Protein AF-0000000084492598 (afdb_homodimer)

Sequence (846 aa):
MSGFNAVLARNTENAPNGNGLYSQTVAFSHYNNLSAQLPIEPKTGKLVAGGIKEQAEQCFKNIKAIVESIDHVMSDIVRITVFVKNIKDIDAVDEVYKTYFPTYVPSRTTVAVAALPMDALVQIEALVSHGEGTIPNAPQAGDLIKLTNNTENAPTSSLSTQTVSFSHYNNLSAQLPIDPKTGRLVAGGVKEQAGQCLKNIKAILESIDVPFDDIVKINIFLKDLSDIDAVNEVYTTFFPDSAIARAVAYVPARTTVAASALPMDALVQIEAVVSHGDGTPPQAVEDRHGIVIWANNTEDAPKSSLSTQTVAFSHYNHLSAQLPLDPKIGEIVAGGIKEQAEQCLKNIKAIIESINHDMDDVVKVNIFLKDIADVDAVDEVYTTFFPSGIPARRTVGVSALPQDALIQIDAVVANAEGTPPKAMSGFNAVLARNTENAPNGNGLYSQTVAFSHYNNLSAQLPIEPKTGKLVAGGIKEQAEQCFKNIKAIVESIDHVMSDIVRITVFVKNIKDIDAVDEVYKTYFPTYVPSRTTVAVAALPMDALVQIEALVSHGEGTIPNAPQAGDLIKLTNNTENAPTSSLSTQTVSFSHYNNLSAQLPIDPKTGRLVAGGVKEQAGQCLKNIKAILESIDVPFDDIVKINIFLKDLSDIDAVNEVYTTFFPDSAIARAVAYVPARTTVAASALPMDALVQIEAVVSHGDGTPPQAVEDRHGIVIWANNTEDAPKSSLSTQTVAFSHYNHLSAQLPLDPKIGEIVAGGIKEQAEQCLKNIKAIIESINHDMDDVVKVNIFLKDIADVDAVDEVYTTFFPSGIPARRTVGVSALPQDALIQIDAVVANAEGTPPKA

Secondary structure (DSSP, 8-state):
--SS---EEE--TTS---TTS--SEEEETTEEEEPPB-SB-TTT-SBPSSSHHHHHHHHHHHHHHHHHHTT--GGGEEEEEEEESSGGGHHHHHHHHHHH-SS---EEEEEE-SB-GGG-SEEEEEEEE-TT---TT---------EEE--TTS--BTTB-SEEEETTEEEEPPBPSEETTTTEEPSSSHHHHHHHHHHHHHHHHHHTT--GGGEEEEEEEES-GGGHHHHHHHHTTTSS-SHHHHHTT---EEEEEE-SB-GGG-SEEEEEEEE-TT-STTS-GGGGGG--EEEE--TTS--BTTB-SEEEETTEEEEPPBPSB-TTT-SBPSSSHHHHHHHHHHHHHHHHHHTT--GGGEEEEEEEESSGGGHHHHHHHHHHH-TT--SEEEEEE-S--GGG-SEEEEEEEE-TT--PPP-/--SS---EEE--TTS---TTS--SEEEETTEEEEPPB-SB-TTT-SBPSSSHHHHHHHHHHHHHHHHHHTT--GGGEEEEEEEESSGGGHHHHHHHHHHH-SS---EEEEEE-SB-GGG-SEEEEEEEE-TT---TT---------EEE--TTS--BTTB-SEEEETTEEEEPPBPSEETTTTEEPSSSHHHHHHHHHHHHHHHHHHTT--GGGEEEEEEEES-GGGHHHHHHHHTTTSS-SHHHHHTT---EEEEEE-SB-GGG-SEEEEEEEE-TT-STTS-GGGGGG--EEEE--TTS--BTTB-SEEEETTEEEEPPB-SB-TTT-SBPSSSHHHHHHHHHHHHHHHHHHTT--GGGEEEEEEEESSGGGHHHHHHHHHHH-TT--SEEEEEE-S--GGG-SEEEEEEEE-TT--PPP-

Nearest PDB structures (foldseek):
  8q3h-assembly2_B  TM=9.278E-01  e=4.840E-14  Capra hircus
  8qop-assembly1_A  TM=9.270E-01  e=5.134E-14  Capra hircus
  6tcc-assembly1_A  TM=9.279E-01  e=9.267E-14  Salmo salar
  8qoq-assembly1_A  TM=9.334E-01  e=1.174E-13  Capra hircus
  8qom-assembly1_A  TM=9.283E-01  e=1.106E-13  Capra hircus

Organism: NCBI:txid1637975

Structure (mmCIF, N/CA/C/O backbone):
data_AF-0000000084492598-model_v1
#
loop_
_entity.id
_entity.type
_entity.pdbx_description
1 polymer 'Reactive intermediate/imine deaminase'
#
loop_
_atom_site.group_PDB
_atom_site.id
_atom_site.type_symbol
_atom_site.label_atom_id
_atom_site.label_alt_id
_atom_site.label_comp_id
_atom_site.label_asym_id
_atom_site.label_entity_id
_atom_site.label_seq_id
_atom_site.pdbx_PDB_ins_code
_atom_site.Cartn_x
_atom_site.Cartn_y
_atom_site.Cartn_z
_atom_site.occupancy
_atom_site.B_iso_or_equiv
_atom_site.auth_seq_id
_atom_site.auth_comp_id
_atom_site.auth_asym_id
_atom_site.auth_atom_id
_atom_site.pdbx_PDB_model_num
ATOM 1 N N . MET A 1 1 ? 27.984 -10.812 -26.453 1 37.97 1 MET A N 1
ATOM 2 C CA . MET A 1 1 ? 27.297 -11.625 -25.453 1 37.97 1 MET A CA 1
ATOM 3 C C . MET A 1 1 ? 26.203 -10.836 -24.75 1 37.97 1 MET A C 1
ATOM 5 O O . MET A 1 1 ? 26.422 -9.695 -24.328 1 37.97 1 MET A O 1
ATOM 9 N N . SER A 1 2 ? 25 -11.109 -24.969 1 54.94 2 SER A N 1
ATOM 10 C CA . SER A 1 2 ? 23.953 -10.188 -24.547 1 54.94 2 SER A CA 1
ATOM 11 C C . SER A 1 2 ? 23.969 -9.969 -23.047 1 54.94 2 SER A C 1
ATOM 13 O O . SER A 1 2 ? 24.359 -10.867 -22.281 1 54.94 2 SER A O 1
ATOM 15 N N . GLY A 1 3 ? 24.281 -8.953 -22.406 1 70.94 3 GLY A N 1
ATOM 16 C CA . GLY A 1 3 ? 24.297 -8.539 -21.016 1 70.94 3 GLY A CA 1
ATOM 17 C C . GLY A 1 3 ? 22.984 -8.789 -20.297 1 70.94 3 GLY A C 1
ATOM 18 O O . GLY A 1 3 ? 22.844 -8.453 -19.125 1 70.94 3 GLY A O 1
ATOM 19 N N . PHE A 1 4 ? 22.031 -9.703 -21 1 82.56 4 PHE A N 1
ATOM 20 C CA . PHE A 1 4 ? 20.719 -9.922 -20.422 1 82.56 4 PHE A CA 1
ATOM 21 C C . PHE A 1 4 ? 20.5 -11.398 -20.109 1 82.56 4 PHE A C 1
ATOM 23 O O . PHE A 1 4 ? 21.094 -12.266 -20.75 1 82.56 4 PHE A O 1
ATOM 30 N N . ASN A 1 5 ? 19.766 -11.68 -19.141 1 89.44 5 ASN A N 1
ATOM 31 C CA . ASN A 1 5 ? 19.328 -13.047 -18.859 1 89.44 5 ASN A CA 1
ATOM 32 C C . ASN A 1 5 ? 18.672 -13.688 -20.078 1 89.44 5 ASN A C 1
ATOM 34 O O . ASN A 1 5 ? 18.047 -12.992 -20.891 1 89.44 5 ASN A O 1
ATOM 38 N N . ALA A 1 6 ? 18.828 -14.984 -20.219 1 92.06 6 ALA A N 1
ATOM 39 C CA . ALA A 1 6 ? 18.188 -15.75 -21.281 1 92.06 6 ALA A CA 1
ATOM 40 C C . ALA A 1 6 ? 17.406 -16.938 -20.719 1 92.06 6 ALA A C 1
ATOM 42 O O . ALA A 1 6 ? 17.797 -17.5 -19.703 1 92.06 6 ALA A O 1
ATOM 43 N N . VAL A 1 7 ? 16.344 -17.281 -21.422 1 95.25 7 VAL A N 1
ATOM 44 C CA . VAL A 1 7 ? 15.594 -18.469 -21.047 1 95.25 7 VAL A CA 1
ATOM 45 C C . VAL A 1 7 ? 16.453 -19.719 -21.25 1 95.25 7 VAL A C 1
ATOM 47 O O . VAL A 1 7 ? 17.016 -19.906 -22.328 1 95.25 7 VAL A O 1
ATOM 50 N N . LEU A 1 8 ? 16.516 -20.531 -20.203 1 94.56 8 LEU A N 1
ATOM 51 C CA . LEU A 1 8 ? 17.375 -21.719 -20.234 1 94.56 8 LEU A CA 1
ATOM 52 C C . LEU A 1 8 ? 16.594 -22.969 -19.844 1 94.56 8 LEU A C 1
ATOM 54 O O . LEU A 1 8 ? 16.344 -23.203 -18.656 1 94.56 8 LEU A O 1
ATOM 58 N N . ALA A 1 9 ? 16.281 -23.781 -20.859 1 96.19 9 ALA A N 1
ATOM 59 C CA . ALA A 1 9 ? 15.578 -25.047 -20.656 1 96.19 9 ALA A CA 1
ATOM 60 C C . ALA A 1 9 ? 16.562 -26.219 -20.531 1 96.19 9 ALA A C 1
ATOM 62 O O . ALA A 1 9 ? 17.562 -26.266 -21.25 1 96.19 9 ALA A O 1
ATOM 63 N N . ARG A 1 10 ? 16.281 -27.125 -19.594 1 96.38 10 ARG A N 1
ATOM 64 C CA . ARG A 1 10 ? 17.125 -28.297 -19.422 1 96.38 10 ARG A CA 1
ATOM 65 C C . ARG A 1 10 ? 16.281 -29.547 -19.172 1 96.38 10 ARG A C 1
ATOM 67 O O . ARG A 1 10 ? 15.195 -29.469 -18.609 1 96.38 10 ARG A O 1
ATOM 74 N N . ASN A 1 11 ? 16.828 -30.625 -19.594 1 96.75 11 ASN A N 1
ATOM 75 C CA . ASN A 1 11 ? 16.25 -31.953 -19.406 1 96.75 11 ASN A CA 1
ATOM 76 C C . ASN A 1 11 ? 17.312 -32.969 -19.016 1 96.75 11 ASN A C 1
ATOM 78 O O . ASN A 1 11 ? 18.375 -33.062 -19.641 1 96.75 11 ASN A O 1
ATOM 82 N N . THR A 1 12 ? 17.047 -33.688 -17.984 1 97.56 12 THR A N 1
ATOM 83 C CA . THR A 1 12 ? 17.906 -34.812 -17.594 1 97.56 12 THR A CA 1
ATOM 84 C C . THR A 1 12 ? 17.281 -36.125 -18.031 1 97.56 12 THR A C 1
ATOM 86 O O . THR A 1 12 ? 16.078 -36.219 -18.234 1 97.56 12 THR A O 1
ATOM 89 N N . GLU A 1 13 ? 18.094 -37.156 -18.141 1 95.88 13 GLU A N 1
ATOM 90 C CA . GLU A 1 13 ? 17.594 -38.469 -18.469 1 95.88 13 GLU A CA 1
ATOM 91 C C . GLU A 1 13 ? 17.109 -39.219 -17.234 1 95.88 13 GLU A C 1
ATOM 93 O O . GLU A 1 13 ? 16.469 -40.281 -17.344 1 95.88 13 GLU A O 1
ATOM 98 N N . ASN A 1 14 ? 17.297 -38.594 -16.109 1 96.94 14 ASN A N 1
ATOM 99 C CA . ASN A 1 14 ? 16.984 -39.281 -14.844 1 96.94 14 ASN A CA 1
ATOM 100 C C . ASN A 1 14 ? 15.57 -38.938 -14.359 1 96.94 14 ASN A C 1
ATOM 102 O O . ASN A 1 14 ? 15.188 -39.312 -13.25 1 96.94 14 ASN A O 1
ATOM 106 N N . ALA A 1 15 ? 14.852 -38.25 -15.125 1 97.62 15 ALA A N 1
ATOM 107 C CA . ALA A 1 15 ? 13.453 -37.906 -14.867 1 97.62 15 ALA A CA 1
ATOM 108 C C . ALA A 1 15 ? 12.633 -37.969 -16.156 1 97.62 15 ALA A C 1
ATOM 110 O O . ALA A 1 15 ? 13.188 -37.906 -17.25 1 97.62 15 ALA A O 1
ATOM 111 N N . PRO A 1 16 ? 11.312 -38.125 -15.977 1 95.75 16 PRO A N 1
ATOM 112 C CA . PRO A 1 16 ? 10.5 -38.156 -17.188 1 95.75 16 PRO A CA 1
ATOM 113 C C . PRO A 1 16 ? 10.586 -36.844 -17.984 1 95.75 16 PRO A C 1
ATOM 115 O O . PRO A 1 16 ? 10.602 -35.75 -17.406 1 95.75 16 PRO A O 1
ATOM 118 N N . ASN A 1 17 ? 10.695 -37 -19.25 1 88.5 17 ASN A N 1
ATOM 119 C CA . ASN A 1 17 ? 10.766 -35.781 -20.078 1 88.5 17 ASN A CA 1
ATOM 120 C C . ASN A 1 17 ? 9.461 -35.562 -20.844 1 88.5 17 ASN A C 1
ATOM 122 O O . ASN A 1 17 ? 8.617 -36.469 -20.922 1 88.5 17 ASN A O 1
ATOM 126 N N . GLY A 1 18 ? 9.25 -34.406 -21.438 1 87.38 18 GLY A N 1
ATOM 127 C CA . GLY A 1 18 ? 8.008 -33.969 -22.062 1 87.38 18 GLY A CA 1
ATOM 128 C C . GLY A 1 18 ? 7.922 -34.375 -23.531 1 87.38 18 GLY A C 1
ATOM 129 O O . GLY A 1 18 ? 7 -33.969 -24.234 1 87.38 18 GLY A O 1
ATOM 130 N N . ASN A 1 19 ? 8.852 -35.125 -23.984 1 88.25 19 ASN A N 1
ATOM 131 C CA . ASN A 1 19 ? 8.867 -35.594 -25.359 1 88.25 19 ASN A CA 1
ATOM 132 C C . ASN A 1 19 ? 8.711 -34.438 -26.359 1 88.25 19 ASN A C 1
ATOM 134 O O . ASN A 1 19 ? 7.902 -34.5 -27.281 1 88.25 19 ASN A O 1
ATOM 138 N N . GLY A 1 20 ? 9.352 -33.406 -26.062 1 91.5 20 GLY A N 1
ATOM 139 C CA . GLY A 1 20 ? 9.375 -32.25 -26.969 1 91.5 20 GLY A CA 1
ATOM 140 C C . GLY A 1 20 ? 8.242 -31.281 -26.734 1 91.5 20 GLY A C 1
ATOM 141 O O . GLY A 1 20 ? 8.195 -30.219 -27.359 1 91.5 20 GLY A O 1
ATOM 142 N N . LEU A 1 21 ? 7.352 -31.547 -25.859 1 94.44 21 LEU A N 1
ATOM 143 C CA . LEU A 1 21 ? 6.203 -30.688 -25.594 1 94.44 21 LEU A CA 1
ATOM 144 C C . LEU A 1 21 ? 6.543 -29.625 -24.547 1 94.44 21 LEU A C 1
ATOM 146 O O . LEU A 1 21 ? 6.004 -28.516 -24.578 1 94.44 21 LEU A O 1
ATOM 150 N N . TYR A 1 22 ? 7.367 -30.016 -23.625 1 97.31 22 TYR A N 1
ATOM 151 C CA . TYR A 1 22 ? 7.793 -29.125 -22.562 1 97.31 22 TYR A CA 1
ATOM 152 C C . TYR A 1 22 ? 9.133 -29.562 -21.984 1 97.31 22 TYR A C 1
ATOM 154 O O . TYR A 1 22 ? 9.594 -30.688 -22.25 1 97.31 22 TYR A O 1
ATOM 162 N N . SER A 1 23 ? 9.82 -28.719 -21.344 1 97.94 23 SER A N 1
ATOM 163 C CA . SER A 1 23 ? 11.078 -29.016 -20.656 1 97.94 23 SER A CA 1
ATOM 164 C C . SER A 1 23 ? 10.852 -29.312 -19.188 1 97.94 23 SER A C 1
ATOM 166 O O . SER A 1 23 ? 9.867 -28.875 -18.594 1 97.94 23 SER A O 1
ATOM 168 N N . GLN A 1 24 ? 11.734 -30.109 -18.609 1 98.19 24 GLN A N 1
ATOM 169 C CA . GLN A 1 24 ? 11.641 -30.469 -17.203 1 98.19 24 GLN A CA 1
ATOM 170 C C . GLN A 1 24 ? 11.812 -29.25 -16.312 1 98.19 24 GLN A C 1
ATOM 172 O O . GLN A 1 24 ? 11.102 -29.094 -15.312 1 98.19 24 GLN A O 1
ATOM 177 N N . THR A 1 25 ? 12.703 -28.422 -16.656 1 97.88 25 THR A N 1
ATOM 178 C CA . THR A 1 25 ? 12.961 -27.188 -15.922 1 97.88 25 THR A CA 1
ATOM 179 C C . THR A 1 25 ? 13.352 -26.062 -16.875 1 97.88 25 THR A C 1
ATOM 181 O O . THR A 1 25 ? 14.023 -26.297 -17.875 1 97.88 25 THR A O 1
ATOM 184 N N . VAL A 1 26 ? 12.867 -24.938 -16.609 1 97.75 26 VAL A N 1
ATOM 185 C CA . VAL A 1 26 ? 13.195 -23.734 -17.375 1 97.75 26 VAL A CA 1
ATOM 186 C C . VAL A 1 26 ? 13.648 -22.625 -16.422 1 97.75 26 VAL A C 1
ATOM 188 O O . VAL A 1 26 ? 12.883 -22.172 -15.578 1 97.75 26 VAL A O 1
ATOM 191 N N . ALA A 1 27 ? 14.875 -22.188 -16.562 1 95.69 27 ALA A N 1
ATOM 192 C CA . ALA A 1 27 ? 15.453 -21.141 -15.734 1 95.69 27 ALA A CA 1
ATOM 193 C C . ALA A 1 27 ? 15.414 -19.797 -16.453 1 95.69 27 ALA A C 1
ATOM 195 O O . ALA A 1 27 ? 15.555 -19.734 -17.672 1 95.69 27 ALA A O 1
ATOM 196 N N . PHE A 1 28 ? 15.188 -18.828 -15.711 1 95.62 28 PHE A N 1
ATOM 197 C CA . PHE A 1 28 ? 15.391 -17.453 -16.125 1 95.62 28 PHE A CA 1
ATOM 198 C C . PHE A 1 28 ? 15.695 -16.562 -14.914 1 95.62 28 PHE A C 1
ATOM 200 O O . PHE A 1 28 ? 14.945 -16.547 -13.945 1 95.62 28 PHE A O 1
ATOM 207 N N . SER A 1 29 ? 16.781 -15.836 -15.008 1 93.31 29 SER A N 1
ATOM 208 C CA . SER A 1 29 ? 17.25 -15.039 -13.875 1 93.31 29 SER A CA 1
ATOM 209 C C . SER A 1 29 ? 17.312 -15.867 -12.602 1 93.31 29 SER A C 1
ATOM 211 O O . SER A 1 29 ? 17.969 -16.922 -12.57 1 93.31 29 SER A O 1
ATOM 213 N N . HIS A 1 30 ? 16.5 -15.602 -11.602 1 93.44 30 HIS A N 1
ATOM 214 C CA . HIS A 1 30 ? 16.781 -16.125 -10.273 1 93.44 30 HIS A CA 1
ATOM 215 C C . HIS A 1 30 ? 15.805 -17.234 -9.898 1 93.44 30 HIS A C 1
ATOM 217 O O . HIS A 1 30 ? 15.688 -17.594 -8.727 1 93.44 30 HIS A O 1
ATOM 223 N N . TYR A 1 31 ? 15.125 -17.891 -10.938 1 96.25 31 TYR A N 1
ATOM 224 C CA . TYR A 1 31 ? 14.227 -19 -10.617 1 96.25 31 TYR A CA 1
ATOM 225 C C . TYR A 1 31 ? 14.281 -20.062 -11.703 1 96.25 31 TYR A C 1
ATOM 227 O O . TYR A 1 31 ? 14.539 -19.766 -12.875 1 96.25 31 TYR A O 1
ATOM 235 N N . ASN A 1 32 ? 14.07 -21.297 -11.32 1 96.56 32 ASN A N 1
ATOM 236 C CA . ASN A 1 32 ? 13.758 -22.453 -12.172 1 96.56 32 ASN A CA 1
ATOM 237 C C . ASN A 1 32 ? 12.305 -22.891 -12 1 96.56 32 ASN A C 1
ATOM 239 O O . ASN A 1 32 ? 11.906 -23.328 -10.914 1 96.56 32 ASN A O 1
ATOM 243 N N . ASN A 1 33 ? 11.578 -22.766 -13.078 1 98.25 33 ASN A N 1
ATOM 244 C CA . ASN A 1 33 ? 10.242 -23.344 -13.086 1 98.25 33 ASN A CA 1
ATOM 245 C C . ASN A 1 33 ? 10.273 -24.812 -13.516 1 98.25 33 ASN A C 1
ATOM 247 O O . ASN A 1 33 ? 10.734 -25.125 -14.617 1 98.25 33 ASN A O 1
ATOM 251 N N . LEU A 1 34 ? 9.75 -25.688 -12.688 1 98.56 34 LEU A N 1
ATOM 252 C CA . LEU A 1 34 ? 9.703 -27.094 -13.062 1 98.56 34 LEU A CA 1
ATOM 253 C C . LEU A 1 34 ? 8.344 -27.469 -13.641 1 98.56 34 LEU A C 1
ATOM 255 O O . LEU A 1 34 ? 7.312 -26.953 -13.188 1 98.56 34 LEU A O 1
ATOM 259 N N . SER A 1 35 ? 8.406 -28.312 -14.609 1 98.69 35 SER A N 1
ATOM 260 C CA . SER A 1 35 ? 7.156 -28.953 -14.992 1 98.69 35 SER A CA 1
ATOM 261 C C . SER A 1 35 ? 6.602 -29.812 -13.859 1 98.69 35 SER A C 1
ATOM 263 O O . SER A 1 35 ? 7.363 -30.422 -13.102 1 98.69 35 SER A O 1
ATOM 265 N N . ALA A 1 36 ? 5.312 -29.812 -13.797 1 98.62 36 ALA A N 1
ATOM 266 C CA . ALA A 1 36 ? 4.699 -30.719 -12.82 1 98.62 36 ALA A CA 1
ATOM 267 C C . ALA A 1 36 ? 5.09 -32.156 -13.102 1 98.62 36 ALA A C 1
ATOM 269 O O . ALA A 1 36 ? 5.117 -32.594 -14.258 1 98.62 36 ALA A O 1
ATOM 270 N N . GLN A 1 37 ? 5.383 -32.906 -12.055 1 98.69 37 GLN A N 1
ATOM 271 C CA . GLN A 1 37 ? 5.875 -34.281 -12.195 1 98.69 37 GLN A CA 1
ATOM 272 C C . GLN A 1 37 ? 4.781 -35.281 -11.875 1 98.69 37 GLN A C 1
ATOM 274 O O . GLN A 1 37 ? 4.23 -35.281 -10.773 1 98.69 37 GLN A O 1
ATOM 279 N N . LEU A 1 38 ? 4.516 -36.094 -12.805 1 98.31 38 LEU A N 1
ATOM 280 C CA . LEU A 1 38 ? 3.715 -37.281 -12.609 1 98.31 38 LEU A CA 1
ATOM 281 C C . LEU A 1 38 ? 4.566 -38.406 -12.047 1 98.31 38 LEU A C 1
ATOM 283 O O . LEU A 1 38 ? 5.797 -38.375 -12.109 1 98.31 38 LEU A O 1
ATOM 287 N N . PRO A 1 39 ? 3.863 -39.375 -11.406 1 98.69 39 PRO A N 1
ATOM 288 C CA . PRO A 1 39 ? 4.621 -40.5 -10.859 1 98.69 39 PRO A CA 1
ATOM 289 C C . PRO A 1 39 ? 5.047 -41.5 -11.93 1 98.69 39 PRO A C 1
ATOM 291 O O . PRO A 1 39 ? 4.781 -42.688 -11.797 1 98.69 39 PRO A O 1
ATOM 294 N N . ILE A 1 40 ? 5.793 -41 -12.828 1 98.19 40 ILE A N 1
ATOM 295 C CA . ILE A 1 40 ? 6.277 -41.812 -13.953 1 98.19 40 ILE A CA 1
ATOM 296 C C . ILE A 1 40 ? 7.699 -42.281 -13.672 1 98.19 40 ILE A C 1
ATOM 298 O O . ILE A 1 40 ? 8.547 -41.5 -13.234 1 98.19 40 ILE A O 1
ATOM 302 N N . GLU A 1 41 ? 7.918 -43.5 -13.859 1 96.69 41 GLU A N 1
ATOM 303 C CA . GLU A 1 41 ? 9.281 -44.031 -13.852 1 96.69 41 GLU A CA 1
ATOM 304 C C . GLU A 1 41 ? 10.023 -43.656 -15.133 1 96.69 41 GLU A C 1
ATOM 306 O O . GLU A 1 41 ? 9.586 -44 -16.234 1 96.69 41 GLU A O 1
ATOM 311 N N . PRO A 1 42 ? 11.156 -43 -14.977 1 95.69 42 PRO A N 1
ATOM 312 C CA . PRO A 1 42 ? 11.828 -42.438 -16.156 1 95.69 42 PRO A CA 1
ATOM 313 C C . PRO A 1 42 ? 12.258 -43.531 -17.141 1 95.69 42 PRO A C 1
ATOM 315 O O . PRO A 1 42 ? 12.227 -43.312 -18.359 1 95.69 42 PRO A O 1
ATOM 318 N N . LYS A 1 43 ? 12.641 -44.688 -16.797 1 93.25 43 LYS A N 1
ATOM 319 C CA . LYS A 1 43 ? 13.172 -45.75 -17.672 1 93.25 43 LYS A CA 1
ATOM 320 C C . LYS A 1 43 ? 12.062 -46.344 -18.516 1 93.25 43 LYS A C 1
ATOM 322 O O . LYS A 1 43 ? 12.273 -46.656 -19.703 1 93.25 43 LYS A O 1
ATOM 327 N N . THR A 1 44 ? 10.922 -46.469 -17.938 1 94 44 THR A N 1
ATOM 328 C CA . THR A 1 44 ? 9.859 -47.188 -18.641 1 94 44 THR A CA 1
ATOM 329 C C . THR A 1 44 ? 8.867 -46.219 -19.25 1 94 44 THR A C 1
ATOM 331 O O . THR A 1 44 ? 8.125 -46.562 -20.172 1 94 44 THR A O 1
ATOM 334 N N . GLY A 1 45 ? 8.758 -45.062 -18.641 1 94.5 45 GLY A N 1
ATOM 335 C CA . GLY A 1 45 ? 7.785 -44.062 -19.094 1 94.5 45 GLY A CA 1
ATOM 336 C C . GLY A 1 45 ? 6.375 -44.375 -18.609 1 94.5 45 GLY A C 1
ATOM 337 O O . GLY A 1 45 ? 5.414 -43.781 -19.078 1 94.5 45 GLY A O 1
ATOM 338 N N . LYS A 1 46 ? 6.27 -45.25 -17.688 1 96.31 46 LYS A N 1
ATOM 339 C CA . LYS A 1 46 ? 4.969 -45.656 -17.172 1 96.31 46 LYS A CA 1
ATOM 340 C C . LYS A 1 46 ? 4.773 -45.188 -15.727 1 96.31 46 LYS A C 1
ATOM 342 O O . LYS A 1 46 ? 5.742 -44.906 -15.031 1 96.31 46 LYS A O 1
ATOM 347 N N . LEU A 1 47 ? 3.553 -45.125 -15.367 1 97.38 47 LEU A N 1
ATOM 348 C CA . LEU A 1 47 ? 3.256 -44.844 -13.961 1 97.38 47 LEU A CA 1
ATOM 349 C C . LEU A 1 47 ? 3.799 -45.969 -13.07 1 97.38 47 LEU A C 1
ATOM 351 O O . LEU A 1 47 ? 3.705 -47.156 -13.414 1 97.38 47 LEU A O 1
ATOM 355 N N . VAL A 1 48 ? 4.285 -45.594 -12.031 1 97.69 48 VAL A 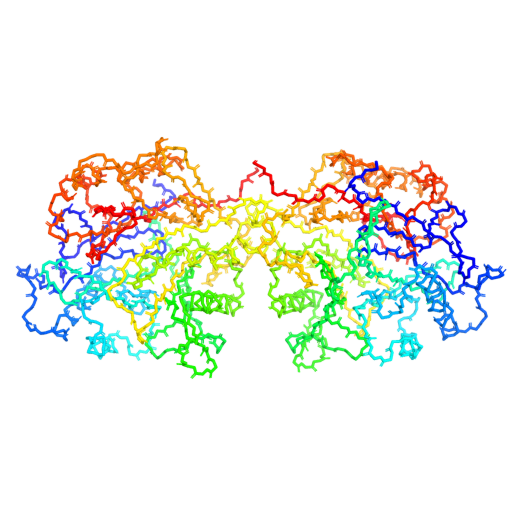N 1
ATOM 356 C CA . VAL A 1 48 ? 4.789 -46.625 -11.109 1 97.69 48 VAL A CA 1
ATOM 357 C C . VAL A 1 48 ? 3.623 -47.438 -10.547 1 97.69 48 VAL A C 1
ATOM 359 O O . VAL A 1 48 ? 2.512 -46.906 -10.406 1 97.69 48 VAL A O 1
ATOM 362 N N . ALA A 1 49 ? 3.928 -48.719 -10.227 1 94.81 49 ALA A N 1
ATOM 363 C CA . ALA A 1 49 ? 2.928 -49.562 -9.602 1 94.81 49 ALA A CA 1
ATOM 364 C C . ALA A 1 49 ? 2.736 -49.219 -8.133 1 94.81 49 ALA A C 1
ATOM 366 O O . ALA A 1 49 ? 3.643 -48.688 -7.496 1 94.81 49 ALA A O 1
ATOM 367 N N . GLY A 1 50 ? 1.503 -49.469 -7.652 1 94.56 50 GLY A N 1
ATOM 368 C CA . GLY A 1 50 ? 1.217 -49.219 -6.25 1 94.56 50 GLY A CA 1
ATOM 369 C C . GLY A 1 50 ? 0.165 -48.156 -6.047 1 94.56 50 GLY A C 1
ATOM 370 O O . GLY A 1 50 ? -0.666 -47.906 -6.926 1 94.56 50 GLY A O 1
ATOM 371 N N . GLY A 1 51 ? 0.16 -47.594 -4.805 1 97.19 51 GLY A N 1
ATOM 372 C CA . GLY A 1 51 ? -0.85 -46.594 -4.434 1 97.19 51 GLY A CA 1
ATOM 373 C C . GLY A 1 51 ? -0.292 -45.188 -4.27 1 97.19 51 GLY A C 1
ATOM 374 O O . GLY A 1 51 ? 0.689 -44.844 -4.922 1 97.19 51 GLY A O 1
ATOM 375 N N . ILE A 1 52 ? -0.937 -44.5 -3.518 1 98.5 52 ILE A N 1
ATOM 376 C CA . ILE A 1 52 ? -0.678 -43.062 -3.352 1 98.5 52 ILE A CA 1
ATOM 377 C C . ILE A 1 52 ? 0.736 -42.875 -2.814 1 98.5 52 ILE A C 1
ATOM 379 O O . ILE A 1 52 ? 1.437 -41.938 -3.234 1 98.5 52 ILE A O 1
ATOM 383 N N . LYS A 1 53 ? 1.246 -43.656 -1.915 1 98.5 53 LYS A N 1
ATOM 384 C CA . LYS A 1 53 ? 2.57 -43.469 -1.322 1 98.5 53 LYS A CA 1
ATOM 385 C C . LYS A 1 53 ? 3.668 -43.719 -2.357 1 98.5 53 LYS A C 1
ATOM 387 O O . LYS A 1 53 ? 4.609 -42.906 -2.453 1 98.5 53 LYS A O 1
ATOM 392 N N . GLU A 1 54 ? 3.574 -44.812 -3.084 1 98.56 54 GLU A N 1
ATOM 393 C CA . GLU A 1 54 ? 4.555 -45.125 -4.121 1 98.56 54 GLU A CA 1
ATOM 394 C C . GLU A 1 54 ? 4.578 -44.031 -5.195 1 98.56 54 GLU A C 1
ATOM 396 O O . GLU A 1 54 ? 5.648 -43.656 -5.664 1 98.56 54 GLU A O 1
ATOM 401 N N . GLN A 1 55 ? 3.402 -43.594 -5.562 1 98.75 55 GLN A N 1
ATOM 402 C CA . GLN A 1 55 ? 3.311 -42.562 -6.586 1 98.75 55 GLN A CA 1
ATOM 403 C C . GLN A 1 55 ? 3.877 -41.25 -6.086 1 98.75 55 GLN A C 1
ATOM 405 O O . GLN A 1 55 ? 4.605 -40.562 -6.809 1 98.75 55 GLN A O 1
ATOM 410 N N . ALA A 1 56 ? 3.58 -40.875 -4.82 1 98.81 56 ALA A N 1
ATOM 411 C CA . ALA A 1 56 ? 4.16 -39.656 -4.242 1 98.81 56 ALA A CA 1
ATOM 412 C C . ALA A 1 56 ? 5.684 -39.75 -4.211 1 98.81 56 ALA A C 1
ATOM 414 O O . ALA A 1 56 ? 6.371 -38.781 -4.594 1 98.81 56 ALA A O 1
ATOM 415 N N . GLU A 1 57 ? 6.164 -40.844 -3.801 1 98.69 57 GLU A N 1
ATOM 416 C CA . GLU A 1 57 ? 7.609 -41.062 -3.738 1 98.69 57 GLU A CA 1
ATOM 417 C C . GLU A 1 57 ? 8.258 -40.875 -5.109 1 98.69 57 GLU A C 1
ATOM 419 O O . GLU A 1 57 ? 9.32 -40.25 -5.219 1 98.69 57 GLU A O 1
ATOM 424 N N . GLN A 1 58 ? 7.645 -41.406 -6.113 1 98.69 58 GLN A N 1
ATOM 425 C CA . GLN A 1 58 ? 8.195 -41.281 -7.457 1 98.69 58 GLN A CA 1
ATOM 426 C C . GLN A 1 58 ? 8.203 -39.844 -7.922 1 98.69 58 GLN A C 1
ATOM 428 O O . GLN A 1 58 ? 9.148 -39.406 -8.578 1 98.69 58 GLN A O 1
ATOM 433 N N . CYS A 1 59 ? 7.098 -39.094 -7.695 1 98.81 59 CYS A N 1
ATOM 434 C CA . CYS A 1 59 ? 7.078 -37.688 -8.047 1 98.81 59 CYS A CA 1
ATOM 435 C C . CYS A 1 59 ? 8.258 -36.938 -7.418 1 98.81 59 CYS A C 1
ATOM 437 O O . CYS A 1 59 ? 8.953 -36.188 -8.094 1 98.81 59 CYS A O 1
ATOM 439 N N . PHE A 1 60 ? 8.5 -37.156 -6.105 1 98.81 60 PHE A N 1
ATOM 440 C CA . PHE A 1 60 ? 9.578 -36.469 -5.406 1 98.81 60 PHE A CA 1
ATOM 441 C C . PHE A 1 60 ? 10.938 -36.938 -5.902 1 98.81 60 PHE A C 1
ATOM 443 O O . PHE A 1 60 ? 11.883 -36.156 -5.988 1 98.81 60 PHE A O 1
ATOM 450 N N . LYS A 1 61 ? 11.062 -38.25 -6.215 1 98.69 61 LYS A N 1
ATOM 451 C CA . LYS A 1 61 ? 12.297 -38.719 -6.82 1 98.69 61 LYS A CA 1
ATOM 452 C C . LYS A 1 61 ? 12.594 -38.031 -8.133 1 98.69 61 LYS A C 1
ATOM 454 O O . LYS A 1 61 ? 13.734 -37.656 -8.406 1 98.69 61 LYS A O 1
ATOM 459 N N . ASN A 1 62 ? 11.57 -37.906 -8.938 1 98.81 62 ASN A N 1
ATOM 460 C CA . ASN A 1 62 ? 11.719 -37.188 -10.203 1 98.81 62 ASN A CA 1
ATOM 461 C C . ASN A 1 62 ? 12.148 -35.75 -9.992 1 98.81 62 ASN A C 1
ATOM 463 O O . ASN A 1 62 ? 13.055 -35.25 -10.664 1 98.81 62 ASN A O 1
ATOM 467 N N . ILE A 1 63 ? 11.484 -35.062 -9.039 1 98.81 63 ILE A N 1
ATOM 468 C CA . ILE A 1 63 ? 11.812 -33.656 -8.734 1 98.81 63 ILE A CA 1
ATOM 469 C C . ILE A 1 63 ? 13.258 -33.562 -8.258 1 98.81 63 ILE A C 1
ATOM 471 O O . ILE A 1 63 ? 14.016 -32.719 -8.711 1 98.81 63 ILE A O 1
ATOM 475 N N . LYS A 1 64 ? 13.617 -34.438 -7.352 1 98.75 64 LYS A N 1
ATOM 476 C CA . LYS A 1 64 ? 14.984 -34.438 -6.832 1 98.75 64 LYS A CA 1
ATOM 477 C C . LYS A 1 64 ? 16 -34.625 -7.957 1 98.75 64 LYS A C 1
ATOM 479 O O . LYS A 1 64 ? 17.047 -33.969 -7.988 1 98.75 64 LYS A O 1
ATOM 484 N N . ALA A 1 65 ? 15.727 -35.562 -8.875 1 98.69 65 ALA A N 1
ATOM 485 C CA . ALA A 1 65 ? 16.609 -35.844 -10.008 1 98.69 65 ALA A CA 1
ATOM 486 C C . ALA A 1 65 ? 16.797 -34.594 -10.859 1 98.69 65 ALA A C 1
ATOM 488 O O . ALA A 1 65 ? 17.906 -34.281 -11.297 1 98.69 65 ALA A O 1
ATOM 489 N N . ILE A 1 66 ? 15.719 -33.875 -11.117 1 98.44 66 ILE A N 1
ATOM 490 C CA . ILE A 1 66 ? 15.773 -32.656 -11.914 1 98.44 66 ILE A CA 1
ATOM 491 C C . ILE A 1 66 ? 16.578 -31.594 -11.18 1 98.44 66 ILE A C 1
ATOM 493 O O . ILE A 1 66 ? 17.484 -30.969 -11.75 1 98.44 66 ILE A O 1
ATOM 497 N N . VAL A 1 67 ? 16.266 -31.375 -9.883 1 98.38 67 VAL A N 1
ATOM 498 C CA . VAL A 1 67 ? 16.922 -30.359 -9.07 1 98.38 67 VAL A CA 1
ATOM 499 C C . VAL A 1 67 ? 18.422 -30.641 -9.016 1 98.38 67 VAL A C 1
ATOM 501 O O . VAL A 1 67 ? 19.234 -29.734 -9.211 1 98.38 67 VAL A O 1
ATOM 504 N N . GLU A 1 68 ? 18.812 -31.875 -8.859 1 97.94 68 GLU A N 1
ATOM 505 C CA . GLU A 1 68 ? 20.219 -32.25 -8.789 1 97.94 68 GLU A CA 1
ATOM 506 C C . GLU A 1 68 ? 20.891 -32.094 -10.148 1 97.94 68 GLU A C 1
ATOM 508 O O . GLU A 1 68 ? 22.078 -31.766 -10.219 1 97.94 68 GLU A O 1
ATOM 513 N N . SER A 1 69 ? 20.188 -32.281 -11.219 1 97.38 69 SER A N 1
ATOM 514 C CA . SER A 1 69 ? 20.75 -32.188 -12.562 1 97.38 69 SER A CA 1
ATOM 515 C C . SER A 1 69 ? 21.156 -30.766 -12.891 1 97.38 69 SER A C 1
ATOM 517 O O . SER A 1 69 ? 21.953 -30.547 -13.812 1 97.38 69 SER A O 1
ATOM 519 N N . ILE A 1 70 ? 20.672 -29.812 -12.211 1 95.44 70 ILE A N 1
ATOM 520 C CA . ILE A 1 70 ? 21.016 -28.422 -12.445 1 95.44 70 ILE A CA 1
ATOM 521 C C . ILE A 1 70 ? 21.859 -27.891 -11.281 1 95.44 70 ILE A C 1
ATOM 523 O O . ILE A 1 70 ? 21.844 -26.688 -10.992 1 95.44 70 ILE A O 1
ATOM 527 N N . ASP A 1 71 ? 22.391 -28.766 -10.484 1 94.19 71 ASP A N 1
ATOM 528 C CA . ASP A 1 71 ? 23.359 -28.5 -9.414 1 94.19 71 ASP A CA 1
ATOM 529 C C . ASP A 1 71 ? 22.703 -27.734 -8.266 1 94.19 71 ASP A C 1
ATOM 531 O O . ASP A 1 71 ? 23.281 -26.797 -7.723 1 94.19 71 ASP A O 1
ATOM 535 N N . HIS A 1 72 ? 21.469 -28.078 -8 1 96.12 72 HIS A N 1
ATOM 536 C CA . HIS A 1 72 ? 20.75 -27.562 -6.832 1 96.12 72 HIS A CA 1
ATOM 537 C C . HIS A 1 72 ? 20.391 -28.688 -5.871 1 96.12 72 HIS A C 1
ATOM 539 O O . HIS A 1 72 ? 20.625 -29.875 -6.168 1 96.12 72 HIS A O 1
ATOM 545 N N . VAL A 1 73 ? 19.938 -28.266 -4.723 1 96.5 73 VAL A N 1
ATOM 546 C CA . VAL A 1 73 ? 19.5 -29.219 -3.709 1 96.5 73 VAL A CA 1
ATOM 547 C C . VAL A 1 73 ? 18.031 -28.984 -3.369 1 96.5 73 VAL A C 1
ATOM 549 O O . VAL A 1 73 ? 17.469 -27.938 -3.721 1 96.5 73 VAL A O 1
ATOM 552 N N . MET A 1 74 ? 17.406 -29.938 -2.721 1 97.75 74 MET A N 1
ATOM 553 C CA . MET A 1 74 ? 15.977 -29.859 -2.426 1 97.75 74 MET A CA 1
ATOM 554 C C . MET A 1 74 ? 15.648 -28.641 -1.582 1 97.75 74 MET A C 1
ATOM 556 O O . MET A 1 74 ? 14.57 -28.047 -1.716 1 97.75 74 MET A O 1
ATOM 560 N N . SER A 1 75 ? 16.578 -28.188 -0.746 1 97.06 75 SER A N 1
ATOM 561 C CA . SER A 1 75 ? 16.344 -27.031 0.127 1 97.06 75 SER A CA 1
ATOM 562 C C . SER A 1 75 ? 16.312 -25.734 -0.664 1 97.06 75 SER A C 1
ATOM 564 O O . SER A 1 75 ? 15.984 -24.672 -0.122 1 97.06 75 SER A O 1
ATOM 566 N N . ASP A 1 76 ? 16.641 -25.797 -1.918 1 96.88 76 ASP A N 1
ATOM 567 C CA . ASP A 1 76 ? 16.547 -24.609 -2.771 1 96.88 76 ASP A CA 1
ATOM 568 C C . ASP A 1 76 ? 15.133 -24.406 -3.291 1 96.88 76 ASP A C 1
ATOM 570 O O . ASP A 1 76 ? 14.82 -23.359 -3.867 1 96.88 76 ASP A O 1
ATOM 574 N N . ILE A 1 77 ? 14.289 -25.375 -3.1 1 98.44 77 ILE A N 1
ATOM 575 C CA . ILE A 1 77 ? 12.898 -25.25 -3.531 1 98.44 77 ILE A CA 1
ATOM 576 C C . ILE A 1 77 ? 12.18 -24.219 -2.68 1 98.44 77 ILE A C 1
ATOM 578 O O . ILE A 1 77 ? 12.219 -24.281 -1.448 1 98.44 77 ILE A O 1
ATOM 582 N N . VAL A 1 78 ? 11.477 -23.281 -3.357 1 98.31 78 VAL A N 1
ATOM 583 C CA . VAL A 1 78 ? 10.82 -22.203 -2.625 1 98.31 78 VAL A CA 1
ATOM 584 C C . VAL A 1 78 ? 9.32 -22.484 -2.521 1 98.31 78 VAL A C 1
ATOM 586 O O . VAL A 1 78 ? 8.648 -21.969 -1.624 1 98.31 78 VAL A O 1
ATOM 589 N N . ARG A 1 79 ? 8.781 -23.25 -3.418 1 98.69 79 ARG A N 1
ATOM 590 C CA . ARG A 1 79 ? 7.348 -23.547 -3.42 1 98.69 79 ARG A CA 1
ATOM 591 C C . ARG A 1 79 ? 7.082 -24.953 -3.953 1 98.69 79 ARG A C 1
ATOM 593 O O . ARG A 1 79 ? 7.707 -25.375 -4.926 1 98.69 79 ARG A O 1
ATOM 600 N N . ILE A 1 80 ? 6.168 -25.609 -3.326 1 98.75 80 ILE A N 1
ATOM 601 C CA . ILE A 1 80 ? 5.68 -26.906 -3.775 1 98.75 80 ILE A CA 1
ATOM 602 C C . ILE A 1 80 ? 4.164 -26.859 -3.943 1 98.75 80 ILE A C 1
ATOM 604 O O . ILE A 1 80 ? 3.457 -26.297 -3.1 1 98.75 80 ILE A O 1
ATOM 608 N N . THR A 1 81 ? 3.68 -27.359 -5.008 1 98.88 81 THR A N 1
ATOM 609 C CA . THR A 1 81 ? 2.25 -27.547 -5.223 1 98.88 81 THR A CA 1
ATOM 610 C C . THR A 1 81 ? 1.917 -29.031 -5.387 1 98.88 81 THR A C 1
ATOM 612 O O . THR A 1 81 ? 2.506 -29.703 -6.227 1 98.88 81 THR A O 1
ATOM 615 N N . VAL A 1 82 ? 0.957 -29.469 -4.609 1 98.88 82 VAL A N 1
ATOM 616 C CA . VAL A 1 82 ? 0.546 -30.859 -4.629 1 98.88 82 VAL A CA 1
ATOM 617 C C . VAL A 1 82 ? -0.89 -30.969 -5.137 1 98.88 82 VAL A C 1
ATOM 619 O O . VAL A 1 82 ? -1.813 -30.422 -4.531 1 98.88 82 VAL A O 1
ATOM 622 N N . PHE A 1 83 ? -1.059 -31.703 -6.207 1 98.88 83 PHE A N 1
ATOM 623 C CA . PHE A 1 83 ? -2.379 -32.062 -6.707 1 98.88 83 PHE A CA 1
ATOM 624 C C . PHE A 1 83 ? -2.689 -33.531 -6.418 1 98.88 83 PHE A C 1
ATOM 626 O O . PHE A 1 83 ? -1.882 -34.406 -6.715 1 98.88 83 PHE A O 1
ATOM 633 N N . VAL A 1 84 ? -3.859 -33.781 -5.898 1 98.88 84 VAL A N 1
ATOM 634 C CA . VAL A 1 84 ? -4.301 -35.156 -5.676 1 98.88 84 VAL A CA 1
ATOM 635 C C . VAL A 1 84 ? -5.676 -35.375 -6.312 1 98.88 84 VAL A C 1
ATOM 637 O O . VAL A 1 84 ? -6.449 -34.438 -6.457 1 98.88 84 VAL A O 1
ATOM 640 N N . LYS A 1 85 ? -5.957 -36.562 -6.637 1 98.25 85 LYS A N 1
ATOM 641 C CA . LYS A 1 85 ? -7.281 -36.906 -7.145 1 98.25 85 LYS A CA 1
ATOM 642 C C . LYS A 1 85 ? -8.289 -37.031 -6.008 1 98.25 85 LYS A C 1
ATOM 644 O O . LYS A 1 85 ? -9.477 -36.75 -6.184 1 98.25 85 LYS A O 1
ATOM 649 N N . ASN A 1 86 ? -7.812 -37.562 -4.871 1 98.25 86 ASN A N 1
ATOM 650 C CA . ASN A 1 86 ? -8.617 -37.719 -3.668 1 98.25 86 ASN A CA 1
ATOM 651 C C . ASN A 1 86 ? -8 -37 -2.473 1 98.25 86 ASN A C 1
ATOM 653 O O . ASN A 1 86 ? -6.906 -37.344 -2.031 1 98.25 86 ASN A O 1
ATOM 657 N N . ILE A 1 87 ? -8.75 -36.094 -1.842 1 98.31 87 ILE A N 1
ATOM 658 C CA . ILE A 1 87 ? -8.242 -35.25 -0.777 1 98.31 87 ILE A CA 1
ATOM 659 C C . ILE A 1 87 ? -7.871 -36.094 0.437 1 98.31 87 ILE A C 1
ATOM 661 O O . ILE A 1 87 ? -7.016 -35.719 1.237 1 98.31 87 ILE A O 1
ATOM 665 N N . LYS A 1 88 ? -8.406 -37.25 0.575 1 97.81 88 LYS A N 1
ATOM 666 C CA . LYS A 1 88 ? -8.148 -38.125 1.715 1 97.81 88 LYS A CA 1
ATOM 667 C C . LYS A 1 88 ? -6.738 -38.688 1.65 1 97.81 88 LYS A C 1
ATOM 669 O O . LYS A 1 88 ? -6.234 -39.219 2.641 1 97.81 88 LYS A O 1
ATOM 674 N N . ASP A 1 89 ? -6.129 -38.594 0.507 1 98.44 89 ASP A N 1
ATOM 675 C CA . ASP A 1 89 ? -4.812 -39.188 0.305 1 98.44 89 ASP A CA 1
ATOM 676 C C . ASP A 1 89 ? -3.707 -38.281 0.799 1 98.44 89 ASP A C 1
ATOM 678 O O . ASP A 1 89 ? -2.533 -38.625 0.812 1 98.44 89 ASP A O 1
ATOM 682 N N . ILE A 1 90 ? -3.992 -37.094 1.245 1 97.81 90 ILE A N 1
ATOM 683 C CA . ILE A 1 90 ? -3 -36.062 1.527 1 97.81 90 ILE A CA 1
ATOM 684 C C . ILE A 1 90 ? -2.119 -36.5 2.695 1 97.81 90 ILE A C 1
ATOM 686 O O . ILE A 1 90 ? -0.925 -36.188 2.73 1 97.81 90 ILE A O 1
ATOM 690 N N . ASP A 1 91 ? -2.664 -37.219 3.648 1 97.56 91 ASP A N 1
ATOM 691 C CA . 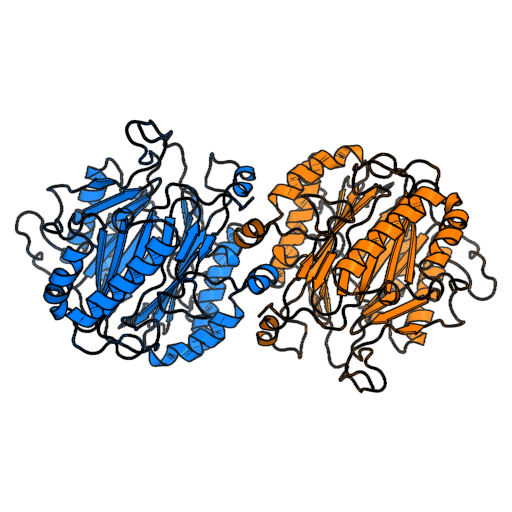ASP A 1 91 ? -1.876 -37.656 4.793 1 97.56 91 ASP A CA 1
ATOM 692 C C . ASP A 1 91 ? -0.741 -38.562 4.352 1 97.56 91 ASP A C 1
ATOM 694 O O . ASP A 1 91 ? 0.38 -38.469 4.855 1 97.56 91 ASP A O 1
ATOM 698 N N . ALA A 1 92 ? -1.1 -39.438 3.465 1 98.44 92 ALA A N 1
ATOM 699 C CA . ALA A 1 92 ? -0.088 -40.344 2.939 1 98.44 92 ALA A CA 1
ATOM 700 C C . ALA A 1 92 ? 0.984 -39.594 2.16 1 98.44 92 ALA A C 1
ATOM 702 O O . ALA A 1 92 ? 2.17 -39.906 2.252 1 98.44 92 ALA A O 1
ATOM 703 N N . VAL A 1 93 ? 0.584 -38.656 1.384 1 98.69 93 VAL A N 1
ATOM 704 C CA . VAL A 1 93 ? 1.53 -37.844 0.641 1 98.69 93 VAL A CA 1
ATOM 705 C C . VAL A 1 93 ? 2.434 -37.094 1.614 1 98.69 93 VAL A C 1
ATOM 707 O O . VAL A 1 93 ? 3.639 -36.969 1.387 1 98.69 93 VAL A O 1
ATOM 710 N N . ASP A 1 94 ? 1.844 -36.594 2.729 1 98.31 94 ASP A N 1
ATOM 711 C CA . ASP A 1 94 ? 2.58 -35.844 3.73 1 98.31 94 ASP A CA 1
ATOM 712 C C . ASP A 1 94 ? 3.682 -36.688 4.367 1 98.31 94 ASP A C 1
ATOM 714 O O . ASP A 1 94 ? 4.758 -36.188 4.684 1 98.31 94 ASP A O 1
ATOM 718 N N . GLU A 1 95 ? 3.414 -37.875 4.578 1 98.19 95 GLU A N 1
ATOM 719 C CA . GLU A 1 95 ? 4.414 -38.781 5.141 1 98.19 95 GLU A CA 1
ATOM 720 C C . GLU A 1 95 ? 5.645 -38.875 4.246 1 98.19 95 GLU A C 1
ATOM 722 O O . GLU A 1 95 ? 6.777 -38.844 4.734 1 98.19 95 GLU A O 1
ATOM 727 N N . VAL A 1 96 ? 5.402 -39 2.973 1 98.69 96 VAL A N 1
ATOM 728 C CA . VAL A 1 96 ? 6.504 -39.031 2.02 1 98.69 96 VAL A CA 1
ATOM 729 C C . VAL A 1 96 ? 7.199 -37.656 1.976 1 98.69 96 VAL A C 1
ATOM 731 O O . VAL A 1 96 ? 8.43 -37.594 2.014 1 98.69 96 VAL A O 1
ATOM 734 N N . TYR A 1 97 ? 6.395 -36.656 1.938 1 98.56 97 TYR A N 1
ATOM 735 C CA . TYR A 1 97 ? 6.852 -35.281 1.855 1 98.56 97 TYR A CA 1
ATOM 736 C C . TYR A 1 97 ? 7.863 -34.969 2.955 1 98.56 97 TYR A C 1
ATOM 738 O O . TYR A 1 97 ? 8.914 -34.375 2.695 1 98.56 97 TYR A O 1
ATOM 746 N N . LYS A 1 98 ? 7.66 -35.406 4.129 1 98.06 98 LYS A N 1
ATOM 747 C CA . LYS A 1 98 ? 8.484 -35.125 5.301 1 98.06 98 LYS A CA 1
ATOM 748 C C . LYS A 1 98 ? 9.891 -35.719 5.133 1 98.06 98 LYS A C 1
ATOM 750 O O . LYS A 1 98 ? 10.859 -35.156 5.656 1 98.06 98 LYS A O 1
ATOM 755 N N . THR A 1 99 ? 10 -36.719 4.406 1 98.19 99 THR A N 1
ATOM 756 C CA . THR A 1 99 ? 11.297 -37.375 4.219 1 98.19 99 THR A CA 1
ATOM 757 C C . THR A 1 99 ? 12.172 -36.562 3.26 1 98.19 99 THR A C 1
ATOM 759 O O . THR A 1 99 ? 13.398 -36.625 3.328 1 98.19 99 THR A O 1
ATOM 762 N N . TYR A 1 100 ? 11.586 -35.812 2.424 1 98.38 100 TYR A N 1
ATOM 763 C CA . TYR A 1 100 ? 12.336 -35.031 1.443 1 98.38 100 TYR A CA 1
ATOM 764 C C . TYR A 1 100 ? 12.602 -33.625 1.954 1 98.38 100 TYR A C 1
ATOM 766 O O . TYR A 1 100 ? 13.453 -32.906 1.421 1 98.38 100 TYR A O 1
ATOM 774 N N . PHE A 1 101 ? 11.836 -33.25 2.943 1 98.12 101 PHE A N 1
ATOM 775 C CA . PHE A 1 101 ? 12 -31.938 3.582 1 98.12 101 PHE A CA 1
ATOM 776 C C . PHE A 1 101 ? 12.086 -32.094 5.098 1 98.12 101 PHE A C 1
ATOM 778 O O . PHE A 1 101 ? 11.219 -31.594 5.82 1 98.12 101 PHE A O 1
ATOM 785 N N . PRO A 1 102 ? 13.164 -32.562 5.621 1 95.19 102 PRO A N 1
ATOM 786 C CA . PRO A 1 102 ? 13.266 -32.906 7.043 1 95.19 102 PRO A CA 1
ATOM 787 C C . PRO A 1 102 ? 13.562 -31.672 7.91 1 95.19 102 PRO A C 1
ATOM 789 O O . PRO A 1 102 ? 13.18 -31.641 9.086 1 95.19 102 PRO A O 1
ATOM 792 N N . THR A 1 103 ? 14.273 -30.641 7.434 1 94.38 103 THR A N 1
ATOM 793 C CA . THR A 1 103 ? 14.711 -29.516 8.242 1 94.38 103 THR A CA 1
ATOM 794 C C . THR A 1 103 ? 14.117 -28.219 7.715 1 94.38 103 THR A C 1
ATOM 796 O O . THR A 1 103 ? 13.859 -27.281 8.484 1 94.38 103 THR A O 1
ATOM 799 N N . TYR A 1 104 ? 13.969 -28.156 6.402 1 96 104 TYR A N 1
ATOM 800 C CA . TYR A 1 104 ? 13.398 -27.016 5.695 1 96 104 TYR A CA 1
ATOM 801 C C . TYR A 1 104 ? 12.109 -27.406 4.973 1 96 104 TYR A C 1
ATOM 803 O O . TYR A 1 104 ? 12.031 -28.484 4.383 1 96 104 TYR A O 1
ATOM 811 N N . VAL A 1 105 ? 11.133 -26.547 5.129 1 98.12 105 VAL A N 1
ATOM 812 C CA . VAL A 1 105 ? 9.922 -26.75 4.352 1 98.12 105 VAL A CA 1
ATOM 813 C C . VAL A 1 105 ? 9.609 -25.516 3.52 1 98.12 105 VAL A C 1
ATOM 815 O O . VAL A 1 105 ? 9.609 -24.391 4.039 1 98.12 105 VAL A O 1
ATOM 818 N N . PRO A 1 106 ? 9.367 -25.625 2.246 1 98.5 106 PRO A N 1
ATOM 819 C CA . PRO A 1 106 ? 8.969 -24.516 1.369 1 98.5 106 PRO A CA 1
ATOM 820 C C . PRO A 1 106 ? 7.523 -24.078 1.593 1 98.5 106 PRO A C 1
ATOM 822 O O . PRO A 1 106 ? 6.832 -24.641 2.449 1 98.5 106 PRO A O 1
ATOM 825 N N . SER A 1 107 ? 7.113 -23 0.909 1 98.69 107 SER A N 1
ATOM 826 C CA . SER A 1 107 ? 5.68 -22.734 0.825 1 98.69 107 SER A CA 1
ATOM 827 C C . SER A 1 107 ? 4.957 -23.859 0.083 1 98.69 107 SER A C 1
ATOM 829 O O . SER A 1 107 ? 5.57 -24.594 -0.695 1 98.69 107 SER A O 1
ATOM 831 N N . ARG A 1 108 ? 3.664 -23.984 0.37 1 98.75 108 ARG A N 1
ATOM 832 C CA . ARG A 1 108 ? 3 -25.172 -0.154 1 98.75 108 ARG A CA 1
ATOM 833 C C . ARG A 1 108 ? 1.54 -24.875 -0.487 1 98.75 108 ARG A C 1
ATOM 835 O O . ARG A 1 108 ? 0.871 -24.141 0.229 1 98.75 108 ARG A O 1
ATOM 842 N N . THR A 1 109 ? 1.088 -25.422 -1.547 1 98.69 109 THR A N 1
ATOM 843 C CA . THR A 1 109 ? -0.318 -25.484 -1.933 1 98.69 109 THR A CA 1
ATOM 844 C C . THR A 1 109 ? -0.755 -26.922 -2.164 1 98.69 109 THR A C 1
ATOM 846 O O . THR A 1 109 ? -0.062 -27.688 -2.842 1 98.69 109 THR A O 1
ATOM 849 N N . THR A 1 110 ? -1.872 -27.297 -1.549 1 98.62 110 THR A N 1
ATOM 850 C CA . THR A 1 110 ? -2.469 -28.625 -1.751 1 98.62 110 THR A CA 1
ATOM 851 C C . THR A 1 110 ? -3.908 -28.484 -2.238 1 98.62 110 THR A C 1
ATOM 853 O O . THR A 1 110 ? -4.715 -27.781 -1.632 1 98.62 110 THR A O 1
ATOM 856 N N . VAL A 1 111 ? -4.199 -29.234 -3.279 1 98.56 111 VAL A N 1
ATOM 857 C CA . VAL A 1 111 ? -5.535 -29.125 -3.852 1 98.56 111 VAL A CA 1
ATOM 858 C C . VAL A 1 111 ? -5.945 -30.453 -4.469 1 98.56 111 VAL A C 1
ATOM 860 O O . VAL A 1 111 ? -5.113 -31.156 -5.051 1 98.56 111 VAL A O 1
ATOM 863 N N . ALA A 1 112 ? -7.191 -30.844 -4.332 1 98.81 112 ALA A N 1
ATOM 864 C CA . ALA A 1 112 ? -7.742 -31.969 -5.074 1 98.81 112 ALA A CA 1
ATOM 865 C C . ALA A 1 112 ? -8.375 -31.516 -6.387 1 98.81 112 ALA A C 1
ATOM 867 O O . ALA A 1 112 ? -9.086 -30.516 -6.422 1 98.81 112 ALA A O 1
ATOM 868 N N . VAL A 1 113 ? -8.078 -32.25 -7.434 1 98.69 113 VAL A N 1
ATOM 869 C CA . VAL A 1 113 ? -8.617 -31.922 -8.75 1 98.69 113 VAL A CA 1
ATOM 870 C C . VAL A 1 113 ? -9.375 -33.125 -9.305 1 98.69 113 VAL A C 1
ATOM 872 O O . VAL A 1 113 ? -9.281 -34.25 -8.758 1 98.69 113 VAL A O 1
ATOM 875 N N . ALA A 1 114 ? -10.117 -32.906 -10.367 1 98.62 114 ALA A N 1
ATOM 876 C CA . ALA A 1 114 ? -11.016 -33.938 -10.891 1 98.62 114 ALA A CA 1
ATOM 877 C C . ALA A 1 114 ? -10.234 -35.062 -11.547 1 98.62 114 ALA A C 1
ATOM 879 O O . ALA A 1 114 ? -10.664 -36.219 -11.516 1 98.62 114 ALA A O 1
ATOM 880 N N . ALA A 1 115 ? -9.156 -34.688 -12.203 1 98.62 115 ALA A N 1
ATOM 881 C CA . ALA A 1 115 ? -8.375 -35.719 -12.898 1 98.62 115 ALA A CA 1
ATOM 882 C C . ALA A 1 115 ? -6.93 -35.25 -13.086 1 98.62 115 ALA A C 1
ATOM 884 O O . ALA A 1 115 ? -6.645 -34.062 -13.055 1 98.62 115 ALA A O 1
ATOM 885 N N . LEU A 1 116 ? -6.043 -36.219 -13.211 1 98.44 116 LEU A N 1
ATOM 886 C CA . LEU A 1 116 ? -4.645 -36.031 -13.57 1 98.44 116 LEU A CA 1
ATOM 887 C C . LEU A 1 116 ? -4.266 -36.844 -14.797 1 98.44 116 LEU A C 1
ATOM 889 O O . LEU A 1 116 ? -4.875 -37.875 -15.062 1 98.44 116 LEU A O 1
ATOM 893 N N . PRO A 1 117 ? -3.336 -36.344 -15.57 1 97.38 117 PRO A N 1
ATOM 894 C CA . PRO A 1 117 ? -2.912 -37.125 -16.734 1 97.38 117 PRO A CA 1
ATOM 895 C C . PRO A 1 117 ? -2.537 -38.562 -16.359 1 97.38 117 PRO A C 1
ATOM 897 O O . PRO A 1 117 ? -2.018 -38.812 -15.273 1 97.38 117 PRO A O 1
ATOM 900 N N . MET A 1 118 ? -2.85 -39.531 -17.312 1 96.44 118 MET A N 1
ATOM 901 C CA . MET A 1 118 ? -2.525 -40.969 -17.172 1 96.44 118 MET A CA 1
ATOM 902 C C . MET A 1 118 ? -3.256 -41.562 -15.977 1 96.44 118 MET A C 1
ATOM 904 O O . MET A 1 118 ? -2.846 -42.625 -15.469 1 96.44 118 MET A O 1
ATOM 908 N N . ASP A 1 119 ? -4.234 -40.781 -15.484 1 97.12 119 ASP A N 1
ATOM 909 C CA . ASP A 1 119 ? -5.047 -41.219 -14.352 1 97.12 119 ASP A CA 1
ATOM 910 C C . ASP A 1 119 ? -4.195 -41.375 -13.094 1 97.12 119 ASP A C 1
ATOM 912 O O . ASP A 1 119 ? -4.406 -42.281 -12.305 1 97.12 119 ASP A O 1
ATOM 916 N N . ALA A 1 120 ? -3.172 -40.594 -12.984 1 98.56 120 ALA A N 1
ATOM 917 C CA . ALA A 1 120 ? -2.328 -40.594 -11.797 1 98.56 120 ALA A CA 1
ATOM 918 C C . ALA A 1 120 ? -3.131 -40.188 -10.555 1 98.56 120 ALA A C 1
ATOM 920 O O . ALA A 1 120 ? -4.176 -39.562 -10.672 1 98.56 120 ALA A O 1
ATOM 921 N N . LEU A 1 121 ? -2.65 -40.562 -9.375 1 98.75 121 LEU A N 1
ATOM 922 C CA . LEU A 1 121 ? -3.303 -40.219 -8.117 1 98.75 121 LEU A CA 1
ATOM 923 C C . LEU A 1 121 ? -2.762 -38.906 -7.562 1 98.75 121 LEU A C 1
ATOM 925 O O . LEU A 1 121 ? -3.418 -38.25 -6.75 1 98.75 121 LEU A O 1
ATOM 929 N N . VAL A 1 122 ? -1.54 -38.562 -7.973 1 98.81 122 VAL A N 1
ATOM 930 C CA . VAL A 1 122 ? -0.866 -37.375 -7.449 1 98.81 122 VAL A CA 1
ATOM 931 C C . VAL A 1 122 ? 0.037 -36.781 -8.523 1 98.81 122 VAL A C 1
ATOM 933 O O . VAL A 1 122 ? 0.548 -37.5 -9.383 1 98.81 122 VAL A O 1
ATOM 936 N N . GLN A 1 123 ? 0.137 -35.531 -8.625 1 98.88 123 GLN A N 1
ATOM 937 C CA . GLN A 1 123 ? 1.069 -34.719 -9.406 1 98.88 123 GLN A CA 1
ATOM 938 C C . GLN A 1 123 ? 1.688 -33.625 -8.555 1 98.88 123 GLN A C 1
ATOM 940 O O . GLN A 1 123 ? 0.995 -32.969 -7.77 1 98.88 123 GLN A O 1
ATOM 945 N N . ILE A 1 124 ? 3.029 -33.438 -8.625 1 98.88 124 ILE A N 1
ATOM 946 C CA . ILE A 1 124 ? 3.707 -32.469 -7.762 1 98.88 124 ILE A CA 1
ATOM 947 C C . ILE A 1 124 ? 4.57 -31.531 -8.602 1 98.88 124 ILE A C 1
ATOM 949 O O . ILE A 1 124 ? 5.25 -31.969 -9.531 1 98.88 124 ILE A O 1
ATOM 953 N N . GLU A 1 125 ? 4.5 -30.281 -8.266 1 98.62 125 GLU A N 1
ATOM 954 C CA . GLU A 1 125 ? 5.234 -29.234 -8.961 1 98.62 125 GLU A CA 1
ATOM 955 C C . GLU A 1 125 ? 6.137 -28.453 -8 1 98.62 125 GLU A C 1
ATOM 957 O O . GLU A 1 125 ? 5.801 -28.281 -6.828 1 98.62 125 GLU A O 1
ATOM 962 N N . ALA A 1 126 ? 7.281 -27.938 -8.508 1 98.75 126 ALA A N 1
ATOM 963 C CA . ALA A 1 126 ? 8.211 -27.203 -7.664 1 98.75 126 ALA A CA 1
ATOM 964 C C . ALA A 1 126 ? 8.711 -25.938 -8.367 1 98.75 126 ALA A C 1
ATOM 966 O O . ALA A 1 126 ? 8.797 -25.906 -9.594 1 98.75 126 ALA A O 1
ATOM 967 N N . LEU A 1 127 ? 8.961 -24.938 -7.617 1 98.69 127 LEU A N 1
ATOM 968 C CA . LEU A 1 127 ? 9.695 -23.734 -7.992 1 98.69 127 LEU A CA 1
ATOM 969 C C . LEU A 1 127 ? 11.008 -23.641 -7.223 1 98.69 127 LEU A C 1
ATOM 971 O O . LEU A 1 127 ? 11.023 -23.734 -5.996 1 98.69 127 LEU A O 1
ATOM 975 N N . VAL A 1 128 ? 12.148 -23.438 -7.961 1 97.88 128 VAL A N 1
ATOM 976 C CA . VAL A 1 128 ? 13.469 -23.531 -7.359 1 97.88 128 VAL A CA 1
ATOM 977 C C . VAL A 1 128 ? 14.18 -22.188 -7.465 1 97.88 128 VAL A C 1
ATOM 979 O O . VAL A 1 128 ? 14.148 -21.547 -8.516 1 97.88 128 VAL A O 1
ATOM 982 N N . SER A 1 129 ? 14.828 -21.75 -6.34 1 95.31 129 SER A N 1
ATOM 983 C CA . SER A 1 129 ? 15.656 -20.562 -6.387 1 95.31 129 SER A CA 1
ATOM 984 C C . SER A 1 129 ? 16.906 -20.781 -7.242 1 95.31 129 SER A C 1
ATOM 986 O O . SER A 1 129 ? 17.453 -21.891 -7.262 1 95.31 129 SER A O 1
ATOM 988 N N . HIS A 1 130 ? 17.344 -19.75 -7.902 1 88.69 130 HIS A N 1
ATOM 989 C CA . HIS A 1 130 ? 18.484 -19.797 -8.82 1 88.69 130 HIS A CA 1
ATOM 990 C C . HIS A 1 130 ? 19.391 -18.594 -8.617 1 88.69 130 HIS A C 1
ATOM 992 O O . HIS A 1 130 ? 19.359 -17.641 -9.406 1 88.69 130 HIS A O 1
ATOM 998 N N . GLY A 1 131 ? 20.359 -18.594 -7.785 1 82.5 131 GLY A N 1
ATOM 999 C CA . GLY A 1 131 ? 21.203 -17.484 -7.406 1 82.5 131 GLY A CA 1
ATOM 1000 C C . GLY A 1 131 ? 22.219 -17.109 -8.461 1 82.5 131 GLY A C 1
ATOM 1001 O O . GLY A 1 131 ? 22.656 -15.961 -8.539 1 82.5 131 GLY A O 1
ATOM 1002 N N . GLU A 1 132 ? 22.594 -18.109 -9.336 1 80.69 132 GLU A N 1
ATOM 1003 C CA . GLU A 1 132 ? 23.641 -17.906 -10.336 1 80.69 132 GLU A CA 1
ATOM 1004 C C . GLU A 1 132 ? 23.109 -17.109 -11.523 1 80.69 132 GLU A C 1
ATOM 1006 O O . GLU A 1 132 ? 23.891 -16.531 -12.281 1 80.69 132 GLU A O 1
ATOM 1011 N N . GLY A 1 133 ? 21.812 -17.047 -11.672 1 83.38 133 GLY A N 1
ATOM 1012 C CA . GLY A 1 133 ? 21.219 -16.344 -12.789 1 83.38 133 GLY A CA 1
ATOM 1013 C C . GLY A 1 133 ? 21.391 -17.062 -14.109 1 83.38 133 GLY A C 1
ATOM 1014 O O . GLY A 1 133 ? 21.672 -18.266 -14.141 1 83.38 133 GLY A O 1
ATOM 1015 N N . THR A 1 134 ? 21.062 -16.375 -15.266 1 87.25 134 THR A N 1
ATOM 1016 C CA . THR A 1 134 ? 21.078 -17.062 -16.547 1 87.25 134 THR A CA 1
ATOM 1017 C C . THR A 1 134 ? 21.688 -16.156 -17.625 1 87.25 134 THR A C 1
ATOM 1019 O O . THR A 1 134 ? 21.312 -16.234 -18.797 1 87.25 134 THR A O 1
ATOM 1022 N N . ILE A 1 135 ? 22.469 -15.219 -17.156 1 82.44 135 ILE A N 1
ATOM 1023 C CA . ILE A 1 135 ? 23.203 -14.461 -18.156 1 82.44 135 ILE A CA 1
ATOM 1024 C C . ILE A 1 135 ? 24.25 -15.359 -18.812 1 82.44 135 ILE A C 1
ATOM 1026 O O . ILE A 1 135 ? 25.156 -15.859 -18.141 1 82.44 135 ILE A O 1
ATOM 1030 N N . PRO A 1 136 ? 24.109 -15.508 -20.016 1 76.12 136 PRO A N 1
ATOM 1031 C CA . PRO A 1 136 ? 25.047 -16.438 -20.672 1 76.12 136 PRO A CA 1
ATOM 1032 C C . PRO A 1 136 ? 26.5 -16.031 -20.5 1 76.12 136 PRO A C 1
ATOM 1034 O O . PRO A 1 136 ? 26.859 -14.859 -20.703 1 76.12 136 PRO A O 1
ATOM 1037 N N . ASN A 1 137 ? 27.281 -16.844 -20.062 1 72.81 137 ASN A N 1
ATOM 1038 C CA . ASN A 1 137 ? 28.734 -16.703 -19.969 1 72.81 137 ASN A CA 1
ATOM 1039 C C . ASN A 1 137 ? 29.125 -15.617 -18.969 1 72.81 137 ASN A C 1
ATOM 1041 O O . ASN A 1 137 ? 30.156 -14.961 -19.125 1 72.81 137 ASN A O 1
ATOM 1045 N N . ALA A 1 138 ? 28.203 -15.188 -18.047 1 71.31 138 ALA A N 1
ATOM 1046 C CA . ALA A 1 138 ? 28.516 -14.195 -17.031 1 71.31 138 ALA A CA 1
ATOM 1047 C C . ALA A 1 138 ? 28.359 -14.789 -15.625 1 71.31 138 ALA A C 1
ATOM 1049 O O . ALA A 1 138 ? 27.359 -15.445 -15.336 1 71.31 138 ALA A O 1
ATOM 1050 N N . PRO A 1 139 ? 29.438 -14.758 -14.969 1 63.38 139 PRO A N 1
ATOM 1051 C CA . PRO A 1 139 ? 29.266 -15.227 -13.594 1 63.38 139 PRO A CA 1
ATOM 1052 C C . PRO A 1 139 ? 28.328 -14.352 -12.773 1 63.38 139 PRO A C 1
ATOM 1054 O O . PRO A 1 139 ? 28.297 -13.133 -12.961 1 63.38 139 PRO A O 1
ATOM 1057 N N . GLN A 1 140 ? 27.312 -14.922 -12.219 1 71.12 140 GLN A N 1
ATOM 1058 C CA . GLN A 1 140 ? 26.5 -14.203 -11.242 1 71.12 140 GLN A CA 1
ATOM 1059 C C . GLN A 1 140 ? 26.828 -14.656 -9.82 1 71.12 140 GLN A C 1
ATOM 1061 O O . GLN A 1 140 ? 27.188 -15.812 -9.602 1 71.12 140 GLN A O 1
ATOM 1066 N N . ALA A 1 141 ? 26.938 -13.781 -8.914 1 63.53 141 ALA A N 1
ATOM 1067 C CA . ALA A 1 141 ? 27.484 -13.992 -7.578 1 63.53 141 ALA A CA 1
ATOM 1068 C C . ALA A 1 141 ? 26.781 -15.148 -6.871 1 63.53 141 ALA A C 1
ATOM 1070 O O . ALA A 1 141 ? 27.406 -15.938 -6.168 1 63.53 141 ALA A O 1
ATOM 1071 N N . GLY A 1 142 ? 25.672 -15.359 -7.211 1 75.75 142 GLY A N 1
ATOM 1072 C CA . GLY A 1 142 ? 24.938 -16.438 -6.59 1 75.75 142 GLY A CA 1
ATOM 1073 C C . GLY A 1 142 ? 24.859 -16.328 -5.078 1 75.75 142 GLY A C 1
ATOM 1074 O O . GLY A 1 142 ? 24.797 -17.344 -4.379 1 75.75 142 GLY A O 1
ATOM 1075 N N . ASP A 1 143 ? 25.047 -15.109 -4.48 1 85.75 143 ASP A N 1
ATOM 1076 C CA . ASP A 1 143 ? 25.172 -14.945 -3.035 1 85.75 143 ASP A CA 1
ATOM 1077 C C . ASP A 1 143 ? 23.828 -14.578 -2.406 1 85.75 143 ASP A C 1
ATOM 1079 O O . ASP A 1 143 ? 23.734 -14.344 -1.198 1 85.75 143 ASP A O 1
ATOM 1083 N N . LEU A 1 144 ? 22.812 -14.562 -3.18 1 91.12 144 LEU A N 1
ATOM 1084 C CA . LEU A 1 144 ? 21.5 -14.219 -2.633 1 91.12 144 LEU A CA 1
ATOM 1085 C C . LEU A 1 144 ? 21.062 -15.258 -1.603 1 91.12 144 LEU A C 1
ATOM 1087 O O . LEU A 1 144 ? 21.281 -16.453 -1.789 1 91.12 144 LEU A O 1
ATOM 1091 N N . ILE A 1 145 ? 20.484 -14.742 -0.617 1 92.56 145 ILE A N 1
ATOM 1092 C CA . ILE A 1 145 ? 20.062 -15.617 0.469 1 92.56 145 ILE A CA 1
ATOM 1093 C C . ILE A 1 145 ? 18.531 -15.758 0.443 1 92.56 145 ILE A C 1
ATOM 1095 O O . ILE A 1 145 ? 17.812 -14.781 0.226 1 92.56 145 ILE A O 1
ATOM 1099 N N . LYS A 1 146 ? 18.062 -16.984 0.568 1 95.12 146 LYS A N 1
ATOM 1100 C CA . LYS A 1 146 ? 16.641 -17.281 0.733 1 95.12 146 LYS A CA 1
ATOM 1101 C C . LYS A 1 146 ? 16.188 -16.969 2.156 1 95.12 146 LYS A C 1
ATOM 1103 O O . LYS A 1 146 ? 16.875 -17.297 3.121 1 95.12 146 LYS A O 1
ATOM 1108 N N . LEU A 1 147 ? 15.047 -16.312 2.316 1 96.19 147 LEU A N 1
ATOM 1109 C CA . LEU A 1 147 ? 14.484 -16 3.625 1 96.19 147 LEU A CA 1
ATOM 1110 C C . LEU A 1 147 ? 13.125 -16.688 3.809 1 96.19 147 LEU A C 1
ATOM 1112 O O . LEU A 1 147 ? 12.328 -16.75 2.869 1 96.19 147 LEU A O 1
ATOM 1116 N N . THR A 1 148 ? 12.875 -17.234 4.965 1 97.56 148 THR A N 1
ATOM 1117 C CA . THR A 1 148 ? 11.586 -17.797 5.355 1 97.56 148 THR A CA 1
ATOM 1118 C C . THR A 1 148 ? 10.977 -17.016 6.516 1 97.56 148 THR A C 1
ATOM 1120 O O . THR A 1 148 ? 11.703 -16.469 7.352 1 97.56 148 THR A O 1
ATOM 1123 N N . ASN A 1 149 ? 9.656 -16.859 6.508 1 97.81 149 ASN A N 1
ATOM 1124 C CA . ASN A 1 149 ? 8.992 -16.188 7.609 1 97.81 149 ASN A CA 1
ATOM 1125 C C . ASN A 1 149 ? 7.656 -16.828 7.949 1 97.81 149 ASN A C 1
ATOM 1127 O O . ASN A 1 149 ? 6.926 -17.266 7.055 1 97.81 149 ASN A O 1
ATOM 1131 N N . ASN A 1 150 ? 7.371 -16.938 9.234 1 98.19 150 ASN A N 1
ATOM 1132 C CA . ASN A 1 150 ? 6.086 -17.328 9.812 1 98.19 150 ASN A CA 1
ATOM 1133 C C . ASN A 1 150 ? 5.637 -16.344 10.883 1 98.19 150 ASN A C 1
ATOM 1135 O O . ASN A 1 150 ? 6.441 -15.898 11.703 1 98.19 150 ASN A O 1
ATOM 1139 N N . THR A 1 151 ? 4.387 -15.938 10.812 1 98.31 151 THR A N 1
ATOM 1140 C CA . THR A 1 151 ? 3.805 -15.086 11.836 1 98.31 151 THR A CA 1
ATOM 1141 C C . THR A 1 151 ? 2.699 -15.82 12.594 1 98.31 151 THR A C 1
ATOM 1143 O O . THR A 1 151 ? 1.996 -16.656 12.016 1 98.31 151 THR A O 1
ATOM 1146 N N . GLU A 1 152 ? 2.521 -15.484 13.867 1 97.25 152 GLU A N 1
ATOM 1147 C CA . GLU A 1 152 ? 1.451 -16.078 14.664 1 97.25 152 GLU A CA 1
ATOM 1148 C C . GLU A 1 152 ? 0.092 -15.508 14.281 1 97.25 152 GLU A C 1
ATOM 1150 O O . GLU A 1 152 ? -0.948 -16.047 14.664 1 97.25 152 GLU A O 1
ATOM 1155 N N . ASN A 1 153 ? 0.07 -14.414 13.484 1 97.44 153 ASN A N 1
ATOM 1156 C CA . ASN A 1 153 ? -1.16 -13.727 13.109 1 97.44 153 ASN A CA 1
ATOM 1157 C C . ASN A 1 153 ? -1.822 -14.391 11.898 1 97.44 153 ASN A C 1
ATOM 1159 O O . ASN A 1 153 ? -2.869 -13.93 11.438 1 97.44 153 ASN A O 1
ATOM 1163 N N . ALA A 1 154 ? -1.204 -15.453 11.383 1 98.44 154 ALA A N 1
ATOM 1164 C CA . ALA A 1 154 ? -1.749 -16.297 10.32 1 98.44 154 ALA A CA 1
ATOM 1165 C C . ALA A 1 154 ? -1.565 -17.781 10.633 1 98.44 154 ALA A C 1
ATOM 1167 O O . ALA A 1 154 ? -0.766 -18.141 11.5 1 98.44 154 ALA A O 1
ATOM 1168 N N . PRO A 1 155 ? -2.32 -18.609 9.977 1 98.12 155 PRO A N 1
ATOM 1169 C CA . PRO A 1 155 ? -2.221 -20.031 10.305 1 98.12 155 PRO A CA 1
ATOM 1170 C C . PRO A 1 155 ? -0.82 -20.609 10.078 1 98.12 155 PRO A C 1
ATOM 1172 O O . PRO A 1 155 ? -0.196 -20.312 9.055 1 98.12 155 PRO A O 1
ATOM 1175 N N . THR A 1 156 ? -0.37 -21.406 11 1 97.06 156 THR A N 1
ATOM 1176 C CA . THR A 1 156 ? 0.947 -22.016 10.883 1 97.06 156 THR A CA 1
ATOM 1177 C C . THR A 1 156 ? 0.821 -23.516 10.617 1 97.06 156 THR A C 1
ATOM 1179 O O . THR A 1 156 ? -0.216 -24.109 10.906 1 97.06 156 THR A O 1
ATOM 1182 N N . SER A 1 157 ? 1.824 -24.078 10 1 96.19 157 SER A N 1
ATOM 1183 C CA . SER A 1 157 ? 1.898 -25.5 9.672 1 96.19 157 SER A CA 1
ATOM 1184 C C . SER A 1 157 ? 3.322 -26.031 9.812 1 96.19 157 SER A C 1
ATOM 1186 O O . SER A 1 157 ? 4.285 -25.328 9.508 1 96.19 157 SER A O 1
ATOM 1188 N N . SER A 1 158 ? 3.479 -27.266 10.258 1 95.31 158 SER A N 1
ATOM 1189 C CA . SER A 1 158 ? 4.789 -27.906 10.32 1 95.31 158 SER A CA 1
ATOM 1190 C C . SER A 1 158 ? 5.25 -28.359 8.945 1 95.31 158 SER A C 1
ATOM 1192 O O . SER A 1 158 ? 6.422 -28.703 8.758 1 95.31 158 SER A O 1
ATOM 1194 N N . LEU A 1 159 ? 4.398 -28.312 7.945 1 97.44 159 LEU A N 1
ATOM 1195 C CA . LEU A 1 159 ? 4.703 -28.875 6.629 1 97.44 159 LEU A CA 1
ATOM 1196 C C . LEU A 1 159 ? 4.961 -27.75 5.617 1 97.44 159 LEU A C 1
ATOM 1198 O O . LEU A 1 159 ? 5.242 -28.031 4.449 1 97.44 159 LEU A O 1
ATOM 1202 N N . SER A 1 160 ? 4.812 -26.547 6.062 1 98.31 160 SER A N 1
ATOM 1203 C CA . SER A 1 160 ? 5.016 -25.453 5.117 1 98.31 160 SER A CA 1
ATOM 1204 C C . SER A 1 160 ? 5.426 -24.172 5.836 1 98.31 160 SER A C 1
ATOM 1206 O O . SER A 1 160 ? 5.148 -24 7.027 1 98.31 160 SER A O 1
ATOM 1208 N N . THR A 1 161 ? 6.168 -23.359 5.141 1 98.44 161 THR A N 1
ATOM 1209 C CA . THR A 1 161 ? 6.457 -22 5.543 1 98.44 161 THR A CA 1
ATOM 1210 C C . THR A 1 161 ? 5.438 -21.031 4.945 1 98.44 161 THR A C 1
ATOM 1212 O O . THR A 1 161 ? 5.035 -21.188 3.793 1 98.44 161 THR A O 1
ATOM 1215 N N . GLN A 1 162 ? 4.992 -20.094 5.727 1 98.69 162 GLN A N 1
ATOM 1216 C CA . GLN A 1 162 ? 3.971 -19.156 5.25 1 98.69 162 GLN A CA 1
ATOM 1217 C C . GLN A 1 162 ? 4.457 -18.391 4.027 1 98.69 162 GLN A C 1
ATOM 1219 O O . GLN A 1 162 ? 3.719 -18.234 3.053 1 98.69 162 GLN A O 1
ATOM 1224 N N . THR A 1 163 ? 5.688 -17.938 4.109 1 98.62 163 THR A N 1
ATOM 1225 C CA . THR A 1 163 ? 6.242 -17.203 2.973 1 98.62 163 THR A CA 1
ATOM 1226 C C . THR A 1 163 ? 7.738 -17.484 2.836 1 98.62 163 THR A C 1
ATOM 1228 O O . THR A 1 163 ? 8.461 -17.531 3.836 1 98.62 163 THR A O 1
ATOM 1231 N N . VAL A 1 164 ? 8.188 -17.75 1.646 1 98.44 164 VAL A N 1
ATOM 1232 C CA . VAL A 1 164 ? 9.594 -17.891 1.28 1 98.44 164 VAL A CA 1
ATOM 1233 C C . VAL A 1 164 ? 9.984 -16.797 0.291 1 98.44 164 VAL A C 1
ATOM 1235 O O . VAL A 1 164 ? 9.352 -16.641 -0.753 1 98.44 164 VAL A O 1
ATOM 1238 N N . SER A 1 165 ? 10.984 -16.016 0.629 1 96.62 165 SER A N 1
ATOM 1239 C CA . SER A 1 165 ? 11.469 -14.93 -0.23 1 96.62 165 SER A CA 1
ATOM 1240 C C . SER A 1 165 ? 12.828 -15.273 -0.83 1 96.62 165 SER A C 1
ATOM 1242 O O . SER A 1 165 ? 13.68 -15.852 -0.157 1 96.62 165 SER A O 1
ATOM 1244 N N . PHE A 1 166 ? 12.977 -14.992 -2.053 1 96.38 166 PHE A N 1
ATOM 1245 C CA . PHE A 1 166 ? 14.258 -15.078 -2.756 1 96.38 166 PHE A CA 1
ATOM 1246 C C . PHE A 1 166 ? 14.336 -14.023 -3.857 1 96.38 166 PHE A C 1
ATOM 1248 O O . PHE A 1 166 ? 13.438 -13.922 -4.691 1 96.38 166 PHE A O 1
ATOM 1255 N N . SER A 1 167 ? 15.445 -13.25 -3.838 1 94 167 SER A N 1
ATOM 1256 C CA . SER A 1 167 ? 15.594 -12.109 -4.734 1 94 167 SER A CA 1
ATOM 1257 C C . SER A 1 167 ? 14.406 -11.156 -4.613 1 94 167 SER A C 1
ATOM 1259 O O . SER A 1 167 ? 14.078 -10.695 -3.516 1 94 167 SER A O 1
ATOM 1261 N N . HIS A 1 168 ? 13.609 -10.992 -5.691 1 95.06 168 HIS A N 1
ATOM 1262 C CA . HIS A 1 168 ? 12.617 -9.922 -5.699 1 95.06 168 HIS A CA 1
ATOM 1263 C C . HIS A 1 168 ? 11.195 -10.492 -5.668 1 95.06 168 HIS A C 1
ATOM 1265 O O . HIS A 1 168 ? 10.25 -9.82 -6.066 1 95.06 168 HIS A O 1
ATOM 1271 N N . TYR A 1 169 ? 11.039 -11.789 -5.145 1 97.12 169 TYR A N 1
ATOM 1272 C CA . TYR A 1 169 ? 9.695 -12.352 -5.031 1 97.12 169 TYR A CA 1
ATOM 1273 C C . TYR A 1 169 ? 9.508 -13.047 -3.689 1 97.12 169 TYR A C 1
ATOM 1275 O O . TYR A 1 169 ? 10.461 -13.586 -3.121 1 97.12 169 TYR A O 1
ATOM 1283 N N . ASN A 1 170 ? 8.289 -12.961 -3.197 1 97.44 170 ASN A N 1
ATOM 1284 C CA . ASN A 1 170 ? 7.762 -13.812 -2.133 1 97.44 170 ASN A CA 1
ATOM 1285 C C . ASN A 1 170 ? 6.723 -14.797 -2.666 1 97.44 170 ASN A C 1
ATOM 1287 O O . ASN A 1 170 ? 5.832 -14.414 -3.426 1 97.44 170 ASN A O 1
ATOM 1291 N N . ASN A 1 171 ? 6.906 -15.984 -2.326 1 98.44 171 ASN A N 1
ATOM 1292 C CA . ASN A 1 171 ? 5.898 -17 -2.59 1 98.44 171 ASN A CA 1
ATOM 1293 C C . ASN A 1 171 ? 5.195 -17.438 -1.308 1 98.44 171 ASN A C 1
ATOM 1295 O O . ASN A 1 171 ? 5.844 -17.906 -0.364 1 98.44 171 ASN A O 1
ATOM 1299 N N . LEU A 1 172 ? 3.865 -17.344 -1.297 1 98.75 172 LEU A N 1
ATOM 1300 C CA . LEU A 1 172 ? 3.102 -17.672 -0.097 1 98.75 172 LEU A CA 1
ATOM 1301 C C . LEU A 1 172 ? 2.461 -19.047 -0.216 1 98.75 172 LEU A C 1
ATOM 1303 O O . LEU A 1 172 ? 1.999 -19.438 -1.293 1 98.75 172 LEU A O 1
ATOM 1307 N N . SER A 1 173 ? 2.467 -19.719 0.906 1 98.81 173 SER A N 1
ATOM 1308 C CA . SER A 1 173 ? 1.592 -20.891 0.965 1 98.81 173 SER A CA 1
ATOM 1309 C C . SER A 1 173 ? 0.138 -20.5 0.711 1 98.81 173 SER A C 1
ATOM 1311 O O . SER A 1 173 ? -0.322 -19.453 1.172 1 98.81 173 SER A O 1
ATOM 1313 N N . ALA A 1 174 ? -0.543 -21.344 -0.027 1 98.81 174 ALA A N 1
ATOM 1314 C CA . ALA A 1 174 ? -1.979 -21.094 -0.157 1 98.81 174 ALA A CA 1
ATOM 1315 C C . ALA A 1 174 ? -2.645 -21.016 1.212 1 98.81 174 ALA A C 1
ATOM 1317 O O . ALA A 1 174 ? -2.398 -21.844 2.088 1 98.81 174 ALA A O 1
ATOM 1318 N N . GLN A 1 175 ? -3.473 -20 1.404 1 98.88 175 GLN A N 1
ATOM 1319 C CA . GLN A 1 175 ? -4.121 -19.781 2.693 1 98.88 175 GLN A CA 1
ATOM 1320 C C . GLN A 1 175 ? -5.52 -20.391 2.717 1 98.88 175 GLN A C 1
ATOM 1322 O O . GLN A 1 175 ? -6.363 -20.062 1.882 1 98.88 175 GLN A O 1
ATOM 1327 N N . LEU A 1 176 ? -5.703 -21.281 3.627 1 98.69 176 LEU A N 1
ATOM 1328 C CA . LEU A 1 176 ? -7.035 -21.734 4.004 1 98.69 176 LEU A CA 1
ATOM 1329 C C . LEU A 1 176 ? -7.73 -20.719 4.902 1 98.69 176 LEU A C 1
ATOM 1331 O O . LEU A 1 176 ? -7.074 -19.859 5.492 1 98.69 176 LEU A O 1
ATOM 1335 N N . PRO A 1 177 ? -9.047 -20.812 4.914 1 98.88 177 PRO A N 1
ATOM 1336 C CA . PRO A 1 177 ? -9.781 -19.859 5.75 1 98.88 177 PRO A CA 1
ATOM 1337 C C . PRO A 1 177 ? -9.75 -20.234 7.23 1 98.88 177 PRO A C 1
ATOM 1339 O O . PRO A 1 177 ? -10.789 -20.281 7.883 1 98.88 177 PRO A O 1
ATOM 1342 N N . ILE A 1 178 ? -8.586 -20.406 7.758 1 98.81 178 ILE A N 1
ATOM 1343 C CA . ILE A 1 178 ? -8.359 -20.781 9.148 1 98.81 178 ILE A CA 1
ATOM 1344 C C . ILE A 1 178 ? -8.203 -19.531 10 1 98.81 178 ILE A C 1
ATOM 1346 O O . ILE A 1 178 ? -7.488 -18.609 9.625 1 98.81 178 ILE A O 1
ATOM 1350 N N . ASP A 1 179 ? -8.93 -19.438 11.016 1 98.44 179 ASP A N 1
ATOM 1351 C CA . ASP A 1 179 ? -8.672 -18.453 12.055 1 98.44 179 ASP A CA 1
ATOM 1352 C C . ASP A 1 179 ? -7.402 -18.797 12.836 1 98.44 179 ASP A C 1
ATOM 1354 O O . ASP A 1 179 ? -7.352 -19.812 13.531 1 98.44 179 ASP A O 1
ATOM 1358 N N . PRO A 1 180 ? -6.395 -17.922 12.75 1 97.94 180 PRO A N 1
ATOM 1359 C CA . PRO A 1 180 ? -5.117 -18.297 13.367 1 97.94 180 PRO A CA 1
ATOM 1360 C C . PRO A 1 180 ? -5.219 -18.438 14.891 1 97.94 180 PRO A C 1
ATOM 1362 O O . PRO A 1 180 ? -4.391 -19.125 15.5 1 97.94 180 PRO A O 1
ATOM 1365 N N . LYS A 1 181 ? -6.152 -17.859 15.586 1 96.75 181 LYS A N 1
ATOM 1366 C CA . LYS A 1 181 ? -6.312 -17.953 17.031 1 96.75 181 LYS A CA 1
ATOM 1367 C C . LYS A 1 181 ? -6.875 -19.312 17.438 1 96.75 181 LYS A C 1
ATOM 1369 O O . LYS A 1 181 ? -6.445 -19.891 18.438 1 96.75 181 LYS A O 1
ATOM 1374 N N . THR A 1 182 ? -7.781 -19.844 16.672 1 96.94 182 THR A N 1
ATOM 1375 C CA . THR A 1 182 ? -8.461 -21.078 17.062 1 96.94 182 THR A CA 1
ATOM 1376 C C . THR A 1 182 ? -7.871 -22.281 16.328 1 96.94 182 THR A C 1
ATOM 1378 O O . THR A 1 182 ? -8.031 -23.422 16.766 1 96.94 182 THR A O 1
ATOM 1381 N N . GLY A 1 183 ? -7.293 -22.016 15.141 1 96.62 183 GLY A N 1
ATOM 1382 C CA . GLY A 1 183 ? -6.777 -23.094 14.32 1 96.62 183 GLY A CA 1
ATOM 1383 C C . GLY A 1 183 ? -7.859 -23.828 13.547 1 96.62 183 GLY A C 1
ATOM 1384 O O . GLY A 1 183 ? -7.609 -24.891 12.977 1 96.62 183 GLY A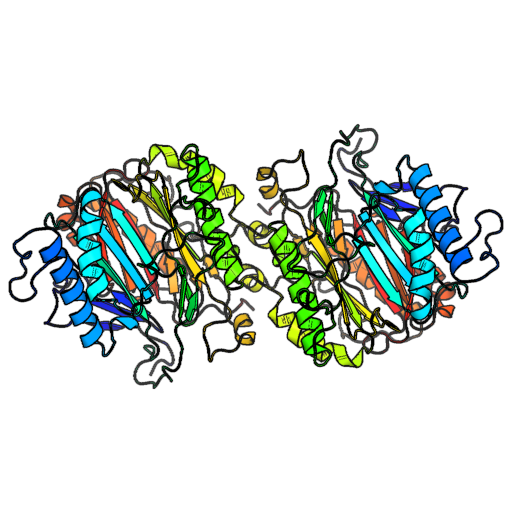 O 1
ATOM 1385 N N . ARG A 1 184 ? -9.047 -23.234 13.578 1 98.06 184 ARG A N 1
ATOM 1386 C CA . ARG A 1 184 ? -10.188 -23.844 12.898 1 98.06 184 ARG A CA 1
ATOM 1387 C C . ARG A 1 184 ? -10.648 -22.969 11.727 1 98.06 184 ARG A C 1
ATOM 1389 O O . ARG A 1 184 ? -10.312 -21.797 11.656 1 98.06 184 ARG A O 1
ATOM 1396 N N . LEU A 1 185 ? -11.359 -23.594 10.812 1 98.38 185 LEU A N 1
ATOM 1397 C CA . LEU A 1 185 ? -11.992 -22.812 9.758 1 98.38 185 LEU A CA 1
ATOM 1398 C C . LEU A 1 185 ? -12.953 -21.781 10.344 1 98.38 185 LEU A C 1
ATOM 1400 O O . LEU A 1 185 ? -13.672 -22.078 11.305 1 98.38 185 LEU A O 1
ATOM 1404 N N . VAL A 1 186 ? -12.984 -20.656 9.789 1 98.56 186 VAL A N 1
ATOM 1405 C CA . VAL A 1 186 ? -13.922 -19.641 10.258 1 98.56 186 VAL A CA 1
ATOM 1406 C C . VAL A 1 186 ? -15.352 -20.109 9.992 1 98.56 186 VAL A C 1
ATOM 1408 O O . VAL A 1 186 ? -15.617 -20.828 9.023 1 98.56 186 VAL A O 1
ATOM 1411 N N . ALA A 1 187 ? -16.281 -19.641 10.875 1 97.38 187 ALA A N 1
ATOM 1412 C CA . ALA A 1 187 ? -17.703 -19.938 10.68 1 97.38 187 ALA A CA 1
ATOM 1413 C C . ALA A 1 187 ? -18.281 -19.125 9.531 1 97.38 187 ALA A C 1
ATOM 1415 O O . ALA A 1 187 ? -17.781 -18.047 9.227 1 97.38 187 ALA A O 1
ATOM 1416 N N . GLY A 1 188 ? -19.312 -19.734 8.859 1 97.19 188 GLY A N 1
ATOM 1417 C CA . GLY A 1 188 ? -19.969 -19.016 7.77 1 97.19 188 GLY A CA 1
ATOM 1418 C C . GLY A 1 188 ? -19.781 -19.688 6.422 1 97.19 188 GLY A C 1
ATOM 1419 O O . GLY A 1 188 ? -19.375 -20.844 6.348 1 97.19 188 GLY A O 1
ATOM 1420 N N . GLY A 1 189 ? -20.156 -18.969 5.355 1 98.06 189 GLY A N 1
ATOM 1421 C CA . GLY A 1 189 ? -20.062 -19.469 3.994 1 98.06 189 GLY A CA 1
ATOM 1422 C C . GLY A 1 189 ? -18.812 -19.031 3.273 1 98.06 189 GLY A C 1
ATOM 1423 O O . GLY A 1 189 ? -17.781 -18.766 3.906 1 98.06 189 GLY A O 1
ATOM 1424 N N . VAL A 1 190 ? -18.906 -19.047 1.966 1 98.69 190 VAL A N 1
ATOM 1425 C CA . VAL A 1 190 ? -17.734 -18.828 1.121 1 98.69 190 VAL A CA 1
ATOM 1426 C C . VAL A 1 190 ? -17.25 -17.391 1.264 1 98.69 190 VAL A C 1
ATOM 1428 O O . VAL A 1 190 ? -16.062 -17.109 1.174 1 98.69 190 VAL A O 1
ATOM 1431 N N . LYS A 1 191 ? -18.156 -16.422 1.59 1 98.5 191 LYS A N 1
ATOM 1432 C CA . LYS A 1 191 ? -17.766 -15.031 1.757 1 98.5 191 LYS A CA 1
ATOM 1433 C C . LYS A 1 191 ? -16.859 -14.859 2.969 1 98.5 191 LYS A C 1
ATOM 1435 O O . LYS A 1 191 ? -15.781 -14.258 2.863 1 98.5 191 LYS A O 1
ATOM 1440 N N . GLU A 1 192 ? -17.297 -15.406 4.117 1 98.69 192 GLU A N 1
ATOM 1441 C CA . GLU A 1 192 ? -16.5 -15.328 5.34 1 98.69 192 GLU A CA 1
ATOM 1442 C C . GLU A 1 192 ? -15.156 -16.031 5.164 1 98.69 192 GLU A C 1
ATOM 1444 O O . GLU A 1 192 ? -14.125 -15.523 5.617 1 98.69 192 GLU A O 1
ATOM 1449 N N . GLN A 1 193 ? -15.211 -17.141 4.48 1 98.88 193 GLN A N 1
ATOM 1450 C CA . GLN A 1 193 ? -13.992 -17.922 4.285 1 98.88 193 GLN A CA 1
ATOM 1451 C C . GLN A 1 193 ? -13.031 -17.203 3.342 1 98.88 193 GLN A C 1
ATOM 1453 O O . GLN A 1 193 ? -11.828 -17.156 3.598 1 98.88 193 GLN A O 1
ATOM 1458 N N . ALA A 1 194 ? -13.562 -16.594 2.262 1 98.88 194 ALA A N 1
ATOM 1459 C CA . ALA A 1 194 ? -12.711 -15.82 1.363 1 98.88 194 ALA A CA 1
ATOM 1460 C C . ALA A 1 194 ? -12.062 -14.648 2.098 1 98.88 194 ALA A C 1
ATOM 1462 O O . ALA A 1 194 ? -10.859 -14.398 1.943 1 98.88 194 ALA A O 1
ATOM 1463 N N . GLY A 1 195 ? -12.898 -14.016 2.885 1 98.75 195 GLY A N 1
ATOM 1464 C CA . GLY A 1 195 ? -12.367 -12.922 3.686 1 98.75 195 GLY A CA 1
ATOM 1465 C C . GLY A 1 195 ? -11.234 -13.352 4.598 1 98.75 195 GLY A C 1
ATOM 1466 O O . GLY A 1 195 ? -10.227 -12.656 4.707 1 98.75 195 GLY A O 1
ATOM 1467 N N . GLN A 1 196 ? -11.367 -14.484 5.238 1 98.81 196 GLN A N 1
ATOM 1468 C CA . GLN A 1 196 ? -10.344 -14.977 6.156 1 98.81 196 GLN A CA 1
ATOM 1469 C C . GLN A 1 196 ? -9.055 -15.328 5.414 1 98.81 196 GLN A C 1
ATOM 1471 O O . GLN A 1 196 ? -7.957 -15.07 5.902 1 98.81 196 GLN A O 1
ATOM 1476 N N . CYS A 1 197 ? -9.164 -15.969 4.227 1 98.94 197 CYS A N 1
ATOM 1477 C CA . CYS A 1 197 ? -7.977 -16.266 3.428 1 98.94 197 CYS A CA 1
ATOM 1478 C C . CYS A 1 197 ? -7.188 -15 3.135 1 98.94 197 CYS A C 1
ATOM 1480 O O . CYS A 1 197 ? -5.969 -14.961 3.314 1 98.94 197 CYS A O 1
ATOM 1482 N N . LEU A 1 198 ? -7.926 -13.992 2.684 1 98.81 198 LEU A N 1
ATOM 1483 C CA . LEU A 1 198 ? -7.281 -12.742 2.289 1 98.81 198 LEU A CA 1
ATOM 1484 C C . LEU A 1 198 ? -6.715 -12.023 3.506 1 98.81 198 LEU A C 1
ATOM 1486 O O . LEU A 1 198 ? -5.645 -11.414 3.426 1 98.81 198 LEU A O 1
ATOM 1490 N N . LYS A 1 199 ? -7.391 -12.039 4.629 1 98.69 199 LYS A N 1
ATOM 1491 C CA . LYS A 1 199 ? -6.867 -11.477 5.875 1 98.69 199 LYS A CA 1
ATOM 1492 C C . LYS A 1 199 ? -5.578 -12.18 6.293 1 98.69 199 LYS A C 1
ATOM 1494 O O . LYS A 1 199 ? -4.645 -11.539 6.781 1 98.69 199 LYS A O 1
ATOM 1499 N N . ASN A 1 200 ? -5.559 -13.516 6.156 1 98.88 200 ASN A N 1
ATOM 1500 C CA . ASN A 1 200 ? -4.352 -14.266 6.469 1 98.88 200 ASN A CA 1
ATOM 1501 C C . ASN A 1 200 ? -3.182 -13.844 5.586 1 98.88 200 ASN A C 1
ATOM 1503 O O . ASN A 1 200 ? -2.061 -13.672 6.066 1 98.88 200 ASN A O 1
ATOM 1507 N N . ILE A 1 201 ? -3.473 -13.703 4.301 1 98.88 201 ILE A N 1
ATOM 1508 C CA . ILE A 1 201 ? -2.441 -13.25 3.377 1 98.88 201 ILE A CA 1
ATOM 1509 C C . ILE A 1 201 ? -1.935 -11.875 3.811 1 98.88 201 ILE A C 1
ATOM 1511 O O . ILE A 1 201 ? -0.725 -11.641 3.861 1 98.88 201 ILE A O 1
ATOM 1515 N N . LYS A 1 202 ? -2.836 -11 4.062 1 98.44 202 LYS A N 1
ATOM 1516 C CA . LYS A 1 202 ? -2.469 -9.656 4.496 1 98.44 202 LYS A CA 1
ATOM 1517 C C . LYS A 1 202 ? -1.597 -9.695 5.746 1 98.44 202 LYS A C 1
ATOM 1519 O O . LYS A 1 202 ? -0.595 -8.984 5.84 1 98.44 202 LYS A O 1
ATOM 1524 N N . ALA A 1 203 ? -1.958 -10.516 6.77 1 98.56 203 ALA A N 1
ATOM 1525 C CA . ALA A 1 203 ? -1.189 -10.656 8.008 1 98.56 203 ALA A CA 1
ATOM 1526 C C . ALA A 1 203 ? 0.229 -11.133 7.715 1 98.56 203 ALA A C 1
ATOM 1528 O O . ALA A 1 203 ? 1.189 -10.664 8.328 1 98.56 203 ALA A O 1
ATOM 1529 N N . ILE A 1 204 ? 0.368 -12.062 6.797 1 98.69 204 ILE A N 1
ATOM 1530 C CA . ILE A 1 204 ? 1.682 -12.57 6.418 1 98.69 204 ILE A CA 1
ATOM 1531 C C . ILE A 1 204 ? 2.51 -11.445 5.797 1 98.69 204 ILE A C 1
ATOM 1533 O O . ILE A 1 204 ? 3.668 -11.242 6.168 1 98.69 204 ILE A O 1
ATOM 1537 N N . LEU A 1 205 ? 1.93 -10.711 4.898 1 98.38 205 LEU A N 1
ATOM 1538 C CA . LEU A 1 205 ? 2.641 -9.633 4.219 1 98.38 205 LEU A CA 1
ATOM 1539 C C . LEU A 1 205 ? 3.055 -8.547 5.207 1 98.38 205 LEU A C 1
ATOM 1541 O O . LEU A 1 205 ? 4.18 -8.047 5.148 1 98.38 205 LEU A O 1
ATOM 1545 N N . GLU A 1 206 ? 2.15 -8.172 6.121 1 96.5 206 GLU A N 1
ATOM 1546 C CA . GLU A 1 206 ? 2.473 -7.195 7.156 1 96.5 206 GLU A CA 1
ATOM 1547 C C . GLU A 1 206 ? 3.662 -7.652 7.996 1 96.5 206 GLU A C 1
ATOM 1549 O O . GLU A 1 206 ? 4.512 -6.84 8.367 1 96.5 206 GLU A O 1
ATOM 1554 N N . SER A 1 207 ? 3.791 -8.969 8.234 1 97 207 SER A N 1
ATOM 1555 C CA . SER A 1 207 ? 4.84 -9.516 9.086 1 97 207 SER A CA 1
ATOM 1556 C C . SER A 1 207 ? 6.211 -9.375 8.438 1 97 207 SER A C 1
ATOM 1558 O O . SER A 1 207 ? 7.238 -9.438 9.117 1 97 207 SER A O 1
ATOM 1560 N N . ILE A 1 208 ? 6.258 -9.18 7.164 1 96.12 208 ILE A N 1
ATOM 1561 C CA . ILE A 1 208 ? 7.539 -9.031 6.48 1 96.12 208 ILE A CA 1
ATOM 1562 C C . ILE A 1 208 ? 7.633 -7.645 5.848 1 96.12 208 ILE A C 1
ATOM 1564 O O . ILE A 1 208 ? 8.453 -7.418 4.957 1 96.12 208 ILE A O 1
ATOM 1568 N N . ASP A 1 209 ? 6.742 -6.77 6.184 1 94.25 209 ASP A N 1
ATOM 1569 C CA . ASP A 1 209 ? 6.734 -5.371 5.777 1 94.25 209 ASP A CA 1
ATOM 1570 C C . ASP A 1 209 ? 6.59 -5.238 4.262 1 94.25 209 ASP A C 1
ATOM 1572 O O . ASP A 1 209 ? 7.359 -4.523 3.619 1 94.25 209 ASP A O 1
ATOM 1576 N N . VAL A 1 210 ? 5.727 -5.984 3.686 1 96.5 210 VAL A N 1
ATOM 1577 C CA . VAL A 1 210 ? 5.406 -5.914 2.264 1 96.5 210 VAL A CA 1
ATOM 1578 C C . VAL A 1 210 ? 3.955 -5.469 2.084 1 96.5 210 VAL A C 1
ATOM 1580 O O . VAL A 1 210 ? 3.043 -6.047 2.678 1 96.5 210 VAL A O 1
ATOM 1583 N N . PRO A 1 211 ? 3.723 -4.414 1.274 1 96.94 211 PRO A N 1
ATOM 1584 C CA . PRO A 1 211 ? 2.355 -3.934 1.062 1 96.94 211 PRO A CA 1
ATOM 1585 C C . PRO A 1 211 ? 1.476 -4.953 0.345 1 96.94 211 PRO A C 1
ATOM 1587 O O . PRO A 1 211 ? 1.959 -5.699 -0.511 1 96.94 211 PRO A O 1
ATOM 1590 N N . PHE A 1 212 ? 0.166 -4.891 0.705 1 98.38 212 PHE A N 1
ATOM 1591 C CA . PHE A 1 212 ? -0.807 -5.781 0.087 1 98.38 212 PHE A CA 1
ATOM 1592 C C . PHE A 1 212 ? -0.863 -5.562 -1.42 1 98.38 212 PHE A C 1
ATOM 1594 O O . PHE A 1 212 ? -1.041 -6.512 -2.186 1 98.38 212 PHE A O 1
ATOM 1601 N N . ASP A 1 213 ? -0.629 -4.344 -1.881 1 98.06 213 ASP A N 1
ATOM 1602 C CA . ASP A 1 213 ? -0.687 -3.979 -3.293 1 98.06 213 ASP A CA 1
ATOM 1603 C C . ASP A 1 213 ? 0.528 -4.512 -4.047 1 98.06 213 ASP A C 1
ATOM 1605 O O . ASP A 1 213 ? 0.623 -4.363 -5.27 1 98.06 213 ASP A O 1
ATOM 1609 N N . ASP A 1 214 ? 1.469 -5.168 -3.383 1 98.56 214 ASP A N 1
ATOM 1610 C CA . ASP A 1 214 ? 2.641 -5.727 -4.051 1 98.56 214 ASP A CA 1
ATOM 1611 C C . ASP A 1 214 ? 2.359 -7.133 -4.57 1 98.56 214 ASP A C 1
ATOM 1613 O O . ASP A 1 214 ? 3.219 -7.75 -5.199 1 98.56 214 ASP A O 1
ATOM 1617 N N . ILE A 1 215 ? 1.166 -7.66 -4.316 1 98.81 215 ILE A N 1
ATOM 1618 C CA . ILE A 1 215 ? 0.764 -8.945 -4.879 1 98.81 215 ILE A CA 1
ATOM 1619 C C . ILE A 1 215 ? 0.676 -8.836 -6.402 1 98.81 215 ILE A C 1
ATOM 1621 O O . ILE A 1 215 ? 0.012 -7.938 -6.926 1 98.81 215 ILE A O 1
ATOM 1625 N N . VAL A 1 216 ? 1.351 -9.773 -7.133 1 98.81 216 VAL A N 1
ATOM 1626 C CA . VAL A 1 216 ? 1.385 -9.703 -8.594 1 98.81 216 VAL A CA 1
ATOM 1627 C C . VAL A 1 216 ? 0.482 -10.781 -9.188 1 98.81 216 VAL A C 1
ATOM 1629 O O . VAL A 1 216 ? 0.08 -10.688 -10.352 1 98.81 216 VAL A O 1
ATOM 1632 N N . LYS A 1 217 ? 0.164 -11.812 -8.398 1 98.88 217 LYS A N 1
ATOM 1633 C CA . LYS A 1 217 ? -0.652 -12.922 -8.875 1 98.88 217 LYS A CA 1
ATOM 1634 C C . LYS A 1 217 ? -1.473 -13.531 -7.742 1 98.88 217 LYS A C 1
ATOM 1636 O O . LYS A 1 217 ? -0.959 -13.742 -6.641 1 98.88 217 LYS A O 1
ATOM 1641 N N . ILE A 1 218 ? -2.711 -13.781 -8.023 1 98.88 218 ILE A N 1
ATOM 1642 C CA . ILE A 1 218 ? -3.617 -14.469 -7.105 1 98.88 218 ILE A CA 1
ATOM 1643 C C . ILE A 1 218 ? -4.176 -15.719 -7.773 1 98.88 218 ILE A C 1
ATOM 1645 O O . ILE A 1 218 ? -4.621 -15.672 -8.922 1 98.88 218 ILE A O 1
ATOM 1649 N N . ASN A 1 219 ? -4.098 -16.812 -7.117 1 98.81 219 ASN A N 1
ATOM 1650 C CA . ASN A 1 219 ? -4.793 -18.031 -7.508 1 98.81 219 ASN A CA 1
ATOM 1651 C C . ASN A 1 219 ? -5.902 -18.391 -6.516 1 98.81 219 ASN A C 1
ATOM 1653 O O . ASN A 1 219 ? -5.637 -18.594 -5.332 1 98.81 219 ASN A O 1
ATOM 1657 N N . ILE A 1 220 ? -7.078 -18.484 -7.004 1 98.88 220 ILE A N 1
ATOM 1658 C CA . ILE A 1 220 ? -8.234 -18.812 -6.176 1 98.88 220 ILE A CA 1
ATOM 1659 C C . ILE A 1 220 ? -8.703 -20.234 -6.492 1 98.88 220 ILE A C 1
ATOM 1661 O O . ILE A 1 220 ? -9.078 -20.531 -7.629 1 98.88 220 ILE A O 1
ATOM 1665 N N . PHE A 1 221 ? -8.711 -21.109 -5.523 1 98.81 221 PHE A N 1
ATOM 1666 C CA . PHE A 1 221 ? -9.258 -22.453 -5.637 1 98.81 221 PHE A CA 1
ATOM 1667 C C . PHE A 1 221 ? -10.625 -22.547 -4.973 1 98.81 221 PHE A C 1
ATOM 1669 O O . PHE A 1 221 ? -10.758 -22.281 -3.777 1 98.81 221 PHE A O 1
ATOM 1676 N N . LEU A 1 222 ? -11.578 -22.938 -5.723 1 98.56 222 LEU A N 1
ATOM 1677 C CA . LEU A 1 222 ? -12.961 -22.984 -5.254 1 98.56 222 LEU A CA 1
ATOM 1678 C C . LEU A 1 222 ? -13.516 -24.391 -5.344 1 98.56 222 LEU A C 1
ATOM 1680 O O . LEU A 1 222 ? -13.359 -25.062 -6.371 1 98.56 222 LEU A O 1
ATOM 1684 N N . LYS A 1 223 ? -14.195 -24.797 -4.332 1 98 223 LYS A N 1
ATOM 1685 C CA . LYS A 1 223 ? -14.867 -26.094 -4.359 1 98 223 LYS A CA 1
ATOM 1686 C C . LYS A 1 223 ? -16.062 -26.062 -5.301 1 98 223 LYS A C 1
ATOM 1688 O O . LYS A 1 223 ? -16.406 -27.078 -5.918 1 98 223 LYS A O 1
ATOM 1693 N N . ASP A 1 224 ? -16.781 -24.922 -5.32 1 97.75 224 ASP A N 1
ATOM 1694 C CA . ASP A 1 224 ? -17.922 -24.703 -6.195 1 97.75 224 ASP A CA 1
ATOM 1695 C C . ASP A 1 224 ? -17.781 -23.406 -6.973 1 97.75 224 ASP A C 1
ATOM 1697 O O . ASP A 1 224 ? -17.844 -22.312 -6.395 1 97.75 224 ASP A O 1
ATOM 1701 N N . LEU A 1 225 ? -17.703 -23.453 -8.258 1 96.94 225 LEU A N 1
ATOM 1702 C CA . LEU A 1 225 ? -17.469 -22.266 -9.094 1 96.94 225 LEU A CA 1
ATOM 1703 C C . LEU A 1 225 ? -18.672 -21.328 -9.039 1 96.94 225 LEU A C 1
ATOM 1705 O O . LEU A 1 225 ? -18.547 -20.141 -9.367 1 96.94 225 LEU A O 1
ATOM 1709 N N . SER A 1 226 ? -19.828 -21.828 -8.688 1 96.88 226 SER A N 1
ATOM 1710 C CA . SER A 1 226 ? -21 -20.984 -8.586 1 96.88 226 SER A CA 1
ATOM 1711 C C . SER A 1 226 ? -20.844 -19.938 -7.484 1 96.88 226 SER A C 1
ATOM 1713 O O . SER A 1 226 ? -21.594 -18.969 -7.422 1 96.88 226 SER A O 1
ATOM 1715 N N . ASP A 1 227 ? -19.859 -20.125 -6.625 1 98 227 ASP A N 1
ATOM 1716 C CA . ASP A 1 227 ? -19.594 -19.219 -5.512 1 98 227 ASP A CA 1
ATOM 1717 C C . ASP A 1 227 ? -18.719 -18.047 -5.949 1 98 227 ASP A C 1
ATOM 1719 O O . ASP A 1 227 ? -18.391 -17.172 -5.141 1 98 227 ASP A O 1
ATOM 1723 N N . ILE A 1 228 ? -18.344 -17.922 -7.168 1 97.5 228 ILE A N 1
ATOM 1724 C CA . ILE A 1 228 ? -17.312 -17 -7.609 1 97.5 228 ILE A CA 1
ATOM 1725 C C . ILE A 1 228 ? -17.797 -15.562 -7.41 1 97.5 228 ILE A C 1
ATOM 1727 O O . ILE A 1 228 ? -17 -14.68 -7.086 1 97.5 228 ILE A O 1
ATOM 1731 N N . ASP A 1 229 ? -19.062 -15.297 -7.625 1 97.56 229 ASP A N 1
ATOM 1732 C CA . ASP A 1 229 ? -19.562 -13.945 -7.457 1 97.56 229 ASP A CA 1
ATOM 1733 C C . ASP A 1 229 ? -19.438 -13.484 -6.008 1 97.56 229 ASP A C 1
ATOM 1735 O O . ASP A 1 229 ? -19.094 -12.328 -5.746 1 97.56 229 ASP A O 1
ATOM 1739 N N . ALA A 1 230 ? -19.781 -14.383 -5.102 1 98.25 230 ALA A N 1
ATOM 1740 C CA . ALA A 1 230 ? -19.625 -14.078 -3.68 1 98.25 230 ALA A CA 1
ATOM 1741 C C . ALA A 1 230 ? -18.172 -13.797 -3.324 1 98.25 230 ALA A C 1
ATOM 1743 O O . ALA A 1 230 ? -17.875 -12.875 -2.562 1 98.25 230 ALA A O 1
ATOM 1744 N N . VAL A 1 231 ? -17.266 -14.57 -3.857 1 98.44 231 VAL A N 1
ATOM 1745 C CA . VAL A 1 231 ? -15.844 -14.383 -3.617 1 98.44 231 VAL A CA 1
ATOM 1746 C C . VAL A 1 231 ? -15.383 -13.055 -4.211 1 98.44 231 VAL A C 1
ATOM 1748 O O . VAL A 1 231 ? -14.594 -12.336 -3.602 1 98.44 231 VAL A O 1
ATOM 1751 N N . ASN A 1 232 ? -15.906 -12.734 -5.406 1 98.06 232 ASN A N 1
ATOM 1752 C CA . ASN A 1 232 ? -15.562 -11.477 -6.062 1 98.06 232 ASN A CA 1
ATOM 1753 C C . ASN A 1 232 ? -15.977 -10.273 -5.223 1 98.06 232 ASN A C 1
ATOM 1755 O O . ASN A 1 232 ? -15.266 -9.266 -5.18 1 98.06 232 ASN A O 1
ATOM 1759 N N . GLU A 1 233 ? -17.078 -10.344 -4.633 1 96.88 233 GLU A N 1
ATOM 1760 C CA . GLU A 1 233 ? -17.547 -9.266 -3.766 1 96.88 233 GLU A CA 1
ATOM 1761 C C . GLU A 1 233 ? -16.547 -8.992 -2.645 1 96.88 233 GLU A C 1
ATOM 1763 O O . GLU A 1 233 ? -16.203 -7.836 -2.385 1 96.88 233 GLU A O 1
ATOM 1768 N N . VAL A 1 234 ? -16.078 -10.008 -2.002 1 97.69 234 VAL A N 1
ATOM 1769 C CA . VAL A 1 234 ? -15.102 -9.867 -0.925 1 97.69 234 VAL A CA 1
ATOM 1770 C C . VAL A 1 234 ? -13.766 -9.391 -1.493 1 97.69 234 VAL A C 1
ATOM 1772 O O . VAL A 1 234 ? -13.125 -8.508 -0.92 1 97.69 234 VAL A O 1
ATOM 1775 N N . TYR A 1 235 ? -13.461 -9.977 -2.65 1 97.81 235 TYR A N 1
ATOM 1776 C CA . TYR A 1 235 ? -12.211 -9.672 -3.334 1 97.81 235 TYR A CA 1
ATOM 1777 C C . TYR A 1 235 ? -12.078 -8.172 -3.576 1 97.81 235 TYR A C 1
ATOM 1779 O O . TYR A 1 235 ? -11.008 -7.594 -3.346 1 97.81 235 TYR A O 1
ATOM 1787 N N . THR A 1 236 ? -13.133 -7.484 -3.904 1 95.56 236 THR A N 1
ATOM 1788 C CA . THR A 1 236 ? -13.109 -6.074 -4.277 1 95.56 236 THR A CA 1
ATOM 1789 C C . THR A 1 236 ? -12.977 -5.191 -3.039 1 95.56 236 THR A C 1
ATOM 1791 O O . THR A 1 236 ? -12.695 -3.998 -3.15 1 95.56 236 THR A O 1
ATOM 1794 N N . THR A 1 237 ? -13.164 -5.707 -1.874 1 94.94 237 THR A N 1
ATOM 1795 C CA . THR A 1 237 ? -12.953 -4.941 -0.651 1 94.94 237 THR A CA 1
ATOM 1796 C C . THR A 1 237 ? -11.484 -4.941 -0.253 1 94.94 237 THR A C 1
ATOM 1798 O O . THR A 1 237 ? -11.062 -4.168 0.611 1 94.94 237 THR A O 1
ATOM 1801 N N . PHE A 1 238 ? -10.68 -5.812 -0.888 1 96.69 238 PHE A N 1
ATOM 1802 C CA . PHE A 1 238 ? -9.258 -5.902 -0.569 1 96.69 238 PHE A CA 1
ATOM 1803 C C . PHE A 1 238 ? -8.414 -5.266 -1.668 1 96.69 238 PHE A C 1
ATOM 1805 O O . PHE A 1 238 ? -7.371 -4.672 -1.391 1 96.69 238 PHE A O 1
ATOM 1812 N N . PHE A 1 239 ? -8.867 -5.438 -2.949 1 95.81 239 PHE A N 1
ATOM 1813 C CA . PHE A 1 239 ? -8.094 -4.941 -4.086 1 95.81 239 PHE A CA 1
ATOM 1814 C C . PHE A 1 239 ? -8.852 -3.836 -4.812 1 95.81 239 PHE A C 1
ATOM 1816 O O . PHE A 1 239 ? -10.039 -3.984 -5.109 1 95.81 239 PHE A O 1
ATOM 1823 N N . PRO A 1 240 ? -8.289 -2.775 -5.305 1 95.62 240 PRO A N 1
ATOM 1824 C CA . PRO A 1 240 ? -6.98 -2.322 -4.82 1 95.62 240 PRO A CA 1
ATOM 1825 C C . PRO A 1 240 ? -7.016 -1.87 -3.363 1 95.62 240 PRO A C 1
ATOM 1827 O O . PRO A 1 240 ? -8.062 -1.438 -2.873 1 95.62 240 PRO A O 1
ATOM 1830 N N . ASP A 1 241 ? -5.879 -2.012 -2.73 1 96.06 241 ASP A N 1
ATOM 1831 C CA . ASP A 1 241 ? -5.859 -1.755 -1.293 1 96.06 241 ASP A CA 1
ATOM 1832 C C . ASP A 1 241 ? -5.68 -0.266 -1.005 1 96.06 241 ASP A C 1
ATOM 1834 O O . ASP A 1 241 ? -6.523 0.351 -0.35 1 96.06 241 ASP A O 1
ATOM 1838 N N . SER A 1 242 ? -4.672 0.398 -1.491 1 96.38 242 SER A N 1
ATOM 1839 C CA . SER A 1 242 ? -4.398 1.807 -1.223 1 96.38 242 SER A CA 1
ATOM 1840 C C . SER A 1 242 ? -5.152 2.711 -2.189 1 96.38 242 SER A C 1
ATOM 1842 O O . SER A 1 242 ? -5.559 2.273 -3.268 1 96.38 242 SER A O 1
ATOM 1844 N N . ALA A 1 243 ? -5.336 3.918 -1.798 1 96.12 243 ALA A N 1
ATOM 1845 C CA . ALA A 1 243 ? -6.047 4.887 -2.629 1 96.12 243 ALA A CA 1
ATOM 1846 C C . ALA A 1 243 ? -5.27 5.191 -3.904 1 96.12 243 ALA A C 1
ATOM 1848 O O . ALA A 1 243 ? -5.863 5.438 -4.957 1 96.12 243 ALA A O 1
ATOM 1849 N N . ILE A 1 244 ? -3.949 5.188 -3.82 1 96.12 244 ILE A N 1
ATOM 1850 C CA . ILE A 1 244 ? -3.145 5.449 -5.008 1 96.12 244 ILE A CA 1
ATOM 1851 C C . ILE A 1 244 ? -3.227 4.262 -5.961 1 96.12 244 ILE A C 1
ATOM 1853 O O . ILE A 1 244 ? -3.219 4.434 -7.184 1 96.12 244 ILE A O 1
ATOM 1857 N N . ALA A 1 245 ? -3.26 3.02 -5.445 1 96.75 245 ALA A N 1
ATOM 1858 C CA . ALA A 1 245 ? -3.482 1.847 -6.285 1 96.75 245 ALA A CA 1
ATOM 1859 C C . ALA A 1 245 ? -4.848 1.913 -6.969 1 96.75 245 ALA A C 1
ATOM 1861 O O . ALA A 1 245 ? -4.98 1.555 -8.141 1 96.75 245 ALA A O 1
ATOM 1862 N N . ARG A 1 246 ? -5.859 2.363 -6.23 1 96.06 246 ARG A N 1
ATOM 1863 C CA . ARG A 1 246 ? -7.188 2.535 -6.805 1 96.06 246 ARG A CA 1
ATOM 1864 C C . ARG A 1 246 ? -7.176 3.582 -7.914 1 96.06 246 ARG A C 1
ATOM 1866 O O . ARG A 1 246 ? -7.879 3.439 -8.914 1 96.06 246 ARG A O 1
ATOM 1873 N N . ALA A 1 247 ? -6.367 4.664 -7.707 1 95.62 247 ALA A N 1
ATOM 1874 C CA . ALA A 1 247 ? -6.297 5.746 -8.688 1 95.62 247 ALA A CA 1
ATOM 1875 C C . ALA A 1 247 ? -5.848 5.223 -10.047 1 95.62 247 ALA A C 1
ATOM 1877 O O . ALA A 1 247 ? -6.254 5.75 -11.086 1 95.62 247 ALA A O 1
ATOM 1878 N N . VAL A 1 248 ? -5.066 4.141 -10.062 1 95.62 248 VAL A N 1
ATOM 1879 C CA . VAL A 1 248 ? -4.582 3.59 -11.328 1 95.62 248 VAL A CA 1
ATOM 1880 C C . VAL A 1 248 ? -5.242 2.238 -11.586 1 95.62 248 VAL A C 1
ATOM 1882 O O . VAL A 1 248 ? -4.812 1.493 -12.469 1 95.62 248 VAL A O 1
ATOM 1885 N N . ALA A 1 249 ? -6.242 1.839 -10.758 1 95.31 249 ALA A N 1
ATOM 1886 C CA . ALA A 1 249 ? -7.051 0.629 -10.898 1 95.31 249 ALA A CA 1
ATOM 1887 C C . ALA A 1 249 ? -6.168 -0.617 -10.914 1 95.31 249 ALA A C 1
ATOM 1889 O O . ALA A 1 249 ? -6.383 -1.522 -11.727 1 95.31 249 ALA A O 1
ATOM 1890 N N . TYR A 1 250 ? -5.195 -0.632 -10.062 1 97.38 250 TYR A N 1
ATOM 1891 C CA . TYR A 1 250 ? -4.297 -1.781 -10.07 1 97.38 250 TYR A CA 1
ATOM 1892 C C . TYR A 1 250 ? -4.938 -2.984 -9.391 1 97.38 250 TYR A C 1
ATOM 1894 O O . TYR A 1 250 ? -5.402 -2.887 -8.258 1 97.38 250 TYR A O 1
ATOM 1902 N N . VAL A 1 251 ? -4.93 -4.074 -10.039 1 98.25 251 VAL A N 1
ATOM 1903 C CA . VAL A 1 251 ? -5.262 -5.387 -9.5 1 98.25 251 VAL A CA 1
ATOM 1904 C C . VAL A 1 251 ? -4.273 -6.426 -10.031 1 98.25 251 VAL A C 1
ATOM 1906 O O . VAL A 1 251 ? -3.738 -6.281 -11.133 1 98.25 251 VAL A O 1
ATOM 1909 N N . PRO A 1 252 ? -3.941 -7.465 -9.234 1 98.75 252 PRO A N 1
ATOM 1910 C CA . PRO A 1 252 ? -3.002 -8.492 -9.688 1 98.75 252 PRO A CA 1
ATOM 1911 C C . PRO A 1 252 ? -3.57 -9.359 -10.805 1 98.75 252 PRO A C 1
ATOM 1913 O O . PRO A 1 252 ? -4.766 -9.281 -11.102 1 98.75 252 PRO A O 1
ATOM 1916 N N . ALA A 1 253 ? -2.631 -10.102 -11.461 1 98.88 253 ALA A N 1
ATOM 1917 C CA . ALA A 1 253 ? -3.1 -11.195 -12.305 1 98.88 253 ALA A CA 1
ATOM 1918 C C . ALA A 1 253 ? -3.838 -12.25 -11.477 1 98.88 253 ALA A C 1
ATOM 1920 O O . ALA A 1 253 ? -3.613 -12.367 -10.266 1 98.88 253 ALA A O 1
ATOM 1921 N N . ARG A 1 254 ? -4.734 -13 -12.148 1 98.81 254 ARG A N 1
ATOM 1922 C CA . ARG A 1 254 ? -5.598 -13.867 -11.359 1 98.81 254 ARG A CA 1
ATOM 1923 C C . ARG A 1 254 ? -5.938 -15.148 -12.117 1 98.81 254 ARG A C 1
ATOM 1925 O O . ARG A 1 254 ? -6.109 -15.125 -13.336 1 98.81 254 ARG A O 1
ATOM 1932 N N . THR A 1 255 ? -5.953 -16.25 -11.453 1 98.69 255 THR A N 1
ATOM 1933 C CA . THR A 1 255 ? -6.465 -17.531 -11.938 1 98.69 255 THR A CA 1
ATOM 1934 C C . THR A 1 255 ? -7.473 -18.109 -10.953 1 98.69 255 THR A C 1
ATOM 1936 O O . THR A 1 255 ? -7.23 -18.125 -9.742 1 98.69 255 THR A O 1
ATOM 1939 N N . THR A 1 256 ? -8.602 -18.562 -11.438 1 98.44 256 THR A N 1
ATOM 1940 C CA . THR A 1 256 ? -9.594 -19.266 -10.641 1 98.44 256 THR A CA 1
ATOM 1941 C C . THR A 1 256 ? -9.664 -20.734 -11.047 1 98.44 256 THR A C 1
ATOM 1943 O O . THR A 1 256 ? -9.805 -21.047 -12.234 1 98.44 256 THR A O 1
ATOM 1946 N N . VAL A 1 257 ? -9.594 -21.609 -10.102 1 98.06 257 VAL A N 1
ATOM 1947 C CA . VAL A 1 257 ? -9.539 -23.047 -10.359 1 98.06 257 VAL A CA 1
ATOM 1948 C C . VAL A 1 257 ? -10.656 -23.75 -9.594 1 98.06 257 VAL A C 1
ATOM 1950 O O . VAL A 1 257 ? -10.836 -23.531 -8.398 1 98.06 257 VAL A O 1
ATOM 1953 N N . ALA A 1 258 ? -11.398 -24.609 -10.258 1 98.38 258 ALA A N 1
ATOM 1954 C CA . ALA A 1 258 ? -12.367 -25.484 -9.602 1 98.38 258 ALA A CA 1
ATOM 1955 C C . ALA A 1 258 ? -11.688 -26.688 -8.961 1 98.38 258 ALA A C 1
ATOM 1957 O O . ALA A 1 258 ? -11.258 -27.609 -9.648 1 98.38 258 ALA A O 1
ATOM 1958 N N . ALA A 1 259 ? -11.609 -26.688 -7.68 1 98.38 259 ALA A N 1
ATOM 1959 C CA . ALA A 1 259 ? -11.086 -27.812 -6.926 1 98.38 259 ALA A CA 1
ATOM 1960 C C . ALA A 1 259 ? -12.18 -28.844 -6.625 1 98.38 259 ALA A C 1
ATOM 1962 O O . ALA A 1 259 ? -13.312 -28.469 -6.328 1 98.38 259 ALA A O 1
ATOM 1963 N N . SER A 1 260 ? -11.844 -30.094 -6.695 1 98.5 260 SER A N 1
ATOM 1964 C CA . SER A 1 260 ? -12.805 -31.109 -6.277 1 98.5 260 SER A CA 1
ATOM 1965 C C . SER A 1 260 ? -12.953 -31.141 -4.762 1 98.5 260 SER A C 1
ATOM 1967 O O . SER A 1 260 ? -14.016 -31.5 -4.242 1 98.5 260 SER A O 1
ATOM 1969 N N . ALA A 1 261 ? -11.922 -30.859 -4.113 1 98.5 261 ALA A N 1
ATOM 1970 C CA . ALA A 1 261 ? -11.906 -30.734 -2.658 1 98.5 261 ALA A CA 1
ATOM 1971 C C . ALA A 1 261 ? -10.688 -29.938 -2.189 1 98.5 261 ALA A C 1
ATOM 1973 O O . ALA A 1 261 ? -9.703 -29.812 -2.918 1 98.5 261 ALA A O 1
ATOM 1974 N N . LEU A 1 262 ? -10.82 -29.391 -0.999 1 98.44 262 LEU A N 1
ATOM 1975 C CA . LEU A 1 262 ? -9.734 -28.656 -0.35 1 98.44 262 LEU A CA 1
ATOM 1976 C C . LEU A 1 262 ? -9.477 -29.203 1.049 1 98.44 262 LEU A C 1
ATOM 1978 O O . LEU A 1 262 ? -10.344 -29.844 1.645 1 98.44 262 LEU A O 1
ATOM 1982 N N . PRO A 1 263 ? -8.258 -29.016 1.538 1 97.69 263 PRO A N 1
ATOM 1983 C CA . PRO A 1 263 ? -7.984 -29.453 2.906 1 97.69 263 PRO A CA 1
ATOM 1984 C C . PRO A 1 263 ? -8.984 -28.906 3.918 1 97.69 263 PRO A C 1
ATOM 1986 O O . PRO A 1 263 ? -9.461 -27.766 3.764 1 97.69 263 PRO A O 1
ATOM 1989 N N . MET A 1 264 ? -9.359 -29.75 4.992 1 97.62 264 MET A N 1
ATOM 1990 C CA . MET A 1 264 ? -10.258 -29.391 6.082 1 97.62 264 MET A CA 1
ATOM 1991 C C . MET A 1 264 ? -11.664 -29.125 5.562 1 97.62 264 MET A C 1
ATOM 1993 O O . MET A 1 264 ? -12.469 -28.484 6.234 1 97.62 264 MET A O 1
ATOM 1997 N N . ASP A 1 265 ? -11.891 -29.516 4.312 1 97.94 265 ASP A N 1
ATOM 1998 C CA . ASP A 1 265 ? -13.172 -29.344 3.646 1 97.94 265 ASP A CA 1
ATOM 1999 C C . ASP A 1 265 ? -13.508 -27.859 3.479 1 97.94 265 ASP A C 1
ATOM 2001 O O . ASP A 1 265 ? -14.672 -27.469 3.609 1 97.94 265 ASP A O 1
ATOM 2005 N N . ALA A 1 266 ? -12.516 -27.031 3.324 1 98.75 266 ALA A N 1
ATOM 2006 C CA . ALA A 1 266 ? -12.703 -25.594 3.066 1 98.75 266 ALA A CA 1
ATOM 2007 C C . ALA A 1 266 ? -13.461 -25.375 1.764 1 98.75 266 ALA A C 1
ATOM 2009 O O . ALA A 1 266 ? -13.438 -26.219 0.867 1 98.75 266 ALA A O 1
ATOM 2010 N N . LEU A 1 267 ? -14.109 -24.234 1.638 1 98.81 267 LEU A N 1
ATOM 2011 C CA . LEU A 1 267 ? -14.844 -23.875 0.432 1 98.81 267 LEU A CA 1
ATOM 2012 C C . LEU A 1 267 ? -13.953 -23.109 -0.544 1 98.81 267 LEU A C 1
ATOM 2014 O O . LEU A 1 267 ? -14.227 -23.078 -1.745 1 98.81 267 LEU A O 1
ATOM 2018 N N . VAL A 1 268 ? -12.961 -22.484 -0.034 1 98.81 268 VAL A N 1
ATOM 2019 C CA . VAL A 1 268 ? -12.062 -21.641 -0.833 1 98.81 268 VAL A CA 1
ATOM 2020 C C . VAL A 1 268 ? -10.664 -21.672 -0.229 1 98.81 268 VAL A C 1
ATOM 2022 O O . VAL A 1 268 ? -10.5 -21.828 0.983 1 98.81 268 VAL A O 1
ATOM 2025 N N . GLN A 1 269 ? -9.695 -21.672 -1.038 1 98.75 269 GLN A N 1
ATOM 2026 C CA . GLN A 1 269 ? -8.281 -21.484 -0.726 1 98.75 269 GLN A CA 1
ATOM 2027 C C . GLN A 1 269 ? -7.633 -20.484 -1.677 1 98.75 269 GLN A C 1
ATOM 2029 O O . GLN A 1 269 ? -7.914 -20.484 -2.877 1 98.75 269 GLN A O 1
ATOM 2034 N N . ILE A 1 270 ? -6.734 -19.562 -1.147 1 98.94 270 ILE A N 1
ATOM 2035 C CA . ILE A 1 270 ? -6.176 -18.516 -1.993 1 98.94 270 ILE A CA 1
ATOM 2036 C C . ILE A 1 270 ? -4.652 -18.5 -1.87 1 98.94 270 ILE A C 1
ATOM 2038 O O . ILE A 1 270 ? -4.113 -18.531 -0.761 1 98.94 270 ILE A O 1
ATOM 2042 N N . GLU A 1 271 ? -3.963 -18.516 -2.982 1 98.81 271 GLU A N 1
ATOM 2043 C CA . GLU A 1 271 ? -2.508 -18.438 -3.09 1 98.81 271 GLU A CA 1
ATOM 2044 C C . GLU A 1 271 ? -2.072 -17.109 -3.691 1 98.81 271 GLU A C 1
ATOM 2046 O O . GLU A 1 271 ? -2.727 -16.578 -4.598 1 98.81 271 GLU A O 1
ATOM 2051 N N . ALA A 1 272 ? -0.948 -16.562 -3.195 1 98.81 272 ALA A N 1
ATOM 2052 C CA . ALA A 1 272 ? -0.457 -15.289 -3.711 1 98.81 272 ALA A CA 1
ATOM 2053 C C . ALA A 1 272 ? 1.032 -15.367 -4.035 1 98.81 272 ALA A C 1
ATOM 2055 O O . ALA A 1 272 ? 1.799 -16.016 -3.314 1 98.81 272 ALA A O 1
ATOM 2056 N N . VAL A 1 273 ? 1.43 -14.758 -5.133 1 98.81 273 VAL A N 1
ATOM 2057 C CA . VAL A 1 273 ? 2.809 -14.422 -5.465 1 98.81 273 VAL A CA 1
ATOM 2058 C C . VAL A 1 273 ? 3.016 -12.914 -5.332 1 98.81 273 VAL A C 1
ATOM 2060 O O . VAL A 1 273 ? 2.195 -12.125 -5.809 1 98.81 273 VAL A O 1
ATOM 2063 N N . VAL A 1 274 ? 4.098 -12.539 -4.68 1 98.56 274 VAL A N 1
ATOM 2064 C CA . VAL A 1 274 ? 4.215 -11.148 -4.258 1 98.56 274 VAL A CA 1
ATOM 2065 C C . VAL A 1 274 ? 5.559 -10.586 -4.707 1 98.56 274 VAL A C 1
ATOM 2067 O O . VAL A 1 274 ? 6.59 -11.258 -4.598 1 98.56 274 VAL A O 1
ATOM 2070 N N . SER A 1 275 ? 5.52 -9.328 -5.23 1 96.62 275 SER A N 1
ATOM 2071 C CA . SER A 1 275 ? 6.754 -8.602 -5.488 1 96.62 275 SER A CA 1
ATOM 2072 C C . SER A 1 275 ? 7.461 -8.227 -4.191 1 96.62 275 SER A C 1
ATOM 2074 O O . SER A 1 275 ? 6.809 -7.891 -3.199 1 96.62 275 SER A O 1
ATOM 2076 N N . HIS A 1 276 ? 8.688 -8.352 -4.211 1 92.88 276 HIS A N 1
ATOM 2077 C CA . HIS A 1 276 ? 9.539 -8 -3.082 1 92.88 276 HIS A CA 1
ATOM 2078 C C . HIS A 1 276 ? 10.516 -6.891 -3.453 1 92.88 276 HIS A C 1
ATOM 2080 O O . HIS A 1 276 ? 11.664 -7.16 -3.814 1 92.88 276 HIS A O 1
ATOM 2086 N N . GLY A 1 277 ? 10.172 -5.723 -3.229 1 87.69 277 GLY A N 1
ATOM 2087 C CA . GLY A 1 277 ? 10.93 -4.566 -3.682 1 87.69 277 GLY A CA 1
ATOM 2088 C C . GLY A 1 277 ? 12.289 -4.453 -3.025 1 87.69 277 GLY A C 1
ATOM 2089 O O . GLY A 1 277 ? 13.258 -4.027 -3.66 1 87.69 277 GLY A O 1
ATOM 2090 N N . ASP A 1 278 ? 12.383 -4.828 -1.772 1 88.25 278 ASP A N 1
ATOM 2091 C CA . ASP A 1 278 ? 13.633 -4.699 -1.027 1 88.25 278 ASP A CA 1
ATOM 2092 C C . ASP A 1 278 ? 14.641 -5.762 -1.461 1 88.25 278 ASP A C 1
ATOM 2094 O O . ASP A 1 278 ? 15.844 -5.613 -1.225 1 88.25 278 ASP A O 1
ATOM 2098 N N . GLY A 1 279 ? 14.133 -6.832 -2.123 1 89.94 279 GLY A N 1
ATOM 2099 C CA . GLY A 1 279 ? 14.984 -7.973 -2.422 1 89.94 279 GLY A CA 1
ATOM 2100 C C . GLY A 1 279 ? 15.5 -8.68 -1.18 1 89.94 279 GLY A C 1
ATOM 2101 O O . GLY A 1 279 ? 15.203 -8.258 -0.057 1 89.94 279 GLY A O 1
ATOM 2102 N N . THR A 1 280 ? 16.141 -9.82 -1.355 1 92.19 280 THR A N 1
ATOM 2103 C CA . THR A 1 280 ? 16.797 -10.516 -0.255 1 92.19 280 THR A CA 1
ATOM 2104 C C . THR A 1 280 ? 18.281 -10.141 -0.183 1 92.19 280 THR A C 1
ATOM 2106 O O . THR A 1 280 ? 18.859 -9.727 -1.183 1 92.19 280 THR A O 1
ATOM 2109 N N . PRO A 1 281 ? 18.844 -10.188 0.98 1 90.69 281 PRO A N 1
ATOM 2110 C CA . PRO A 1 281 ? 20.266 -9.852 1.104 1 90.69 281 PRO A CA 1
ATOM 2111 C C . PRO A 1 281 ? 21.141 -10.602 0.101 1 90.69 281 PRO A C 1
ATOM 2113 O O . PRO A 1 281 ? 20.828 -11.742 -0.256 1 90.69 281 PRO A O 1
ATOM 2116 N N . PRO A 1 282 ? 22.172 -10.047 -0.423 1 91.69 282 PRO A N 1
ATOM 2117 C CA . PRO A 1 282 ? 22.734 -8.797 0.086 1 91.69 282 PRO A CA 1
ATOM 2118 C C . PRO A 1 282 ? 22.203 -7.566 -0.646 1 91.69 282 PRO A C 1
ATOM 2120 O O . PRO A 1 282 ? 22.828 -6.5 -0.598 1 91.69 282 PRO A O 1
ATOM 2123 N N . GLN A 1 283 ? 21.156 -7.66 -1.396 1 86.88 283 GLN A N 1
ATOM 2124 C CA . GLN A 1 283 ? 20.578 -6.516 -2.09 1 86.88 283 GLN A CA 1
ATOM 2125 C C . GLN A 1 283 ? 20.172 -5.418 -1.104 1 86.88 283 GLN A C 1
ATOM 2127 O O . GLN A 1 283 ? 19.672 -5.707 -0.015 1 86.88 283 GLN A O 1
ATOM 2132 N N . ALA A 1 284 ? 20.391 -4.137 -1.577 1 85.19 284 ALA A N 1
ATOM 2133 C CA . ALA A 1 284 ? 20.094 -2.992 -0.719 1 85.19 284 ALA A CA 1
ATOM 2134 C C . ALA A 1 284 ? 18.656 -2.531 -0.888 1 85.19 284 ALA A C 1
ATOM 2136 O O . ALA A 1 284 ? 18.125 -2.529 -2 1 85.19 284 ALA A O 1
ATOM 2137 N N . VAL A 1 285 ? 18.078 -2.09 0.215 1 82.31 285 VAL A N 1
ATOM 2138 C CA . VAL A 1 285 ? 16.688 -1.646 0.23 1 82.31 285 VAL A CA 1
ATOM 2139 C C . VAL A 1 285 ? 16.516 -0.457 -0.712 1 82.31 285 VAL A C 1
ATOM 2141 O O . VAL A 1 285 ? 15.484 -0.323 -1.37 1 82.31 285 VAL A O 1
ATOM 2144 N N . GLU A 1 286 ? 17.516 0.344 -0.912 1 80.94 286 GLU A N 1
ATOM 2145 C CA . GLU A 1 286 ? 17.469 1.543 -1.745 1 80.94 286 GLU A CA 1
ATOM 2146 C C . GLU A 1 286 ? 17.312 1.186 -3.219 1 80.94 286 GLU A C 1
ATOM 2148 O O . GLU A 1 286 ? 16.844 2.002 -4.012 1 80.94 286 GLU A O 1
ATOM 2153 N N . ASP A 1 287 ? 17.625 -0.058 -3.574 1 83.69 287 ASP A N 1
ATOM 2154 C CA . ASP A 1 287 ? 17.578 -0.495 -4.965 1 83.69 287 ASP A CA 1
ATOM 2155 C C . ASP A 1 287 ? 16.125 -0.677 -5.422 1 83.69 287 ASP A C 1
ATOM 2157 O O . ASP A 1 287 ? 15.852 -0.754 -6.621 1 83.69 287 ASP A O 1
ATOM 2161 N N . ARG A 1 288 ? 15.273 -0.614 -4.445 1 86.38 288 ARG A N 1
ATOM 2162 C CA . ARG A 1 288 ? 13.859 -0.817 -4.746 1 86.38 288 ARG A CA 1
ATOM 2163 C C . ARG A 1 288 ? 13.344 0.252 -5.703 1 86.38 288 ARG A C 1
ATOM 2165 O O . ARG A 1 288 ? 12.359 0.035 -6.414 1 86.38 288 ARG A O 1
ATOM 2172 N N . HIS A 1 289 ? 13.914 1.407 -5.734 1 86.31 289 HIS A N 1
ATOM 2173 C CA . HIS A 1 289 ? 13.453 2.527 -6.543 1 86.31 289 HIS A CA 1
ATOM 2174 C C . HIS A 1 289 ? 13.711 2.279 -8.023 1 86.31 289 HIS A C 1
ATOM 2176 O O . HIS A 1 289 ? 13.148 2.967 -8.883 1 86.31 289 HIS A O 1
ATOM 2182 N N . GLY A 1 290 ? 14.477 1.276 -8.32 1 89.56 290 GLY A N 1
ATOM 2183 C CA . GLY A 1 290 ? 14.773 0.935 -9.703 1 89.56 290 GLY A CA 1
ATOM 2184 C C . GLY A 1 290 ? 13.883 -0.165 -10.25 1 89.56 290 GLY A C 1
ATOM 2185 O O . GLY A 1 290 ? 14.016 -0.562 -11.406 1 89.56 290 GLY A O 1
ATOM 2186 N N . ILE A 1 291 ? 12.953 -0.664 -9.398 1 94.31 291 ILE A N 1
ATOM 2187 C CA . ILE A 1 291 ? 12.094 -1.77 -9.812 1 94.31 291 ILE A CA 1
ATOM 2188 C C . ILE A 1 291 ? 10.648 -1.479 -9.414 1 94.31 291 ILE A C 1
ATOM 2190 O O . ILE A 1 291 ? 10.359 -1.271 -8.234 1 94.31 291 ILE A O 1
ATOM 2194 N N . VAL A 1 292 ? 9.75 -1.4 -10.328 1 96.69 292 VAL A N 1
ATOM 2195 C CA . VAL A 1 292 ? 8.359 -1.073 -10.055 1 96.69 292 VAL A CA 1
ATOM 2196 C C . VAL A 1 292 ? 7.445 -2.104 -10.719 1 96.69 292 VAL A C 1
ATOM 2198 O O . VAL A 1 292 ? 7.922 -3.023 -11.391 1 96.69 292 VAL A O 1
ATOM 2201 N N . ILE A 1 293 ? 6.164 -2.096 -10.453 1 97.44 293 ILE A N 1
ATOM 2202 C CA . ILE A 1 293 ? 5.18 -2.953 -11.102 1 97.44 293 ILE A CA 1
ATOM 2203 C C . ILE A 1 293 ? 4.762 -2.336 -12.438 1 97.44 293 ILE A C 1
ATOM 2205 O O . ILE A 1 293 ? 4.418 -1.153 -12.5 1 97.44 293 ILE A O 1
ATOM 2209 N N . TRP A 1 294 ? 4.898 -3.061 -13.508 1 97.75 294 TRP A N 1
ATOM 2210 C CA . TRP A 1 294 ? 4.281 -2.744 -14.789 1 97.75 294 TRP A CA 1
ATOM 2211 C C . TRP A 1 294 ? 3.039 -3.594 -15.023 1 97.75 294 TRP A C 1
ATOM 2213 O O . TRP A 1 294 ? 3.137 -4.809 -15.227 1 97.75 294 TRP A O 1
ATOM 2223 N N . ALA A 1 295 ? 1.876 -3.004 -14.914 1 97.88 295 ALA A N 1
ATOM 2224 C CA . ALA A 1 295 ? 0.614 -3.672 -15.227 1 97.88 295 ALA A CA 1
ATOM 2225 C C . ALA A 1 295 ? 0.114 -3.279 -16.609 1 97.88 295 ALA A C 1
ATOM 2227 O O . ALA A 1 295 ? 0.121 -2.1 -16.969 1 97.88 295 ALA A O 1
ATOM 2228 N N . ASN A 1 296 ? -0.281 -4.254 -17.406 1 98.19 296 ASN A N 1
ATOM 2229 C CA . ASN A 1 296 ? -0.703 -3.941 -18.766 1 98.19 296 ASN A CA 1
ATOM 2230 C C . ASN A 1 296 ? -1.929 -4.754 -19.172 1 98.19 296 ASN A C 1
ATOM 2232 O O . ASN A 1 296 ? -2.021 -5.941 -18.859 1 98.19 296 ASN A O 1
ATOM 2236 N N . ASN A 1 297 ? -2.871 -4.113 -19.812 1 98.38 297 ASN A N 1
ATOM 2237 C CA . ASN A 1 297 ? -4.035 -4.695 -20.469 1 98.38 297 ASN A CA 1
ATOM 2238 C C . ASN A 1 297 ? -4.113 -4.273 -21.938 1 98.38 297 ASN A C 1
ATOM 2240 O O . ASN A 1 297 ? -4.184 -3.082 -22.25 1 98.38 297 ASN A O 1
ATOM 2244 N N . THR A 1 298 ? -4.07 -5.23 -22.844 1 98.56 298 THR A N 1
ATOM 2245 C CA . THR A 1 298 ? -4.25 -4.945 -24.266 1 98.56 298 THR A CA 1
ATOM 2246 C C . THR A 1 298 ? -5.707 -5.137 -24.672 1 98.56 298 THR A C 1
ATOM 2248 O O . THR A 1 298 ? -6.422 -5.941 -24.078 1 98.56 298 THR A O 1
ATOM 2251 N N . GLU A 1 299 ? -6.152 -4.465 -25.703 1 97.62 299 GLU A N 1
ATOM 2252 C CA . GLU A 1 299 ? -7.496 -4.625 -26.234 1 97.62 299 GLU A CA 1
ATOM 2253 C C . GLU A 1 299 ? -7.625 -5.922 -27.031 1 97.62 299 GLU A C 1
ATOM 2255 O O . GLU A 1 299 ? -8.734 -6.359 -27.344 1 97.62 299 GLU A O 1
ATOM 2260 N N . ASP A 1 300 ? -6.527 -6.57 -27.312 1 98.31 300 ASP A N 1
ATOM 2261 C CA . ASP A 1 300 ? -6.504 -7.73 -28.203 1 98.31 300 ASP A CA 1
ATOM 2262 C C . ASP A 1 300 ? -6.688 -9.023 -27.422 1 98.31 300 ASP A C 1
ATOM 2264 O O . ASP A 1 300 ? -6.527 -10.117 -27.969 1 98.31 300 ASP A O 1
ATOM 2268 N N . ALA A 1 301 ? -6.969 -8.93 -26.156 1 98.5 301 ALA A N 1
ATOM 2269 C CA . ALA A 1 301 ? -7.309 -10.047 -25.281 1 98.5 301 ALA A CA 1
ATOM 2270 C C . ALA A 1 301 ? -8.414 -9.664 -24.297 1 98.5 301 ALA A C 1
ATOM 2272 O O . ALA A 1 301 ? -8.672 -8.477 -24.078 1 98.5 301 ALA A O 1
ATOM 2273 N N . PRO A 1 302 ? -9.086 -10.633 -23.75 1 98.06 302 PRO A N 1
ATOM 2274 C CA . PRO A 1 302 ? -10.195 -10.312 -22.844 1 98.06 302 PRO A CA 1
ATOM 2275 C C . PRO A 1 302 ? -9.75 -9.516 -21.625 1 98.06 302 PRO A C 1
ATOM 2277 O O . PRO A 1 302 ? -8.727 -9.836 -21.016 1 98.06 302 PRO A O 1
ATOM 2280 N N . LYS A 1 303 ? -10.539 -8.555 -21.281 1 96.81 303 LYS A N 1
ATOM 2281 C CA . LYS A 1 303 ? -10.234 -7.711 -20.125 1 96.81 303 LYS A CA 1
ATOM 2282 C C . LYS A 1 303 ? -11.195 -7.996 -18.969 1 96.81 303 LYS A C 1
ATOM 2284 O O . LYS A 1 303 ? -12.297 -8.5 -19.188 1 96.81 303 LYS A O 1
ATOM 2289 N N . SER A 1 304 ? -10.75 -7.711 -17.797 1 96.44 304 SER A N 1
ATOM 2290 C CA . SER A 1 304 ? -11.516 -7.852 -16.562 1 96.44 304 SER A CA 1
ATOM 2291 C C . SER A 1 304 ? -11.195 -6.734 -15.57 1 96.44 304 SER A C 1
ATOM 2293 O O . SER A 1 304 ? -10.047 -6.285 -15.492 1 96.44 304 SER A O 1
ATOM 2295 N N . SER A 1 305 ? -12.227 -6.266 -14.805 1 95.19 305 SER A N 1
ATOM 2296 C CA . SER A 1 305 ? -12 -5.266 -13.773 1 95.19 305 SER A CA 1
ATOM 2297 C C . SER A 1 305 ? -11.383 -5.895 -12.523 1 95.19 305 SER A C 1
ATOM 2299 O O . SER A 1 305 ? -10.914 -5.184 -11.633 1 95.19 305 SER A O 1
ATOM 2301 N N . LEU A 1 306 ? -11.281 -7.238 -12.461 1 97.62 306 LEU A N 1
ATOM 2302 C CA . LEU A 1 306 ? -10.859 -7.938 -11.25 1 97.62 306 LEU A CA 1
ATOM 2303 C C . LEU A 1 306 ? -9.43 -8.453 -11.391 1 97.62 306 LEU A C 1
ATOM 2305 O O . LEU A 1 306 ? -8.875 -9.023 -10.445 1 97.62 306 LEU A O 1
ATOM 2309 N N . SER A 1 307 ? -8.867 -8.297 -12.602 1 98.44 307 SER A N 1
ATOM 2310 C CA . SER A 1 307 ? -7.512 -8.789 -12.828 1 98.44 307 SER A CA 1
ATOM 2311 C C . SER A 1 307 ? -6.828 -8.023 -13.953 1 98.44 307 SER A C 1
ATOM 2313 O O . SER A 1 307 ? -7.496 -7.469 -14.836 1 98.44 307 SER A O 1
ATOM 2315 N N . THR A 1 308 ? -5.516 -7.934 -13.852 1 98.75 308 THR A N 1
ATOM 2316 C CA . THR A 1 308 ? -4.668 -7.41 -14.914 1 98.75 308 THR A CA 1
ATOM 2317 C C . THR A 1 308 ? -4.16 -8.539 -15.812 1 98.75 308 THR A C 1
ATOM 2319 O O . THR A 1 308 ? -3.787 -9.602 -15.32 1 98.75 308 THR A O 1
ATOM 2322 N N . GLN A 1 309 ? -4.195 -8.32 -17.125 1 98.81 309 GLN A N 1
ATOM 2323 C CA . GLN A 1 309 ? -3.789 -9.367 -18.062 1 98.81 309 GLN A CA 1
ATOM 2324 C C . GLN A 1 309 ? -2.363 -9.836 -17.781 1 98.81 309 GLN A C 1
ATOM 2326 O O . GLN A 1 309 ? -2.098 -11.039 -17.719 1 98.81 309 GLN A O 1
ATOM 2331 N N . THR A 1 310 ? -1.483 -8.891 -17.594 1 98.81 310 THR A N 1
ATOM 2332 C CA . THR A 1 310 ? -0.099 -9.219 -17.266 1 98.81 310 THR A CA 1
ATOM 2333 C C . THR A 1 310 ? 0.48 -8.211 -16.281 1 98.81 310 THR A C 1
ATOM 2335 O O . THR A 1 310 ? 0.268 -7.004 -16.422 1 98.81 310 THR A O 1
ATOM 2338 N N . VAL A 1 311 ? 1.062 -8.703 -15.242 1 98.75 311 VAL A N 1
ATOM 2339 C CA . VAL A 1 311 ? 1.749 -7.895 -14.242 1 98.75 311 VAL A CA 1
ATOM 2340 C C . VAL A 1 311 ? 3.236 -8.234 -14.227 1 98.75 311 VAL A C 1
ATOM 2342 O O . VAL A 1 311 ? 3.617 -9.367 -13.93 1 98.75 311 VAL A O 1
ATOM 2345 N N . ALA A 1 312 ? 4.098 -7.293 -14.562 1 98 312 ALA A N 1
ATOM 2346 C CA . ALA A 1 312 ? 5.547 -7.473 -14.578 1 98 312 ALA A CA 1
ATOM 2347 C C . ALA A 1 312 ? 6.188 -6.871 -13.328 1 98 312 ALA A C 1
ATOM 2349 O O . ALA A 1 312 ? 5.773 -5.805 -12.867 1 98 312 ALA A O 1
ATOM 2350 N N . PHE A 1 313 ? 7.086 -7.508 -12.773 1 97.94 313 PHE A N 1
ATOM 2351 C CA . PHE A 1 313 ? 7.977 -7.02 -11.727 1 97.94 313 PHE A CA 1
ATOM 2352 C C . PHE A 1 313 ? 9.344 -7.684 -11.836 1 97.94 313 PHE A C 1
ATOM 2354 O O . PHE A 1 313 ? 9.445 -8.906 -11.883 1 97.94 313 PHE A O 1
ATOM 2361 N N . SER A 1 314 ? 10.398 -6.828 -11.844 1 95.06 314 SER A N 1
ATOM 2362 C CA . SER A 1 314 ? 11.758 -7.32 -12.055 1 95.06 314 SER A CA 1
ATOM 2363 C C . SER A 1 314 ? 11.836 -8.211 -13.289 1 95.06 314 SER A C 1
ATOM 2365 O O . SER A 1 314 ? 11.492 -7.789 -14.391 1 95.06 314 SER A O 1
ATOM 2367 N N . HIS A 1 315 ? 12.008 -9.523 -13.156 1 95.19 315 HIS A N 1
ATOM 2368 C CA . HIS A 1 315 ? 12.406 -10.32 -14.312 1 95.19 315 HIS A CA 1
ATOM 2369 C C . HIS A 1 315 ? 11.297 -11.289 -14.711 1 95.19 315 HIS A C 1
ATOM 2371 O O . HIS A 1 315 ? 11.539 -12.234 -15.477 1 95.19 315 HIS A O 1
ATOM 2377 N N . TYR A 1 316 ? 10.039 -11.031 -14.266 1 97.5 316 TYR A N 1
ATOM 2378 C CA . TYR A 1 316 ? 8.969 -11.93 -14.664 1 97.5 316 TYR A CA 1
ATOM 2379 C C . TYR A 1 316 ? 7.676 -11.164 -14.922 1 97.5 316 TYR A C 1
ATOM 2381 O O . TYR A 1 316 ? 7.445 -10.109 -14.328 1 97.5 316 TYR A O 1
ATOM 2389 N N . ASN A 1 317 ? 6.871 -11.695 -15.797 1 97.81 317 ASN A N 1
ATOM 2390 C CA . ASN A 1 317 ? 5.461 -11.383 -16 1 97.81 317 ASN A CA 1
ATOM 2391 C C . ASN A 1 317 ? 4.562 -12.547 -15.586 1 97.81 317 ASN A C 1
ATOM 2393 O O . ASN A 1 317 ? 4.754 -13.672 -16.031 1 97.81 317 ASN A O 1
ATOM 2397 N N . HIS A 1 318 ? 3.639 -12.234 -14.766 1 98.81 318 HIS A N 1
ATOM 2398 C CA . HIS A 1 318 ? 2.588 -13.195 -14.469 1 98.81 318 HIS A CA 1
ATOM 2399 C C . HIS A 1 318 ? 1.303 -12.867 -15.219 1 98.81 318 HIS A C 1
ATOM 2401 O O . HIS A 1 318 ? 0.81 -11.734 -15.141 1 98.81 318 HIS A O 1
ATOM 2407 N N . LEU A 1 319 ? 0.778 -13.812 -15.914 1 98.88 319 LEU A N 1
ATOM 2408 C CA . LEU A 1 319 ? -0.418 -13.578 -16.719 1 98.88 319 LEU A CA 1
ATOM 2409 C C . LEU A 1 319 ? -1.656 -14.133 -16.016 1 98.88 319 LEU A C 1
ATOM 2411 O O . LEU A 1 319 ? -1.604 -15.211 -15.422 1 98.88 319 LEU A O 1
ATOM 2415 N N . SER A 1 320 ? -2.725 -13.422 -16.125 1 98.88 320 SER A N 1
ATOM 2416 C CA . SER A 1 320 ? -4.02 -13.977 -15.75 1 98.88 320 SER A CA 1
ATOM 2417 C C . SER A 1 320 ? -4.391 -15.172 -16.609 1 98.88 320 SER A C 1
ATOM 2419 O O . SER A 1 320 ? -4.047 -15.219 -17.797 1 98.88 320 SER A O 1
ATOM 2421 N N . ALA A 1 321 ? -5.098 -16.047 -16.016 1 98.81 321 ALA A N 1
ATOM 2422 C CA . ALA A 1 321 ? -5.609 -17.156 -16.797 1 98.81 321 ALA A CA 1
ATOM 2423 C C . ALA A 1 321 ? -6.504 -16.672 -17.938 1 98.81 321 ALA A C 1
ATOM 2425 O O . ALA A 1 321 ? -7.316 -15.766 -17.75 1 98.81 321 ALA A O 1
ATOM 2426 N N . GLN A 1 322 ? -6.301 -17.234 -19.094 1 98.81 322 GLN A N 1
ATOM 2427 C CA . GLN A 1 322 ? -7.09 -16.906 -20.281 1 98.81 322 GLN A CA 1
ATOM 2428 C C . GLN A 1 322 ? -8.117 -18 -20.578 1 98.81 322 GLN A C 1
ATOM 2430 O O . GLN A 1 322 ? -7.762 -19.172 -20.734 1 98.81 322 GLN A O 1
ATOM 2435 N N . LEU A 1 323 ? -9.344 -17.594 -20.609 1 98.5 323 LEU A N 1
ATOM 2436 C CA . LEU A 1 323 ? -10.414 -18.406 -21.188 1 98.5 323 LEU A CA 1
ATOM 2437 C C . LEU A 1 323 ? -10.453 -18.25 -22.703 1 98.5 323 LEU A C 1
ATOM 2439 O O . LEU A 1 323 ? -9.852 -17.328 -23.25 1 98.5 323 LEU A O 1
ATOM 2443 N N . PRO A 1 324 ? -11.133 -19.219 -23.344 1 98.75 324 PRO A N 1
ATOM 2444 C CA . PRO A 1 324 ? -11.195 -19.125 -24.797 1 98.75 324 PRO A CA 1
ATOM 2445 C C . PRO A 1 324 ? -12.234 -18.109 -25.281 1 98.75 324 PRO A C 1
ATOM 2447 O O . PRO A 1 324 ? -13.094 -18.438 -26.094 1 98.75 324 PRO A O 1
ATOM 2450 N N . LEU A 1 325 ? -12.031 -16.906 -24.828 1 98.62 325 LEU A N 1
ATOM 2451 C CA . LEU A 1 325 ? -12.945 -15.828 -25.188 1 98.62 325 LEU A CA 1
ATOM 2452 C C . LEU A 1 325 ? -12.43 -15.055 -26.391 1 98.62 325 LEU A C 1
ATOM 2454 O O . LEU A 1 325 ? -11.227 -14.812 -26.516 1 98.62 325 LEU A O 1
ATOM 2458 N N . ASP A 1 326 ? -13.305 -14.797 -27.234 1 97.75 326 ASP A N 1
ATOM 2459 C CA . ASP A 1 326 ? -13.031 -13.797 -28.25 1 97.75 326 ASP A CA 1
ATOM 2460 C C . ASP A 1 326 ? -12.969 -12.391 -27.641 1 97.75 326 ASP A C 1
ATOM 2462 O O . ASP A 1 326 ? -13.953 -11.922 -27.062 1 97.75 326 ASP A O 1
ATOM 2466 N N . PRO A 1 327 ? -11.859 -11.727 -27.812 1 97 327 PRO A N 1
ATOM 2467 C CA . PRO A 1 327 ? -11.719 -10.453 -27.109 1 97 327 PRO A CA 1
ATOM 2468 C C . PRO A 1 327 ? -12.688 -9.383 -27.609 1 97 327 PRO A C 1
ATOM 2470 O O . PRO A 1 327 ? -12.977 -8.422 -26.891 1 97 327 PRO A O 1
ATOM 2473 N N . LYS A 1 328 ? -13.234 -9.406 -28.75 1 95.25 328 LYS A N 1
ATOM 2474 C CA . LYS A 1 328 ? -14.133 -8.406 -29.328 1 95.25 328 LYS A CA 1
ATOM 2475 C C . LYS A 1 328 ? -15.555 -8.578 -28.812 1 95.25 328 LYS A C 1
ATOM 2477 O O . LYS A 1 328 ? -16.219 -7.605 -28.453 1 95.25 328 LYS A O 1
ATOM 2482 N N . ILE A 1 329 ? -15.984 -9.852 -28.719 1 94.5 329 ILE A N 1
ATOM 2483 C CA . ILE A 1 329 ? -17.391 -10.062 -28.375 1 94.5 329 ILE A CA 1
ATOM 2484 C C . ILE A 1 329 ? -17.516 -10.547 -26.938 1 94.5 329 ILE A C 1
ATOM 2486 O O . ILE A 1 329 ? -18.609 -10.539 -26.359 1 94.5 329 ILE A O 1
ATOM 2490 N N . GLY A 1 330 ? -16.438 -11.102 -26.391 1 95 330 GLY A N 1
ATOM 2491 C CA . GLY A 1 330 ? -16.438 -11.5 -25 1 95 330 GLY A CA 1
ATOM 2492 C C . GLY A 1 330 ? -17.109 -12.836 -24.75 1 95 330 GLY A C 1
ATOM 2493 O O . GLY A 1 330 ? -17.594 -13.102 -23.641 1 95 330 GLY A O 1
ATOM 2494 N N . GLU A 1 331 ? -17.234 -13.594 -25.766 1 96.88 331 GLU A N 1
ATOM 2495 C CA . GLU A 1 331 ? -17.859 -14.906 -25.672 1 96.88 331 GLU A CA 1
ATOM 2496 C C . GLU A 1 331 ? -16.891 -16.016 -26.031 1 96.88 331 GLU A C 1
ATOM 2498 O O . GLU A 1 331 ? -15.906 -15.789 -26.734 1 96.88 331 GLU A O 1
ATOM 2503 N N . ILE A 1 332 ? -17.156 -17.172 -25.547 1 98.19 332 ILE A N 1
ATOM 2504 C CA . ILE A 1 332 ? -16.344 -18.328 -25.875 1 98.19 332 ILE A CA 1
ATOM 2505 C C . ILE A 1 332 ? -16.422 -18.609 -27.375 1 98.19 332 ILE A C 1
ATOM 2507 O O . ILE A 1 332 ? -17.5 -18.562 -27.969 1 98.19 332 ILE A O 1
ATOM 2511 N N . VAL A 1 333 ? -15.336 -18.906 -27.938 1 98.19 333 VAL A N 1
ATOM 2512 C CA . VAL A 1 333 ? -15.297 -19.156 -29.375 1 98.19 333 VAL A CA 1
ATOM 2513 C C . VAL A 1 333 ? -16.062 -20.438 -29.703 1 98.19 333 VAL A C 1
ATOM 2515 O O . VAL A 1 333 ? -16.141 -21.344 -28.875 1 98.19 333 VAL A O 1
ATOM 2518 N N . ALA A 1 334 ? -16.609 -20.469 -30.938 1 96.19 334 ALA A N 1
ATOM 2519 C CA . ALA A 1 334 ? -17.297 -21.672 -31.406 1 96.19 334 ALA A CA 1
ATOM 2520 C C . ALA A 1 334 ? -16.312 -22.797 -31.688 1 96.19 334 ALA A C 1
ATOM 2522 O O . ALA A 1 334 ? -15.141 -22.562 -31.984 1 96.19 334 ALA A O 1
ATOM 2523 N N . GLY A 1 335 ? -16.844 -24.062 -31.516 1 96.25 335 GLY A N 1
ATOM 2524 C CA . GLY A 1 335 ? -16.016 -25.219 -31.781 1 96.25 335 GLY A CA 1
ATOM 2525 C C . GLY A 1 335 ? -15.695 -26.031 -30.531 1 96.25 335 GLY A C 1
ATOM 2526 O O . GLY A 1 335 ? -16.328 -25.828 -29.484 1 96.25 335 GLY A O 1
ATOM 2527 N N . GLY A 1 336 ? -14.742 -27 -30.734 1 97.81 336 GLY A N 1
ATOM 2528 C CA . GLY A 1 336 ? -14.391 -27.906 -29.641 1 97.81 336 GLY A CA 1
ATOM 2529 C C . GLY A 1 336 ? -13.102 -27.531 -28.953 1 97.81 336 GLY A C 1
ATOM 2530 O O . GLY A 1 336 ? -12.766 -26.344 -28.844 1 97.81 336 GLY A O 1
ATOM 2531 N N . ILE A 1 337 ? -12.453 -28.453 -28.438 1 98.62 337 ILE A N 1
ATOM 2532 C CA . ILE A 1 337 ? -11.289 -28.281 -27.578 1 98.62 337 ILE A CA 1
ATOM 2533 C C . ILE A 1 337 ? -10.141 -27.656 -28.359 1 98.62 337 ILE A C 1
ATOM 2535 O O . ILE A 1 337 ? -9.406 -26.828 -27.828 1 98.62 337 ILE A O 1
ATOM 2539 N N . LYS A 1 338 ? -9.961 -28 -29.609 1 98.62 338 LYS A N 1
ATOM 2540 C CA . LYS A 1 338 ? -8.852 -27.469 -30.391 1 98.62 338 LYS A CA 1
ATOM 2541 C C . LYS A 1 338 ? -9.023 -25.969 -30.656 1 98.62 338 LYS A C 1
ATOM 2543 O O . LYS A 1 338 ? -8.086 -25.188 -30.484 1 98.62 338 LYS A O 1
ATOM 2548 N N . GLU A 1 339 ? -10.242 -25.562 -31.047 1 98.69 339 GLU A N 1
ATOM 2549 C CA . GLU A 1 339 ? -10.531 -24.156 -31.281 1 98.69 339 GLU A CA 1
ATOM 2550 C C . GLU A 1 339 ? -10.383 -23.328 -30 1 98.69 339 GLU A C 1
ATOM 2552 O O . GLU A 1 339 ? -9.836 -22.219 -30.031 1 98.69 339 GLU A O 1
ATOM 2557 N N . GLN A 1 340 ? -10.836 -23.906 -28.938 1 98.81 340 GLN A N 1
ATOM 2558 C CA . GLN A 1 340 ? -10.758 -23.203 -27.656 1 98.81 340 GLN A CA 1
ATOM 2559 C C . GLN A 1 340 ? -9.312 -23.109 -27.172 1 98.81 340 GLN A C 1
ATOM 2561 O O . GLN A 1 340 ? -8.891 -22.062 -26.672 1 98.81 340 GLN A O 1
ATOM 2566 N N . ALA A 1 341 ? -8.555 -24.156 -27.359 1 98.88 341 ALA A N 1
ATOM 2567 C CA . ALA A 1 341 ? -7.141 -24.109 -27 1 98.88 341 ALA A CA 1
ATOM 2568 C C . ALA A 1 341 ? -6.406 -23.062 -27.828 1 98.88 341 ALA A C 1
ATOM 2570 O O . ALA A 1 341 ? -5.613 -22.281 -27.281 1 98.88 341 ALA A O 1
ATOM 2571 N N . GLU A 1 342 ? -6.707 -23.062 -29.047 1 98.75 342 GLU A N 1
ATOM 2572 C CA . GLU A 1 342 ? -6.078 -22.078 -29.922 1 98.75 342 GLU A CA 1
ATOM 2573 C C . GLU A 1 342 ? -6.402 -20.656 -29.5 1 98.75 342 GLU A C 1
ATOM 2575 O O . GLU A 1 342 ? -5.523 -19.797 -29.484 1 98.75 342 GLU A O 1
ATOM 2580 N N . GLN A 1 343 ? -7.605 -20.406 -29.094 1 98.81 343 GLN A N 1
ATOM 2581 C CA . GLN A 1 343 ? -8.008 -19.062 -28.672 1 98.81 343 GLN A CA 1
ATOM 2582 C C . GLN A 1 343 ? -7.297 -18.641 -27.391 1 98.81 343 GLN A C 1
ATOM 2584 O O . GLN A 1 343 ? -6.863 -17.5 -27.25 1 98.81 343 GLN A O 1
ATOM 2589 N N . CYS A 1 344 ? -7.27 -19.547 -26.406 1 98.88 344 CYS A N 1
ATOM 2590 C CA . CYS A 1 344 ? -6.531 -19.234 -25.188 1 98.88 344 CYS A CA 1
ATOM 2591 C C . CYS A 1 344 ? -5.102 -18.812 -25.5 1 98.88 344 CYS A C 1
ATOM 2593 O O . CYS A 1 344 ? -4.609 -17.812 -24.969 1 98.88 344 CYS A O 1
ATOM 2595 N N . LEU A 1 345 ? -4.457 -19.594 -26.375 1 98.88 345 LEU A N 1
ATOM 2596 C CA . LEU A 1 345 ? -3.053 -19.359 -26.688 1 98.88 345 LEU A CA 1
ATOM 2597 C C . LEU A 1 345 ? -2.9 -18.094 -27.531 1 98.88 345 LEU A C 1
ATOM 2599 O O . LEU A 1 345 ? -1.912 -17.359 -27.391 1 98.88 345 LEU A O 1
ATOM 2603 N N . LYS A 1 346 ? -3.836 -17.797 -28.375 1 98.81 346 LYS A N 1
ATOM 2604 C CA . LYS A 1 346 ? -3.84 -16.531 -29.109 1 98.81 346 LYS A CA 1
ATOM 2605 C C . LYS A 1 346 ? -3.963 -15.344 -28.172 1 98.81 346 LYS A C 1
ATOM 2607 O O . LYS A 1 346 ? -3.309 -14.312 -28.359 1 98.81 346 LYS A O 1
ATOM 2612 N N . ASN A 1 347 ? -4.859 -15.469 -27.203 1 98.88 347 ASN A N 1
ATOM 2613 C CA . ASN A 1 347 ? -4.988 -14.414 -26.203 1 98.88 347 ASN A CA 1
ATOM 2614 C C . ASN A 1 347 ? -3.68 -14.188 -25.453 1 98.88 347 ASN A C 1
ATOM 2616 O O . ASN A 1 347 ? -3.264 -13.039 -25.25 1 98.88 347 ASN A O 1
ATOM 2620 N N . ILE A 1 348 ? -3.059 -15.266 -25.062 1 98.88 348 ILE A N 1
ATOM 2621 C CA . ILE A 1 348 ? -1.784 -15.188 -24.359 1 98.88 348 ILE A CA 1
ATOM 2622 C C . ILE A 1 348 ? -0.74 -14.523 -25.25 1 98.88 348 ILE A C 1
ATOM 2624 O O . ILE A 1 348 ? -0.01 -13.633 -24.812 1 98.88 348 ILE A O 1
ATOM 2628 N N . LYS A 1 349 ? -0.661 -14.977 -26.469 1 98.81 349 LYS A N 1
ATOM 2629 C CA . LYS A 1 349 ? 0.279 -14.398 -27.438 1 98.81 349 LYS A CA 1
ATOM 2630 C C . LYS A 1 349 ? 0.045 -12.906 -27.594 1 98.81 349 LYS A C 1
ATOM 2632 O O . LYS A 1 349 ? 0.997 -12.125 -27.641 1 98.81 349 LYS A O 1
ATOM 2637 N N . ALA A 1 350 ? -1.205 -12.469 -27.672 1 98.81 350 ALA A N 1
ATOM 2638 C CA . ALA A 1 350 ? -1.54 -11.055 -27.812 1 98.81 350 ALA A CA 1
ATOM 2639 C C . ALA A 1 350 ? -1.068 -10.258 -26.609 1 98.81 350 ALA A C 1
ATOM 2641 O O . ALA A 1 350 ? -0.543 -9.148 -26.75 1 98.81 350 ALA A O 1
ATOM 2642 N N . ILE A 1 351 ? -1.268 -10.797 -25.422 1 98.81 351 ILE A N 1
ATOM 2643 C CA . ILE A 1 351 ? -0.839 -10.141 -24.188 1 98.81 351 ILE A CA 1
ATOM 2644 C C . ILE A 1 351 ? 0.68 -9.984 -24.188 1 98.81 351 ILE A C 1
ATOM 2646 O O . ILE A 1 351 ? 1.198 -8.891 -23.953 1 98.81 351 ILE A O 1
ATOM 2650 N N . ILE A 1 352 ? 1.404 -11.047 -24.562 1 98.69 352 ILE A N 1
ATOM 2651 C CA . ILE A 1 352 ? 2.863 -11.07 -24.547 1 98.69 352 ILE A CA 1
ATOM 2652 C C . ILE A 1 352 ? 3.41 -10.078 -25.562 1 98.69 352 ILE A C 1
ATOM 2654 O O . ILE A 1 352 ? 4.312 -9.297 -25.25 1 98.69 352 ILE A O 1
ATOM 2658 N N . GLU A 1 353 ? 2.844 -10.039 -26.703 1 98.44 353 GLU A N 1
ATOM 2659 C CA . GLU A 1 353 ? 3.305 -9.156 -27.766 1 98.44 353 GLU A CA 1
ATOM 2660 C C . GLU A 1 353 ? 2.986 -7.695 -27.438 1 98.44 353 GLU A C 1
ATOM 2662 O O . GLU A 1 353 ? 3.719 -6.793 -27.844 1 98.44 353 GLU A O 1
ATOM 2667 N N . SER A 1 354 ? 1.953 -7.48 -26.656 1 98.31 354 SER A N 1
ATOM 2668 C CA . SER A 1 354 ? 1.561 -6.121 -26.297 1 98.31 354 SER A CA 1
ATOM 2669 C C . SER A 1 354 ? 2.6 -5.465 -25.406 1 98.31 354 SER A C 1
ATOM 2671 O O . SER A 1 354 ? 2.615 -4.238 -25.25 1 98.31 354 SER A O 1
ATOM 2673 N N . ILE A 1 355 ? 3.451 -6.199 -24.797 1 97.25 355 ILE A N 1
ATOM 2674 C CA . ILE A 1 355 ? 4.496 -5.66 -23.938 1 97.25 355 ILE A CA 1
ATOM 2675 C C . ILE A 1 355 ? 5.863 -5.895 -24.578 1 97.25 355 ILE A C 1
ATOM 2677 O O . ILE A 1 355 ? 6.875 -5.988 -23.875 1 97.25 355 ILE A O 1
ATOM 2681 N N . ASN A 1 356 ? 5.93 -6.176 -25.859 1 96.62 356 ASN A N 1
ATOM 2682 C CA . ASN A 1 356 ? 7.121 -6.273 -26.703 1 96.62 356 ASN A CA 1
ATOM 2683 C C . ASN A 1 356 ? 7.949 -7.508 -26.359 1 96.62 356 ASN A C 1
ATOM 2685 O O . ASN A 1 356 ? 9.18 -7.441 -26.328 1 96.62 356 ASN A O 1
ATOM 2689 N N . HIS A 1 357 ? 7.238 -8.57 -26 1 96.94 357 HIS A N 1
ATOM 2690 C CA . HIS A 1 357 ? 7.859 -9.883 -25.828 1 96.94 357 HIS A CA 1
ATOM 2691 C C . HIS A 1 357 ? 7.348 -10.875 -26.859 1 96.94 357 HIS A C 1
ATOM 2693 O O . HIS A 1 357 ? 6.488 -10.539 -27.672 1 96.94 357 HIS A O 1
ATOM 2699 N N . ASP A 1 358 ? 7.965 -11.992 -26.875 1 96.38 358 ASP A N 1
ATOM 2700 C CA . ASP A 1 358 ? 7.512 -13.039 -27.781 1 96.38 358 ASP A CA 1
ATOM 2701 C C . ASP A 1 358 ? 7.305 -14.359 -27.031 1 96.38 358 ASP A C 1
ATOM 2703 O O . ASP A 1 358 ? 7.648 -14.469 -25.859 1 96.38 358 ASP A O 1
ATOM 2707 N N . MET A 1 359 ? 6.75 -15.336 -27.75 1 97.56 359 MET A N 1
ATOM 2708 C CA . MET A 1 359 ? 6.344 -16.594 -27.125 1 97.56 359 MET A CA 1
ATOM 2709 C C . MET A 1 359 ? 7.559 -17.359 -26.625 1 97.56 359 MET A C 1
ATOM 2711 O O . MET A 1 359 ? 7.441 -18.188 -25.719 1 97.56 359 MET A O 1
ATOM 2715 N N . ASP A 1 360 ? 8.734 -17.094 -27.156 1 96.5 360 ASP A N 1
ATOM 2716 C CA . ASP A 1 360 ? 9.953 -17.766 -26.719 1 96.5 360 ASP A CA 1
ATOM 2717 C C . ASP A 1 360 ? 10.336 -17.344 -25.312 1 96.5 360 ASP A C 1
ATOM 2719 O O . ASP A 1 360 ? 11.164 -18 -24.656 1 96.5 360 ASP A O 1
ATOM 2723 N N . ASP A 1 361 ? 9.734 -16.281 -24.844 1 97.44 361 ASP A N 1
ATOM 2724 C CA . ASP A 1 361 ? 10.031 -15.758 -23.5 1 97.44 361 ASP A CA 1
ATOM 2725 C C . ASP A 1 361 ? 9.195 -16.469 -22.438 1 97.44 361 ASP A C 1
ATOM 2727 O O . ASP A 1 361 ? 9.406 -16.266 -21.234 1 97.44 361 ASP A O 1
ATOM 2731 N N . VAL A 1 362 ? 8.273 -17.328 -22.828 1 98.56 362 VAL A N 1
ATOM 2732 C CA . VAL A 1 362 ? 7.422 -18.016 -21.875 1 98.56 362 VAL A CA 1
ATOM 2733 C C . VAL A 1 362 ? 8.227 -19.094 -21.156 1 98.56 362 VAL A C 1
ATOM 2735 O O . VAL A 1 362 ? 8.867 -19.938 -21.797 1 98.56 362 VAL A O 1
ATOM 2738 N N . VAL A 1 363 ? 8.117 -19.078 -19.797 1 98.38 363 VAL A N 1
ATOM 2739 C CA . VAL A 1 363 ? 8.93 -20.031 -19.031 1 98.38 363 VAL A CA 1
ATOM 2740 C C . VAL A 1 363 ? 8.023 -21.094 -18.422 1 98.38 363 VAL A C 1
ATOM 2742 O O . VAL A 1 363 ? 8.5 -22.188 -18.062 1 98.38 363 VAL A O 1
ATOM 2745 N N . LYS A 1 364 ? 6.793 -20.812 -18.281 1 98.75 364 LYS A N 1
ATOM 2746 C CA . LYS A 1 364 ? 5.855 -21.734 -17.641 1 98.75 364 LYS A CA 1
ATOM 2747 C C . LYS A 1 364 ? 4.457 -21.594 -18.25 1 98.75 364 LYS A C 1
ATOM 2749 O O . LYS A 1 364 ? 3.994 -20.484 -18.5 1 98.75 364 LYS A O 1
ATOM 2754 N N . VAL A 1 365 ? 3.814 -22.688 -18.469 1 98.81 365 VAL A N 1
ATOM 2755 C CA . VAL A 1 365 ? 2.426 -22.734 -18.906 1 98.81 365 VAL A CA 1
ATOM 2756 C C . VAL A 1 365 ? 1.617 -23.656 -18.016 1 98.81 365 VAL A C 1
ATOM 2758 O O . VAL A 1 365 ? 2.049 -24.781 -17.703 1 98.81 365 VAL A O 1
ATOM 2761 N N . ASN A 1 366 ? 0.487 -23.234 -17.531 1 98.88 366 ASN A N 1
ATOM 2762 C CA . ASN A 1 366 ? -0.444 -24.031 -16.75 1 98.88 366 ASN A CA 1
ATOM 2763 C C . ASN A 1 366 ? -1.754 -24.266 -17.5 1 98.88 366 ASN A C 1
ATOM 2765 O O . ASN A 1 366 ? -2.445 -23.312 -17.859 1 98.88 366 ASN A O 1
ATOM 2769 N N . ILE A 1 367 ? -2.086 -25.5 -17.672 1 98.88 367 ILE A N 1
ATOM 2770 C CA . ILE A 1 367 ? -3.256 -25.875 -18.453 1 98.88 367 ILE A CA 1
ATOM 2771 C C . ILE A 1 367 ? -4.297 -26.531 -17.547 1 98.88 367 ILE A C 1
ATOM 2773 O O . ILE A 1 367 ? -3.982 -27.453 -16.797 1 98.88 367 ILE A O 1
ATOM 2777 N N . PHE A 1 368 ? -5.531 -26.078 -17.656 1 98.88 368 PHE A N 1
ATOM 2778 C CA . PHE A 1 368 ? -6.688 -26.641 -16.953 1 98.88 368 PHE A CA 1
ATOM 2779 C C . PHE A 1 368 ? -7.715 -27.172 -17.953 1 98.88 368 PHE A C 1
ATOM 2781 O O . PHE A 1 368 ? -8.219 -26.406 -18.797 1 98.88 368 PHE A O 1
ATOM 2788 N N . LEU A 1 369 ? -8.062 -28.406 -17.828 1 98.81 369 LEU A N 1
ATOM 2789 C CA . LEU A 1 369 ? -8.961 -29.047 -18.781 1 98.81 369 LEU A CA 1
ATOM 2790 C C . LEU A 1 369 ? -10.234 -29.531 -18.078 1 98.81 369 LEU A C 1
ATOM 2792 O O . LEU A 1 369 ? -10.164 -30.125 -17 1 98.81 369 LEU A O 1
ATOM 2796 N N . LYS A 1 370 ? -11.32 -29.328 -18.703 1 98.31 370 LYS A N 1
ATOM 2797 C CA . LYS A 1 370 ? -12.57 -29.891 -18.203 1 98.31 370 LYS A CA 1
ATOM 2798 C C . LYS A 1 370 ? -12.594 -31.406 -18.375 1 98.31 370 LYS A C 1
ATOM 2800 O O . LYS A 1 370 ? -13.195 -32.125 -17.562 1 98.31 370 LYS A O 1
ATOM 2805 N N . ASP A 1 371 ? -12.008 -31.891 -19.453 1 98.19 371 ASP A N 1
ATOM 2806 C CA . ASP A 1 371 ? -11.805 -33.312 -19.703 1 98.19 371 ASP A CA 1
ATOM 2807 C C . ASP A 1 371 ? -10.328 -33.594 -19.969 1 98.19 371 ASP A C 1
ATOM 2809 O O . ASP A 1 371 ? -9.789 -33.25 -21.016 1 98.19 371 ASP A O 1
ATOM 2813 N N . ILE A 1 372 ? -9.703 -34.375 -19.094 1 97.94 372 ILE A N 1
ATOM 2814 C CA . ILE A 1 372 ? -8.273 -34.625 -19.141 1 97.94 372 ILE A CA 1
ATOM 2815 C C . ILE A 1 372 ? -7.934 -35.406 -20.406 1 97.94 372 ILE A C 1
ATOM 2817 O O . ILE A 1 372 ? -6.805 -35.344 -20.906 1 97.94 372 ILE A O 1
ATOM 2821 N N . ALA A 1 373 ? -8.867 -36.062 -20.953 1 97.44 373 ALA A N 1
ATOM 2822 C CA . ALA A 1 373 ? -8.656 -36.875 -22.156 1 97.44 373 ALA A CA 1
ATOM 2823 C C . ALA A 1 373 ? -8.414 -36 -23.375 1 97.44 373 ALA A C 1
ATOM 2825 O O . ALA A 1 373 ? -7.953 -36.5 -24.422 1 97.44 373 ALA A O 1
ATOM 2826 N N . ASP A 1 374 ? -8.695 -34.75 -23.266 1 98.19 374 ASP A N 1
ATOM 2827 C CA . ASP A 1 374 ? -8.531 -33.844 -24.391 1 98.19 374 ASP A CA 1
ATOM 2828 C C . ASP A 1 374 ? -7.074 -33.438 -24.562 1 98.19 374 ASP A C 1
ATOM 2830 O O . ASP A 1 374 ? -6.738 -32.656 -25.469 1 98.19 374 ASP A O 1
ATOM 2834 N N . VAL A 1 375 ? -6.184 -33.875 -23.75 1 97.38 375 VAL A N 1
ATOM 2835 C CA . VAL A 1 375 ? -4.812 -33.375 -23.672 1 97.38 375 VAL A CA 1
ATOM 2836 C C . VAL A 1 375 ? -4.102 -33.594 -25 1 97.38 375 VAL A C 1
ATOM 2838 O O . VAL A 1 375 ? -3.314 -32.75 -25.438 1 97.38 375 VAL A O 1
ATOM 2841 N N . ASP A 1 376 ? -4.379 -34.656 -25.688 1 96.69 376 ASP A N 1
ATOM 2842 C CA . ASP A 1 376 ? -3.711 -34.938 -26.969 1 96.69 376 ASP A CA 1
ATOM 2843 C C . ASP A 1 376 ? -4.102 -33.906 -28.031 1 96.69 376 ASP A C 1
ATOM 2845 O O . ASP A 1 376 ? -3.248 -33.438 -28.781 1 96.69 376 ASP A O 1
ATOM 2849 N N . ALA A 1 377 ? -5.363 -33.625 -28.062 1 98.25 377 ALA A N 1
ATOM 2850 C CA . ALA A 1 377 ? -5.84 -32.625 -29 1 98.25 377 ALA A CA 1
ATOM 2851 C C . ALA A 1 377 ? -5.238 -31.25 -28.688 1 98.25 377 ALA A C 1
ATOM 2853 O O . ALA A 1 377 ? -4.891 -30.5 -29.594 1 98.25 377 ALA A O 1
ATOM 2854 N N . VAL A 1 378 ? -5.148 -30.953 -27.438 1 98.44 378 VAL A N 1
ATOM 2855 C CA . VAL A 1 378 ? -4.562 -29.688 -27.016 1 98.44 378 VAL A CA 1
ATOM 2856 C C . VAL A 1 378 ? -3.088 -29.625 -27.406 1 98.44 378 VAL A C 1
ATOM 2858 O O . VAL A 1 378 ? -2.592 -28.594 -27.844 1 98.44 378 VAL A O 1
ATOM 2861 N N . ASP A 1 379 ? -2.404 -30.734 -27.297 1 97.94 379 ASP A N 1
ATOM 2862 C CA . ASP A 1 379 ? -0.982 -30.812 -27.609 1 97.94 379 ASP A CA 1
ATOM 2863 C C . ASP A 1 379 ? -0.733 -30.5 -29.094 1 97.94 379 ASP A C 1
ATOM 2865 O O . ASP A 1 379 ? 0.286 -29.906 -29.438 1 97.94 379 ASP A O 1
ATOM 2869 N N . GLU A 1 380 ? -1.619 -30.922 -29.891 1 97.81 380 GLU A N 1
ATOM 2870 C CA . GLU A 1 380 ? -1.5 -30.625 -31.328 1 97.81 380 GLU A CA 1
ATOM 2871 C C . GLU A 1 380 ? -1.485 -29.125 -31.578 1 97.81 380 GLU A C 1
ATOM 2873 O O . GLU A 1 380 ? -0.698 -28.641 -32.406 1 97.81 380 GLU A O 1
ATOM 2878 N N . VAL A 1 381 ? -2.309 -28.438 -30.875 1 98.5 381 VAL A N 1
ATOM 2879 C CA . VAL A 1 381 ? -2.383 -27 -31.016 1 98.5 381 VAL A CA 1
ATOM 2880 C C . VAL A 1 381 ? -1.194 -26.344 -30.312 1 98.5 381 VAL A C 1
ATOM 2882 O O . VAL A 1 381 ? -0.551 -25.453 -30.859 1 98.5 381 VAL A O 1
ATOM 2885 N N . TYR A 1 382 ? -0.92 -26.812 -29.125 1 98.5 382 TYR A N 1
ATOM 2886 C CA . TYR A 1 382 ? 0.111 -26.266 -28.25 1 98.5 382 TYR A CA 1
ATOM 2887 C C . TYR A 1 382 ? 1.46 -26.234 -28.953 1 98.5 382 TYR A C 1
ATOM 2889 O O . TYR A 1 382 ? 2.18 -25.234 -28.875 1 98.5 382 TYR A O 1
ATOM 2897 N N . THR A 1 383 ? 1.794 -27.219 -29.75 1 97.25 383 THR A N 1
ATOM 2898 C CA . THR A 1 383 ? 3.1 -27.344 -30.391 1 97.25 383 THR A CA 1
ATOM 2899 C C . THR A 1 383 ? 3.273 -26.297 -31.484 1 97.25 383 THR A C 1
ATOM 2901 O O . THR A 1 383 ? 4.398 -25.938 -31.828 1 97.25 383 THR A O 1
ATOM 2904 N N . THR A 1 384 ? 2.215 -25.797 -31.984 1 98 384 THR A N 1
ATOM 2905 C CA . THR A 1 384 ? 2.305 -24.75 -33 1 98 384 THR A CA 1
ATOM 2906 C C . THR A 1 384 ? 2.697 -23.422 -32.375 1 98 384 THR A C 1
ATOM 2908 O O . THR A 1 384 ? 3.305 -22.578 -33.031 1 98 384 THR A O 1
ATOM 2911 N N . PHE A 1 385 ? 2.391 -23.266 -31.125 1 98.44 385 PHE A N 1
ATOM 2912 C CA . PHE A 1 385 ? 2.709 -22.031 -30.422 1 98.44 385 PHE A CA 1
ATOM 2913 C C . PHE A 1 385 ? 4.047 -22.141 -29.703 1 98.44 385 PHE A C 1
ATOM 2915 O O . PHE A 1 385 ? 4.711 -21.125 -29.469 1 98.44 385 PHE A O 1
ATOM 2922 N N . PHE A 1 386 ? 4.375 -23.344 -29.375 1 98 386 PHE A N 1
ATOM 2923 C CA . PHE A 1 386 ? 5.645 -23.625 -28.719 1 98 386 PHE A CA 1
ATOM 2924 C C . PHE A 1 386 ? 6.375 -24.766 -29.438 1 98 386 PHE A C 1
ATOM 2926 O O . PHE A 1 386 ? 6.602 -25.828 -28.859 1 98 386 PHE A O 1
ATOM 2933 N N . PRO A 1 387 ? 6.891 -24.5 -30.547 1 96.06 387 PRO A N 1
ATOM 2934 C CA . PRO A 1 387 ? 7.5 -25.562 -31.359 1 96.06 387 PRO A CA 1
ATOM 2935 C C . PRO A 1 387 ? 8.789 -26.109 -30.734 1 96.06 387 PRO A C 1
ATOM 2937 O O . PRO A 1 387 ? 9.18 -27.25 -31 1 96.06 387 PRO A O 1
ATOM 2940 N N . SER A 1 388 ? 9.461 -25.375 -29.859 1 93.81 388 SER A N 1
ATOM 2941 C CA . SER A 1 388 ? 10.734 -25.797 -29.281 1 93.81 388 SER A CA 1
ATOM 2942 C C . SER A 1 388 ? 10.516 -26.594 -28 1 93.81 388 SER A C 1
ATOM 2944 O O . SER A 1 388 ? 11.453 -27.203 -27.469 1 93.81 388 SER A O 1
ATOM 2946 N N . GLY A 1 389 ? 9.297 -26.578 -27.516 1 95.31 389 GLY A N 1
ATOM 2947 C CA . GLY A 1 389 ? 8.984 -27.312 -26.297 1 95.31 389 GLY A CA 1
ATOM 2948 C C . GLY A 1 389 ? 9.719 -26.766 -25.078 1 95.31 389 GLY A C 1
ATOM 2949 O O . GLY A 1 389 ? 10.141 -27.531 -24.219 1 95.31 389 GLY A O 1
ATOM 2950 N N . ILE A 1 390 ? 9.828 -25.516 -24.969 1 93.06 390 ILE A N 1
ATOM 2951 C CA . ILE A 1 390 ? 10.734 -24.906 -24 1 93.06 390 ILE A CA 1
ATOM 2952 C C . ILE A 1 390 ? 10 -24.703 -22.672 1 93.06 390 ILE A C 1
ATOM 2954 O O . ILE A 1 390 ? 10.492 -25.109 -21.625 1 93.06 390 ILE A O 1
ATOM 2958 N N . PRO A 1 391 ? 8.781 -24.141 -22.609 1 98.06 391 PRO A N 1
ATOM 2959 C CA . PRO A 1 391 ? 8.195 -23.812 -21.312 1 98.06 391 PRO A CA 1
ATOM 2960 C C . PRO A 1 391 ? 7.922 -25.047 -20.453 1 98.06 391 PRO A C 1
ATOM 2962 O O . PRO A 1 391 ? 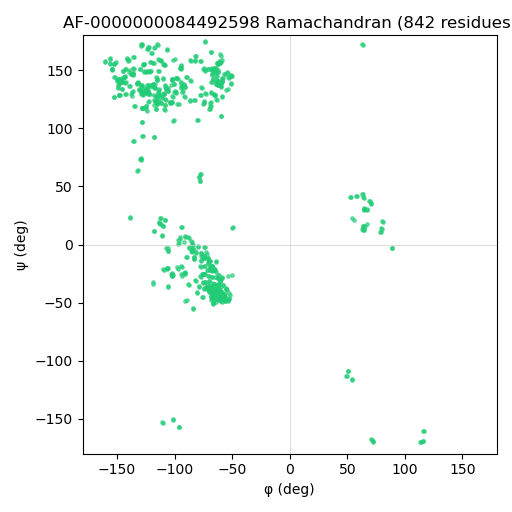7.539 -26.094 -20.969 1 98.06 391 PRO A O 1
ATOM 2965 N N . ALA A 1 392 ? 8.227 -24.906 -19.188 1 98.5 392 ALA A N 1
ATOM 2966 C CA . ALA A 1 392 ? 7.707 -25.906 -18.266 1 98.5 392 ALA A CA 1
ATOM 2967 C C . ALA A 1 392 ? 6.18 -25.938 -18.281 1 98.5 392 ALA A C 1
ATOM 2969 O O . ALA A 1 392 ? 5.539 -24.953 -18.641 1 98.5 392 ALA A O 1
ATOM 2970 N N . ARG A 1 393 ? 5.617 -27.094 -17.859 1 98.5 393 ARG A N 1
ATOM 2971 C CA . ARG A 1 393 ? 4.176 -27.203 -18.062 1 98.5 393 ARG A CA 1
ATOM 2972 C C . ARG A 1 393 ? 3.523 -27.984 -16.922 1 98.5 393 ARG A C 1
ATOM 2974 O O . ARG A 1 393 ? 4.125 -28.906 -16.375 1 98.5 393 ARG A O 1
ATOM 2981 N N . ARG A 1 394 ? 2.359 -27.562 -16.578 1 98.31 394 ARG A N 1
ATOM 2982 C CA . ARG A 1 394 ? 1.437 -28.297 -15.719 1 98.31 394 ARG A CA 1
ATOM 2983 C C . ARG A 1 394 ? 0.094 -28.516 -16.406 1 98.31 394 ARG A C 1
ATOM 2985 O O . ARG A 1 394 ? -0.437 -27.594 -17.047 1 98.31 394 ARG A O 1
ATOM 2992 N N . THR A 1 395 ? -0.447 -29.719 -16.344 1 98.56 395 THR A N 1
ATOM 2993 C CA . THR A 1 395 ? -1.787 -30.016 -16.828 1 98.56 395 THR A CA 1
ATOM 2994 C C . THR A 1 395 ? -2.617 -30.703 -15.758 1 98.56 395 THR A C 1
ATOM 2996 O O . THR A 1 395 ? -2.18 -31.703 -15.164 1 98.56 395 THR A O 1
ATOM 2999 N N . VAL A 1 396 ? -3.799 -30.188 -15.523 1 98.69 396 VAL A N 1
ATOM 3000 C CA . VAL A 1 396 ? -4.715 -30.812 -14.586 1 98.69 396 VAL A CA 1
ATOM 3001 C C . VAL A 1 396 ? -6.125 -30.844 -15.172 1 98.69 396 VAL A C 1
ATOM 3003 O O . VAL A 1 396 ? -6.469 -30 -16 1 98.69 396 VAL A O 1
ATOM 3006 N N . GLY A 1 397 ? -6.902 -31.844 -14.75 1 98.75 397 GLY A N 1
ATOM 3007 C CA . GLY A 1 397 ? -8.328 -31.875 -15.031 1 98.75 397 GLY A CA 1
ATOM 3008 C C . GLY A 1 397 ? -9.172 -31.281 -13.922 1 98.75 397 GLY A C 1
ATOM 3009 O O . GLY A 1 397 ? -8.961 -31.578 -12.742 1 98.75 397 GLY A O 1
ATOM 3010 N N . VAL A 1 398 ? -10.078 -30.422 -14.258 1 98.5 398 VAL A N 1
ATOM 3011 C CA . VAL A 1 398 ? -10.977 -29.781 -13.297 1 98.5 398 VAL A CA 1
ATOM 3012 C C . VAL A 1 398 ? -12.422 -30.109 -13.648 1 98.5 398 VAL A C 1
ATOM 3014 O O . VAL A 1 398 ? -12.727 -30.438 -14.797 1 98.5 398 VAL A O 1
ATOM 3017 N N . SER A 1 399 ? -13.312 -30.031 -12.703 1 96.5 399 SER A N 1
ATOM 3018 C CA . SER A 1 399 ? -14.695 -30.453 -12.906 1 96.5 399 SER A CA 1
ATOM 3019 C C . SER A 1 399 ? -15.477 -29.406 -13.68 1 96.5 399 SER A C 1
ATOM 3021 O O . SER A 1 399 ? -16.484 -29.719 -14.312 1 96.5 399 SER A O 1
ATOM 3023 N N . ALA A 1 400 ? -15.039 -28.188 -13.539 1 97.62 400 ALA A N 1
ATOM 3024 C CA . ALA A 1 400 ? -15.719 -27.094 -14.203 1 97.62 400 ALA A CA 1
ATOM 3025 C C . ALA A 1 400 ? -14.75 -25.938 -14.484 1 97.62 400 ALA A C 1
ATOM 3027 O O . ALA A 1 400 ? -13.703 -25.828 -13.836 1 97.62 400 ALA A O 1
ATOM 3028 N N . LEU A 1 401 ? -15.078 -25.156 -15.477 1 97.75 401 LEU A N 1
ATOM 3029 C CA . LEU A 1 401 ? -14.383 -23.906 -15.789 1 97.75 401 LEU A CA 1
ATOM 3030 C C . LEU A 1 401 ? -15.375 -22.766 -15.969 1 97.75 401 LEU A C 1
ATOM 3032 O O . LEU A 1 401 ? -16.547 -23 -16.281 1 97.75 401 LEU A O 1
ATOM 3036 N N . PRO A 1 402 ? -14.938 -21.531 -15.664 1 95.44 402 PRO A N 1
ATOM 3037 C CA . PRO A 1 402 ? -15.844 -20.406 -15.844 1 95.44 402 PRO A CA 1
ATOM 3038 C C . PRO A 1 402 ? -16.484 -20.375 -17.234 1 95.44 402 PRO A C 1
ATOM 3040 O O . PRO A 1 402 ? -15.812 -20.688 -18.219 1 95.44 402 PRO A O 1
ATOM 3043 N N . GLN A 1 403 ? -17.812 -20.062 -17.297 1 94.06 403 GLN A N 1
ATOM 3044 C CA . GLN A 1 403 ? -18.594 -19.922 -18.531 1 94.06 403 GLN A CA 1
ATOM 3045 C C . GLN A 1 403 ? -18.672 -21.234 -19.297 1 94.06 403 GLN A C 1
ATOM 3047 O O . GLN A 1 403 ? -18.797 -21.25 -20.516 1 94.06 403 GLN A O 1
ATOM 3052 N N . ASP A 1 404 ? -18.344 -22.312 -18.594 1 95.62 404 ASP A N 1
ATOM 3053 C CA . ASP A 1 404 ? -18.406 -23.688 -19.109 1 95.62 404 ASP A CA 1
ATOM 3054 C C . ASP A 1 404 ? -17.375 -23.906 -20.219 1 95.62 404 ASP A C 1
ATOM 3056 O O . ASP A 1 404 ? -17.656 -24.625 -21.188 1 95.62 404 ASP A O 1
ATOM 3060 N N . ALA A 1 405 ? -16.312 -23.234 -20.156 1 98.44 405 ALA A N 1
ATOM 3061 C CA . ALA A 1 405 ? -15.211 -23.438 -21.094 1 98.44 405 ALA A CA 1
ATOM 3062 C C . ALA A 1 405 ? -14.68 -24.875 -21 1 98.44 405 ALA A C 1
ATOM 3064 O O . ALA A 1 405 ? -14.93 -25.578 -20.016 1 98.44 405 ALA A O 1
ATOM 3065 N N . LEU A 1 406 ? -13.938 -25.25 -22.016 1 98.75 406 LEU A N 1
ATOM 3066 C CA . LEU A 1 406 ? -13.328 -26.578 -22.031 1 98.75 406 LEU A CA 1
ATOM 3067 C C . LEU A 1 406 ? -11.883 -26.516 -21.562 1 98.75 406 LEU A C 1
ATOM 3069 O O . LEU A 1 406 ? -11.312 -27.547 -21.172 1 98.75 406 LEU A O 1
ATOM 3073 N N . ILE A 1 407 ? -11.344 -25.328 -21.625 1 98.81 407 ILE A N 1
ATOM 3074 C CA . ILE A 1 407 ? -9.922 -25.172 -21.312 1 98.81 407 ILE A CA 1
ATOM 3075 C C . ILE A 1 407 ? -9.656 -23.766 -20.781 1 98.81 407 ILE A C 1
ATOM 3077 O O . ILE A 1 407 ? -10.359 -22.828 -21.156 1 98.81 407 ILE A O 1
ATOM 3081 N N . GLN A 1 408 ? -8.766 -23.641 -19.859 1 98.81 408 GLN A N 1
ATOM 3082 C CA . GLN A 1 408 ? -8.172 -22.422 -19.344 1 98.81 408 GLN A CA 1
ATOM 3083 C C . GLN A 1 408 ? -6.652 -22.531 -19.266 1 98.81 408 GLN A C 1
ATOM 3085 O O . GLN A 1 408 ? -6.117 -23.578 -18.891 1 98.81 408 GLN A O 1
ATOM 3090 N N . ILE A 1 409 ? -5.906 -21.438 -19.641 1 98.94 409 ILE A N 1
ATOM 3091 C CA . ILE A 1 409 ? -4.449 -21.5 -19.656 1 98.94 409 ILE A CA 1
ATOM 3092 C C . ILE A 1 409 ? -3.881 -20.219 -19.047 1 98.94 409 ILE A C 1
ATOM 3094 O O . ILE A 1 409 ? -4.348 -19.109 -19.344 1 98.94 409 ILE A O 1
ATOM 3098 N N . ASP A 1 410 ? -2.943 -20.266 -18.125 1 98.12 410 ASP A N 1
ATOM 3099 C CA . ASP A 1 410 ? -2.15 -19.094 -17.734 1 98.12 410 ASP A CA 1
ATOM 3100 C C . ASP A 1 410 ? -0.659 -19.359 -17.922 1 98.12 410 ASP A C 1
ATOM 3102 O O . ASP A 1 410 ? -0.264 -20.453 -18.328 1 98.12 410 ASP A O 1
ATOM 3106 N N . ALA A 1 411 ? 0.167 -18.328 -17.797 1 98.81 411 ALA A N 1
ATOM 3107 C CA . ALA A 1 411 ? 1.585 -18.453 -18.125 1 98.81 411 ALA A CA 1
ATOM 3108 C C . ALA A 1 411 ? 2.426 -17.484 -17.297 1 98.81 411 ALA A C 1
ATOM 3110 O O . ALA A 1 411 ? 1.898 -16.547 -16.703 1 98.81 411 ALA A O 1
ATOM 3111 N N . VAL A 1 412 ? 3.645 -17.812 -17.141 1 98.81 412 VAL A N 1
ATOM 3112 C CA . VAL A 1 412 ? 4.688 -16.938 -16.609 1 98.81 412 VAL A CA 1
ATOM 3113 C C . VAL A 1 412 ? 5.703 -16.625 -17.703 1 98.81 412 VAL A C 1
ATOM 3115 O O . VAL A 1 412 ? 6.148 -17.516 -18.422 1 98.81 412 VAL A O 1
ATOM 3118 N N . VAL A 1 413 ? 6.074 -15.375 -17.875 1 98.44 413 VAL A N 1
ATOM 3119 C CA . VAL A 1 413 ? 6.902 -14.922 -18.984 1 98.44 413 VAL A CA 1
ATOM 3120 C C . VAL A 1 413 ? 8.148 -14.227 -18.453 1 98.44 413 VAL A C 1
ATOM 3122 O O . VAL A 1 413 ? 8.078 -13.445 -17.5 1 98.44 413 VAL A O 1
ATOM 3125 N N . ALA A 1 414 ? 9.25 -14.547 -19.078 1 97.06 414 ALA A N 1
ATOM 3126 C CA . ALA A 1 414 ? 10.516 -13.891 -18.75 1 97.06 414 ALA A CA 1
ATOM 3127 C C . ALA A 1 414 ? 10.477 -12.414 -19.141 1 97.06 414 ALA A C 1
ATOM 3129 O O . ALA A 1 414 ? 9.922 -12.047 -20.172 1 97.06 414 ALA A O 1
ATOM 3130 N N . ASN A 1 415 ? 11.094 -11.648 -18.297 1 94 415 ASN A N 1
ATOM 3131 C CA . ASN A 1 415 ? 11.195 -10.211 -18.5 1 94 415 ASN A CA 1
ATOM 3132 C C . ASN A 1 415 ? 12.641 -9.727 -18.406 1 94 415 ASN A C 1
ATOM 3134 O 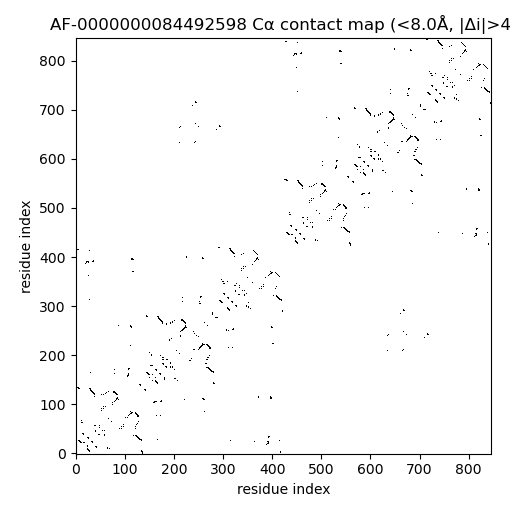O . ASN A 1 415 ? 13.062 -9.25 -17.344 1 94 415 ASN A O 1
ATOM 3138 N N . ALA A 1 416 ? 13.367 -9.617 -19.453 1 88.38 416 ALA A N 1
ATOM 3139 C CA . ALA A 1 416 ? 14.812 -9.422 -19.453 1 88.38 416 ALA A CA 1
ATOM 3140 C C . ALA A 1 416 ? 15.18 -7.988 -19.078 1 88.38 416 ALA A C 1
ATOM 3142 O O . ALA A 1 416 ? 16.188 -7.746 -18.422 1 88.38 416 ALA A O 1
ATOM 3143 N N . GLU A 1 417 ? 14.391 -7.109 -19.422 1 84.19 417 GLU A N 1
ATOM 3144 C CA . GLU A 1 417 ? 14.734 -5.699 -19.281 1 84.19 417 GLU A CA 1
ATOM 3145 C C . GLU A 1 417 ? 14.508 -5.207 -17.859 1 84.19 417 GLU A C 1
ATOM 3147 O O . GLU A 1 417 ? 14.906 -4.098 -17.5 1 84.19 417 GLU A O 1
ATOM 3152 N N . GLY A 1 418 ? 13.906 -6.094 -17.047 1 89.56 418 GLY A N 1
ATOM 3153 C CA . GLY A 1 418 ? 13.492 -5.613 -15.742 1 89.56 418 GLY A CA 1
ATOM 3154 C C . GLY A 1 418 ? 12.305 -4.668 -15.797 1 89.56 418 GLY A C 1
ATOM 3155 O O . GLY A 1 418 ? 11.539 -4.688 -16.766 1 89.56 418 GLY A O 1
ATOM 3156 N N . THR A 1 419 ? 11.992 -3.973 -14.656 1 92.25 419 THR A N 1
ATOM 3157 C CA . THR A 1 419 ? 10.859 -3.059 -14.609 1 92.25 419 THR A CA 1
ATOM 3158 C C . THR A 1 419 ? 11.266 -1.72 -14 1 92.25 419 THR A C 1
ATOM 3160 O O . THR A 1 419 ? 10.758 -1.335 -12.945 1 92.25 419 THR A O 1
ATOM 3163 N N . PRO A 1 420 ? 12.141 -1.04 -14.672 1 91.75 420 PRO A N 1
ATOM 3164 C CA . PRO A 1 420 ? 12.484 0.294 -14.172 1 91.75 420 PRO A CA 1
ATOM 3165 C C . PRO A 1 420 ? 11.305 1.261 -14.195 1 91.75 420 PRO A C 1
ATOM 3167 O O . PRO A 1 420 ? 10.375 1.081 -14.984 1 91.75 420 PRO A O 1
ATOM 3170 N N . PRO A 1 421 ? 11.344 2.264 -13.25 1 87.44 421 PRO A N 1
ATOM 3171 C CA . PRO A 1 421 ? 10.297 3.279 -13.328 1 87.44 421 PRO A CA 1
ATOM 3172 C C . PRO A 1 421 ? 10.258 3.982 -14.688 1 87.44 421 PRO A C 1
ATOM 3174 O O . PRO A 1 421 ? 11.305 4.145 -15.328 1 87.44 421 PRO A O 1
ATOM 3177 N N . LYS A 1 422 ? 9.102 4.344 -15.086 1 80.94 422 LYS A N 1
ATOM 3178 C CA . LYS A 1 422 ? 8.969 5.066 -16.344 1 80.94 422 LYS A CA 1
ATOM 3179 C C . LYS A 1 422 ? 9.422 6.52 -16.203 1 80.94 422 LYS A C 1
ATOM 3181 O O . LYS A 1 422 ? 9.133 7.16 -15.188 1 80.94 422 LYS A O 1
ATOM 3186 N N . ALA A 1 423 ? 10.422 6.93 -17 1 65.62 423 ALA A N 1
ATOM 3187 C CA . ALA A 1 423 ? 10.938 8.297 -16.984 1 65.62 423 ALA A CA 1
ATOM 3188 C C . ALA A 1 423 ? 9.805 9.312 -17.125 1 65.62 423 ALA A C 1
ATOM 3190 O O . ALA A 1 423 ? 8.812 9.055 -17.797 1 65.62 423 ALA A O 1
ATOM 3191 N N . MET B 1 1 ? -29.5 25.891 -5.98 1 37.66 1 MET B N 1
ATOM 3192 C CA . MET B 1 1 ? -28.703 25.656 -4.773 1 37.66 1 MET B CA 1
ATOM 3193 C C . MET B 1 1 ? -27.594 24.641 -5.023 1 37.66 1 MET B C 1
ATOM 3195 O O . MET B 1 1 ? -27.844 23.578 -5.59 1 37.66 1 MET B O 1
ATOM 3199 N N . SER B 1 2 ? -26.391 25.016 -5.086 1 54.53 2 SER B N 1
ATOM 3200 C CA . SER B 1 2 ? -25.375 24.125 -5.633 1 54.53 2 SER B CA 1
ATOM 3201 C C . SER B 1 2 ? -25.281 22.828 -4.836 1 54.53 2 SER B C 1
ATOM 3203 O O . SER B 1 2 ? -25.562 22.812 -3.633 1 54.53 2 SER B O 1
ATOM 3205 N N . GLY B 1 3 ? -25.609 21.703 -5.176 1 70.81 3 GLY B N 1
ATOM 3206 C CA . GLY B 1 3 ? -25.547 20.359 -4.617 1 70.81 3 GLY B CA 1
ATOM 3207 C C . GLY B 1 3 ? -24.156 20.016 -4.086 1 70.81 3 GLY B C 1
ATOM 3208 O O . GLY B 1 3 ? -23.938 18.891 -3.623 1 70.81 3 GLY B O 1
ATOM 3209 N N . PHE B 1 4 ? -23.234 21.156 -3.91 1 82.5 4 PHE B N 1
ATOM 3210 C CA . PHE B 1 4 ? -21.859 20.891 -3.486 1 82.5 4 PHE B CA 1
ATOM 3211 C C . PHE B 1 4 ? -21.547 21.609 -2.176 1 82.5 4 PHE B C 1
ATOM 3213 O O . PHE B 1 4 ? -22.172 22.625 -1.856 1 82.5 4 PHE B O 1
ATOM 3220 N N . ASN B 1 5 ? -20.719 21.078 -1.404 1 89.38 5 ASN B N 1
ATOM 3221 C CA . ASN B 1 5 ? -20.219 21.75 -0.214 1 89.38 5 ASN B CA 1
ATOM 3222 C C . ASN B 1 5 ? -19.641 23.109 -0.549 1 89.38 5 ASN B C 1
ATOM 3224 O O . ASN B 1 5 ? -19.109 23.328 -1.646 1 89.38 5 ASN B O 1
ATOM 3228 N N . ALA B 1 6 ? -19.75 24.047 0.369 1 92.06 6 ALA B N 1
ATOM 3229 C CA . ALA B 1 6 ? -19.188 25.375 0.226 1 92.06 6 ALA B CA 1
ATOM 3230 C C . ALA B 1 6 ? -18.312 25.734 1.426 1 92.06 6 ALA B C 1
ATOM 3232 O O . ALA B 1 6 ? -18.578 25.297 2.547 1 92.06 6 ALA B O 1
ATOM 3233 N N . VAL B 1 7 ? -17.297 26.531 1.166 1 95.25 7 VAL B N 1
ATOM 3234 C CA . VAL B 1 7 ? -16.469 27.016 2.252 1 95.25 7 VAL B CA 1
ATOM 3235 C C . VAL B 1 7 ? -17.281 27.938 3.156 1 95.25 7 VAL B C 1
ATOM 3237 O O . VAL B 1 7 ? -17.938 28.875 2.68 1 95.25 7 VAL B O 1
ATOM 3240 N N . LEU B 1 8 ? -17.219 27.656 4.457 1 94.62 8 LEU B N 1
ATOM 3241 C CA . LEU B 1 8 ? -18.031 28.391 5.426 1 94.62 8 LEU B CA 1
ATOM 3242 C C . LEU B 1 8 ? -17.156 28.922 6.562 1 94.62 8 LEU B C 1
ATOM 3244 O O . LEU B 1 8 ? -16.797 28.172 7.473 1 94.62 8 LEU B O 1
ATOM 3248 N N . ALA B 1 9 ? -16.906 30.219 6.527 1 96.19 9 ALA B N 1
ATOM 3249 C CA . ALA B 1 9 ? -16.141 30.891 7.566 1 96.19 9 ALA B CA 1
ATOM 3250 C C . ALA B 1 9 ? -17.047 31.5 8.633 1 96.19 9 ALA B C 1
ATOM 3252 O O . ALA B 1 9 ? -18.125 32.031 8.312 1 96.19 9 ALA B O 1
ATOM 3253 N N . ARG B 1 10 ? -16.656 31.391 9.891 1 96.5 10 ARG B N 1
ATOM 3254 C CA . ARG B 1 10 ? -17.422 31.953 10.992 1 96.5 10 ARG B CA 1
ATOM 3255 C C . ARG B 1 10 ? -16.516 32.594 12.031 1 96.5 10 ARG B C 1
ATOM 3257 O O . ARG B 1 10 ? -15.383 32.156 12.227 1 96.5 10 ARG B O 1
ATOM 3264 N N . ASN B 1 11 ? -17.031 33.594 12.648 1 96.81 11 ASN B N 1
ATOM 3265 C CA . ASN B 1 11 ? -16.391 34.312 13.727 1 96.81 11 ASN B CA 1
ATOM 3266 C C . ASN B 1 11 ? -17.359 34.625 14.867 1 96.81 11 ASN B C 1
ATOM 3268 O O . ASN B 1 11 ? -18.469 35.094 14.633 1 96.81 11 ASN B O 1
ATOM 3272 N N . THR B 1 12 ? -16.984 34.281 16.031 1 97.5 12 THR B N 1
ATOM 3273 C CA . THR B 1 12 ? -17.75 34.656 17.219 1 97.5 12 THR B CA 1
ATOM 3274 C C . THR B 1 12 ? -17.109 35.875 17.906 1 97.5 12 THR B C 1
ATOM 3276 O O . THR B 1 12 ? -15.93 36.125 17.734 1 97.5 12 THR B O 1
ATOM 3279 N N . GLU B 1 13 ? -17.875 36.562 18.703 1 95.81 13 GLU B N 1
ATOM 3280 C CA . GLU B 1 13 ? -17.359 37.688 19.469 1 95.81 13 GLU B CA 1
ATOM 3281 C C . GLU B 1 13 ? -16.719 37.219 20.766 1 95.81 13 GLU B C 1
ATOM 3283 O O . GLU B 1 13 ? -16.047 38 21.453 1 95.81 13 GLU B O 1
ATOM 3288 N N . ASN B 1 14 ? -16.844 35.969 21.031 1 96.88 14 ASN B N 1
ATOM 3289 C CA . ASN B 1 14 ? -16.391 35.406 22.312 1 96.88 14 ASN B CA 1
ATOM 3290 C C . ASN B 1 14 ? -14.961 34.906 22.234 1 96.88 14 ASN B C 1
ATOM 3292 O O . ASN B 1 14 ? -14.461 34.312 23.188 1 96.88 14 ASN B O 1
ATOM 3296 N N . ALA B 1 15 ? -14.336 35.062 21.156 1 97.56 15 ALA B N 1
ATOM 3297 C CA . ALA B 1 15 ? -12.938 34.719 20.922 1 97.56 15 ALA B CA 1
ATOM 3298 C C . ALA B 1 15 ? -12.234 35.781 20.078 1 97.56 15 ALA B C 1
ATOM 3300 O O . ALA B 1 15 ? -12.883 36.562 19.406 1 97.56 15 ALA B O 1
ATOM 3301 N N . PRO B 1 16 ? -10.906 35.781 20.203 1 95.69 16 PRO B N 1
ATOM 3302 C CA . PRO B 1 16 ? -10.203 36.781 19.391 1 95.69 16 PRO B CA 1
ATOM 3303 C C . PRO B 1 16 ? -10.414 36.562 17.891 1 95.69 16 PRO B C 1
ATOM 3305 O O . PRO B 1 16 ? -10.422 35.438 17.422 1 95.69 16 PRO B O 1
ATOM 3308 N N . ASN B 1 17 ? -10.633 37.656 17.219 1 88.44 17 ASN B N 1
ATOM 3309 C CA . ASN B 1 17 ? -10.828 37.5 15.781 1 88.44 17 ASN B CA 1
ATOM 3310 C C . ASN B 1 17 ? -9.609 38 15.008 1 88.44 17 ASN B C 1
ATOM 3312 O O . ASN B 1 17 ? -8.734 38.656 15.57 1 88.44 17 ASN B O 1
ATOM 3316 N N . GLY B 1 18 ? -9.5 37.719 13.711 1 87.38 18 GLY B N 1
ATOM 3317 C CA . GLY B 1 18 ? -8.344 38 12.875 1 87.38 18 GLY B CA 1
ATOM 3318 C C . GLY B 1 18 ? -8.367 39.375 12.258 1 87.38 18 GLY B C 1
ATOM 3319 O O . GLY B 1 18 ? -7.531 39.719 11.414 1 87.38 18 GLY B O 1
ATOM 3320 N N . ASN B 1 19 ? -9.297 40.156 12.617 1 88.12 19 ASN B N 1
ATOM 3321 C CA . ASN B 1 19 ? -9.414 41.531 12.117 1 88.12 19 ASN B CA 1
ATOM 3322 C C . ASN B 1 19 ? -9.406 41.562 10.586 1 88.12 19 ASN B C 1
ATOM 3324 O O . ASN B 1 19 ? -8.68 42.375 9.992 1 88.12 19 ASN B O 1
ATOM 3328 N N . GLY B 1 20 ? -10.062 40.656 10.031 1 91.44 20 GLY B N 1
ATOM 3329 C CA . GLY B 1 20 ? -10.219 40.625 8.586 1 91.44 20 GLY B CA 1
ATOM 3330 C C . GLY B 1 20 ? -9.109 39.875 7.871 1 91.44 20 GLY B C 1
ATOM 3331 O O . GLY B 1 20 ? -9.164 39.688 6.656 1 91.44 20 GLY B O 1
ATOM 3332 N N . LEU B 1 21 ? -8.133 39.406 8.539 1 94.5 21 LEU B N 1
ATOM 3333 C CA . LEU B 1 21 ? -7.004 38.719 7.941 1 94.5 21 LEU B CA 1
ATOM 3334 C C . LEU B 1 21 ? -7.297 37.219 7.816 1 94.5 21 LEU B C 1
ATOM 3336 O O . LEU B 1 21 ? -6.812 36.562 6.891 1 94.5 21 LEU B O 1
ATOM 3340 N N . TYR B 1 22 ? -8.016 36.719 8.766 1 97.31 22 TYR B N 1
ATOM 3341 C CA . TYR B 1 22 ? -8.383 35.312 8.797 1 97.31 22 TYR B CA 1
ATOM 3342 C C . TYR B 1 22 ? -9.648 35.094 9.617 1 97.31 22 TYR B C 1
ATOM 3344 O O . TYR B 1 22 ? -10.078 35.969 10.352 1 97.31 22 TYR B O 1
ATOM 3352 N N . SER B 1 23 ? -10.305 34.031 9.438 1 97.94 23 SER B N 1
ATOM 3353 C CA . SER B 1 23 ? -11.484 33.625 10.203 1 97.94 23 SER B CA 1
ATOM 3354 C C . SER B 1 23 ? -11.117 32.688 11.352 1 97.94 23 SER B C 1
ATOM 3356 O O . SER B 1 23 ? -10.102 32 11.281 1 97.94 23 SER B O 1
ATOM 3358 N N . GLN B 1 24 ? -11.906 32.719 12.398 1 98.19 24 GLN B N 1
ATOM 3359 C CA . GLN B 1 24 ? -11.672 31.859 13.555 1 98.19 24 GLN B CA 1
ATOM 3360 C C . GLN B 1 24 ? -11.812 30.391 13.188 1 98.19 24 GLN B C 1
ATOM 3362 O O . GLN B 1 24 ? -11.031 29.547 13.633 1 98.19 24 GLN B O 1
ATOM 3367 N N . THR B 1 25 ? -12.758 30.094 12.422 1 97.94 25 THR B N 1
ATOM 3368 C CA . THR B 1 25 ? -13.008 28.734 11.953 1 97.94 25 THR B CA 1
ATOM 3369 C C . THR B 1 25 ? -13.531 28.734 10.523 1 97.94 25 THR B C 1
ATOM 3371 O O . THR B 1 25 ? -14.281 29.641 10.133 1 97.94 25 THR B O 1
ATOM 3374 N N . VAL B 1 26 ? -13.07 27.828 9.789 1 97.81 26 VAL B N 1
ATOM 3375 C CA . VAL B 1 26 ? -13.523 27.656 8.406 1 97.81 26 VAL B CA 1
ATOM 3376 C C . VAL B 1 26 ? -13.945 26.203 8.195 1 97.81 26 VAL B C 1
ATOM 3378 O O . VAL B 1 26 ? -13.117 25.281 8.289 1 97.81 26 VAL B O 1
ATOM 3381 N N . ALA B 1 27 ? -15.188 25.969 7.883 1 95.69 27 ALA B N 1
ATOM 3382 C CA . ALA B 1 27 ? -15.742 24.641 7.645 1 95.69 27 ALA B CA 1
ATOM 3383 C C . ALA B 1 27 ? -15.82 24.328 6.152 1 95.69 27 ALA B C 1
ATOM 3385 O O . ALA B 1 27 ? -16.078 25.234 5.34 1 95.69 27 ALA B O 1
ATOM 3386 N N . PHE B 1 28 ? -15.578 23.172 5.859 1 95.62 28 PHE B N 1
ATOM 3387 C CA . PHE B 1 28 ? -15.867 22.594 4.551 1 95.62 28 PHE B CA 1
ATOM 3388 C C . PHE B 1 28 ? -16.109 21.094 4.656 1 95.62 28 PHE B C 1
ATOM 3390 O O . PHE B 1 28 ? -15.266 20.359 5.184 1 95.62 28 PHE B O 1
ATOM 3397 N N . SER B 1 29 ? -17.219 20.656 4.125 1 93.38 29 SER B N 1
ATOM 3398 C CA . SER B 1 29 ? -17.625 19.25 4.266 1 93.38 29 SER B CA 1
ATOM 3399 C C . SER B 1 29 ? -17.531 18.797 5.715 1 93.38 29 SER B C 1
ATOM 3401 O O . SER B 1 29 ? -18.125 19.406 6.602 1 93.38 29 SER B O 1
ATOM 3403 N N . HIS B 1 30 ? -16.641 17.891 6.062 1 93.5 30 HIS B N 1
ATOM 3404 C CA . HIS B 1 30 ? -16.781 17.188 7.328 1 93.5 30 HIS B CA 1
ATOM 3405 C C . HIS B 1 30 ? -15.727 17.641 8.328 1 93.5 30 HIS B C 1
ATOM 3407 O O . HIS B 1 30 ? -15.492 16.969 9.336 1 93.5 30 HIS B O 1
ATOM 3413 N N . TYR B 1 31 ? -15.125 18.891 8.125 1 96.25 31 TYR B N 1
ATOM 3414 C CA . TYR B 1 31 ? -14.156 19.391 9.094 1 96.25 31 TYR B CA 1
ATOM 3415 C C . TYR B 1 31 ? -14.258 20.891 9.242 1 96.25 31 TYR B C 1
ATOM 3417 O O . TYR B 1 31 ? -14.641 21.594 8.297 1 96.25 31 TYR B O 1
ATOM 3425 N N . ASN B 1 32 ? -13.953 21.391 10.414 1 96.69 32 ASN B N 1
ATOM 3426 C CA . ASN B 1 32 ? -13.664 22.797 10.727 1 96.69 32 ASN B CA 1
ATOM 3427 C C . ASN B 1 32 ? -12.188 23 11.055 1 96.69 32 ASN B C 1
ATOM 3429 O O . ASN B 1 32 ? -11.68 22.469 12.031 1 96.69 32 ASN B O 1
ATOM 3433 N N . ASN B 1 33 ? -11.562 23.781 10.211 1 98.25 33 ASN B N 1
ATOM 3434 C CA . ASN B 1 33 ? -10.211 24.219 10.539 1 98.25 33 ASN B CA 1
ATOM 3435 C C . ASN B 1 33 ? -10.227 25.484 11.398 1 98.25 33 ASN B C 1
ATOM 3437 O O . ASN B 1 33 ? -10.766 26.516 10.984 1 98.25 33 ASN B O 1
ATOM 3441 N N . LEU B 1 34 ? -9.586 25.438 12.555 1 98.56 34 LEU B N 1
ATOM 3442 C CA . LEU B 1 34 ? -9.516 26.625 13.398 1 98.56 34 LEU B CA 1
ATOM 3443 C C . LEU B 1 34 ? -8.195 27.359 13.195 1 98.56 34 LEU B C 1
ATOM 3445 O O . LEU B 1 34 ? -7.152 26.734 13 1 98.56 34 LEU B O 1
ATOM 3449 N N . SER B 1 35 ? -8.305 28.625 13.242 1 98.69 35 SER B N 1
ATOM 3450 C CA . SER B 1 35 ? -7.07 29.391 13.383 1 98.69 35 SER B CA 1
ATOM 3451 C C . SER B 1 35 ? -6.379 29.078 14.703 1 98.69 35 SER B C 1
ATOM 3453 O O . SER B 1 35 ? -7.043 28.844 15.719 1 98.69 35 SER B O 1
ATOM 3455 N N . ALA B 1 36 ? -5.09 29.094 14.633 1 98.62 36 ALA B N 1
ATOM 3456 C CA . ALA B 1 36 ? -4.359 28.938 15.891 1 98.62 36 ALA B CA 1
ATOM 3457 C C . ALA B 1 36 ? -4.707 30.047 16.875 1 98.62 36 ALA B C 1
ATOM 3459 O O . ALA B 1 36 ? -4.816 31.219 16.484 1 98.62 36 ALA B O 1
ATOM 3460 N N . GLN B 1 37 ? -4.871 29.719 18.125 1 98.69 37 GLN B N 1
ATOM 3461 C CA . GLN B 1 37 ? -5.316 30.672 19.141 1 98.69 37 GLN B CA 1
ATOM 3462 C C . GLN B 1 37 ? -4.156 31.109 20.016 1 98.69 37 GLN B C 1
ATOM 3464 O O . GLN B 1 37 ? -3.512 30.281 20.672 1 98.69 37 GLN B O 1
ATOM 3469 N N . LEU B 1 38 ? -3.943 32.344 20.016 1 98.31 38 LEU B N 1
ATOM 3470 C CA . LEU B 1 38 ? -3.076 32.969 20.984 1 98.31 38 LEU B CA 1
ATOM 3471 C C . LEU B 1 38 ? -3.824 33.219 22.297 1 98.31 38 LEU B C 1
ATOM 3473 O O . LEU B 1 38 ? -5.059 33.219 22.328 1 98.31 38 LEU B O 1
ATOM 3477 N N . PRO B 1 39 ? -3.025 33.375 23.359 1 98.69 39 PRO B N 1
ATOM 3478 C CA . PRO B 1 39 ? -3.682 33.625 24.656 1 98.69 39 PRO B CA 1
ATOM 3479 C C . PRO B 1 39 ? -4.16 35.094 24.781 1 98.69 39 PRO B C 1
ATOM 3481 O O . PRO B 1 39 ? -3.826 35.75 25.766 1 98.69 39 PRO B O 1
ATOM 3484 N N . ILE B 1 40 ? -5 35.438 23.922 1 98.19 40 ILE B N 1
ATOM 3485 C CA . ILE B 1 40 ? -5.551 36.781 23.859 1 98.19 40 ILE B CA 1
ATOM 3486 C C . ILE B 1 40 ? -6.918 36.812 24.531 1 98.19 40 ILE B C 1
ATOM 3488 O O . ILE B 1 40 ? -7.758 35.938 24.281 1 98.19 40 ILE B O 1
ATOM 3492 N N . GLU B 1 41 ? -7.094 37.719 25.375 1 96.62 41 GLU B N 1
ATOM 3493 C CA . GLU B 1 41 ? -8.422 38 25.922 1 96.62 41 GLU B CA 1
ATOM 3494 C C . GLU B 1 41 ? -9.297 38.719 24.891 1 96.62 41 GLU B C 1
ATOM 3496 O O . GLU B 1 41 ? -8.953 39.812 24.422 1 96.62 41 GLU B O 1
ATOM 3501 N N . PRO B 1 42 ? -10.445 38.125 24.562 1 95.56 42 PRO B N 1
ATOM 3502 C CA . PRO B 1 42 ? -11.242 38.656 23.453 1 95.56 42 PRO B CA 1
ATOM 3503 C C . PRO B 1 42 ? -11.719 40.094 23.719 1 95.56 42 PRO B C 1
ATOM 3505 O O . PRO B 1 42 ? -11.805 40.875 22.781 1 95.56 42 PRO B O 1
ATOM 3508 N N . LYS B 1 43 ? -12.016 40.531 24.859 1 93.06 43 LYS B N 1
ATOM 3509 C CA . LYS B 1 43 ? -12.57 41.844 25.172 1 93.06 43 LYS B CA 1
ATOM 3510 C C . LYS B 1 43 ? -11.523 42.969 25.016 1 93.06 43 LYS B C 1
ATOM 3512 O O . LYS B 1 43 ? -11.828 44.031 24.516 1 93.06 43 LYS B O 1
ATOM 3517 N N . THR B 1 44 ? -10.328 42.625 25.375 1 94 44 THR B N 1
ATOM 3518 C CA . THR B 1 44 ? -9.305 43.688 25.391 1 94 44 THR B CA 1
ATOM 3519 C C . THR B 1 44 ? -8.414 43.562 24.141 1 94 44 THR B C 1
ATOM 3521 O O . THR B 1 44 ? -7.75 44.531 23.766 1 94 44 THR B O 1
ATOM 3524 N N . GLY B 1 45 ? -8.312 42.344 23.641 1 94.44 45 GLY B N 1
ATOM 3525 C CA . GLY B 1 45 ? -7.43 42.125 22.516 1 94.44 45 GLY B CA 1
ATOM 3526 C C . GLY B 1 45 ? -5.969 42 22.922 1 94.44 45 GLY B C 1
ATOM 3527 O O . GLY B 1 45 ? -5.082 42.031 22.062 1 94.44 45 GLY B O 1
ATOM 3528 N N . LYS B 1 46 ? -5.738 41.844 24.156 1 96.25 46 LYS B N 1
ATOM 3529 C CA . LYS B 1 46 ? -4.379 41.781 24.688 1 96.25 46 LYS B CA 1
ATOM 3530 C C . LYS B 1 46 ? -4.078 40.375 25.203 1 96.25 46 LYS B C 1
ATOM 3532 O O . LYS B 1 46 ? -4.992 39.594 25.516 1 96.25 46 LYS B O 1
ATOM 3537 N N . LEU B 1 47 ? -2.838 40.094 25.266 1 97.31 47 LEU B N 1
ATOM 3538 C CA . LEU B 1 47 ? -2.426 38.844 25.922 1 97.31 47 LEU B CA 1
ATOM 3539 C C . LEU B 1 47 ? -2.836 38.844 27.391 1 97.31 47 LEU B C 1
ATOM 3541 O O . LEU B 1 47 ? -2.721 39.875 28.078 1 97.31 47 LEU B O 1
ATOM 3545 N N . VAL B 1 48 ? -3.24 37.812 27.812 1 97.62 48 VAL B N 1
ATOM 3546 C CA . VAL B 1 48 ? -3.617 37.719 29.219 1 97.62 48 VAL B CA 1
ATOM 3547 C C . VAL B 1 48 ? -2.373 37.844 30.109 1 97.62 48 VAL B C 1
ATOM 3549 O O . VAL B 1 48 ? -1.275 37.469 29.688 1 97.62 48 VAL B O 1
ATOM 3552 N N . ALA B 1 49 ? -2.596 38.406 31.312 1 94.62 49 ALA B N 1
ATOM 3553 C CA . ALA B 1 49 ? -1.507 38.5 32.281 1 94.62 49 ALA B CA 1
ATOM 3554 C C . ALA B 1 49 ? -1.196 37.156 32.906 1 94.62 49 ALA B C 1
ATOM 3556 O O . ALA B 1 49 ? -2.062 36.281 32.969 1 94.62 49 ALA B O 1
ATOM 3557 N N . GLY B 1 50 ? 0.085 37 33.312 1 94.44 50 GLY B N 1
ATOM 3558 C CA . GLY B 1 50 ? 0.486 35.781 33.969 1 94.44 50 GLY B CA 1
ATOM 3559 C C . GLY B 1 50 ? 1.508 34.969 33.188 1 94.44 50 GLY B C 1
ATOM 3560 O O . GLY B 1 50 ? 2.242 35.531 32.344 1 94.44 50 GLY B O 1
ATOM 3561 N N . GLY B 1 51 ? 1.603 33.656 33.531 1 97.12 51 GLY B N 1
ATOM 3562 C CA . GLY B 1 51 ? 2.598 32.812 32.906 1 97.12 51 GLY B CA 1
ATOM 3563 C C . GLY B 1 51 ? 1.996 31.766 31.984 1 97.12 51 GLY B C 1
ATOM 3564 O O . GLY B 1 51 ? 0.946 31.984 31.375 1 97.12 51 GLY B O 1
ATOM 3565 N N . ILE B 1 52 ? 2.668 30.75 31.859 1 98.5 52 ILE B N 1
ATOM 3566 C CA . ILE B 1 52 ? 2.363 29.703 30.891 1 98.5 52 ILE B CA 1
ATOM 3567 C C . ILE B 1 52 ? 0.995 29.094 31.188 1 98.5 52 ILE B C 1
ATOM 3569 O O . ILE B 1 52 ? 0.221 28.797 30.281 1 98.5 52 ILE B O 1
ATOM 3573 N N . LYS B 1 53 ? 0.611 28.891 32.406 1 98.5 53 LYS B N 1
ATOM 3574 C CA . LYS B 1 53 ? -0.659 28.266 32.781 1 98.5 53 LYS B CA 1
ATOM 3575 C C . LYS B 1 53 ? -1.837 29.172 32.375 1 98.5 53 LYS B C 1
ATOM 3577 O O . LYS B 1 53 ? -2.818 28.703 31.812 1 98.5 53 LYS B O 1
ATOM 3582 N N . GLU B 1 54 ? -1.762 30.438 32.781 1 98.56 54 GLU B N 1
ATOM 3583 C CA . GLU B 1 54 ? -2.818 31.391 32.469 1 98.56 54 GLU B CA 1
ATOM 3584 C C . GLU B 1 54 ? -2.986 31.531 30.953 1 98.56 54 GLU B C 1
ATOM 3586 O O . GLU B 1 54 ? -4.109 31.594 30.453 1 98.56 54 GLU B O 1
ATOM 3591 N N . GLN B 1 55 ? -1.868 31.578 30.266 1 98.75 55 GLN B N 1
ATOM 3592 C CA . GLN B 1 55 ? -1.912 31.719 28.812 1 98.75 55 GLN B CA 1
ATOM 3593 C C . GLN B 1 55 ? -2.486 30.453 28.156 1 98.75 55 GLN B C 1
ATOM 3595 O O . GLN B 1 55 ? -3.303 30.547 27.25 1 98.75 55 GLN B O 1
ATOM 3600 N N . ALA B 1 56 ? -2.092 29.266 28.641 1 98.81 56 ALA B N 1
ATOM 3601 C CA . ALA B 1 56 ? -2.668 28.016 28.125 1 98.81 56 ALA B CA 1
ATOM 3602 C C . ALA B 1 56 ? -4.18 27.984 28.344 1 98.81 56 ALA B C 1
ATOM 3604 O O . ALA B 1 56 ? -4.938 27.641 27.438 1 98.81 56 ALA B O 1
ATOM 3605 N N . GLU B 1 57 ? -4.566 28.359 29.516 1 98.69 57 GLU B N 1
ATOM 3606 C CA . GLU B 1 57 ? -5.988 28.375 29.844 1 98.69 57 GLU B CA 1
ATOM 3607 C C . GLU B 1 57 ? -6.762 29.281 28.891 1 98.69 57 GLU B C 1
ATOM 3609 O O . GLU B 1 57 ? -7.855 28.938 28.453 1 98.69 57 GLU B O 1
ATOM 3614 N N . GLN B 1 58 ? -6.227 30.438 28.641 1 98.69 58 GLN B N 1
ATOM 3615 C CA . GLN B 1 58 ? -6.902 31.375 27.75 1 98.69 58 GLN B CA 1
ATOM 3616 C C . GLN B 1 58 ? -7.016 30.812 26.328 1 98.69 58 GLN B C 1
ATOM 3618 O O . GLN B 1 58 ? -8.031 31 25.656 1 98.69 58 GLN B O 1
ATOM 3623 N N . CYS B 1 59 ? -5.934 30.203 25.797 1 98.81 59 CYS B N 1
ATOM 3624 C CA . CYS B 1 59 ? -6.004 29.578 24.484 1 98.81 59 CYS B CA 1
ATOM 3625 C C . CYS B 1 59 ? -7.152 28.578 24.422 1 98.81 59 CYS B C 1
ATOM 3627 O O . CYS B 1 59 ? -7.934 28.578 23.469 1 98.81 59 CYS B O 1
ATOM 3629 N N . PHE B 1 60 ? -7.254 27.688 25.422 1 98.81 60 PHE B N 1
ATOM 3630 C CA . PHE B 1 60 ? -8.289 26.656 25.438 1 98.81 60 PHE B CA 1
ATOM 3631 C C . PHE B 1 60 ? -9.672 27.281 25.609 1 98.81 60 PHE B C 1
ATOM 3633 O O . PHE B 1 60 ? -10.648 26.812 25.031 1 98.81 60 PHE B O 1
ATOM 3640 N N . LYS B 1 61 ? -9.766 28.359 26.422 1 98.69 61 LYS B N 1
ATOM 3641 C CA . LYS B 1 61 ? -11.023 29.078 26.531 1 98.69 61 LYS B CA 1
ATOM 3642 C C . LYS B 1 61 ? -11.469 29.625 25.188 1 98.69 61 LYS B C 1
ATOM 3644 O O . LYS B 1 61 ? -12.648 29.562 24.828 1 98.69 61 LYS B O 1
ATOM 3649 N N . ASN B 1 62 ? -10.539 30.203 24.484 1 98.81 62 ASN B N 1
ATOM 3650 C CA . ASN B 1 62 ? -10.836 30.734 23.156 1 98.81 62 ASN B CA 1
ATOM 3651 C C . ASN B 1 62 ? -11.305 29.625 22.219 1 98.81 62 ASN B C 1
ATOM 3653 O O . ASN B 1 62 ? -12.289 29.797 21.5 1 98.81 62 ASN B O 1
ATOM 3657 N N . ILE B 1 63 ? -10.586 28.484 22.219 1 98.81 63 ILE B N 1
ATOM 3658 C CA . ILE B 1 63 ? -10.945 27.359 21.375 1 98.81 63 ILE B CA 1
ATOM 3659 C C . ILE B 1 63 ? -12.344 26.859 21.734 1 98.81 63 ILE B C 1
ATOM 3661 O O . ILE B 1 63 ? -13.172 26.641 20.844 1 98.81 63 ILE B O 1
ATOM 3665 N N . LYS B 1 64 ? -12.586 26.688 23 1 98.69 64 LYS B N 1
ATOM 3666 C CA . LYS B 1 64 ? -13.898 26.234 23.453 1 98.69 64 LYS B CA 1
ATOM 3667 C C . LYS B 1 64 ? -15 27.188 22.984 1 98.69 64 LYS B C 1
ATOM 3669 O O . LYS B 1 64 ? -16.062 26.75 22.562 1 98.69 64 LYS B O 1
ATOM 3674 N N . ALA B 1 65 ? -14.766 28.5 23.109 1 98.62 65 ALA B N 1
ATOM 3675 C CA . ALA B 1 65 ? -15.742 29.5 22.672 1 98.62 65 ALA B CA 1
ATOM 3676 C C . ALA B 1 65 ? -16.047 29.359 21.188 1 98.62 65 ALA B C 1
ATOM 3678 O O . ALA B 1 65 ? -17.203 29.453 20.766 1 98.62 65 ALA B O 1
ATOM 3679 N N . ILE B 1 66 ? -15.039 29.172 20.375 1 98.44 66 ILE B N 1
ATOM 3680 C CA . ILE B 1 66 ? -15.219 29 18.938 1 98.44 66 ILE B CA 1
ATOM 3681 C C . ILE B 1 66 ? -16 27.734 18.656 1 98.44 66 ILE B C 1
ATOM 3683 O O . ILE B 1 66 ? -16.984 27.75 17.906 1 98.44 66 ILE B O 1
ATOM 3687 N N . VAL B 1 67 ? -15.578 26.594 19.281 1 98.31 67 VAL B N 1
ATOM 3688 C CA . VAL B 1 67 ? -16.203 25.297 19.078 1 98.31 67 VAL B CA 1
ATOM 3689 C C . VAL B 1 67 ? -17.688 25.375 19.453 1 98.31 67 VAL B C 1
ATOM 3691 O O . VAL B 1 67 ? -18.547 24.906 18.703 1 98.31 67 VAL B O 1
ATOM 3694 N N . GLU B 1 68 ? -17.984 26.016 20.547 1 97.94 68 GLU B N 1
ATOM 3695 C CA . GLU B 1 68 ? -19.359 26.141 21 1 97.94 68 GLU B CA 1
ATOM 3696 C C . GLU B 1 68 ? -20.172 27.062 20.094 1 97.94 68 GLU B C 1
ATOM 3698 O O . GLU B 1 68 ? -21.359 26.859 19.891 1 97.94 68 GLU B O 1
ATOM 3703 N N . SER B 1 69 ? -19.562 28.047 19.5 1 97.31 69 SER B N 1
ATOM 3704 C CA . SER B 1 69 ? -20.234 29 18.625 1 97.31 69 SER B CA 1
ATOM 3705 C C . SER B 1 69 ? -20.75 28.328 17.359 1 97.31 69 SER B C 1
ATOM 3707 O O . SER B 1 69 ? -21.625 28.859 16.672 1 97.31 69 SER B O 1
ATOM 3709 N N . ILE B 1 70 ? -20.25 27.219 17.016 1 95.38 70 ILE B N 1
ATOM 3710 C CA . ILE B 1 70 ? -20.672 26.484 15.812 1 95.38 70 ILE B CA 1
ATOM 3711 C C . ILE B 1 70 ? -21.422 25.219 16.219 1 95.38 70 ILE B C 1
ATOM 3713 O O . ILE B 1 70 ? -21.438 24.234 15.477 1 95.38 70 ILE B O 1
ATOM 3717 N N . ASP B 1 71 ? -21.844 25.141 17.438 1 94.12 71 ASP B N 1
ATOM 3718 C CA . ASP B 1 71 ? -22.719 24.109 18 1 94.12 71 ASP B CA 1
ATOM 3719 C C . ASP B 1 71 ? -21.984 22.766 18.078 1 94.12 71 ASP B C 1
ATOM 3721 O O . ASP B 1 71 ? -22.562 21.719 17.75 1 94.12 71 ASP B O 1
ATOM 3725 N N . HIS B 1 72 ? -20.719 22.828 18.406 1 96.06 72 HIS B N 1
ATOM 3726 C CA . HIS B 1 72 ? -19.938 21.641 18.672 1 96.06 72 HIS B CA 1
ATOM 3727 C C . HIS B 1 72 ? -19.422 21.625 20.109 1 96.06 72 HIS B C 1
ATOM 3729 O O . HIS B 1 72 ? -19.641 22.594 20.859 1 96.06 72 HIS B O 1
ATOM 3735 N N . VAL B 1 73 ? -18.906 20.5 20.469 1 96.44 73 VAL B N 1
ATOM 3736 C CA . VAL B 1 73 ? -18.328 20.344 21.797 1 96.44 73 VAL B CA 1
ATOM 3737 C C . VAL B 1 73 ? -16.859 19.984 21.703 1 96.44 73 VAL B C 1
ATOM 3739 O O . VAL B 1 73 ? -16.375 19.625 20.625 1 96.44 73 VAL B O 1
ATOM 3742 N N . MET B 1 74 ? -16.109 20.109 22.781 1 97.75 74 MET B N 1
ATOM 3743 C CA . MET B 1 74 ? -14.672 19.906 22.781 1 97.75 74 MET B CA 1
ATOM 3744 C C . MET B 1 74 ? -14.328 18.484 22.344 1 97.75 74 MET B C 1
ATOM 3746 O O . MET B 1 74 ? -13.297 18.266 21.719 1 97.75 74 MET B O 1
ATOM 3750 N N . SER B 1 75 ? -15.188 17.516 22.609 1 97 75 SER B N 1
ATOM 3751 C CA . SER B 1 75 ? -14.922 16.125 22.25 1 97 75 SER B CA 1
ATOM 3752 C C . SER B 1 75 ? -15.031 15.898 20.75 1 97 75 SER B C 1
ATOM 3754 O O . SER B 1 75 ? -14.695 14.828 20.25 1 97 75 SER B O 1
ATOM 3756 N N . ASP B 1 76 ? -15.461 16.891 20.031 1 96.88 76 ASP B N 1
ATOM 3757 C CA . ASP B 1 76 ? -15.508 16.797 18.578 1 96.88 76 ASP B CA 1
ATOM 3758 C C . ASP B 1 76 ? -14.148 17.125 17.969 1 96.88 76 ASP B C 1
ATOM 3760 O O . ASP B 1 76 ? -13.938 16.906 16.766 1 96.88 76 ASP B O 1
ATOM 3764 N N . ILE B 1 77 ? -13.258 17.625 18.75 1 98.38 77 ILE B N 1
ATOM 3765 C CA . ILE B 1 77 ? -11.922 17.938 18.266 1 98.38 77 ILE B CA 1
ATOM 3766 C C . ILE B 1 77 ? -11.172 16.656 17.938 1 98.38 77 ILE B C 1
ATOM 3768 O O . ILE B 1 77 ? -11.102 15.742 18.75 1 98.38 77 ILE B O 1
ATOM 3772 N N . VAL B 1 78 ? -10.562 16.625 16.734 1 98.38 78 VAL B N 1
ATOM 3773 C CA . VAL B 1 78 ? -9.891 15.398 16.297 1 98.38 78 VAL B CA 1
ATOM 3774 C C . VAL B 1 78 ? -8.375 15.562 16.453 1 98.38 78 VAL B C 1
ATOM 3776 O O . VAL B 1 78 ? -7.652 14.57 16.562 1 98.38 78 VAL B O 1
ATOM 3779 N N . ARG B 1 79 ? -7.887 16.766 16.422 1 98.69 79 ARG B N 1
ATOM 3780 C CA . ARG B 1 79 ? -6.453 17.016 16.516 1 98.69 79 ARG B CA 1
ATOM 3781 C C . ARG B 1 79 ? -6.176 18.328 17.25 1 98.69 79 ARG B C 1
ATOM 3783 O O . ARG B 1 79 ? -6.867 19.312 17.016 1 98.69 79 ARG B O 1
ATOM 3790 N N . ILE B 1 80 ? -5.18 18.297 18.062 1 98.75 80 ILE B N 1
ATOM 3791 C CA . ILE B 1 80 ? -4.68 19.5 18.734 1 98.75 80 ILE B CA 1
ATOM 3792 C C . ILE B 1 80 ? -3.188 19.656 18.453 1 98.75 80 ILE B C 1
ATOM 3794 O O . ILE B 1 80 ? -2.432 18.688 18.484 1 98.75 80 ILE B O 1
ATOM 3798 N N . THR B 1 81 ? -2.775 20.812 18.125 1 98.88 81 THR B N 1
ATOM 3799 C CA . THR B 1 81 ? -1.363 21.156 18.016 1 98.88 81 THR B CA 1
ATOM 3800 C C . THR B 1 81 ? -0.985 22.25 19.016 1 98.88 81 THR B C 1
ATOM 3802 O O . THR B 1 81 ? -1.615 23.297 19.062 1 98.88 81 THR B O 1
ATOM 3805 N N . VAL B 1 82 ? 0.055 21.969 19.75 1 98.88 82 VAL B N 1
ATOM 3806 C CA . VAL B 1 82 ? 0.521 22.891 20.781 1 98.88 82 VAL B CA 1
ATOM 3807 C C . VAL B 1 82 ? 1.908 23.406 20.422 1 98.88 82 VAL B C 1
ATOM 3809 O O . VAL B 1 82 ? 2.859 22.641 20.312 1 98.88 82 VAL B O 1
ATOM 3812 N N . PHE B 1 83 ? 2.01 24.703 20.297 1 98.88 83 PHE B N 1
ATOM 3813 C CA . PHE B 1 83 ? 3.293 25.375 20.141 1 98.88 83 PHE B CA 1
ATOM 3814 C C . PHE B 1 83 ? 3.689 26.094 21.422 1 98.88 83 PHE B C 1
ATOM 3816 O O . PHE B 1 83 ? 2.895 26.844 22 1 98.88 83 PHE B O 1
ATOM 3823 N N . VAL B 1 84 ? 4.91 25.906 21.844 1 98.88 84 VAL B N 1
ATOM 3824 C CA . VAL B 1 84 ? 5.43 26.641 23 1 98.88 84 VAL B CA 1
ATOM 3825 C C . VAL B 1 84 ? 6.75 27.312 22.641 1 98.88 84 VAL B C 1
ATOM 3827 O O . VAL B 1 84 ? 7.465 26.859 21.75 1 98.88 84 VAL B O 1
ATOM 3830 N N . LYS B 1 85 ? 7.055 28.328 23.328 1 98.25 85 LYS B N 1
ATOM 3831 C CA . LYS B 1 85 ? 8.344 29 23.156 1 98.25 85 LYS B CA 1
ATOM 3832 C C . LYS B 1 85 ? 9.453 28.25 23.875 1 98.25 85 LYS B C 1
ATOM 3834 O O . LYS B 1 85 ? 10.602 28.25 23.438 1 98.25 85 LYS B O 1
ATOM 3839 N N . ASN B 1 86 ? 9.109 27.672 25.031 1 98.25 86 ASN B N 1
ATOM 3840 C CA . ASN B 1 86 ? 10.023 26.891 25.859 1 98.25 86 ASN B CA 1
ATOM 3841 C C . ASN B 1 86 ? 9.484 25.484 26.109 1 98.25 86 ASN B C 1
ATOM 3843 O O . ASN B 1 86 ? 8.445 25.328 26.75 1 98.25 86 ASN B O 1
ATOM 3847 N N . ILE B 1 87 ? 10.242 24.469 25.75 1 98.31 87 ILE B N 1
ATOM 3848 C CA . ILE B 1 87 ? 9.789 23.078 25.797 1 98.31 87 ILE B CA 1
ATOM 3849 C C . ILE B 1 87 ? 9.57 22.656 27.25 1 98.31 87 ILE B C 1
ATOM 3851 O O . ILE B 1 87 ? 8.773 21.766 27.531 1 98.31 87 ILE B O 1
ATOM 3855 N N . LYS B 1 88 ? 10.164 23.297 28.172 1 97.81 88 LYS B N 1
ATOM 3856 C CA . LYS B 1 88 ? 10.047 22.969 29.594 1 97.81 88 LYS B CA 1
ATOM 3857 C C . LYS B 1 88 ? 8.664 23.328 30.125 1 97.81 88 LYS B C 1
ATOM 3859 O O . LYS B 1 88 ? 8.273 22.875 31.203 1 97.81 88 LYS B O 1
ATOM 3864 N N . ASP B 1 89 ? 7.953 24.125 29.391 1 98.44 89 ASP B N 1
ATOM 3865 C CA . ASP B 1 89 ? 6.648 24.609 29.844 1 98.44 89 ASP B CA 1
ATOM 3866 C C . ASP B 1 89 ? 5.555 23.578 29.531 1 98.44 89 ASP B C 1
ATOM 3868 O O . ASP B 1 89 ? 4.402 23.766 29.938 1 98.44 89 ASP B O 1
ATOM 3872 N N . ILE B 1 90 ? 5.832 22.5 28.891 1 97.81 90 ILE B N 1
ATOM 3873 C CA . ILE B 1 90 ? 4.824 21.594 28.359 1 97.81 90 ILE B CA 1
ATOM 3874 C C . ILE B 1 90 ? 4.07 20.922 29.516 1 97.81 90 ILE B C 1
ATOM 3876 O O . ILE B 1 90 ? 2.875 20.656 29.406 1 97.81 90 ILE B O 1
ATOM 3880 N N . ASP B 1 91 ? 4.734 20.672 30.609 1 97.56 91 ASP B N 1
ATOM 3881 C CA . ASP B 1 91 ? 4.074 20.047 31.734 1 97.56 91 ASP B CA 1
ATOM 3882 C C . ASP B 1 91 ? 2.945 20.922 32.281 1 97.56 91 ASP B C 1
ATOM 3884 O O . ASP B 1 91 ? 1.87 20.422 32.625 1 97.56 91 ASP B O 1
ATOM 3888 N N . ALA B 1 92 ? 3.258 22.172 32.344 1 98.44 92 ALA B N 1
ATOM 3889 C CA . ALA B 1 92 ? 2.244 23.109 32.812 1 98.44 92 ALA B CA 1
ATOM 3890 C C . ALA B 1 92 ? 1.073 23.188 31.844 1 98.44 92 ALA B C 1
ATOM 3892 O O . ALA B 1 92 ? -0.085 23.266 32.25 1 98.44 92 ALA B O 1
ATOM 3893 N N . VAL B 1 93 ? 1.357 23.203 30.594 1 98.69 93 VAL B N 1
ATOM 3894 C CA . VAL B 1 93 ? 0.312 23.203 29.578 1 98.69 93 VAL B CA 1
ATOM 3895 C C . VAL B 1 93 ? -0.531 21.938 29.688 1 98.69 93 VAL B C 1
ATOM 3897 O O . VAL B 1 93 ? -1.757 22 29.562 1 98.69 93 VAL B O 1
ATOM 3900 N N . ASP B 1 94 ? 0.133 20.797 29.969 1 98.31 94 ASP B N 1
ATOM 3901 C CA . ASP B 1 94 ? -0.544 19.516 30.078 1 98.31 94 ASP B CA 1
ATOM 3902 C C . ASP B 1 94 ? -1.543 19.516 31.234 1 98.31 94 ASP B C 1
ATOM 3904 O O . ASP B 1 94 ? -2.609 18.906 31.141 1 98.31 94 ASP B O 1
ATOM 3908 N N . GLU B 1 95 ? -1.205 20.125 32.281 1 98.19 95 GLU B N 1
ATOM 3909 C CA . GLU B 1 95 ? -2.105 20.219 33.406 1 98.19 95 GLU B CA 1
ATOM 3910 C C . GLU B 1 95 ? -3.412 20.906 33.031 1 98.19 95 GLU B C 1
ATOM 3912 O O . GLU B 1 95 ? -4.492 20.469 33.406 1 98.19 95 GLU B O 1
ATOM 3917 N N . VAL B 1 96 ? -3.281 21.984 32.281 1 98.69 96 VAL B N 1
ATOM 3918 C CA . VAL B 1 96 ? -4.465 22.688 31.812 1 98.69 96 VAL B CA 1
ATOM 3919 C C . VAL B 1 96 ? -5.219 21.828 30.797 1 98.69 96 VAL B C 1
ATOM 3921 O O . VAL B 1 96 ? -6.445 21.703 30.875 1 98.69 96 VAL B O 1
ATOM 3924 N N . TYR B 1 97 ? -4.457 21.266 29.938 1 98.5 97 TYR B N 1
ATOM 3925 C CA . TYR B 1 97 ? -4.977 20.422 28.859 1 98.5 97 TYR B CA 1
ATOM 3926 C C . TYR B 1 97 ? -5.898 19.344 29.406 1 98.5 97 TYR B C 1
ATOM 3928 O O . TYR B 1 97 ? -6.988 19.125 28.875 1 98.5 97 TYR B O 1
ATOM 3936 N N . LYS B 1 98 ? -5.582 18.703 30.453 1 98 98 LYS B N 1
ATOM 3937 C CA . LYS B 1 98 ? -6.312 17.594 31.047 1 98 98 LYS B CA 1
ATOM 3938 C C . LYS B 1 98 ? -7.695 18.031 31.516 1 98 98 LYS B C 1
ATOM 3940 O O . LYS B 1 98 ? -8.641 17.234 31.516 1 98 98 LYS B O 1
ATOM 3945 N N . THR B 1 99 ? -7.832 19.234 31.859 1 98.12 99 THR B N 1
ATOM 3946 C CA . THR B 1 99 ? -9.109 19.734 32.344 1 98.12 99 THR B CA 1
ATOM 3947 C C . THR B 1 99 ? -10.102 19.922 31.203 1 98.12 99 THR B C 1
ATOM 3949 O O . THR B 1 99 ? -11.312 19.875 31.406 1 98.12 99 THR B O 1
ATOM 3952 N N . TYR B 1 100 ? -9.625 20.125 30.047 1 98.38 100 TYR B N 1
ATOM 3953 C CA . TYR B 1 100 ? -10.492 20.359 28.891 1 98.38 100 TYR B CA 1
ATOM 3954 C C . TYR B 1 100 ? -10.773 19.047 28.156 1 98.38 100 TYR B C 1
ATOM 3956 O O . TYR B 1 100 ? -11.703 18.969 27.344 1 98.38 100 TYR B O 1
ATOM 3964 N N . PHE B 1 101 ? -9.938 18.078 28.406 1 98.06 101 PHE B N 1
ATOM 3965 C CA . PHE B 1 101 ? -10.102 16.75 27.828 1 98.06 101 PHE B CA 1
ATOM 3966 C C . PHE B 1 101 ? -10.039 15.672 28.891 1 98.06 101 PHE B C 1
ATOM 3968 O O . PHE B 1 101 ? -9.141 14.836 28.891 1 98.06 101 PHE B O 1
ATOM 3975 N N . PRO B 1 102 ? -11.039 15.531 29.688 1 95.25 102 PRO B N 1
ATOM 3976 C CA . PRO B 1 102 ? -11 14.633 30.859 1 95.25 102 PRO B CA 1
ATOM 3977 C C . PRO B 1 102 ? -11.266 13.18 30.484 1 95.25 102 PRO B C 1
ATOM 3979 O O . PRO B 1 102 ? -10.781 12.266 31.156 1 95.25 102 PRO B O 1
ATOM 3982 N N . THR B 1 103 ? -12.07 12.859 29.453 1 94.38 103 THR B N 1
ATOM 3983 C CA . THR B 1 103 ? -12.484 11.5 29.141 1 94.38 103 THR B CA 1
ATOM 3984 C C . THR B 1 103 ? -12.008 11.102 27.75 1 94.38 103 THR B C 1
ATOM 3986 O O . THR B 1 103 ? -11.758 9.922 27.484 1 94.38 103 THR B O 1
ATOM 3989 N N . TYR B 1 104 ? -11.945 12.078 26.859 1 96.06 104 TYR B N 1
ATOM 3990 C CA . TYR B 1 104 ? -11.484 11.922 25.484 1 96.06 104 TYR B CA 1
ATOM 3991 C C . TYR B 1 104 ? -10.258 12.789 25.219 1 96.06 104 TYR B C 1
ATOM 3993 O O . TYR B 1 104 ? -10.188 13.93 25.672 1 96.06 104 TYR B O 1
ATOM 4001 N N . VAL B 1 105 ? -9.32 12.164 24.562 1 98.19 105 VAL B N 1
ATOM 4002 C CA . VAL B 1 105 ? -8.172 12.961 24.125 1 98.19 105 VAL B CA 1
ATOM 4003 C C . VAL B 1 105 ? -7.992 12.82 22.609 1 98.19 105 VAL B C 1
ATOM 4005 O O . VAL B 1 105 ? -7.992 11.711 22.078 1 98.19 105 VAL B O 1
ATOM 4008 N N . PRO B 1 106 ? -7.855 13.883 21.875 1 98.56 106 PRO B N 1
ATOM 4009 C CA . PRO B 1 106 ? -7.586 13.875 20.438 1 98.56 106 PRO B CA 1
ATOM 4010 C C . PRO B 1 106 ? -6.148 13.484 20.109 1 98.56 106 PRO B C 1
ATOM 4012 O O . PRO B 1 106 ? -5.355 13.203 21.016 1 98.56 106 PRO B O 1
ATOM 4015 N N . SER B 1 107 ? -5.848 13.336 18.812 1 98.69 107 SER B N 1
ATOM 4016 C CA . SER B 1 107 ? -4.441 13.297 18.422 1 98.69 107 SER B CA 1
ATOM 4017 C C . SER B 1 107 ? -3.738 14.609 18.75 1 98.69 107 SER B C 1
ATOM 4019 O O . SER B 1 107 ? -4.387 15.648 18.875 1 98.69 107 SER B O 1
ATOM 4021 N N . ARG B 1 108 ? -2.42 14.531 18.906 1 98.75 108 ARG B N 1
ATOM 4022 C CA . ARG B 1 108 ? -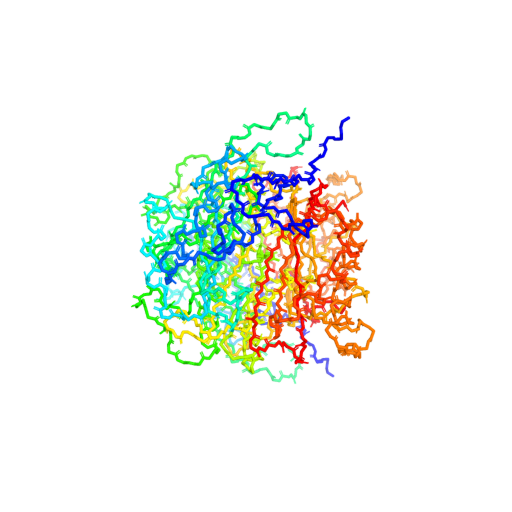1.757 15.719 19.438 1 98.75 108 ARG B CA 1
ATOM 4023 C C . ARG B 1 108 ? -0.345 15.852 18.875 1 98.75 108 ARG B C 1
ATOM 4025 O O . ARG B 1 108 ? 0.354 14.859 18.688 1 98.75 108 ARG B O 1
ATOM 4032 N N . THR B 1 109 ? 0.035 17.031 18.578 1 98.62 109 THR B N 1
ATOM 4033 C CA . THR B 1 109 ? 1.401 17.422 18.266 1 98.62 109 THR B CA 1
ATOM 4034 C C . THR B 1 109 ? 1.875 18.531 19.188 1 98.62 109 THR B C 1
ATOM 4036 O O . THR B 1 109 ? 1.157 19.516 19.406 1 98.62 109 THR B O 1
ATOM 4039 N N . THR B 1 110 ? 3.059 18.359 19.766 1 98.62 110 THR B N 1
ATOM 4040 C CA . THR B 1 110 ? 3.689 19.375 20.594 1 98.62 110 THR B CA 1
ATOM 4041 C C . THR B 1 110 ? 5.074 19.734 20.062 1 98.62 110 THR B C 1
ATOM 4043 O O . THR B 1 110 ? 5.898 18.844 19.828 1 98.62 110 THR B O 1
ATOM 4046 N N . VAL B 1 111 ? 5.293 21 19.953 1 98.56 111 VAL B N 1
ATOM 4047 C CA . VAL B 1 111 ? 6.57 21.438 19.391 1 98.56 111 VAL B CA 1
ATOM 4048 C C . VAL B 1 111 ? 6.977 22.781 19.984 1 98.56 111 VAL B C 1
ATOM 4050 O O . VAL B 1 111 ? 6.125 23.641 20.234 1 98.56 111 VAL B O 1
ATOM 4053 N N . ALA B 1 112 ? 8.242 22.969 20.266 1 98.88 112 ALA B N 1
ATOM 4054 C CA . ALA B 1 112 ? 8.773 24.297 20.609 1 98.88 112 ALA B CA 1
ATOM 4055 C C . ALA B 1 112 ? 9.258 25.031 19.375 1 98.88 112 ALA B C 1
ATOM 4057 O O . ALA B 1 112 ? 9.914 24.453 18.516 1 98.88 112 ALA B O 1
ATOM 4058 N N . VAL B 1 113 ? 8.906 26.297 19.297 1 98.69 113 VAL B N 1
ATOM 4059 C CA . VAL B 1 113 ? 9.312 27.125 18.172 1 98.69 113 VAL B CA 1
ATOM 4060 C C . VAL B 1 113 ? 10.07 28.359 18.688 1 98.69 113 VAL B C 1
ATOM 4062 O O . VAL B 1 113 ? 10.07 28.625 19.891 1 98.69 113 VAL B O 1
ATOM 4065 N N . ALA B 1 114 ? 10.695 29.047 17.781 1 98.62 114 ALA B N 1
ATOM 4066 C CA . ALA B 1 114 ? 11.586 30.156 18.156 1 98.62 114 ALA B CA 1
ATOM 4067 C C . ALA B 1 114 ? 10.805 31.344 18.688 1 98.62 114 ALA B C 1
ATOM 4069 O O . ALA B 1 114 ? 11.281 32.062 19.562 1 98.62 114 ALA B O 1
ATOM 4070 N N . ALA B 1 115 ? 9.656 31.578 18.094 1 98.62 115 ALA B N 1
ATOM 4071 C CA . ALA B 1 115 ? 8.852 32.719 18.516 1 98.62 115 ALA B CA 1
ATOM 4072 C C . ALA B 1 115 ? 7.383 32.5 18.172 1 98.62 115 ALA B C 1
ATOM 4074 O O . ALA B 1 115 ? 7.051 31.719 17.281 1 98.62 115 ALA B O 1
ATOM 4075 N N . LEU B 1 116 ? 6.531 33.188 18.906 1 98.44 116 LEU B N 1
ATOM 4076 C CA . LEU B 1 116 ? 5.098 33.281 18.656 1 98.44 116 LEU B CA 1
ATOM 4077 C C . LEU B 1 116 ? 4.645 34.719 18.547 1 98.44 116 LEU B C 1
ATOM 4079 O O . LEU B 1 116 ? 5.273 35.625 19.125 1 98.44 116 LEU B O 1
ATOM 4083 N N . PRO B 1 117 ? 3.635 34.969 17.75 1 97.31 117 PRO B N 1
ATOM 4084 C CA . PRO B 1 117 ? 3.143 36.344 17.656 1 97.31 117 PRO B CA 1
ATOM 4085 C C . PRO B 1 117 ? 2.861 36.938 19.031 1 97.31 117 PRO B C 1
ATOM 4087 O O . PRO B 1 117 ? 2.455 36.25 19.953 1 97.31 117 PRO B O 1
ATOM 4090 N N . MET B 1 118 ? 3.129 38.312 19.172 1 96.38 118 MET B N 1
ATOM 4091 C CA . MET B 1 118 ? 2.877 39.094 20.375 1 96.38 118 MET B CA 1
ATOM 4092 C C . MET B 1 118 ? 3.74 38.594 21.531 1 96.38 118 MET B C 1
ATOM 4094 O O . MET B 1 118 ? 3.432 38.875 22.703 1 96.38 118 MET B O 1
ATOM 4098 N N . ASP B 1 119 ? 4.723 37.75 21.156 1 97.06 119 ASP B N 1
ATOM 4099 C CA . ASP B 1 119 ? 5.652 37.188 22.125 1 97.06 119 ASP B CA 1
ATOM 4100 C C . ASP B 1 119 ? 4.926 36.281 23.125 1 97.06 119 ASP B C 1
ATOM 4102 O O . ASP B 1 119 ? 5.246 36.281 24.312 1 97.06 119 ASP B O 1
ATOM 4106 N N . ALA B 1 120 ? 3.879 35.688 22.688 1 98.56 120 ALA B N 1
ATOM 4107 C CA . ALA B 1 120 ? 3.146 34.719 23.5 1 98.56 120 ALA B CA 1
ATOM 4108 C C . ALA B 1 120 ? 4.039 33.562 23.906 1 98.56 120 ALA B C 1
ATOM 4110 O O . ALA B 1 120 ? 5.043 33.281 23.234 1 98.56 120 ALA B O 1
ATOM 4111 N N . LEU B 1 121 ? 3.686 32.844 24.969 1 98.75 121 LEU B N 1
ATOM 4112 C CA . LEU B 1 121 ? 4.434 31.672 25.438 1 98.75 121 LEU B CA 1
ATOM 4113 C C . LEU B 1 121 ? 3.887 30.391 24.828 1 98.75 121 LEU B C 1
ATOM 4115 O O . LEU B 1 121 ? 4.586 29.375 24.781 1 98.75 121 LEU B O 1
ATOM 4119 N N . VAL B 1 122 ? 2.623 30.453 24.438 1 98.81 122 VAL B N 1
ATOM 4120 C CA . VAL B 1 122 ? 1.949 29.266 23.906 1 98.81 122 VAL B CA 1
ATOM 4121 C C . VAL B 1 122 ? 0.927 29.672 22.859 1 98.81 122 VAL B C 1
ATOM 4123 O O . VAL B 1 122 ? 0.372 30.781 22.906 1 98.81 122 VAL B O 1
ATOM 4126 N N . GLN B 1 123 ? 0.768 28.953 21.828 1 98.88 123 GLN B N 1
ATOM 4127 C CA . GLN B 1 123 ? -0.266 29 20.797 1 98.88 123 GLN B CA 1
ATOM 4128 C C . GLN B 1 123 ? -0.854 27.609 20.547 1 98.88 123 GLN B C 1
ATOM 4130 O O . GLN B 1 123 ? -0.121 26.625 20.484 1 98.88 123 GLN B O 1
ATOM 4135 N N . ILE B 1 124 ? -2.197 27.484 20.469 1 98.88 124 ILE B N 1
ATOM 4136 C CA . ILE B 1 124 ? -2.836 26.172 20.328 1 98.88 124 ILE B CA 1
ATOM 4137 C C . ILE B 1 124 ? -3.809 26.188 19.156 1 98.88 124 ILE B C 1
ATOM 4139 O O . ILE B 1 124 ? -4.547 27.156 18.969 1 98.88 124 ILE B O 1
ATOM 4143 N N . GLU B 1 125 ? -3.764 25.156 18.391 1 98.62 125 GLU B N 1
ATOM 4144 C CA . GLU B 1 125 ? -4.598 24.984 17.203 1 98.62 125 GLU B CA 1
ATOM 4145 C C . GLU B 1 125 ? -5.441 23.719 17.297 1 98.62 125 GLU B C 1
ATOM 4147 O O . GLU B 1 125 ? -5.008 22.719 17.875 1 98.62 125 GLU B O 1
ATOM 4152 N N . ALA B 1 126 ? -6.652 23.734 16.688 1 98.75 126 ALA B N 1
ATOM 4153 C CA . ALA B 1 126 ? -7.535 22.578 16.734 1 98.75 126 ALA B CA 1
ATOM 4154 C C . ALA B 1 126 ? -8.148 22.297 15.367 1 98.75 126 ALA B C 1
ATOM 4156 O O . ALA B 1 126 ? -8.344 23.219 14.57 1 98.75 126 ALA B O 1
ATOM 4157 N N . LEU B 1 127 ? -8.367 21.062 15.086 1 98.69 127 LEU B N 1
ATOM 4158 C CA . LEU B 1 127 ? -9.18 20.562 13.984 1 98.69 127 LEU B CA 1
ATOM 4159 C C . LEU B 1 127 ? -10.43 19.844 14.516 1 98.69 127 LEU B C 1
ATOM 4161 O O . LEU B 1 127 ? -10.328 18.969 15.375 1 98.69 127 LEU B O 1
ATOM 4165 N N . VAL B 1 128 ? -11.633 20.25 14.008 1 97.94 128 VAL B N 1
ATOM 4166 C CA . VAL B 1 128 ? -12.898 19.797 14.578 1 97.94 128 VAL B CA 1
ATOM 4167 C C . VAL B 1 128 ? -13.672 18.984 13.539 1 97.94 128 VAL B C 1
ATOM 4169 O O . VAL B 1 128 ? -13.766 19.391 12.383 1 97.94 128 VAL B O 1
ATOM 4172 N N . SER B 1 129 ? -14.227 17.812 13.961 1 95.31 129 SER B N 1
ATOM 4173 C CA . SER B 1 129 ? -15.117 17.062 13.086 1 95.31 129 SER B CA 1
ATOM 4174 C C . SER B 1 129 ? -16.422 17.812 12.836 1 95.31 129 SER B C 1
ATOM 4176 O O . SER B 1 129 ? -16.922 18.5 13.719 1 95.31 129 SER B O 1
ATOM 4178 N N . HIS B 1 130 ? -16.953 17.672 11.664 1 88.62 130 HIS B N 1
ATOM 4179 C CA . HIS B 1 130 ? -18.156 18.344 11.219 1 88.62 130 HIS B CA 1
ATOM 4180 C C . HIS B 1 130 ? -19.094 17.375 10.5 1 88.62 130 HIS B C 1
ATOM 4182 O O . HIS B 1 130 ? -19.172 17.375 9.273 1 88.62 130 HIS B O 1
ATOM 4188 N N . GLY B 1 131 ? -19.984 16.688 11.125 1 82.69 131 GLY B N 1
ATOM 4189 C CA . GLY B 1 131 ? -20.828 15.648 10.586 1 82.69 131 GLY B CA 1
ATOM 4190 C C . GLY B 1 131 ? -21.953 16.188 9.734 1 82.69 131 GLY B C 1
ATOM 4191 O O . GLY B 1 131 ? -22.453 15.492 8.836 1 82.69 131 GLY B O 1
ATOM 4192 N N . GLU B 1 132 ? -22.375 17.484 9.984 1 80.62 132 GLU B N 1
ATOM 4193 C CA . GLU B 1 132 ? -23.516 18.078 9.297 1 80.62 132 GLU B CA 1
ATOM 4194 C C . GLU B 1 132 ? -23.141 18.5 7.875 1 80.62 132 GLU B C 1
ATOM 4196 O O . GLU B 1 132 ? -24.016 18.641 7.012 1 80.62 132 GLU B O 1
ATOM 4201 N N . GLY B 1 133 ? -21.875 18.641 7.613 1 83 133 GLY B N 1
ATOM 4202 C CA . GLY B 1 133 ? -21.422 19.078 6.301 1 83 133 GLY B CA 1
ATOM 4203 C C . GLY B 1 133 ? -21.688 20.547 6.039 1 83 133 GLY B C 1
ATOM 4204 O O . GLY B 1 133 ? -21.938 21.312 6.973 1 83 133 GLY B O 1
ATOM 4205 N N . THR B 1 134 ? -21.484 21.016 4.746 1 86.88 134 THR B N 1
ATOM 4206 C CA . THR B 1 134 ? -21.594 22.438 4.457 1 86.88 134 THR B CA 1
ATOM 4207 C C . THR B 1 134 ? -22.328 22.672 3.141 1 86.88 134 THR B C 1
ATOM 4209 O O . THR B 1 134 ? -22.047 23.625 2.42 1 86.88 134 THR B O 1
ATOM 4212 N N . ILE B 1 135 ? -23.109 21.688 2.797 1 81.44 135 ILE B N 1
ATOM 4213 C CA . ILE B 1 135 ? -23.969 21.953 1.649 1 81.44 135 ILE B CA 1
ATOM 4214 C C . ILE B 1 135 ? -25.031 22.984 2.023 1 81.44 135 ILE B C 1
ATOM 4216 O O . ILE B 1 135 ? -25.844 22.75 2.916 1 81.44 135 ILE B O 1
ATOM 4220 N N . PRO B 1 136 ? -24.984 24.016 1.363 1 74.94 136 PRO B N 1
ATOM 4221 C CA . PRO B 1 136 ? -25.922 25.078 1.748 1 74.94 136 PRO B CA 1
ATOM 4222 C C . PRO B 1 136 ? -27.375 24.641 1.675 1 74.94 136 PRO B C 1
ATOM 4224 O O . PRO B 1 136 ? -27.797 24.031 0.682 1 74.94 136 PRO B O 1
ATOM 4227 N N . ASN B 1 137 ? -28.078 24.812 2.646 1 71.94 137 ASN B N 1
ATOM 4228 C CA . ASN B 1 137 ? -29.516 24.594 2.729 1 71.94 137 ASN B CA 1
ATOM 4229 C C . ASN B 1 137 ? -29.875 23.125 2.559 1 71.94 137 ASN B C 1
ATOM 4231 O O . ASN B 1 137 ? -30.953 22.797 2.055 1 71.94 137 ASN B O 1
ATOM 4235 N N . ALA B 1 138 ? -28.891 22.172 2.688 1 72.25 138 ALA B N 1
ATOM 4236 C CA . ALA B 1 138 ? -29.188 20.75 2.596 1 72.25 138 ALA B CA 1
ATOM 4237 C C . ALA B 1 138 ? -28.875 20.047 3.916 1 72.25 138 ALA B C 1
ATOM 4239 O O . ALA B 1 138 ? -27.828 20.281 4.523 1 72.25 138 ALA B O 1
ATOM 4240 N N . PRO B 1 139 ? -29.922 19.391 4.422 1 64.06 139 PRO B N 1
ATOM 4241 C CA . PRO B 1 139 ? -29.609 18.625 5.629 1 64.06 139 PRO B CA 1
ATOM 4242 C C . PRO B 1 139 ? -28.625 17.5 5.375 1 64.06 139 PRO B C 1
ATOM 4244 O O . PRO B 1 139 ? -28.641 16.875 4.309 1 64.06 139 PRO B O 1
ATOM 4247 N N . GLN B 1 140 ? -27.547 17.453 6.098 1 71.62 140 GLN B N 1
ATOM 4248 C CA . GLN B 1 140 ? -26.672 16.281 6.066 1 71.62 140 GLN B CA 1
ATOM 4249 C C . GLN B 1 140 ? -26.828 15.453 7.34 1 71.62 140 GLN B C 1
ATOM 4251 O O . GLN B 1 140 ? -27.125 15.992 8.406 1 71.62 140 GLN B O 1
ATOM 4256 N N . ALA B 1 141 ? -26.938 14.18 7.223 1 62.78 141 ALA B N 1
ATOM 4257 C CA . ALA B 1 141 ? -27.328 13.25 8.281 1 62.78 141 ALA B CA 1
ATOM 4258 C C . ALA B 1 141 ? -26.5 13.484 9.547 1 62.78 141 ALA B C 1
ATOM 4260 O O . ALA B 1 141 ? -27.047 13.445 10.656 1 62.78 141 ALA B O 1
ATOM 4261 N N . GLY B 1 142 ? -25.391 13.969 9.445 1 76.31 142 GLY B N 1
ATOM 4262 C CA . GLY B 1 142 ? -24.547 14.211 10.609 1 76.31 142 GLY B CA 1
ATOM 4263 C C . GLY B 1 142 ? -24.344 12.984 11.469 1 76.31 142 GLY B C 1
ATOM 4264 O O . GLY B 1 142 ? -24.156 13.094 12.688 1 76.31 142 GLY B O 1
ATOM 4265 N N . ASP B 1 143 ? -24.5 11.75 10.938 1 85.75 143 ASP B N 1
ATOM 4266 C CA . ASP B 1 143 ? -24.5 10.523 11.734 1 85.75 143 ASP B CA 1
ATOM 4267 C C . ASP B 1 143 ? -23.125 9.859 11.727 1 85.75 143 ASP B C 1
ATOM 4269 O O . ASP B 1 143 ? -22.953 8.789 12.305 1 85.75 143 ASP B O 1
ATOM 4273 N N . LEU B 1 144 ? -22.203 10.484 11.133 1 91.12 144 LEU B N 1
ATOM 4274 C CA . LEU B 1 144 ? -20.875 9.898 11.094 1 91.12 144 LEU B CA 1
ATOM 4275 C C . LEU B 1 144 ? -20.297 9.781 12.5 1 91.12 144 LEU B C 1
ATOM 4277 O O . LEU B 1 144 ? -20.469 10.68 13.328 1 91.12 144 LEU B O 1
ATOM 4281 N N . ILE B 1 145 ? -19.641 8.727 12.688 1 92.56 145 ILE B N 1
ATOM 4282 C CA . ILE B 1 145 ? -19.078 8.461 14.008 1 92.56 145 ILE B CA 1
ATOM 4283 C C . ILE B 1 145 ? -17.562 8.641 13.969 1 92.56 145 ILE B C 1
ATOM 4285 O O . ILE B 1 145 ? -16.906 8.211 13.008 1 92.56 145 ILE B O 1
ATOM 4289 N N . LYS B 1 146 ? -17.047 9.32 14.945 1 95.19 146 LYS B N 1
ATOM 4290 C CA . LYS B 1 146 ? -15.602 9.438 15.141 1 95.19 146 LYS B CA 1
ATOM 4291 C C . LYS B 1 146 ? -15.031 8.164 15.766 1 95.19 146 LYS B C 1
ATOM 4293 O O . LYS B 1 146 ? -15.617 7.598 16.688 1 95.19 146 LYS B O 1
ATOM 4298 N N . LEU B 1 147 ? -13.906 7.68 15.266 1 96.25 147 LEU B N 1
ATOM 4299 C CA . LEU B 1 147 ? -13.242 6.496 15.797 1 96.25 147 LEU B CA 1
ATOM 4300 C C . LEU B 1 147 ? -11.844 6.844 16.312 1 96.25 147 LEU B C 1
ATOM 4302 O O . LEU B 1 147 ? -11.133 7.648 15.711 1 96.25 147 LEU B O 1
ATOM 4306 N N . THR B 1 148 ? -11.469 6.305 17.438 1 97.56 148 THR B N 1
ATOM 4307 C CA . THR B 1 148 ? -10.125 6.418 18 1 97.56 148 THR B CA 1
ATOM 4308 C C . THR B 1 148 ? -9.453 5.047 18.078 1 97.56 148 THR B C 1
ATOM 4310 O O . THR B 1 148 ? -10.125 4.031 18.266 1 97.56 148 THR B O 1
ATOM 4313 N N . ASN B 1 149 ? -8.141 5.016 17.844 1 97.88 149 ASN B N 1
ATOM 4314 C CA . ASN B 1 149 ? -7.406 3.76 17.953 1 97.88 149 ASN B CA 1
ATOM 4315 C C . ASN B 1 149 ? -6.016 3.969 18.547 1 97.88 149 ASN B C 1
ATOM 4317 O O . ASN B 1 149 ? -5.352 4.965 18.25 1 97.88 149 ASN B O 1
ATOM 4321 N N . ASN B 1 150 ? -5.609 3.059 19.422 1 98.25 150 ASN B N 1
ATOM 4322 C CA . ASN B 1 150 ? -4.262 2.914 19.953 1 98.25 150 ASN B CA 1
ATOM 4323 C C . ASN B 1 150 ? -3.76 1.478 19.844 1 98.25 150 ASN B C 1
ATOM 4325 O O . ASN B 1 150 ? -4.508 0.531 20.078 1 98.25 150 ASN B O 1
ATOM 4329 N N . THR B 1 151 ? -2.541 1.337 19.359 1 98.31 151 THR B N 1
ATOM 4330 C CA . THR B 1 151 ? -1.905 0.026 19.297 1 98.31 151 THR B CA 1
ATOM 4331 C C . THR B 1 151 ? -0.705 -0.038 20.25 1 98.31 151 THR B C 1
ATOM 4333 O O . THR B 1 151 ? -0.026 0.968 20.453 1 98.31 151 THR B O 1
ATOM 4336 N N . GLU B 1 152 ? -0.424 -1.225 20.781 1 97.31 152 GLU B N 1
ATOM 4337 C CA . GLU B 1 152 ? 0.739 -1.416 21.641 1 97.31 152 GLU B CA 1
ATOM 4338 C C . GLU B 1 152 ? 2.031 -1.425 20.828 1 97.31 152 GLU B C 1
ATOM 4340 O O . GLU B 1 152 ? 3.125 -1.324 21.391 1 97.31 152 GLU B O 1
ATOM 4345 N N . ASN B 1 153 ? 1.937 -1.512 19.484 1 97.5 153 ASN B N 1
ATOM 4346 C CA . ASN B 1 153 ? 3.096 -1.605 18.609 1 97.5 153 ASN B CA 1
ATOM 4347 C C . ASN B 1 153 ? 3.674 -0.228 18.281 1 97.5 153 ASN B C 1
ATOM 4349 O O . ASN B 1 153 ? 4.652 -0.115 17.547 1 97.5 153 ASN B O 1
ATOM 4353 N N . ALA B 1 154 ? 3.057 0.823 18.844 1 98.44 154 ALA B N 1
ATOM 4354 C CA . ALA B 1 154 ? 3.541 2.199 18.766 1 98.44 154 ALA B CA 1
ATOM 4355 C C . ALA B 1 154 ? 3.449 2.891 20.125 1 98.44 154 ALA B C 1
ATOM 4357 O O . ALA B 1 154 ? 2.746 2.42 21.031 1 98.44 154 ALA B O 1
ATOM 4358 N N . PRO B 1 155 ? 4.176 3.961 20.297 1 98.19 155 PRO B N 1
ATOM 4359 C CA . PRO B 1 155 ? 4.168 4.609 21.609 1 98.19 155 PRO B CA 1
ATOM 4360 C C . PRO B 1 155 ? 2.775 5.082 22.016 1 98.19 155 PRO B C 1
ATOM 4362 O O . PRO B 1 155 ? 2.049 5.664 21.203 1 98.19 155 PRO B O 1
ATOM 4365 N N . THR B 1 156 ? 2.438 4.859 23.266 1 97.12 156 THR B N 1
ATOM 4366 C CA . THR B 1 156 ? 1.144 5.289 23.781 1 97.12 156 THR B CA 1
ATOM 4367 C C . THR B 1 156 ? 1.311 6.449 24.766 1 97.12 156 THR B C 1
ATOM 4369 O O . THR B 1 156 ? 2.395 6.648 25.312 1 97.12 156 THR B O 1
ATOM 4372 N N . SER B 1 157 ? 0.279 7.242 24.906 1 96.25 157 SER B N 1
ATOM 4373 C CA . SER B 1 157 ? 0.239 8.398 25.797 1 96.25 157 SER B CA 1
ATOM 4374 C C . SER B 1 157 ? -1.144 8.562 26.422 1 96.25 157 SER B C 1
ATOM 4376 O O . SER B 1 157 ? -2.158 8.305 25.766 1 96.25 157 SER B O 1
ATOM 4378 N N . SER B 1 158 ? -1.206 9 27.656 1 95.38 158 SER B N 1
ATOM 4379 C CA . SER B 1 158 ? -2.477 9.297 28.312 1 95.38 158 SER B CA 1
ATOM 4380 C C . SER B 1 158 ? -3.043 10.633 27.844 1 95.38 158 SER B C 1
ATOM 4382 O O . SER B 1 158 ? -4.211 10.945 28.094 1 95.38 158 SER B O 1
ATOM 4384 N N . LEU B 1 159 ? -2.287 11.414 27.109 1 97.38 159 LEU B N 1
ATOM 4385 C CA . LEU B 1 159 ? -2.684 12.766 26.719 1 97.38 159 LEU B CA 1
ATOM 4386 C C . LEU B 1 159 ? -3.082 12.82 25.25 1 97.38 159 LEU B C 1
ATOM 4388 O O . LEU B 1 159 ? -3.467 13.883 24.75 1 97.38 159 LEU B O 1
ATOM 4392 N N . SER B 1 160 ? -2.947 11.719 24.578 1 98.31 160 SER B N 1
ATOM 4393 C CA . SER B 1 160 ? -3.283 11.742 23.156 1 98.31 160 SER B CA 1
ATOM 4394 C C . SER B 1 160 ? -3.674 10.352 22.656 1 98.31 160 SER B C 1
ATOM 4396 O O . SER B 1 160 ? -3.297 9.344 23.266 1 98.31 160 SER B O 1
ATOM 4398 N N . THR B 1 161 ? -4.508 10.352 21.672 1 98.44 161 THR B N 1
ATOM 4399 C CA . THR B 1 161 ? -4.816 9.156 20.891 1 98.44 161 THR B CA 1
ATOM 4400 C C . THR B 1 161 ? -3.896 9.047 19.688 1 98.44 161 THR B C 1
ATOM 4402 O O . THR B 1 161 ? -3.59 10.047 19.031 1 98.44 161 THR B O 1
ATOM 4405 N N . GLN B 1 162 ? -3.43 7.863 19.406 1 98.69 162 GLN B N 1
ATOM 4406 C CA . GLN B 1 162 ? -2.496 7.684 18.297 1 98.69 162 GLN B CA 1
ATOM 4407 C C . GLN B 1 162 ? -3.121 8.117 16.969 1 98.69 162 GLN B C 1
ATOM 4409 O O . GLN B 1 162 ? -2.48 8.797 16.172 1 98.69 162 GLN B O 1
ATOM 4414 N N . THR B 1 163 ? -4.359 7.715 16.781 1 98.62 163 THR B N 1
ATOM 4415 C CA . THR B 1 163 ? -5.047 8.102 15.562 1 98.62 163 THR B CA 1
ATOM 4416 C C . THR B 1 163 ? -6.535 8.32 15.82 1 98.62 163 THR B C 1
ATOM 4418 O O . THR B 1 163 ? -7.16 7.551 16.562 1 98.62 163 THR B O 1
ATOM 4421 N N . VAL B 1 164 ? -7.074 9.391 15.328 1 98.44 164 VAL B N 1
ATOM 4422 C CA . VAL B 1 164 ? -8.5 9.711 15.344 1 98.44 164 VAL B CA 1
ATOM 4423 C C . VAL B 1 164 ? -9.031 9.766 13.914 1 98.44 164 VAL B C 1
ATOM 4425 O O . VAL B 1 164 ? -8.5 10.5 13.078 1 98.44 164 VAL B O 1
ATOM 4428 N N . SER B 1 165 ? -10.031 8.953 13.602 1 96.62 165 SER B N 1
ATOM 4429 C CA . SER B 1 165 ? -10.633 8.914 12.273 1 96.62 165 SER B CA 1
ATOM 4430 C C . SER B 1 165 ? -12.023 9.531 12.273 1 96.62 165 SER B C 1
ATOM 4432 O O . SER B 1 165 ? -12.789 9.352 13.227 1 96.62 165 SER B O 1
ATOM 4434 N N . PHE B 1 166 ? -12.297 10.297 11.312 1 96.44 166 PHE B N 1
ATOM 4435 C CA . PHE B 1 166 ? -13.625 10.836 11.047 1 96.44 166 PHE B CA 1
ATOM 4436 C C . PHE B 1 166 ? -13.844 11.016 9.547 1 96.44 166 PHE B C 1
ATOM 4438 O O . PHE B 1 166 ? -13.031 11.641 8.867 1 96.44 166 PHE B O 1
ATOM 4445 N N . SER B 1 167 ? -14.977 10.461 9.062 1 94.06 167 SER B N 1
ATOM 4446 C CA . SER B 1 167 ? -15.258 10.422 7.633 1 94.06 167 SER B CA 1
ATOM 4447 C C . SER B 1 167 ? -14.102 9.773 6.867 1 94.06 167 SER B C 1
ATOM 4449 O O . SER B 1 167 ? -13.695 8.656 7.18 1 94.06 167 SER B O 1
ATOM 4451 N N . HIS B 1 168 ? -13.422 10.516 5.984 1 95.12 168 HIS B N 1
ATOM 4452 C CA . HIS B 1 168 ? -12.484 9.891 5.066 1 95.12 168 HIS B CA 1
ATOM 4453 C C . HIS B 1 168 ? -11.047 10.281 5.395 1 95.12 168 HIS B C 1
ATOM 4455 O O . HIS B 1 168 ? -10.164 10.203 4.535 1 95.12 168 HIS B O 1
ATOM 4461 N N . TYR B 1 169 ? -10.789 10.711 6.711 1 97.12 169 TYR B N 1
ATOM 4462 C CA . TYR B 1 169 ? -9.414 11.039 7.094 1 97.12 169 TYR B CA 1
ATOM 4463 C C . TYR B 1 169 ? -9.078 10.453 8.453 1 97.12 169 TYR B C 1
ATOM 4465 O O . TYR B 1 169 ? -9.945 10.312 9.312 1 97.12 169 TYR B O 1
ATOM 4473 N N . ASN B 1 170 ? -7.816 10.078 8.594 1 97.44 170 ASN B N 1
ATOM 4474 C CA . ASN B 1 170 ? -7.156 9.812 9.867 1 97.44 170 ASN B CA 1
ATOM 4475 C C . ASN B 1 170 ? -6.137 10.898 10.203 1 97.44 170 ASN B C 1
ATOM 4477 O O . ASN B 1 170 ? -5.332 11.289 9.352 1 97.44 170 ASN B O 1
ATOM 4481 N N . ASN B 1 171 ? -6.238 11.391 11.352 1 98.5 171 ASN B N 1
ATOM 4482 C CA . ASN B 1 171 ? -5.219 12.281 11.883 1 98.5 171 ASN B CA 1
ATOM 4483 C C . ASN B 1 171 ? -4.383 11.609 12.969 1 98.5 171 ASN B C 1
ATOM 4485 O O . ASN B 1 171 ? -4.922 11.148 13.977 1 98.5 171 ASN B O 1
ATOM 4489 N N . LEU B 1 172 ? -3.061 11.586 12.781 1 98.75 172 LEU B N 1
ATOM 4490 C CA . LEU B 1 172 ? -2.18 10.891 13.711 1 98.75 172 LEU B CA 1
ATOM 4491 C C . LEU B 1 172 ? -1.491 11.891 14.641 1 98.75 172 LEU B C 1
ATOM 4493 O O . LEU B 1 172 ? -1.111 12.984 14.219 1 98.75 172 LEU B O 1
ATOM 4497 N N . SER B 1 173 ? -1.363 11.453 15.867 1 98.81 173 SER B N 1
ATOM 4498 C CA . SER B 1 173 ? -0.439 12.188 16.719 1 98.81 173 SER B CA 1
ATOM 4499 C C . SER B 1 173 ? 0.968 12.203 16.141 1 98.81 173 SER B C 1
ATOM 4501 O O . SER B 1 173 ? 1.424 11.203 15.578 1 98.81 173 SER B O 1
ATOM 4503 N N . ALA B 1 174 ? 1.609 13.328 16.25 1 98.81 174 ALA B N 1
ATOM 4504 C CA . ALA B 1 174 ? 3.016 13.336 15.852 1 98.81 174 ALA B CA 1
ATOM 4505 C C . ALA B 1 174 ? 3.799 12.25 16.578 1 98.81 174 ALA B C 1
ATOM 4507 O O . ALA B 1 174 ? 3.668 12.094 17.797 1 98.81 174 ALA B O 1
ATOM 4508 N N . GLN B 1 175 ? 4.613 11.516 15.859 1 98.88 175 GLN B N 1
ATOM 4509 C CA . GLN B 1 175 ? 5.363 10.406 16.453 1 98.88 175 GLN B CA 1
ATOM 4510 C C . GLN B 1 175 ? 6.781 10.828 16.812 1 98.88 175 GLN B C 1
ATOM 4512 O O . GLN B 1 175 ? 7.535 11.297 15.945 1 98.88 175 GLN B O 1
ATOM 4517 N N . LEU B 1 176 ? 7.086 10.703 18.047 1 98.69 176 LEU B N 1
ATOM 4518 C CA . LEU B 1 176 ? 8.461 10.758 18.516 1 98.69 176 LEU B CA 1
ATOM 4519 C C . LEU B 1 176 ? 9.188 9.445 18.234 1 98.69 176 LEU B C 1
ATOM 4521 O O . LEU B 1 176 ? 8.547 8.414 18 1 98.69 176 LEU B O 1
ATOM 4525 N N . PRO B 1 177 ? 10.508 9.547 18.188 1 98.88 177 PRO B N 1
ATOM 4526 C CA . PRO B 1 177 ? 11.258 8.32 17.922 1 98.88 177 PRO B CA 1
ATOM 4527 C C . PRO B 1 177 ? 11.383 7.418 19.141 1 98.88 177 PRO B C 1
ATOM 4529 O O . PRO B 1 177 ? 12.484 6.992 19.5 1 98.88 177 PRO B O 1
ATOM 4532 N N . ILE B 1 178 ? 10.281 7.082 19.719 1 98.81 178 ILE B N 1
ATOM 4533 C CA . ILE B 1 178 ? 10.203 6.242 20.906 1 98.81 178 ILE B CA 1
ATOM 4534 C C . ILE B 1 178 ? 10.062 4.777 20.5 1 98.81 178 ILE B C 1
ATOM 4536 O O . ILE B 1 178 ? 9.273 4.445 19.609 1 98.81 178 ILE B O 1
ATOM 4540 N N . ASP B 1 179 ? 10.867 3.965 20.984 1 98.44 179 ASP B N 1
ATOM 4541 C CA . ASP B 1 179 ? 10.656 2.523 20.906 1 98.44 179 ASP B CA 1
ATOM 4542 C C . ASP B 1 179 ? 9.484 2.088 21.781 1 98.44 179 ASP B C 1
ATOM 4544 O O . ASP B 1 179 ? 9.539 2.195 23 1 98.44 179 ASP B O 1
ATOM 4548 N N . PRO B 1 180 ? 8.445 1.555 21.156 1 97.94 180 PRO B N 1
ATOM 4549 C CA . PRO B 1 180 ? 7.246 1.253 21.938 1 97.94 180 PRO B CA 1
ATOM 4550 C C . PRO B 1 180 ? 7.492 0.186 23 1 97.94 180 PRO B C 1
ATOM 4552 O O . PRO B 1 180 ? 6.758 0.114 24 1 97.94 180 PRO B O 1
ATOM 4555 N N . LYS B 1 181 ? 8.445 -0.677 22.922 1 96.75 181 LYS B N 1
ATOM 4556 C CA . LYS B 1 181 ? 8.742 -1.733 23.875 1 96.75 181 LYS B CA 1
ATOM 4557 C C . LYS B 1 181 ? 9.398 -1.164 25.141 1 96.75 181 LYS B C 1
ATOM 4559 O O . LYS B 1 181 ? 9.086 -1.586 26.25 1 96.75 181 LYS B O 1
ATOM 4564 N N . THR B 1 182 ? 10.25 -0.172 24.969 1 96.94 182 THR B N 1
ATOM 4565 C CA . THR B 1 182 ? 11.016 0.336 26.109 1 96.94 182 THR B CA 1
ATOM 4566 C C . THR B 1 182 ? 10.414 1.637 26.625 1 96.94 182 THR B C 1
ATOM 4568 O O . THR B 1 182 ? 10.656 2.025 27.781 1 96.94 182 THR B O 1
ATOM 4571 N N . GLY B 1 183 ? 9.719 2.352 25.734 1 96.62 183 GLY B N 1
ATOM 4572 C CA . GLY B 1 183 ? 9.18 3.652 26.094 1 96.62 183 GLY B CA 1
ATOM 4573 C C . GLY B 1 183 ? 10.219 4.758 26.078 1 96.62 183 GLY B C 1
ATOM 4574 O O . GLY B 1 183 ? 9.961 5.863 26.547 1 96.62 183 GLY B O 1
ATOM 4575 N N . ARG B 1 184 ? 11.383 4.418 25.531 1 98.06 184 ARG B N 1
ATOM 4576 C CA . ARG B 1 184 ? 12.484 5.375 25.453 1 98.06 184 ARG B CA 1
ATOM 4577 C C . ARG B 1 184 ? 12.797 5.746 24.016 1 98.06 184 ARG B C 1
ATOM 4579 O O . ARG B 1 184 ? 12.398 5.039 23.078 1 98.06 184 ARG B O 1
ATOM 4586 N N . LEU B 1 185 ? 13.445 6.875 23.844 1 98.38 185 LEU B N 1
ATOM 4587 C CA . LEU B 1 185 ? 13.945 7.215 22.516 1 98.38 185 LEU B CA 1
ATOM 4588 C C . LEU B 1 185 ? 14.914 6.148 22.016 1 98.38 185 LEU B C 1
ATOM 4590 O O . LEU B 1 185 ? 15.727 5.629 22.781 1 98.38 185 LEU B O 1
ATOM 4594 N N . VAL B 1 186 ? 14.844 5.863 20.797 1 98.56 186 VAL B N 1
ATOM 4595 C CA . VAL B 1 186 ? 15.781 4.898 20.219 1 98.56 186 VAL B CA 1
ATOM 4596 C C . VAL B 1 186 ? 17.203 5.453 20.281 1 98.56 186 VAL B C 1
ATOM 4598 O O . VAL B 1 186 ? 17.406 6.668 20.203 1 98.56 186 VAL B O 1
ATOM 4601 N N . ALA B 1 187 ? 18.188 4.523 20.406 1 97.38 187 ALA B N 1
ATOM 4602 C CA . ALA B 1 187 ? 19.594 4.918 20.391 1 97.38 187 ALA B CA 1
ATOM 4603 C C . ALA B 1 187 ? 20.031 5.305 18.984 1 97.38 187 ALA B C 1
ATOM 4605 O O . ALA B 1 187 ? 19.469 4.828 18 1 97.38 187 ALA B O 1
ATOM 4606 N N . GLY B 1 188 ? 21.016 6.258 18.922 1 97.12 188 GLY B N 1
ATOM 4607 C CA . GLY B 1 188 ? 21.547 6.672 17.625 1 97.12 188 GLY B CA 1
ATOM 4608 C C . GLY B 1 188 ? 21.266 8.125 17.312 1 97.12 188 GLY B C 1
ATOM 4609 O O . GLY B 1 188 ? 20.891 8.906 18.188 1 97.12 188 GLY B O 1
ATOM 4610 N N . GLY B 1 189 ? 21.516 8.508 16.047 1 98 189 GLY B N 1
ATOM 4611 C CA . GLY B 1 189 ? 21.328 9.875 15.594 1 98 189 GLY B CA 1
ATOM 4612 C C . GLY B 1 189 ? 19.984 10.094 14.914 1 98 189 GLY B C 1
ATOM 4613 O O . GLY B 1 189 ? 19.016 9.391 15.195 1 98 189 GLY B O 1
ATOM 4614 N N . VAL B 1 190 ? 19.953 11.117 14.094 1 98.69 190 VAL B N 1
ATOM 4615 C CA . VAL B 1 190 ? 18.703 11.578 13.492 1 98.69 190 VAL B CA 1
ATOM 4616 C C . VAL B 1 190 ? 18.188 10.531 12.508 1 98.69 190 VAL B C 1
ATOM 4618 O O . VAL B 1 190 ? 16.984 10.375 12.344 1 98.69 190 VAL B O 1
ATOM 4621 N N . LYS B 1 191 ? 19.078 9.711 11.898 1 98.5 191 LYS B N 1
ATOM 4622 C CA . LYS B 1 191 ? 18.641 8.68 10.961 1 98.5 191 LYS B CA 1
ATOM 4623 C C . LYS B 1 191 ? 17.844 7.598 11.672 1 98.5 191 LYS B C 1
ATOM 4625 O O . LYS B 1 191 ? 16.734 7.246 11.242 1 98.5 191 LYS B O 1
ATOM 4630 N N . GLU B 1 192 ? 18.406 7.07 12.781 1 98.69 192 GLU B N 1
ATOM 4631 C CA . GLU B 1 192 ? 17.719 6.047 13.562 1 98.69 192 GLU B CA 1
ATOM 4632 C C . GLU B 1 192 ? 16.391 6.566 14.109 1 98.69 192 GLU B C 1
ATOM 4634 O O . GLU B 1 192 ? 15.383 5.855 14.094 1 98.69 192 GLU B O 1
ATOM 4639 N N . GLN B 1 193 ? 16.438 7.809 14.547 1 98.88 193 GLN B N 1
ATOM 4640 C CA . GLN B 1 193 ? 15.242 8.398 15.125 1 98.88 193 GLN B CA 1
ATOM 4641 C C . GLN B 1 193 ? 14.164 8.633 14.062 1 98.88 193 GLN B C 1
ATOM 4643 O O . GLN B 1 193 ? 12.984 8.359 14.297 1 98.88 193 GLN B O 1
ATOM 4648 N N . ALA B 1 194 ? 14.57 9.102 12.867 1 98.88 194 ALA B N 1
ATOM 4649 C CA . ALA B 1 194 ? 13.617 9.266 11.781 1 98.88 194 ALA B CA 1
ATOM 4650 C C . ALA B 1 194 ? 12.984 7.93 11.398 1 98.88 194 ALA B C 1
ATOM 4652 O O . ALA B 1 194 ? 11.766 7.84 11.219 1 98.88 194 ALA B O 1
ATOM 4653 N N . GLY B 1 195 ? 13.867 6.961 11.32 1 98.75 195 GLY B N 1
ATOM 4654 C CA . GLY B 1 195 ? 13.359 5.629 11.031 1 98.75 195 GLY B CA 1
ATOM 4655 C C . GLY B 1 195 ? 12.328 5.145 12.039 1 98.75 195 GLY B C 1
ATOM 4656 O O . GLY B 1 195 ? 11.305 4.582 11.656 1 98.75 195 GLY B O 1
ATOM 4657 N N . GLN B 1 196 ? 12.562 5.367 13.312 1 98.81 196 GLN B N 1
ATOM 4658 C CA . GLN B 1 196 ? 11.648 4.93 14.359 1 98.81 196 GLN B CA 1
ATOM 4659 C C . GLN B 1 196 ? 10.32 5.676 14.281 1 98.81 196 GLN B C 1
ATOM 4661 O O . GLN B 1 196 ? 9.258 5.086 14.484 1 98.81 196 GLN B O 1
ATOM 4666 N N . CYS B 1 197 ? 10.352 7.004 14.016 1 98.94 197 CYS B N 1
ATOM 4667 C CA . CYS B 1 197 ? 9.109 7.754 13.852 1 98.94 197 CYS B CA 1
ATOM 4668 C C . CYS B 1 197 ? 8.242 7.141 12.758 1 98.94 197 CYS B C 1
ATOM 4670 O O . CYS B 1 197 ? 7.047 6.93 12.953 1 98.94 197 CYS B O 1
ATOM 4672 N N . LEU B 1 198 ? 8.891 6.883 11.633 1 98.81 198 LEU B N 1
ATOM 4673 C CA . LEU B 1 198 ? 8.164 6.367 10.477 1 98.81 198 LEU B CA 1
ATOM 4674 C C . LEU B 1 198 ? 7.676 4.945 10.734 1 98.81 198 LEU B C 1
ATOM 4676 O O . LEU B 1 198 ? 6.574 4.574 10.32 1 98.81 198 LEU B O 1
ATOM 4680 N N . LYS B 1 199 ? 8.453 4.113 11.398 1 98.69 199 LYS B N 1
ATOM 4681 C CA . LYS B 1 199 ? 8.023 2.777 11.797 1 98.69 199 LYS B CA 1
ATOM 4682 C C . LYS B 1 199 ? 6.809 2.846 12.711 1 98.69 199 LYS B C 1
ATOM 4684 O O . LYS B 1 199 ? 5.895 2.021 12.609 1 98.69 199 LYS B O 1
ATOM 4689 N N . ASN B 1 200 ? 6.832 3.795 13.656 1 98.88 200 ASN B N 1
ATOM 4690 C CA . ASN B 1 200 ? 5.688 3.984 14.547 1 98.88 200 ASN B CA 1
ATOM 4691 C C . ASN B 1 200 ? 4.426 4.344 13.766 1 98.88 200 ASN B C 1
ATOM 4693 O O . ASN B 1 200 ? 3.348 3.82 14.047 1 98.88 200 ASN B O 1
ATOM 4697 N N . ILE B 1 201 ? 4.594 5.27 12.828 1 98.88 201 ILE B N 1
ATOM 4698 C CA . ILE B 1 201 ? 3.463 5.645 11.984 1 98.88 201 ILE B CA 1
ATOM 4699 C C . ILE B 1 201 ? 2.939 4.414 11.242 1 98.88 201 ILE B C 1
ATOM 4701 O O . ILE B 1 201 ? 1.729 4.176 11.203 1 98.88 201 ILE B O 1
ATOM 4705 N N . LYS B 1 202 ? 3.824 3.697 10.641 1 98.44 202 LYS B N 1
ATOM 4706 C CA . LYS B 1 202 ? 3.438 2.494 9.914 1 98.44 202 LYS B CA 1
ATOM 4707 C C . LYS B 1 202 ? 2.686 1.52 10.812 1 98.44 202 LYS B C 1
ATOM 4709 O O . LYS B 1 202 ? 1.671 0.947 10.406 1 98.44 202 LYS B O 1
ATOM 4714 N N . ALA B 1 203 ? 3.172 1.271 12.062 1 98.56 203 ALA B N 1
ATOM 4715 C CA . ALA B 1 203 ? 2.523 0.378 13.016 1 98.56 203 ALA B CA 1
ATOM 4716 C C . ALA B 1 203 ? 1.107 0.848 13.336 1 98.56 203 ALA B C 1
ATOM 4718 O O . ALA B 1 203 ? 0.187 0.035 13.445 1 98.56 203 ALA B O 1
ATOM 4719 N N . ILE B 1 204 ? 0.925 2.135 13.484 1 98.69 204 ILE B N 1
ATOM 4720 C CA . ILE B 1 204 ? -0.395 2.695 13.75 1 98.69 204 ILE B CA 1
ATOM 4721 C C . ILE B 1 204 ? -1.322 2.426 12.57 1 98.69 204 ILE B C 1
ATOM 4723 O O . ILE B 1 204 ? -2.451 1.964 12.75 1 98.69 204 ILE B O 1
ATOM 4727 N N . LEU B 1 205 ? -0.86 2.676 11.383 1 98.38 205 LEU B N 1
ATOM 4728 C CA . LEU B 1 205 ? -1.675 2.484 10.188 1 98.38 205 LEU B CA 1
ATOM 4729 C C . LEU B 1 205 ? -2.043 1.015 10.016 1 98.38 205 LEU B C 1
ATOM 4731 O O . LEU B 1 205 ? -3.189 0.692 9.688 1 98.38 205 LEU B O 1
ATOM 4735 N N . GLU B 1 206 ? -1.073 0.115 10.211 1 96.5 206 GLU B N 1
ATOM 4736 C CA . GLU B 1 206 ? -1.345 -1.317 10.133 1 96.5 206 GLU B CA 1
ATOM 4737 C C . GLU B 1 206 ? -2.432 -1.727 11.125 1 96.5 206 GLU B C 1
ATOM 4739 O O . GLU B 1 206 ? -3.279 -2.564 10.812 1 96.5 206 GLU B O 1
ATOM 4744 N N . SER B 1 207 ? -2.482 -1.076 12.312 1 97 207 SER B N 1
ATOM 4745 C CA . SER B 1 207 ? -3.428 -1.438 13.359 1 97 207 SER B CA 1
ATOM 4746 C C . SER B 1 207 ? -4.859 -1.091 12.969 1 97 207 SER B C 1
ATOM 4748 O O . SER B 1 207 ? -5.812 -1.62 13.539 1 97 207 SER B O 1
ATOM 4750 N N . ILE B 1 208 ? -5.02 -0.235 12.016 1 96.12 208 ILE B N 1
ATOM 4751 C CA . ILE B 1 208 ? -6.367 0.14 11.594 1 96.12 208 ILE B CA 1
ATOM 4752 C C . ILE B 1 208 ? -6.578 -0.258 10.133 1 96.12 208 ILE B C 1
ATOM 4754 O O . ILE B 1 208 ? -7.48 0.255 9.469 1 96.12 208 ILE B O 1
ATOM 4758 N N . ASP B 1 209 ? -5.695 -1.035 9.586 1 94.25 209 ASP B N 1
ATOM 4759 C CA . ASP B 1 209 ? -5.785 -1.609 8.25 1 94.25 209 ASP B CA 1
ATOM 4760 C C . ASP B 1 209 ? -5.781 -0.518 7.18 1 94.25 209 ASP B C 1
ATOM 4762 O O . ASP B 1 209 ? -6.641 -0.501 6.297 1 94.25 209 ASP B O 1
ATOM 4766 N N . VAL B 1 210 ? -4.945 0.439 7.316 1 96.56 210 VAL B N 1
ATOM 4767 C CA . VAL B 1 210 ? -4.758 1.507 6.34 1 96.56 210 VAL B CA 1
ATOM 4768 C C . VAL B 1 210 ? -3.352 1.424 5.75 1 96.56 210 VAL B C 1
ATOM 4770 O O . VAL B 1 210 ? -2.365 1.372 6.488 1 96.56 210 VAL B O 1
ATOM 4773 N N . PRO B 1 211 ? -3.238 1.387 4.406 1 96.94 211 PRO B N 1
ATOM 4774 C CA . PRO B 1 211 ? -1.918 1.303 3.777 1 96.94 211 PRO B CA 1
ATOM 4775 C C . PRO B 1 211 ? -1.063 2.543 4.031 1 96.94 211 PRO B C 1
ATOM 4777 O O . PRO B 1 211 ? -1.592 3.656 4.105 1 96.94 211 PRO B O 1
ATOM 4780 N N . PHE B 1 212 ? 0.266 2.285 4.086 1 98.31 212 PHE B N 1
ATOM 4781 C CA . PHE B 1 212 ? 1.216 3.371 4.297 1 98.31 212 PHE B CA 1
ATOM 4782 C C . PHE B 1 212 ? 1.128 4.395 3.172 1 98.31 212 PHE B C 1
ATOM 4784 O O . PHE B 1 212 ? 1.278 5.594 3.402 1 98.31 212 PHE B O 1
ATOM 4791 N N . ASP B 1 213 ? 0.802 3.961 1.958 1 98.06 213 ASP B N 1
ATOM 4792 C CA . ASP B 1 213 ? 0.716 4.82 0.78 1 98.06 213 ASP B CA 1
ATOM 4793 C C . ASP B 1 213 ? -0.537 5.691 0.827 1 98.06 213 ASP B C 1
ATOM 4795 O O . ASP B 1 213 ? -0.746 6.531 -0.05 1 98.06 213 ASP B O 1
ATOM 4799 N N . ASP B 1 214 ? -1.381 5.562 1.841 1 98.56 214 ASP B N 1
ATOM 4800 C CA . ASP B 1 214 ? -2.584 6.379 1.956 1 98.56 214 ASP B CA 1
ATOM 4801 C C . ASP B 1 214 ? -2.289 7.691 2.684 1 98.56 214 ASP B C 1
ATOM 4803 O O . ASP B 1 214 ? -3.176 8.531 2.838 1 98.56 214 ASP B O 1
ATOM 4807 N N . ILE B 1 215 ? -1.056 7.879 3.143 1 98.81 215 ILE B N 1
ATOM 4808 C CA . ILE B 1 215 ? -0.652 9.148 3.74 1 98.81 215 ILE B CA 1
ATOM 4809 C C . ILE B 1 215 ? -0.707 10.258 2.689 1 98.81 215 ILE B C 1
ATOM 4811 O O . ILE B 1 215 ? -0.136 10.117 1.605 1 98.81 215 ILE B O 1
ATOM 4815 N N . VAL B 1 216 ? -1.401 11.391 3.021 1 98.81 216 VAL B N 1
ATOM 4816 C CA . VAL B 1 216 ? -1.57 12.469 2.049 1 98.81 216 VAL B CA 1
ATOM 4817 C C . VAL B 1 216 ? -0.679 13.648 2.426 1 98.81 216 VAL B C 1
ATOM 4819 O O . VAL B 1 216 ? -0.386 14.5 1.587 1 98.81 216 VAL B O 1
ATOM 4822 N N . LYS B 1 217 ? -0.249 13.711 3.689 1 98.88 217 LYS B N 1
ATOM 4823 C CA . LYS B 1 217 ? 0.567 14.82 4.172 1 98.88 217 LYS B CA 1
ATOM 4824 C C . LYS B 1 217 ? 1.511 14.375 5.281 1 98.88 217 LYS B C 1
ATOM 4826 O O . LYS B 1 217 ? 1.109 13.633 6.18 1 98.88 217 LYS B O 1
ATOM 4831 N N . ILE B 1 218 ? 2.73 14.789 5.191 1 98.88 218 ILE B N 1
ATOM 4832 C CA . ILE B 1 218 ? 3.742 14.555 6.219 1 98.88 218 ILE B CA 1
ATOM 4833 C C . ILE B 1 218 ? 4.293 15.891 6.711 1 98.88 218 ILE B C 1
ATOM 4835 O O . ILE B 1 218 ? 4.629 16.766 5.91 1 98.88 218 ILE B O 1
ATOM 4839 N N . ASN B 1 219 ? 4.32 16.078 7.977 1 98.81 219 ASN B N 1
ATOM 4840 C CA . ASN B 1 219 ? 5.031 17.188 8.609 1 98.81 219 ASN B CA 1
ATOM 4841 C C . ASN B 1 219 ? 6.238 16.688 9.406 1 98.81 219 ASN B C 1
ATOM 4843 O O . ASN B 1 219 ? 6.09 15.898 10.336 1 98.81 219 ASN B O 1
ATOM 4847 N N . ILE B 1 220 ? 7.371 17.172 9.062 1 98.88 220 ILE B N 1
ATOM 4848 C CA . ILE B 1 220 ? 8.609 16.797 9.734 1 98.88 220 ILE B CA 1
ATOM 4849 C C . ILE B 1 220 ? 9.109 17.953 10.586 1 98.88 220 ILE B C 1
ATOM 4851 O O . ILE B 1 220 ? 9.391 19.047 10.07 1 98.88 220 ILE B O 1
ATOM 4855 N N . PHE B 1 221 ? 9.234 17.766 11.867 1 98.81 221 PHE B N 1
ATOM 4856 C CA . PHE B 1 221 ? 9.82 18.734 12.789 1 98.81 221 PHE B CA 1
ATOM 4857 C C . PHE B 1 221 ? 11.242 18.344 13.148 1 98.81 221 PHE B C 1
ATOM 4859 O O . PHE B 1 221 ? 11.477 17.266 13.703 1 98.81 221 PHE B O 1
ATOM 4866 N N . LEU B 1 222 ? 12.148 19.203 12.898 1 98.5 222 LEU B N 1
ATOM 4867 C CA . LEU B 1 222 ? 13.562 18.922 13.102 1 98.5 222 LEU B CA 1
ATOM 4868 C C . LEU B 1 222 ? 14.172 19.922 14.086 1 98.5 222 LEU B C 1
ATOM 4870 O O . LEU B 1 222 ? 13.953 21.125 13.969 1 98.5 222 LEU B O 1
ATOM 4874 N N . LYS B 1 223 ? 14.961 19.422 14.961 1 98 223 LYS B N 1
ATOM 4875 C CA . LYS B 1 223 ? 15.688 20.297 15.883 1 98 223 LYS B CA 1
ATOM 4876 C C . LYS B 1 223 ? 16.781 21.062 15.164 1 98 223 LYS B C 1
ATOM 4878 O O . LYS B 1 223 ? 17.094 22.203 15.523 1 98 223 LYS B O 1
ATOM 4883 N N . ASP B 1 224 ? 17.438 20.375 14.211 1 97.75 224 ASP B N 1
ATOM 4884 C CA . ASP B 1 224 ? 18.484 20.969 13.383 1 97.75 224 ASP B CA 1
ATOM 4885 C C . ASP B 1 224 ? 18.219 20.734 11.898 1 97.75 224 ASP B C 1
ATOM 4887 O O . ASP B 1 224 ? 18.297 19.594 11.422 1 97.75 224 ASP B O 1
ATOM 4891 N N . LEU B 1 225 ? 18.031 21.75 11.125 1 96.88 225 LEU B N 1
ATOM 4892 C CA . LEU B 1 225 ? 17.688 21.625 9.719 1 96.88 225 LEU B CA 1
ATOM 4893 C C . LEU B 1 225 ? 18.844 21.047 8.914 1 96.88 225 LEU B C 1
ATOM 4895 O O . LEU B 1 225 ? 18.641 20.531 7.809 1 96.88 225 LEU B O 1
ATOM 4899 N N . SER B 1 226 ? 20.031 21.156 9.422 1 96.81 226 SER B N 1
ATOM 4900 C CA . SER B 1 226 ? 21.188 20.578 8.727 1 96.81 226 SER B CA 1
ATOM 4901 C C . SER B 1 226 ? 21.078 19.062 8.633 1 96.81 226 SER B C 1
ATOM 4903 O O . SER B 1 226 ? 21.797 18.438 7.852 1 96.81 226 SER B O 1
ATOM 4905 N N . ASP B 1 227 ? 20.188 18.469 9.414 1 98 227 ASP B N 1
ATOM 4906 C CA . ASP B 1 227 ? 20 17.031 9.438 1 98 227 ASP B CA 1
ATOM 4907 C C . ASP B 1 227 ? 19.031 16.578 8.344 1 98 227 ASP B C 1
ATOM 4909 O O . ASP B 1 227 ? 18.734 15.391 8.211 1 98 227 ASP B O 1
ATOM 4913 N N . ILE B 1 228 ? 18.547 17.422 7.516 1 97.5 228 ILE B N 1
ATOM 4914 C CA . ILE B 1 228 ? 17.422 17.125 6.617 1 97.5 228 ILE B CA 1
ATOM 4915 C C . ILE B 1 228 ? 17.859 16.078 5.594 1 97.5 228 ILE B C 1
ATOM 4917 O O . ILE B 1 228 ? 17.062 15.234 5.188 1 97.5 228 ILE B O 1
ATOM 4921 N N . ASP B 1 229 ? 19.094 16.125 5.129 1 97.56 229 ASP B N 1
ATOM 4922 C CA . ASP B 1 229 ? 19.547 15.156 4.145 1 97.56 229 ASP B CA 1
ATOM 4923 C C . ASP B 1 229 ? 19.531 13.742 4.719 1 97.56 229 ASP B C 1
ATOM 4925 O O . ASP B 1 229 ? 19.172 12.789 4.023 1 97.56 229 ASP B O 1
ATOM 4929 N N . ALA B 1 230 ? 19.984 13.625 5.949 1 98.25 230 ALA B N 1
ATOM 4930 C CA . ALA B 1 230 ? 19.969 12.336 6.625 1 98.25 230 ALA B CA 1
ATOM 4931 C C . ALA B 1 230 ? 18.531 11.82 6.766 1 98.25 230 ALA B C 1
ATOM 4933 O O . ALA B 1 230 ? 18.266 10.633 6.566 1 98.25 230 ALA B O 1
ATOM 4934 N N . VAL B 1 231 ? 17.625 12.68 7.113 1 98.5 231 VAL B N 1
ATOM 4935 C CA . VAL B 1 231 ? 16.219 12.32 7.25 1 98.5 231 VAL B CA 1
ATOM 4936 C C . VAL B 1 231 ? 15.656 11.914 5.891 1 98.5 231 VAL B C 1
ATOM 4938 O O . VAL B 1 231 ? 14.891 10.945 5.789 1 98.5 231 VAL B O 1
ATOM 4941 N N . ASN B 1 232 ? 16.062 12.648 4.84 1 98.06 232 ASN B N 1
ATOM 4942 C CA . ASN B 1 232 ? 15.602 12.344 3.49 1 98.06 232 ASN B CA 1
ATOM 4943 C C . ASN B 1 232 ? 16.031 10.953 3.053 1 98.06 232 ASN B C 1
ATOM 4945 O O . ASN B 1 232 ? 15.297 10.25 2.367 1 98.06 232 ASN B O 1
ATOM 4949 N N . GLU B 1 233 ? 17.188 10.594 3.381 1 96.94 233 GLU B N 1
ATOM 4950 C CA . GLU B 1 233 ? 17.688 9.258 3.057 1 96.94 233 GLU B CA 1
ATOM 4951 C C . GLU B 1 233 ? 16.781 8.172 3.637 1 96.94 233 GLU B C 1
ATOM 4953 O O . GLU B 1 233 ? 16.406 7.227 2.939 1 96.94 233 GLU B O 1
ATOM 4958 N N . VAL B 1 234 ? 16.406 8.305 4.875 1 97.75 234 VAL B N 1
ATOM 4959 C CA . VAL B 1 234 ? 15.531 7.344 5.535 1 97.75 234 VAL B CA 1
ATOM 4960 C C . VAL B 1 234 ? 14.133 7.422 4.926 1 97.75 234 VAL B C 1
ATOM 4962 O O . VAL B 1 234 ? 13.5 6.391 4.664 1 97.75 234 VAL B O 1
ATOM 4965 N N . TYR B 1 235 ? 13.742 8.68 4.676 1 97.88 235 TYR B N 1
ATOM 4966 C CA . TYR B 1 235 ? 12.422 8.961 4.125 1 97.88 235 TYR B CA 1
ATOM 4967 C C . TYR B 1 235 ? 12.203 8.195 2.826 1 97.88 235 TYR B C 1
ATOM 4969 O O . TYR B 1 235 ? 11.133 7.605 2.621 1 97.88 235 TYR B O 1
ATOM 4977 N N . THR B 1 236 ? 13.195 8.055 1.999 1 95.62 236 THR B N 1
ATOM 4978 C CA . THR B 1 236 ? 13.078 7.441 0.678 1 95.62 236 THR B CA 1
ATOM 4979 C C . THR B 1 236 ? 13.016 5.922 0.788 1 95.62 236 THR B C 1
ATOM 4981 O O . THR B 1 236 ? 12.664 5.238 -0.177 1 95.62 236 THR B O 1
ATOM 4984 N N . THR B 1 237 ? 13.336 5.355 1.903 1 95 237 THR B N 1
ATOM 4985 C CA . THR B 1 237 ? 13.203 3.918 2.1 1 95 237 THR B CA 1
ATOM 4986 C C . THR B 1 237 ? 11.773 3.551 2.486 1 95 237 THR B C 1
ATOM 4988 O O . THR B 1 237 ? 11.406 2.375 2.469 1 95 237 THR B O 1
ATOM 4991 N N . PHE B 1 238 ? 10.953 4.555 2.832 1 96.75 238 PHE B N 1
ATOM 4992 C CA . PHE B 1 238 ? 9.57 4.305 3.23 1 96.75 238 PHE B CA 1
ATOM 4993 C C . PHE B 1 238 ? 8.602 4.711 2.125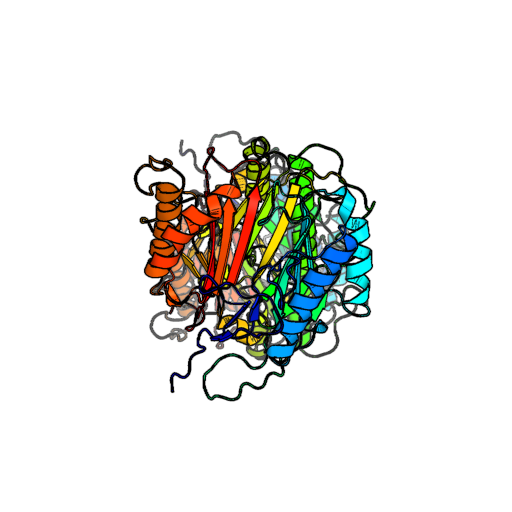 1 96.75 238 PHE B C 1
ATOM 4995 O O . PHE B 1 238 ? 7.562 4.082 1.94 1 96.75 238 PHE B O 1
ATOM 5002 N N . PHE B 1 239 ? 8.953 5.82 1.403 1 95.81 239 PHE B N 1
ATOM 5003 C CA . PHE B 1 239 ? 8.062 6.348 0.375 1 95.81 239 PHE B CA 1
ATOM 5004 C C . PHE B 1 239 ? 8.703 6.238 -1.004 1 95.81 239 PHE B C 1
ATOM 5006 O O . PHE B 1 239 ? 9.859 6.609 -1.188 1 95.81 239 PHE B O 1
ATOM 5013 N N . PRO B 1 240 ? 8.047 5.926 -2.08 1 95.56 240 PRO B N 1
ATOM 5014 C CA . PRO B 1 240 ? 6.766 5.211 -2.01 1 95.56 240 PRO B CA 1
ATOM 5015 C C . PRO B 1 240 ? 6.91 3.801 -1.441 1 95.56 240 PRO B C 1
ATOM 5017 O O . PRO B 1 240 ? 7.977 3.191 -1.554 1 95.56 240 PRO B O 1
ATOM 5020 N N . ASP B 1 241 ? 5.84 3.363 -0.833 1 96 241 ASP B N 1
ATOM 5021 C CA . ASP B 1 241 ? 5.938 2.09 -0.125 1 96 241 ASP B CA 1
ATOM 5022 C C . ASP B 1 241 ? 5.723 0.915 -1.075 1 96 241 ASP B C 1
ATOM 5024 O O . ASP B 1 241 ? 6.59 0.051 -1.208 1 96 241 ASP B O 1
ATOM 5028 N N . SER B 1 242 ? 4.664 0.826 -1.805 1 96.31 242 SER B N 1
ATOM 5029 C CA . SER B 1 242 ? 4.352 -0.288 -2.695 1 96.31 242 SER B CA 1
ATOM 5030 C C . SER B 1 242 ? 4.977 -0.087 -4.07 1 96.31 242 SER B C 1
ATOM 5032 O O . SER B 1 242 ? 5.305 1.039 -4.453 1 96.31 242 SER B O 1
ATOM 5034 N N . ALA B 1 243 ? 5.141 -1.144 -4.77 1 96.12 243 ALA B N 1
ATOM 5035 C CA . ALA B 1 243 ? 5.73 -1.091 -6.102 1 96.12 243 ALA B CA 1
ATOM 5036 C C . ALA B 1 243 ? 4.828 -0.336 -7.074 1 96.12 243 ALA B C 1
ATOM 5038 O O . ALA B 1 243 ? 5.312 0.34 -7.984 1 96.12 243 ALA B O 1
ATOM 5039 N N . ILE B 1 244 ? 3.527 -0.45 -6.887 1 96.06 244 ILE B N 1
ATOM 5040 C CA . ILE B 1 244 ? 2.607 0.263 -7.766 1 96.06 244 ILE B CA 1
ATOM 5041 C C . ILE B 1 244 ? 2.654 1.758 -7.461 1 96.06 244 ILE B C 1
ATOM 5043 O O . ILE B 1 244 ? 2.531 2.588 -8.367 1 96.06 244 ILE B O 1
ATOM 5047 N N . ALA B 1 245 ? 2.793 2.152 -6.188 1 96.69 245 ALA B N 1
ATOM 5048 C CA . ALA B 1 245 ? 2.988 3.557 -5.832 1 96.69 245 ALA B CA 1
ATOM 5049 C C . ALA B 1 245 ? 4.281 4.098 -6.438 1 96.69 245 ALA B C 1
ATOM 5051 O O . ALA B 1 245 ? 4.32 5.238 -6.91 1 96.69 245 ALA B O 1
ATOM 5052 N N . ARG B 1 246 ? 5.324 3.291 -6.414 1 96.06 246 ARG B N 1
ATOM 5053 C CA . ARG B 1 246 ? 6.59 3.682 -7.027 1 96.06 246 ARG B CA 1
ATOM 5054 C C . ARG B 1 246 ? 6.434 3.873 -8.531 1 96.06 246 ARG B C 1
ATOM 5056 O O . ARG B 1 246 ? 7.047 4.77 -9.117 1 96.06 246 ARG B O 1
ATOM 5063 N N . ALA B 1 247 ? 5.605 2.988 -9.164 1 95.56 247 ALA B N 1
ATOM 5064 C CA . ALA B 1 247 ? 5.402 3.055 -10.609 1 95.56 247 ALA B CA 1
ATOM 5065 C C . ALA B 1 247 ? 4.852 4.418 -11.023 1 95.56 247 ALA B C 1
ATOM 5067 O O . ALA B 1 247 ? 5.145 4.902 -12.117 1 95.56 247 ALA B O 1
ATOM 5068 N N . VAL B 1 248 ? 4.113 5.078 -10.133 1 95.62 248 VAL B N 1
ATOM 5069 C CA . VAL B 1 248 ? 3.539 6.379 -10.461 1 95.62 248 VAL B CA 1
ATOM 5070 C C . VAL B 1 248 ? 4.227 7.469 -9.641 1 95.62 248 VAL B C 1
ATOM 5072 O O . VAL B 1 248 ? 3.754 8.609 -9.586 1 95.62 248 VAL B O 1
ATOM 5075 N N . ALA B 1 249 ? 5.309 7.125 -8.891 1 95.31 249 ALA B N 1
ATOM 5076 C CA . ALA B 1 249 ? 6.148 8.039 -8.125 1 95.31 249 ALA B CA 1
ATOM 5077 C C . ALA B 1 249 ? 5.328 8.805 -7.094 1 95.31 249 ALA B C 1
ATOM 5079 O O . ALA B 1 249 ? 5.504 10.016 -6.93 1 95.31 249 ALA B O 1
ATOM 5080 N N . TYR B 1 250 ? 4.445 8.109 -6.453 1 97.38 250 TYR B N 1
ATOM 5081 C CA . TYR B 1 250 ? 3.602 8.812 -5.492 1 97.38 250 TYR B CA 1
ATOM 5082 C C . TYR B 1 250 ? 4.355 9.078 -4.195 1 97.38 250 TYR B C 1
ATOM 5084 O O . TYR B 1 250 ? 4.926 8.164 -3.602 1 97.38 250 TYR B O 1
ATOM 5092 N N . VAL B 1 251 ? 4.336 10.266 -3.768 1 98.25 251 VAL B N 1
ATOM 5093 C CA . VAL B 1 251 ? 4.773 10.703 -2.443 1 98.25 251 VAL B CA 1
ATOM 5094 C C . VAL B 1 251 ? 3.789 11.727 -1.888 1 98.25 251 VAL B C 1
ATOM 5096 O O . VAL B 1 251 ? 3.152 12.461 -2.646 1 98.25 251 VAL B O 1
ATOM 5099 N N . PRO B 1 252 ? 3.574 11.766 -0.556 1 98.75 252 PRO B N 1
ATOM 5100 C CA . PRO B 1 252 ? 2.641 12.727 0.035 1 98.75 252 PRO B CA 1
ATOM 5101 C C . PRO B 1 252 ? 3.141 14.172 -0.058 1 98.75 252 PRO B C 1
ATOM 5103 O O . PRO B 1 252 ? 4.301 14.398 -0.414 1 98.75 252 PRO B O 1
ATOM 5106 N N . ALA B 1 253 ? 2.18 15.109 0.19 1 98.88 253 ALA B N 1
ATOM 5107 C CA . ALA B 1 253 ? 2.617 16.469 0.466 1 98.88 253 ALA B CA 1
ATOM 5108 C C . ALA B 1 253 ? 3.473 16.531 1.729 1 98.88 253 ALA B C 1
ATOM 5110 O O . ALA B 1 253 ? 3.365 15.664 2.6 1 98.88 253 ALA B O 1
ATOM 5111 N N . ARG B 1 254 ? 4.34 17.562 1.803 1 98.81 254 ARG B N 1
ATOM 5112 C CA . ARG B 1 254 ? 5.309 17.531 2.893 1 98.81 254 ARG B CA 1
ATOM 5113 C C . ARG B 1 254 ? 5.633 18.953 3.371 1 98.81 254 ARG B C 1
ATOM 5115 O O . ARG B 1 254 ? 5.691 19.875 2.57 1 98.81 254 ARG B O 1
ATOM 5122 N N . THR B 1 255 ? 5.75 19.141 4.637 1 98.69 255 THR B N 1
ATOM 5123 C CA . THR B 1 255 ? 6.27 20.359 5.273 1 98.69 255 THR B CA 1
ATOM 5124 C C . THR B 1 255 ? 7.387 20.016 6.254 1 98.69 255 THR B C 1
ATOM 5126 O O . THR B 1 255 ? 7.258 19.078 7.051 1 98.69 255 THR B O 1
ATOM 5129 N N . THR B 1 256 ? 8.492 20.703 6.18 1 98.44 256 THR B N 1
ATOM 5130 C CA . THR B 1 256 ? 9.578 20.578 7.141 1 98.44 256 THR B CA 1
ATOM 5131 C C . THR B 1 256 ? 9.68 21.828 8.008 1 98.44 256 THR B C 1
ATOM 5133 O O . THR B 1 256 ? 9.719 22.953 7.496 1 98.44 256 THR B O 1
ATOM 5136 N N . VAL B 1 257 ? 9.727 21.656 9.289 1 98.06 257 VAL B N 1
ATOM 5137 C CA . VAL B 1 257 ? 9.703 22.766 10.234 1 98.06 257 VAL B CA 1
ATOM 5138 C C . VAL B 1 257 ? 10.914 22.672 11.156 1 98.06 257 VAL B C 1
ATOM 5140 O O . VAL B 1 257 ? 11.195 21.625 11.734 1 98.06 257 VAL B O 1
ATOM 5143 N N . ALA B 1 258 ? 11.625 23.766 11.344 1 98.38 258 ALA B N 1
ATOM 5144 C CA . ALA B 1 258 ? 12.695 23.844 12.336 1 98.38 258 ALA B CA 1
ATOM 5145 C C . ALA B 1 258 ? 12.133 24.094 13.734 1 98.38 258 ALA B C 1
ATOM 5147 O O . ALA B 1 258 ? 11.695 25.203 14.055 1 98.38 258 ALA B O 1
ATOM 5148 N N . ALA B 1 259 ? 12.156 23.109 14.539 1 98.38 259 ALA B N 1
ATOM 5149 C CA . ALA B 1 259 ? 11.75 23.219 15.938 1 98.38 259 ALA B CA 1
ATOM 5150 C C . ALA B 1 259 ? 12.906 23.688 16.812 1 98.38 259 ALA B C 1
ATOM 5152 O O . ALA B 1 259 ? 14.055 23.281 16.609 1 98.38 259 ALA B O 1
ATOM 5153 N N . SER B 1 260 ? 12.625 24.531 17.766 1 98.5 260 SER B N 1
ATOM 5154 C CA . SER B 1 260 ? 13.664 24.891 18.719 1 98.5 260 SER B CA 1
ATOM 5155 C C . SER B 1 260 ? 13.953 23.75 19.703 1 98.5 260 SER B C 1
ATOM 5157 O O . SER B 1 260 ? 15.07 23.625 20.188 1 98.5 260 SER B O 1
ATOM 5159 N N . ALA B 1 261 ? 12.969 23.031 19.984 1 98.5 261 ALA B N 1
ATOM 5160 C CA . ALA B 1 261 ? 13.078 21.828 20.812 1 98.5 261 ALA B CA 1
ATOM 5161 C C . ALA B 1 261 ? 11.883 20.906 20.594 1 98.5 261 ALA B C 1
ATOM 5163 O O . ALA B 1 261 ? 10.828 21.344 20.141 1 98.5 261 ALA B O 1
ATOM 5164 N N . LEU B 1 262 ? 12.102 19.625 20.906 1 98.44 262 LEU B N 1
ATOM 5165 C CA . LEU B 1 262 ? 11.055 18.625 20.844 1 98.44 262 LEU B CA 1
ATOM 5166 C C . LEU B 1 262 ? 10.945 17.875 22.172 1 98.44 262 LEU B C 1
ATOM 5168 O O . LEU B 1 262 ? 11.891 17.859 22.969 1 98.44 262 LEU B O 1
ATOM 5172 N N . PRO B 1 263 ? 9.773 17.328 22.453 1 97.69 263 PRO B N 1
ATOM 5173 C CA . PRO B 1 263 ? 9.641 16.547 23.688 1 97.69 263 PRO B CA 1
ATOM 5174 C C . PRO B 1 263 ? 10.703 15.453 23.797 1 97.69 263 PRO B C 1
ATOM 5176 O O . PRO B 1 263 ? 11.109 14.867 22.797 1 97.69 263 PRO B O 1
ATOM 5179 N N . MET B 1 264 ? 11.203 15.18 25.109 1 97.62 264 MET B N 1
ATOM 5180 C CA . MET B 1 264 ? 12.18 14.156 25.438 1 97.62 264 MET B CA 1
ATOM 5181 C C . MET B 1 264 ? 13.523 14.445 24.781 1 97.62 264 MET B C 1
ATOM 5183 O O . MET B 1 264 ? 14.359 13.547 24.641 1 97.62 264 MET B O 1
ATOM 5187 N N . ASP B 1 265 ? 13.641 15.664 24.266 1 97.94 265 ASP B N 1
ATOM 5188 C CA . ASP B 1 265 ? 14.852 16.125 23.594 1 97.94 265 ASP B CA 1
ATOM 5189 C C . ASP B 1 265 ? 15.109 15.328 22.312 1 97.94 265 ASP B C 1
ATOM 5191 O O . ASP B 1 265 ? 16.25 15.016 22 1 97.94 265 ASP B O 1
ATOM 5195 N N . ALA B 1 266 ? 14.07 14.867 21.672 1 98.75 266 ALA B N 1
ATOM 5196 C CA . ALA B 1 266 ? 14.172 14.172 20.391 1 98.75 266 ALA B CA 1
ATOM 5197 C C . ALA B 1 266 ? 14.797 15.062 19.328 1 98.75 266 ALA B C 1
ATOM 5199 O O . ALA B 1 266 ? 14.727 16.297 19.406 1 98.75 266 ALA B O 1
ATOM 5200 N N . LEU B 1 267 ? 15.383 14.461 18.312 1 98.81 267 LEU B N 1
ATOM 5201 C CA . LEU B 1 267 ? 15.992 15.195 17.203 1 98.81 267 LEU B CA 1
ATOM 5202 C C . LEU B 1 267 ? 14.984 15.43 16.078 1 98.81 267 LEU B C 1
ATOM 5204 O O . LEU B 1 267 ? 15.148 16.344 15.266 1 98.81 267 LEU B O 1
ATOM 5208 N N . VAL B 1 268 ? 14.016 14.586 16 1 98.81 268 VAL B N 1
ATOM 5209 C CA . VAL B 1 268 ? 13.016 14.641 14.938 1 98.81 268 VAL B CA 1
ATOM 5210 C C . VAL B 1 268 ? 11.68 14.125 15.461 1 98.81 268 VAL B C 1
ATOM 5212 O O . VAL B 1 268 ? 11.641 13.297 16.375 1 98.81 268 VAL B O 1
ATOM 5215 N N . GLN B 1 269 ? 10.641 14.711 15.047 1 98.75 269 GLN B N 1
ATOM 5216 C CA . GLN B 1 269 ? 9.258 14.297 15.234 1 98.75 269 GLN B CA 1
ATOM 5217 C C . GLN B 1 269 ? 8.484 14.367 13.922 1 98.75 269 GLN B C 1
ATOM 5219 O O . GLN B 1 269 ? 8.648 15.312 13.141 1 98.75 269 GLN B O 1
ATOM 5224 N N . ILE B 1 270 ? 7.598 13.328 13.609 1 98.94 270 ILE B N 1
ATOM 5225 C CA . ILE B 1 270 ? 6.922 13.289 12.32 1 98.94 270 ILE B CA 1
ATOM 5226 C C . ILE B 1 270 ? 5.418 13.125 12.531 1 98.94 270 ILE B C 1
ATOM 5228 O O . ILE B 1 270 ? 4.98 12.266 13.297 1 98.94 270 ILE B O 1
ATOM 5232 N N . GLU B 1 271 ? 4.629 13.961 11.906 1 98.75 271 GLU B N 1
ATOM 5233 C CA . GLU B 1 271 ? 3.17 13.938 11.906 1 98.75 271 GLU B CA 1
ATOM 5234 C C . GLU B 1 271 ? 2.625 13.531 10.539 1 98.75 271 GLU B C 1
ATOM 5236 O O . GLU B 1 271 ? 3.174 13.922 9.508 1 98.75 271 GLU B O 1
ATOM 5241 N N . ALA B 1 272 ? 1.53 12.758 10.531 1 98.81 272 ALA B N 1
ATOM 5242 C CA . ALA B 1 272 ? 0.94 12.32 9.266 1 98.81 272 ALA B CA 1
ATOM 5243 C C . ALA B 1 272 ? -0.568 12.555 9.258 1 98.81 272 ALA B C 1
ATOM 5245 O O . ALA B 1 272 ? -1.237 12.375 10.273 1 98.81 272 ALA B O 1
ATOM 5246 N N . VAL B 1 273 ? -1.094 13.008 8.133 1 98.81 273 VAL B N 1
ATOM 5247 C CA . VAL B 1 273 ? -2.512 12.984 7.789 1 98.81 273 VAL B CA 1
ATOM 5248 C C . VAL B 1 273 ? -2.766 11.914 6.727 1 98.81 273 VAL B C 1
ATOM 5250 O O . VAL B 1 273 ? -2.02 11.812 5.75 1 98.81 273 VAL B O 1
ATOM 5253 N N . VAL B 1 274 ? -3.801 11.133 6.949 1 98.56 274 VAL B N 1
ATOM 5254 C CA . VAL B 1 274 ? -3.936 9.914 6.152 1 98.56 274 VAL B CA 1
ATOM 5255 C C . VAL B 1 274 ? -5.34 9.844 5.559 1 98.56 274 VAL B C 1
ATOM 5257 O O . VAL B 1 274 ? -6.324 10.133 6.238 1 98.56 274 VAL B O 1
ATOM 5260 N N . SER B 1 275 ? -5.398 9.461 4.258 1 96.75 275 SER B N 1
ATOM 5261 C CA . SER B 1 275 ? -6.684 9.148 3.645 1 96.75 275 SER B CA 1
ATOM 5262 C C . SER B 1 275 ? -7.289 7.883 4.242 1 96.75 275 SER B C 1
ATOM 5264 O O . SER B 1 275 ? -6.566 6.93 4.551 1 96.75 275 SER B O 1
ATOM 5266 N N . HIS B 1 276 ? -8.516 7.926 4.434 1 93.06 276 HIS B N 1
ATOM 5267 C CA . HIS B 1 276 ? -9.281 6.793 4.945 1 93.06 276 HIS B CA 1
ATOM 5268 C C . HIS B 1 276 ? -10.328 6.336 3.941 1 93.06 276 HIS B C 1
ATOM 5270 O O . HIS B 1 276 ? -11.492 6.738 4.027 1 93.06 276 HIS B O 1
ATOM 5276 N N . GLY B 1 277 ? -10.016 5.43 3.146 1 87.75 277 GLY B N 1
ATOM 5277 C CA . GLY B 1 277 ? -10.867 5.008 2.041 1 87.75 277 GLY B CA 1
ATOM 5278 C C . GLY B 1 277 ? -12.172 4.379 2.496 1 87.75 277 GLY B C 1
ATOM 5279 O O . GLY B 1 277 ? -13.211 4.57 1.863 1 87.75 277 GLY B O 1
ATOM 5280 N N . ASP B 1 278 ? -12.141 3.645 3.574 1 88.19 278 ASP B N 1
ATOM 5281 C CA . ASP B 1 278 ? -13.32 2.941 4.066 1 88.19 278 ASP B CA 1
ATOM 5282 C C . ASP B 1 278 ? -14.312 3.912 4.703 1 88.19 278 ASP B C 1
ATOM 5284 O O . ASP B 1 278 ? -15.5 3.596 4.84 1 88.19 278 ASP B O 1
ATOM 5288 N N . GLY B 1 279 ? -13.812 5.113 5.066 1 89.88 279 GLY B N 1
ATOM 5289 C CA . GLY B 1 279 ? -14.625 6.039 5.84 1 89.88 279 GLY B CA 1
ATOM 5290 C C . GLY B 1 279 ? -15 5.504 7.211 1 89.88 279 GLY B C 1
ATOM 5291 O O . GLY B 1 279 ? -14.625 4.387 7.566 1 89.88 279 GLY B O 1
ATOM 5292 N N . THR B 1 280 ? -15.602 6.332 8.023 1 92.06 280 THR B N 1
ATOM 5293 C CA . THR B 1 280 ? -16.125 5.898 9.312 1 92.06 280 THR B CA 1
ATOM 5294 C C . THR B 1 280 ? -17.609 5.539 9.203 1 92.06 280 THR B C 1
ATOM 5296 O O . THR B 1 280 ? -18.297 6.02 8.305 1 92.06 280 THR B O 1
ATOM 5299 N N . PRO B 1 281 ? -18.062 4.652 10.039 1 90.69 281 PRO B N 1
ATOM 5300 C CA . PRO B 1 281 ? -19.469 4.285 9.984 1 90.69 281 PRO B CA 1
ATOM 5301 C C . PRO B 1 281 ? -20.406 5.496 10.008 1 90.69 281 PRO B C 1
ATOM 5303 O O . PRO B 1 281 ? -20.078 6.512 10.633 1 90.69 281 PRO B O 1
ATOM 5306 N N . PRO B 1 282 ? -21.516 5.496 9.352 1 91.75 282 PRO B N 1
ATOM 5307 C CA . PRO B 1 282 ? -22.078 4.285 8.758 1 91.75 282 PRO B CA 1
ATOM 5308 C C . PRO B 1 282 ? -21.672 4.09 7.297 1 91.75 282 PRO B C 1
ATOM 5310 O O . PRO B 1 282 ? -22.344 3.352 6.562 1 91.75 282 PRO B O 1
ATOM 5313 N N . GLN B 1 283 ? -20.688 4.777 6.812 1 86.81 283 GLN B N 1
ATOM 5314 C CA . GLN B 1 283 ? -20.219 4.609 5.438 1 86.81 283 GLN B CA 1
ATOM 5315 C C . GLN B 1 283 ? -19.797 3.168 5.172 1 86.81 283 GLN B C 1
ATOM 5317 O O . GLN B 1 283 ? -19.188 2.529 6.035 1 86.81 283 GLN B O 1
ATOM 5322 N N . ALA B 1 284 ? -20.094 2.719 3.912 1 85.25 284 ALA B N 1
ATOM 5323 C CA . ALA B 1 284 ? -19.781 1.342 3.543 1 85.25 284 ALA B CA 1
ATOM 5324 C C . ALA B 1 284 ? -18.391 1.236 2.953 1 85.25 284 ALA B C 1
ATOM 5326 O O . ALA B 1 284 ? -17.953 2.113 2.201 1 85.25 284 ALA B O 1
ATOM 5327 N N . VAL B 1 285 ? -17.734 0.13 3.26 1 82.12 285 VAL B N 1
ATOM 5328 C CA . VAL B 1 285 ? -16.375 -0.109 2.805 1 82.12 285 VAL B CA 1
ATOM 5329 C C . VAL B 1 285 ? -16.328 -0.156 1.278 1 82.12 285 VAL B C 1
ATOM 5331 O O . VAL B 1 285 ? -15.367 0.298 0.66 1 82.12 285 VAL B O 1
ATOM 5334 N N . GLU B 1 286 ? -17.359 -0.55 0.633 1 80.56 286 GLU B N 1
ATOM 5335 C CA . GLU B 1 286 ? -17.453 -0.685 -0.818 1 80.56 286 GLU B CA 1
ATOM 5336 C C . GLU B 1 286 ? -17.406 0.677 -1.504 1 80.56 286 GLU B C 1
ATOM 5338 O O . GLU B 1 286 ? -17.031 0.775 -2.674 1 80.56 286 GLU B O 1
ATOM 5343 N N . ASP B 1 287 ? -17.703 1.729 -0.743 1 83.38 287 ASP B N 1
ATOM 5344 C CA . ASP B 1 287 ? -17.75 3.076 -1.305 1 83.38 287 ASP B CA 1
ATOM 5345 C C . ASP B 1 287 ? -16.344 3.613 -1.565 1 83.38 287 ASP B C 1
ATOM 5347 O O . ASP B 1 287 ? -16.172 4.598 -2.289 1 83.38 287 ASP B O 1
ATOM 5351 N N . ARG B 1 288 ? -15.406 2.859 -1.056 1 86.38 288 ARG B N 1
ATOM 5352 C CA . ARG B 1 288 ? -14.023 3.299 -1.203 1 86.38 288 ARG B CA 1
ATOM 5353 C C . ARG B 1 288 ? -13.633 3.385 -2.674 1 86.38 288 ARG B C 1
ATOM 5355 O O . ARG B 1 288 ? -12.719 4.125 -3.033 1 86.38 288 ARG B O 1
ATOM 5362 N N . HIS B 1 289 ? -14.234 2.652 -3.551 1 86.31 289 HIS B N 1
ATOM 5363 C CA . HIS B 1 289 ? -13.883 2.59 -4.965 1 86.31 289 HIS B CA 1
ATOM 5364 C C . HIS B 1 289 ? -14.273 3.875 -5.688 1 86.31 289 HIS B C 1
ATOM 5366 O O . HIS B 1 289 ? -13.82 4.129 -6.805 1 86.31 289 HIS B O 1
ATOM 5372 N N . GLY B 1 290 ? -15.039 4.695 -5.023 1 89.5 290 GLY B N 1
ATOM 5373 C CA . GLY B 1 290 ? -15.445 5.961 -5.609 1 89.5 290 GLY B CA 1
ATOM 5374 C C . GLY B 1 290 ? -14.57 7.125 -5.191 1 89.5 290 GLY B C 1
ATOM 5375 O O . GLY B 1 290 ? -14.797 8.258 -5.609 1 89.5 290 GLY B O 1
ATOM 5376 N N . ILE B 1 291 ? -13.539 6.84 -4.363 1 94.44 291 ILE B N 1
ATOM 5377 C CA . ILE B 1 291 ? -12.68 7.902 -3.857 1 94.44 291 ILE B CA 1
ATOM 5378 C C . ILE B 1 291 ? -11.219 7.473 -3.957 1 94.44 291 ILE B C 1
ATOM 5380 O O . ILE B 1 291 ? -10.828 6.449 -3.393 1 94.44 291 ILE B O 1
ATOM 5384 N N . VAL B 1 292 ? -10.414 8.156 -4.684 1 96.88 292 VAL B N 1
ATOM 5385 C CA . VAL B 1 292 ? -9.016 7.801 -4.887 1 96.88 292 VAL B CA 1
ATOM 5386 C C . VAL B 1 292 ? -8.125 9.008 -4.594 1 96.88 292 VAL B C 1
ATOM 5388 O O . VAL B 1 292 ? -8.625 10.086 -4.254 1 96.88 292 VAL B O 1
ATOM 5391 N N . ILE B 1 293 ? -6.828 8.859 -4.551 1 97.56 293 ILE B N 1
ATOM 5392 C CA . ILE B 1 293 ? -5.875 9.953 -4.391 1 97.56 293 ILE B CA 1
ATOM 5393 C C . ILE B 1 293 ? -5.602 10.609 -5.742 1 97.56 293 ILE B C 1
ATOM 5395 O O . ILE B 1 293 ? -5.316 9.922 -6.723 1 97.56 293 ILE B O 1
ATOM 5399 N N . TRP B 1 294 ? -5.809 11.891 -5.844 1 97.81 294 TRP B N 1
ATOM 5400 C CA . TRP B 1 294 ? -5.32 12.703 -6.957 1 97.81 294 TRP B CA 1
ATOM 5401 C C . TRP B 1 294 ? -4.066 13.469 -6.559 1 97.81 294 TRP B C 1
ATOM 5403 O O . TRP B 1 294 ? -4.125 14.383 -5.734 1 97.81 294 TRP B O 1
ATOM 5413 N N . ALA B 1 295 ? -2.932 13.062 -7.055 1 97.88 295 ALA B N 1
ATOM 5414 C CA . ALA B 1 295 ? -1.673 13.773 -6.848 1 97.88 295 ALA B CA 1
ATOM 5415 C C . ALA B 1 295 ? -1.31 14.609 -8.07 1 97.88 295 ALA B C 1
ATOM 5417 O O . ALA B 1 295 ? -1.377 14.133 -9.203 1 97.88 295 ALA B O 1
ATOM 5418 N N . ASN B 1 296 ? -0.958 15.867 -7.855 1 98.19 296 ASN B N 1
ATOM 5419 C CA . ASN B 1 296 ? -0.673 16.734 -8.992 1 98.19 296 ASN B CA 1
ATOM 5420 C C . ASN B 1 296 ? 0.545 17.625 -8.734 1 98.19 296 ASN B C 1
ATOM 5422 O O . ASN B 1 296 ? 0.719 18.141 -7.625 1 98.19 296 ASN B O 1
ATOM 5426 N N . ASN B 1 297 ? 1.396 17.75 -9.719 1 98.38 297 ASN B N 1
ATOM 5427 C CA . ASN B 1 297 ? 2.518 18.672 -9.789 1 98.38 297 ASN B CA 1
ATOM 5428 C C . ASN B 1 297 ? 2.449 19.547 -11.039 1 98.38 297 ASN B C 1
ATOM 5430 O O . ASN B 1 297 ? 2.447 19.031 -12.164 1 98.38 297 ASN B O 1
ATOM 5434 N N . THR B 1 298 ? 2.365 20.844 -10.867 1 98.56 298 THR B N 1
ATOM 5435 C CA . THR B 1 298 ? 2.404 21.766 -12 1 98.56 298 THR B CA 1
ATOM 5436 C C . THR B 1 298 ? 3.824 22.266 -12.242 1 98.56 298 THR B C 1
ATOM 5438 O O . THR B 1 298 ? 4.625 22.344 -11.312 1 98.56 298 THR B O 1
ATOM 5441 N N . GLU B 1 299 ? 4.16 22.641 -13.438 1 97.62 299 GLU B N 1
ATOM 5442 C CA . GLU B 1 299 ? 5.457 23.219 -13.781 1 97.62 299 GLU B CA 1
ATOM 5443 C C . GLU B 1 299 ? 5.566 24.656 -13.297 1 97.62 299 GLU B C 1
ATOM 5445 O O . GLU B 1 299 ? 6.66 25.219 -13.25 1 97.62 299 GLU B O 1
ATOM 5450 N N . ASP B 1 300 ? 4.477 25.25 -12.883 1 98.31 300 ASP B N 1
ATOM 5451 C CA . ASP B 1 300 ? 4.422 26.656 -12.547 1 98.31 300 ASP B CA 1
ATOM 5452 C C . ASP B 1 300 ? 4.723 26.891 -11.07 1 98.31 300 ASP B C 1
ATOM 5454 O O . ASP B 1 300 ? 4.555 28 -10.562 1 98.31 300 ASP B O 1
ATOM 5458 N N . ALA B 1 301 ? 5.121 25.875 -10.367 1 98.56 301 ALA B N 1
ATOM 5459 C CA . ALA B 1 301 ? 5.586 25.922 -8.984 1 98.56 301 ALA B CA 1
ATOM 5460 C C . ALA B 1 301 ? 6.754 24.969 -8.766 1 98.56 301 ALA B C 1
ATOM 5462 O O . ALA B 1 301 ? 6.984 24.062 -9.562 1 98.56 301 ALA B O 1
ATOM 5463 N N . PRO B 1 302 ? 7.512 25.188 -7.727 1 98.06 302 PRO B N 1
ATOM 5464 C CA . PRO B 1 302 ? 8.68 24.328 -7.508 1 98.06 302 PRO B CA 1
ATOM 5465 C C . PRO B 1 302 ? 8.312 22.859 -7.305 1 98.06 302 PRO B C 1
ATOM 5467 O O . PRO B 1 302 ? 7.363 22.547 -6.586 1 98.06 302 PRO B O 1
ATOM 5470 N N . LYS B 1 303 ? 9.086 22.016 -7.918 1 96.88 303 LYS B N 1
ATOM 5471 C CA . LYS B 1 303 ? 8.859 20.578 -7.812 1 96.88 303 LYS B CA 1
ATOM 5472 C C . LYS B 1 303 ? 9.93 19.922 -6.953 1 96.88 303 LYS B C 1
ATOM 5474 O O . LYS B 1 303 ? 11.031 20.453 -6.797 1 96.88 303 LYS B O 1
ATOM 5479 N N . SER B 1 304 ? 9.578 18.812 -6.379 1 96.44 304 SER B N 1
ATOM 5480 C CA . SER B 1 304 ? 10.469 17.984 -5.566 1 96.44 304 SER B CA 1
ATOM 5481 C C . SER B 1 304 ? 10.188 16.5 -5.777 1 96.44 304 SER B C 1
ATOM 5483 O O . SER B 1 304 ? 9.031 16.094 -5.977 1 96.44 304 SER B O 1
ATOM 5485 N N . SER B 1 305 ? 11.266 15.641 -5.746 1 95.19 305 SER B N 1
ATOM 5486 C CA . SER B 1 305 ? 11.086 14.203 -5.844 1 95.19 305 SER B CA 1
ATOM 5487 C C . SER B 1 305 ? 10.609 13.609 -4.523 1 95.19 305 SER B C 1
ATOM 5489 O O . SER B 1 305 ? 10.188 12.453 -4.469 1 95.19 305 SER B O 1
ATOM 5491 N N . LEU B 1 306 ? 10.562 14.414 -3.438 1 97.62 306 LEU B N 1
ATOM 5492 C CA . LEU B 1 306 ? 10.281 13.898 -2.102 1 97.62 306 LEU B CA 1
ATOM 5493 C C . LEU B 1 306 ? 8.867 14.273 -1.663 1 97.62 306 LEU B C 1
ATOM 5495 O O . LEU B 1 306 ? 8.43 13.883 -0.581 1 97.62 306 LEU B O 1
ATOM 5499 N N . SER B 1 307 ? 8.203 15.078 -2.488 1 98.44 307 SER B N 1
ATOM 5500 C CA . SER B 1 307 ? 6.859 15.516 -2.129 1 98.44 307 SER B CA 1
ATOM 5501 C C . SER B 1 307 ? 6.039 15.867 -3.369 1 98.44 307 SER B C 1
ATOM 5503 O O . SER B 1 307 ? 6.602 16.203 -4.41 1 98.44 307 SER B O 1
ATOM 5505 N N . THR B 1 308 ? 4.738 15.68 -3.248 1 98.75 308 THR B N 1
ATOM 5506 C CA . THR B 1 308 ? 3.773 16.125 -4.246 1 98.75 308 THR B CA 1
ATOM 5507 C C . THR B 1 308 ? 3.236 17.516 -3.898 1 98.75 308 THR B C 1
ATOM 5509 O O . THR B 1 308 ? 2.961 17.797 -2.732 1 98.75 308 THR B O 1
ATOM 5512 N N . GLN B 1 309 ? 3.141 18.406 -4.898 1 98.81 309 GLN B N 1
ATOM 5513 C CA . GLN B 1 309 ? 2.699 19.766 -4.641 1 98.81 309 GLN B CA 1
ATOM 5514 C C . GLN B 1 309 ? 1.327 19.781 -3.975 1 98.81 309 GLN B C 1
ATOM 5516 O O . GLN B 1 309 ? 1.12 20.5 -2.99 1 98.81 309 GLN B O 1
ATOM 5521 N N . THR B 1 310 ? 0.423 19.016 -4.512 1 98.81 310 THR B N 1
ATOM 5522 C CA . THR B 1 310 ? -0.912 18.906 -3.932 1 98.81 310 THR B CA 1
ATOM 5523 C C . THR B 1 310 ? -1.444 17.484 -4.035 1 98.81 310 THR B C 1
ATOM 5525 O O . THR B 1 310 ? -1.301 16.844 -5.074 1 98.81 310 THR B O 1
ATOM 5528 N N . VAL B 1 311 ? -1.907 16.969 -2.939 1 98.81 311 VAL B N 1
ATOM 5529 C CA . VAL B 1 311 ? -2.533 15.648 -2.871 1 98.81 311 VAL B CA 1
ATOM 5530 C C . VAL B 1 311 ? -3.998 15.797 -2.465 1 98.81 311 VAL B C 1
ATOM 5532 O O . VAL B 1 311 ? -4.301 16.266 -1.364 1 98.81 311 VAL B O 1
ATOM 5535 N N . ALA B 1 312 ? -4.926 15.422 -3.324 1 98.06 312 ALA B N 1
ATOM 5536 C CA . ALA B 1 312 ? -6.359 15.484 -3.064 1 98.06 312 ALA B CA 1
ATOM 5537 C C . ALA B 1 312 ? -6.91 14.109 -2.684 1 98.06 312 ALA B C 1
ATOM 5539 O O . ALA B 1 312 ? -6.504 13.094 -3.25 1 98.06 312 ALA B O 1
ATOM 5540 N N . PHE B 1 313 ? -7.73 14.055 -1.761 1 97.94 313 PHE B N 1
ATOM 5541 C CA . PHE B 1 313 ? -8.547 12.898 -1.396 1 97.94 313 PHE B CA 1
ATOM 5542 C C . PHE B 1 313 ? -9.891 13.344 -0.83 1 97.94 313 PHE B C 1
ATOM 5544 O O . PHE B 1 313 ? -9.938 14.156 0.096 1 97.94 313 PHE B O 1
ATOM 5551 N N . SER B 1 314 ? -10.969 12.766 -1.396 1 95.12 314 SER B N 1
ATOM 5552 C CA . SER B 1 314 ? -12.32 13.188 -1.026 1 95.12 314 SER B CA 1
ATOM 5553 C C . SER B 1 314 ? -12.469 14.703 -1.109 1 95.12 314 SER B C 1
ATOM 5555 O O . SER B 1 314 ? -12.234 15.297 -2.164 1 95.12 314 SER B O 1
ATOM 5557 N N . HIS B 1 315 ? -12.578 15.43 0.001 1 95.25 315 HIS B N 1
ATOM 5558 C CA . HIS B 1 315 ? -13.039 16.812 -0.07 1 95.25 315 HIS B CA 1
ATOM 5559 C C . HIS B 1 315 ? -11.93 17.781 0.32 1 95.25 315 HIS B C 1
ATOM 5561 O O . HIS B 1 315 ? -12.195 18.953 0.577 1 95.25 315 HIS B O 1
ATOM 5567 N N . TYR B 1 316 ? -10.648 17.312 0.287 1 97.5 316 TYR B N 1
ATOM 5568 C CA . TYR B 1 316 ? -9.578 18.25 0.631 1 97.5 316 TYR B CA 1
ATOM 5569 C C . TYR B 1 316 ? -8.352 18.016 -0.24 1 97.5 316 TYR B C 1
ATOM 5571 O O . TYR B 1 316 ? -8.109 16.891 -0.695 1 97.5 316 TYR B O 1
ATOM 5579 N N . ASN B 1 317 ? -7.602 19.047 -0.464 1 97.81 317 ASN B N 1
ATOM 5580 C CA . ASN B 1 317 ? -6.23 19.078 -0.962 1 97.81 317 ASN B CA 1
ATOM 5581 C C . ASN B 1 317 ? -5.25 19.531 0.115 1 97.81 317 ASN B C 1
ATOM 5583 O O . ASN B 1 317 ? -5.426 20.578 0.716 1 97.81 317 ASN B O 1
ATOM 5587 N N . HIS B 1 318 ? -4.27 18.734 0.31 1 98.81 318 HIS B N 1
ATOM 5588 C CA . HIS B 1 318 ? -3.156 19.156 1.149 1 98.81 318 HIS B CA 1
ATOM 5589 C C . HIS B 1 318 ? -1.959 19.578 0.304 1 98.81 318 HIS B C 1
ATOM 5591 O O . HIS B 1 318 ? -1.511 18.828 -0.563 1 98.81 318 HIS B O 1
ATOM 5597 N N . LEU B 1 319 ? -1.457 20.75 0.553 1 98.88 319 LEU B N 1
ATOM 5598 C CA . LEU B 1 319 ? -0.35 21.266 -0.245 1 98.88 319 LEU B CA 1
ATOM 5599 C C . LEU B 1 319 ? 0.97 21.141 0.509 1 98.88 319 LEU B C 1
ATOM 5601 O O . LEU B 1 319 ? 1.02 21.359 1.722 1 98.88 319 LEU B O 1
ATOM 5605 N N . SER B 1 320 ? 1.989 20.812 -0.211 1 98.88 320 SER B N 1
ATOM 5606 C CA . SER B 1 320 ? 3.336 20.922 0.34 1 98.88 320 SER B CA 1
ATOM 5607 C C . SER B 1 320 ? 3.676 22.359 0.687 1 98.88 320 SER B C 1
ATOM 5609 O O . SER B 1 320 ? 3.229 23.297 0.011 1 98.88 320 SER B O 1
ATOM 5611 N N . ALA B 1 321 ? 4.473 22.484 1.676 1 98.81 321 ALA B N 1
ATOM 5612 C CA . ALA B 1 321 ? 4.957 23.828 1.994 1 98.81 321 ALA B CA 1
ATOM 5613 C C . ALA B 1 321 ? 5.723 24.422 0.818 1 98.81 321 ALA B C 1
ATOM 5615 O O . ALA B 1 321 ? 6.508 23.734 0.162 1 98.81 321 ALA B O 1
ATOM 5616 N N . GLN B 1 322 ? 5.453 25.688 0.55 1 98.81 322 GLN B N 1
ATOM 5617 C CA . GLN B 1 322 ? 6.117 26.422 -0.521 1 98.81 322 GLN B CA 1
ATOM 5618 C C . GLN B 1 322 ? 7.16 27.375 0.038 1 98.81 322 GLN B C 1
ATOM 5620 O O . GLN B 1 322 ? 6.844 28.234 0.873 1 98.81 322 GLN B O 1
ATOM 5625 N N . LEU B 1 323 ? 8.359 27.203 -0.397 1 98.5 323 LEU B N 1
ATOM 5626 C CA . LEU B 1 323 ? 9.406 28.203 -0.235 1 98.5 323 LEU B CA 1
ATOM 5627 C C . LEU B 1 323 ? 9.297 29.281 -1.315 1 98.5 323 LEU B C 1
ATOM 5629 O O . LEU B 1 323 ? 8.617 29.094 -2.322 1 98.5 323 LEU B O 1
ATOM 5633 N N . PRO B 1 324 ? 9.945 30.406 -1.042 1 98.75 324 PRO B N 1
ATOM 5634 C CA . PRO B 1 324 ? 9.875 31.484 -2.039 1 98.75 324 PRO B CA 1
ATOM 5635 C C . PRO B 1 324 ? 10.82 31.25 -3.217 1 98.75 324 PRO B C 1
ATOM 5637 O O . PRO B 1 324 ? 11.609 32.125 -3.561 1 98.75 324 PRO B O 1
ATOM 5640 N N . LEU B 1 325 ? 10.609 30.141 -3.834 1 98.62 325 LEU B N 1
ATOM 5641 C CA . LEU B 1 325 ? 11.438 29.75 -4.973 1 98.62 325 LEU B CA 1
ATOM 5642 C C . LEU B 1 325 ? 10.789 30.172 -6.285 1 98.62 325 LEU B C 1
ATOM 5644 O O . LEU B 1 325 ? 9.57 30.062 -6.441 1 98.62 325 LEU B O 1
ATOM 5648 N N . ASP B 1 326 ? 11.562 30.703 -7.086 1 97.75 326 ASP B N 1
ATOM 5649 C CA . ASP B 1 326 ? 11.156 30.828 -8.484 1 97.75 326 ASP B CA 1
ATOM 5650 C C . ASP B 1 326 ? 11.094 29.469 -9.172 1 97.75 326 ASP B C 1
ATOM 5652 O O . ASP B 1 326 ? 12.102 28.766 -9.266 1 97.75 326 ASP B O 1
ATOM 5656 N N . PRO B 1 327 ? 9.953 29.125 -9.703 1 97 327 PRO B N 1
ATOM 5657 C CA . PRO B 1 327 ? 9.82 27.766 -10.227 1 97 327 PRO B CA 1
ATOM 5658 C C . PRO B 1 327 ? 10.695 27.516 -11.453 1 97 327 PRO B C 1
ATOM 5660 O O . PRO B 1 327 ? 11 26.359 -11.773 1 97 327 PRO B O 1
ATOM 5663 N N . LYS B 1 328 ? 11.133 28.438 -12.211 1 95.31 328 LYS B N 1
ATOM 5664 C CA . LYS B 1 328 ? 11.93 28.266 -13.422 1 95.31 328 LYS B CA 1
ATOM 5665 C C . LYS B 1 328 ? 13.406 28.047 -13.086 1 95.31 328 LYS B C 1
ATOM 5667 O O . LYS B 1 328 ? 14.055 27.188 -13.68 1 95.31 328 LYS B O 1
ATOM 5672 N N . ILE B 1 329 ? 13.898 28.812 -12.086 1 94.5 329 ILE B N 1
ATOM 5673 C CA . ILE B 1 329 ? 15.336 28.734 -11.844 1 94.5 329 ILE B CA 1
ATOM 5674 C C . ILE B 1 329 ? 15.609 27.938 -10.57 1 94.5 329 ILE B C 1
ATOM 5676 O O . ILE B 1 329 ? 16.75 27.547 -10.312 1 94.5 329 ILE B O 1
ATOM 5680 N N . GLY B 1 330 ? 14.602 27.828 -9.711 1 95 330 GLY B N 1
ATOM 5681 C CA . GLY B 1 330 ? 14.742 27 -8.523 1 95 330 GLY B CA 1
ATOM 5682 C C . GLY B 1 330 ? 15.5 27.688 -7.402 1 95 330 GLY B C 1
ATOM 5683 O O . GLY B 1 330 ? 16.078 27.016 -6.539 1 95 330 GLY B O 1
ATOM 5684 N N . GLU B 1 331 ? 15.555 28.969 -7.453 1 96.88 331 GLU B N 1
ATOM 5685 C CA . GLU B 1 331 ? 16.25 29.75 -6.438 1 96.88 331 GLU B CA 1
ATOM 5686 C C . GLU B 1 331 ? 15.297 30.688 -5.715 1 96.88 331 GLU B C 1
ATOM 5688 O O . GLU B 1 331 ? 14.242 31.047 -6.25 1 96.88 331 GLU B O 1
ATOM 5693 N N . ILE B 1 332 ? 15.656 31.047 -4.555 1 98.19 332 ILE B N 1
ATOM 5694 C CA . ILE B 1 332 ? 14.867 32 -3.791 1 98.19 332 ILE B CA 1
ATOM 5695 C C . ILE B 1 332 ? 14.812 33.344 -4.535 1 98.19 332 ILE B C 1
ATOM 5697 O O . ILE B 1 332 ? 15.836 33.812 -5.035 1 98.19 332 ILE B O 1
ATOM 5701 N N . VAL B 1 333 ? 13.711 33.938 -4.559 1 98.19 333 VAL B N 1
ATOM 5702 C CA . VAL B 1 333 ? 13.547 35.219 -5.273 1 98.19 333 VAL B CA 1
ATOM 5703 C C . VAL B 1 333 ? 14.336 36.312 -4.562 1 98.19 333 VAL B C 1
ATOM 5705 O O . VAL B 1 333 ? 14.531 36.25 -3.346 1 98.19 333 VAL B O 1
ATOM 5708 N N . ALA B 1 334 ? 14.758 37.281 -5.344 1 96.19 334 ALA B N 1
ATOM 5709 C CA . ALA B 1 334 ? 15.453 38.438 -4.785 1 96.19 334 ALA B CA 1
ATOM 5710 C C . ALA B 1 334 ? 14.5 39.344 -3.99 1 96.19 334 ALA B C 1
ATOM 5712 O O . ALA B 1 334 ? 13.297 39.375 -4.266 1 96.19 334 ALA B O 1
ATOM 5713 N N . GLY B 1 335 ? 15.109 40.031 -2.975 1 96.25 335 GLY B N 1
ATOM 5714 C CA . GLY B 1 335 ? 14.305 40.938 -2.172 1 96.25 335 GLY B CA 1
ATOM 5715 C C . GLY B 1 335 ? 14.148 40.5 -0.735 1 96.25 335 GLY B C 1
ATOM 5716 O O . GLY B 1 335 ? 14.844 39.562 -0.286 1 96.25 335 GLY B O 1
ATOM 5717 N N . GLY B 1 336 ? 13.219 41.219 -0.028 1 97.81 336 GLY B N 1
ATOM 5718 C CA . GLY B 1 336 ? 13.008 40.938 1.385 1 97.81 336 GLY B CA 1
ATOM 5719 C C . GLY B 1 336 ? 11.766 40.094 1.652 1 97.81 336 GLY B C 1
ATOM 5720 O O . GLY B 1 336 ? 11.398 39.25 0.842 1 97.81 336 GLY B O 1
ATOM 5721 N N . ILE B 1 337 ? 11.203 40.281 2.74 1 98.62 337 ILE B N 1
ATOM 5722 C CA . ILE B 1 337 ? 10.117 39.469 3.262 1 98.62 337 ILE B CA 1
ATOM 5723 C C . ILE B 1 337 ? 8.883 39.625 2.385 1 98.62 337 ILE B C 1
ATOM 5725 O O . ILE B 1 337 ? 8.156 38.656 2.143 1 98.62 337 ILE B O 1
ATOM 5729 N N . LYS B 1 338 ? 8.602 40.781 1.886 1 98.62 338 LYS B N 1
ATOM 5730 C CA . LYS B 1 338 ? 7.406 41 1.077 1 98.62 338 LYS B CA 1
ATOM 5731 C C . LYS B 1 338 ? 7.492 40.25 -0.25 1 98.62 338 LYS B C 1
ATOM 5733 O O . LYS B 1 338 ? 6.535 39.594 -0.664 1 98.62 338 LYS B O 1
ATOM 5738 N N . GLU B 1 339 ? 8.648 40.344 -0.93 1 98.69 339 GLU B N 1
ATOM 5739 C CA . GLU B 1 339 ? 8.852 39.656 -2.195 1 98.69 339 GLU B CA 1
ATOM 5740 C C . GLU B 1 339 ? 8.781 38.125 -2.008 1 98.69 339 GLU B C 1
ATOM 5742 O O . GLU B 1 339 ? 8.195 37.438 -2.83 1 98.69 339 GLU B O 1
ATOM 5747 N N . GLN B 1 340 ? 9.359 37.688 -0.922 1 98.81 340 GLN B N 1
ATOM 5748 C CA . GLN B 1 340 ? 9.367 36.25 -0.655 1 98.81 340 GLN B CA 1
ATOM 5749 C C . GLN B 1 340 ? 7.969 35.75 -0.29 1 98.81 340 GLN B C 1
ATOM 5751 O O . GLN B 1 340 ? 7.551 34.688 -0.742 1 98.81 340 GLN B O 1
ATOM 5756 N N . ALA B 1 341 ? 7.246 36.531 0.469 1 98.88 341 ALA B N 1
ATOM 5757 C CA . ALA B 1 341 ? 5.867 36.188 0.784 1 98.88 341 ALA B CA 1
ATOM 5758 C C . ALA B 1 341 ? 5.016 36.125 -0.482 1 98.88 341 ALA B C 1
ATOM 5760 O O . ALA B 1 341 ? 4.238 35.156 -0.66 1 98.88 341 ALA B O 1
ATOM 5761 N N . GLU B 1 342 ? 5.203 37.062 -1.274 1 98.75 342 GLU B N 1
ATOM 5762 C CA . GLU B 1 342 ? 4.457 37.094 -2.527 1 98.75 342 GLU B CA 1
ATOM 5763 C C . GLU B 1 342 ? 4.754 35.875 -3.381 1 98.75 342 GLU B C 1
ATOM 5765 O O . GLU B 1 342 ? 3.846 35.281 -3.965 1 98.75 342 GLU B O 1
ATOM 5770 N N . GLN B 1 343 ? 5.977 35.438 -3.436 1 98.81 343 GLN B N 1
ATOM 5771 C CA . GLN B 1 343 ? 6.355 34.281 -4.246 1 98.81 343 GLN B CA 1
ATOM 5772 C C . GLN B 1 343 ? 5.75 33 -3.691 1 98.81 343 GLN B C 1
ATOM 5774 O O . GLN B 1 343 ? 5.285 32.156 -4.449 1 98.81 343 GLN B O 1
ATOM 5779 N N . CYS B 1 344 ? 5.852 32.812 -2.379 1 98.88 344 CYS B N 1
ATOM 5780 C CA . CYS B 1 344 ? 5.219 31.641 -1.782 1 98.88 344 CYS B CA 1
ATOM 5781 C C . CYS B 1 344 ? 3.746 31.562 -2.172 1 98.88 344 CYS B C 1
ATOM 5783 O O . CYS B 1 344 ? 3.26 30.5 -2.568 1 98.88 344 CYS B O 1
ATOM 5785 N N . LEU B 1 345 ? 3.062 32.719 -2.051 1 98.88 345 LEU B N 1
ATOM 5786 C CA . LEU B 1 345 ? 1.629 32.75 -2.314 1 98.88 345 LEU B CA 1
ATOM 5787 C C . LEU B 1 345 ? 1.346 32.562 -3.803 1 98.88 345 LEU B C 1
ATOM 5789 O O . LEU B 1 345 ? 0.344 31.969 -4.184 1 98.88 345 LEU B O 1
ATOM 5793 N N . LYS B 1 346 ? 2.186 33.094 -4.656 1 98.81 346 LYS B N 1
ATOM 5794 C CA . LYS B 1 346 ? 2.068 32.844 -6.094 1 98.81 346 LYS B CA 1
ATOM 5795 C C . LYS B 1 346 ? 2.223 31.375 -6.426 1 98.81 346 LYS B C 1
ATOM 5797 O O . LYS B 1 346 ? 1.512 30.844 -7.285 1 98.81 346 LYS B O 1
ATOM 5802 N N . ASN B 1 347 ? 3.205 30.734 -5.809 1 98.88 347 ASN B N 1
ATOM 5803 C CA . ASN B 1 347 ? 3.379 29.297 -6.008 1 98.88 347 ASN B CA 1
ATOM 5804 C C . ASN B 1 347 ? 2.133 28.531 -5.59 1 98.88 347 ASN B C 1
ATOM 5806 O O . ASN B 1 347 ? 1.688 27.625 -6.309 1 98.88 347 ASN B O 1
ATOM 5810 N N . ILE B 1 348 ? 1.598 28.875 -4.441 1 98.88 348 ILE B N 1
ATOM 5811 C CA . ILE B 1 348 ? 0.388 28.234 -3.945 1 98.88 348 ILE B CA 1
ATOM 5812 C C . ILE B 1 348 ? -0.759 28.469 -4.926 1 98.88 348 ILE B C 1
ATOM 5814 O O . ILE B 1 348 ? -1.484 27.531 -5.273 1 98.88 348 ILE B O 1
ATOM 5818 N N . LYS B 1 349 ? -0.929 29.688 -5.34 1 98.81 349 LYS B N 1
ATOM 5819 C CA . LYS B 1 349 ? -1.975 30.031 -6.301 1 98.81 349 LYS B CA 1
ATOM 5820 C C . LYS B 1 349 ? -1.82 29.203 -7.582 1 98.81 349 LYS B C 1
ATOM 5822 O O . LYS B 1 349 ? -2.805 28.703 -8.125 1 98.81 349 LYS B O 1
ATOM 5827 N N . ALA B 1 350 ? -0.6 29.047 -8.086 1 98.81 350 ALA B N 1
ATOM 5828 C CA . ALA B 1 350 ? -0.341 28.266 -9.297 1 98.81 350 ALA B CA 1
ATOM 5829 C C . ALA B 1 350 ? -0.739 26.812 -9.102 1 98.81 350 ALA B C 1
ATOM 5831 O O . ALA B 1 350 ? -1.321 26.203 -10 1 98.81 350 ALA B O 1
ATOM 5832 N N . ILE B 1 351 ? -0.41 26.234 -7.957 1 98.81 351 ILE B N 1
ATOM 5833 C CA . ILE B 1 351 ? -0.752 24.859 -7.648 1 98.81 351 ILE B CA 1
ATOM 5834 C C . ILE B 1 351 ? -2.27 24.688 -7.629 1 98.81 351 ILE B C 1
ATOM 5836 O O . ILE B 1 351 ? -2.811 23.781 -8.266 1 98.81 351 ILE B O 1
ATOM 5840 N N . ILE B 1 352 ? -2.977 25.625 -6.969 1 98.69 352 ILE B N 1
ATOM 5841 C CA . ILE B 1 352 ? -4.426 25.562 -6.805 1 98.69 352 ILE B CA 1
ATOM 5842 C C . ILE B 1 352 ? -5.105 25.703 -8.164 1 98.69 352 ILE B C 1
ATOM 5844 O O . ILE B 1 352 ? -6.008 24.922 -8.5 1 98.69 352 ILE B O 1
ATOM 5848 N N . GLU B 1 353 ? -4.645 26.594 -8.961 1 98.44 353 GLU B N 1
ATOM 5849 C CA . GLU B 1 353 ? -5.238 26.828 -10.273 1 98.44 353 GLU B CA 1
ATOM 5850 C C . GLU B 1 353 ? -4.957 25.656 -11.227 1 98.44 353 GLU B C 1
ATOM 5852 O O . GLU B 1 353 ? -5.766 25.375 -12.109 1 98.44 353 GLU B O 1
ATOM 5857 N N . SER B 1 354 ? -3.871 24.969 -11 1 98.31 354 SER B N 1
ATOM 5858 C CA . SER B 1 354 ? -3.508 23.844 -11.859 1 98.31 354 SER B CA 1
ATOM 5859 C C . SER B 1 354 ? -4.492 22.688 -11.703 1 98.31 354 SER B C 1
ATOM 5861 O O . SER B 1 354 ? -4.547 21.797 -12.555 1 98.31 354 SER B O 1
ATOM 5863 N N . ILE B 1 355 ? -5.246 22.641 -10.672 1 97.38 355 ILE B N 1
ATOM 5864 C CA . ILE B 1 355 ? -6.23 21.594 -10.453 1 97.38 355 ILE B CA 1
ATOM 5865 C C . ILE B 1 355 ? -7.641 22.172 -10.547 1 97.38 355 ILE B C 1
ATOM 5867 O O . ILE B 1 355 ? -8.578 21.641 -9.945 1 97.38 355 ILE B O 1
ATOM 5871 N N . ASN B 1 356 ? -7.809 23.344 -11.133 1 96.69 356 ASN B N 1
ATOM 5872 C CA . ASN B 1 356 ? -9.062 24 -11.484 1 96.69 356 ASN B CA 1
ATOM 5873 C C . ASN B 1 356 ? -9.805 24.484 -10.242 1 96.69 356 ASN B C 1
ATOM 5875 O O . ASN B 1 356 ? -11.031 24.375 -10.156 1 96.69 356 ASN B O 1
ATOM 5879 N N . HIS B 1 357 ? -9.023 24.922 -9.266 1 97.06 357 HIS B N 1
ATOM 5880 C CA . HIS B 1 357 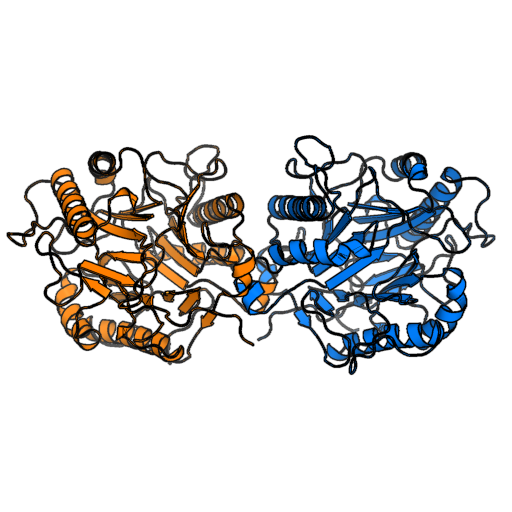? -9.57 25.578 -8.094 1 97.06 357 HIS B CA 1
ATOM 5881 C C . HIS B 1 357 ? -9.109 27.031 -8.023 1 97.06 357 HIS B C 1
ATOM 5883 O O . HIS B 1 357 ? -8.336 27.484 -8.867 1 97.06 357 HIS B O 1
ATOM 5889 N N . ASP B 1 358 ? -9.664 27.734 -7.113 1 96.44 358 ASP B N 1
ATOM 5890 C CA . ASP B 1 358 ? -9.258 29.125 -6.914 1 96.44 358 ASP B CA 1
ATOM 5891 C C . ASP B 1 358 ? -8.93 29.391 -5.449 1 96.44 358 ASP B C 1
ATOM 5893 O O . ASP B 1 358 ? -9.156 28.547 -4.59 1 96.44 358 ASP B O 1
ATOM 5897 N N . MET B 1 359 ? -8.398 30.594 -5.199 1 97.56 359 MET B N 1
ATOM 5898 C CA . MET B 1 359 ? -7.891 30.922 -3.875 1 97.56 359 MET B CA 1
ATOM 5899 C C . MET B 1 359 ? -9.016 30.969 -2.852 1 97.56 359 MET B C 1
ATOM 5901 O O . MET B 1 359 ? -8.789 30.797 -1.654 1 97.56 359 MET B O 1
ATOM 5905 N N . ASP B 1 360 ? -10.25 31.156 -3.283 1 96.56 360 ASP B N 1
ATOM 5906 C CA . ASP B 1 360 ? -11.398 31.203 -2.383 1 96.56 360 ASP B CA 1
ATOM 5907 C C . ASP B 1 360 ? -11.672 29.828 -1.779 1 96.56 360 ASP B C 1
ATOM 5909 O O . ASP B 1 360 ? -12.398 29.703 -0.794 1 96.56 360 ASP B O 1
ATOM 5913 N N . ASP B 1 361 ? -11.062 28.812 -2.367 1 97.5 361 ASP B N 1
ATOM 5914 C CA . ASP B 1 361 ? -11.266 27.438 -1.896 1 97.5 361 ASP B CA 1
ATOM 5915 C C . ASP B 1 361 ? -10.305 27.109 -0.756 1 97.5 361 ASP B C 1
ATOM 5917 O O . ASP B 1 361 ? -10.414 26.047 -0.135 1 97.5 361 ASP B O 1
ATOM 5921 N N . VAL B 1 362 ? -9.391 27.984 -0.431 1 98.56 362 VAL B N 1
ATOM 5922 C CA . VAL B 1 362 ? -8.422 27.734 0.631 1 98.56 362 VAL B CA 1
ATOM 5923 C C . VAL B 1 362 ? -9.109 27.828 1.991 1 98.56 362 VAL B C 1
ATOM 5925 O O . VAL B 1 362 ? -9.773 28.812 2.291 1 98.56 362 VAL B O 1
ATOM 5928 N N . VAL B 1 363 ? -8.883 26.781 2.826 1 98.44 363 VAL B N 1
ATOM 5929 C CA . VAL B 1 363 ? -9.578 26.75 4.109 1 98.44 363 VAL B CA 1
ATOM 5930 C C . VAL B 1 363 ? -8.586 27 5.242 1 98.44 363 VAL B C 1
ATOM 5932 O O . VAL B 1 363 ? -8.977 27.391 6.344 1 98.44 363 VAL B O 1
ATOM 5935 N N . LYS B 1 364 ? -7.352 26.766 4.996 1 98.75 364 LYS B N 1
ATOM 5936 C CA . LYS B 1 364 ? -6.324 26.906 6.023 1 98.75 364 LYS B CA 1
ATOM 5937 C C . LYS B 1 364 ? -4.992 27.328 5.418 1 98.75 364 LYS B C 1
ATOM 5939 O O . LYS B 1 364 ? -4.602 26.844 4.352 1 98.75 364 LYS B O 1
ATOM 5944 N N . VAL B 1 365 ? -4.328 28.234 6.062 1 98.81 365 VAL B N 1
ATOM 5945 C CA . VAL B 1 365 ? -2.986 28.672 5.688 1 98.81 365 VAL B CA 1
ATOM 5946 C C . VAL B 1 365 ? -2.061 28.594 6.898 1 98.81 365 VAL B C 1
ATOM 5948 O O . VAL B 1 365 ? -2.414 29.047 7.988 1 98.81 365 VAL B O 1
ATOM 5951 N N . ASN B 1 366 ? -0.91 28 6.766 1 98.88 366 ASN B N 1
ATOM 5952 C CA . ASN B 1 366 ? 0.12 27.953 7.797 1 98.88 366 ASN B CA 1
ATOM 5953 C C . ASN B 1 366 ? 1.367 28.719 7.383 1 98.88 366 ASN B C 1
ATOM 5955 O O . ASN B 1 366 ? 1.985 28.422 6.363 1 98.88 366 ASN B O 1
ATOM 5959 N N . ILE B 1 367 ? 1.736 29.656 8.203 1 98.88 367 ILE B N 1
ATOM 5960 C CA . ILE B 1 367 ? 2.846 30.547 7.887 1 98.88 367 ILE B CA 1
ATOM 5961 C C . ILE B 1 367 ? 3.992 30.312 8.867 1 98.88 367 ILE B C 1
ATOM 5963 O O . ILE B 1 367 ? 3.785 30.297 10.086 1 98.88 367 ILE B O 1
ATOM 5967 N N . PHE B 1 368 ? 5.195 30.141 8.344 1 98.88 368 PHE B N 1
ATOM 5968 C CA . PHE B 1 368 ? 6.43 30.016 9.109 1 98.88 368 PHE B CA 1
ATOM 5969 C C . PHE B 1 368 ? 7.383 31.156 8.789 1 98.88 368 PHE B C 1
ATOM 5971 O O . PHE B 1 368 ? 7.777 31.344 7.633 1 98.88 368 PHE B O 1
ATOM 5978 N N . LEU B 1 369 ? 7.785 31.875 9.805 1 98.81 369 LEU B N 1
ATOM 5979 C CA . LEU B 1 369 ? 8.625 33.062 9.609 1 98.81 369 LEU B CA 1
ATOM 5980 C C . LEU B 1 369 ? 9.969 32.875 10.312 1 98.81 369 LEU B C 1
ATOM 5982 O O . LEU B 1 369 ? 10.023 32.406 11.453 1 98.81 369 LEU B O 1
ATOM 5986 N N . LYS B 1 370 ? 11 33.25 9.656 1 98.31 370 LYS B N 1
ATOM 5987 C CA . LYS B 1 370 ? 12.312 33.281 10.297 1 98.31 370 LYS B CA 1
ATOM 5988 C C . LYS B 1 370 ? 12.383 34.375 11.359 1 98.31 370 LYS B C 1
ATOM 5990 O O . LYS B 1 370 ? 13.078 34.25 12.359 1 98.31 370 LYS B O 1
ATOM 5995 N N . ASP B 1 371 ? 11.727 35.5 11.109 1 98.12 371 ASP B N 1
ATOM 5996 C CA . ASP B 1 371 ? 11.562 36.594 12.062 1 98.12 371 ASP B CA 1
ATOM 5997 C C . ASP B 1 371 ? 10.078 36.906 12.266 1 98.12 371 ASP B C 1
ATOM 5999 O O . ASP B 1 371 ? 9.438 37.469 11.375 1 98.12 371 ASP B O 1
ATOM 6003 N N . ILE B 1 372 ? 9.57 36.688 13.438 1 97.88 372 ILE B N 1
ATOM 6004 C CA . ILE B 1 372 ? 8.148 36.844 13.734 1 97.88 372 ILE B CA 1
ATOM 6005 C C . ILE B 1 372 ? 7.727 38.312 13.578 1 97.88 372 ILE B C 1
ATOM 6007 O O . ILE B 1 372 ? 6.559 38.594 13.32 1 97.88 372 ILE B O 1
ATOM 6011 N N . ALA B 1 373 ? 8.633 39.188 13.656 1 97.38 373 ALA B N 1
ATOM 6012 C CA . ALA B 1 373 ? 8.352 40.594 13.562 1 97.38 373 ALA B CA 1
ATOM 6013 C C . ALA B 1 373 ? 7.965 41 12.141 1 97.38 373 ALA B C 1
ATOM 6015 O O . ALA B 1 373 ? 7.434 42.094 11.914 1 97.38 373 ALA B O 1
ATOM 6016 N N . ASP B 1 374 ? 8.195 40.125 11.211 1 98.19 374 ASP B N 1
ATOM 6017 C CA . ASP B 1 374 ? 7.895 40.406 9.812 1 98.19 374 ASP B CA 1
ATOM 6018 C C . ASP B 1 374 ? 6.414 40.219 9.516 1 98.19 374 ASP B C 1
ATOM 6020 O O . ASP B 1 374 ? 5.965 40.438 8.391 1 98.19 374 ASP B O 1
ATOM 6024 N N . VAL B 1 375 ? 5.621 39.812 10.445 1 97.38 375 VAL B N 1
ATOM 6025 C CA . VAL B 1 375 ? 4.246 39.375 10.242 1 97.38 375 VAL B CA 1
ATOM 6026 C C . VAL B 1 375 ? 3.428 40.531 9.625 1 97.38 375 VAL B C 1
ATOM 6028 O O . VAL B 1 375 ? 2.572 40.281 8.773 1 97.38 375 VAL B O 1
ATOM 6031 N N . ASP B 1 376 ? 3.678 41.75 10 1 96.69 376 ASP B N 1
ATOM 6032 C CA . ASP B 1 376 ? 2.912 42.875 9.469 1 96.69 376 ASP B CA 1
ATOM 6033 C C . ASP B 1 376 ? 3.162 43.062 7.973 1 96.69 376 ASP B C 1
ATOM 6035 O O . ASP B 1 376 ? 2.229 43.281 7.211 1 96.69 376 ASP B O 1
ATOM 6039 N N . ALA B 1 377 ? 4.402 42.969 7.629 1 98.25 377 ALA B N 1
ATOM 6040 C CA . ALA B 1 377 ? 4.75 43.062 6.215 1 98.25 377 ALA B CA 1
ATOM 6041 C C . ALA B 1 377 ? 4.121 41.938 5.41 1 98.25 377 ALA B C 1
ATOM 6043 O O . ALA B 1 377 ? 3.666 42.156 4.281 1 98.25 377 ALA B O 1
ATOM 6044 N N . VAL B 1 378 ? 4.129 40.781 5.961 1 98.44 378 VAL B N 1
ATOM 6045 C CA . VAL B 1 378 ? 3.533 39.625 5.312 1 98.44 378 VAL B CA 1
ATOM 6046 C C . VAL B 1 378 ? 2.029 39.812 5.156 1 98.44 378 VAL B C 1
ATOM 6048 O O . VAL B 1 378 ? 1.451 39.469 4.121 1 98.44 378 VAL B O 1
ATOM 6051 N N . ASP B 1 379 ? 1.412 40.406 6.152 1 97.94 379 ASP B N 1
ATOM 6052 C CA . ASP B 1 379 ? -0.028 40.656 6.137 1 97.94 379 ASP B CA 1
ATOM 6053 C C . ASP B 1 379 ? -0.421 41.594 4.992 1 97.94 379 ASP B C 1
ATOM 6055 O O . ASP B 1 379 ? -1.493 41.438 4.402 1 97.94 379 ASP B O 1
ATOM 6059 N N . GLU B 1 380 ? 0.398 42.5 4.715 1 97.81 380 GLU B N 1
ATOM 6060 C CA . GLU B 1 380 ? 0.14 43.406 3.604 1 97.81 380 GLU B CA 1
ATOM 6061 C C . GLU B 1 380 ? 0.036 42.656 2.283 1 97.81 380 GLU B C 1
ATOM 6063 O O . GLU B 1 380 ? -0.845 42.938 1.468 1 97.81 380 GLU B O 1
ATOM 6068 N N . VAL B 1 381 ? 0.896 41.719 2.123 1 98.5 381 VAL B N 1
ATOM 6069 C CA . VAL B 1 381 ? 0.892 40.906 0.907 1 98.5 381 VAL B CA 1
ATOM 6070 C C . VAL B 1 381 ? -0.255 39.906 0.957 1 98.5 381 VAL B C 1
ATOM 6072 O O . VAL B 1 381 ? -0.984 39.75 -0.024 1 98.5 381 VAL B O 1
ATOM 6075 N N . TYR B 1 382 ? -0.396 39.281 2.09 1 98.5 382 TYR B N 1
ATOM 6076 C CA . TYR B 1 382 ? -1.367 38.219 2.316 1 98.5 382 TYR B CA 1
ATOM 6077 C C . TYR B 1 382 ? -2.773 38.688 1.955 1 98.5 382 TYR B C 1
ATOM 6079 O O . TYR B 1 382 ? -3.525 37.938 1.305 1 98.5 382 TYR B O 1
ATOM 6087 N N . THR B 1 383 ? -3.139 39.906 2.242 1 97.25 383 THR B N 1
ATOM 6088 C CA . THR B 1 383 ? -4.488 40.406 2.057 1 97.25 383 THR B CA 1
ATOM 6089 C C . THR B 1 383 ? -4.805 40.594 0.573 1 97.25 383 THR B C 1
ATOM 6091 O O . THR B 1 383 ? -5.973 40.562 0.177 1 97.25 383 THR B O 1
ATOM 6094 N N . THR B 1 384 ? -3.816 40.719 -0.222 1 98 384 THR B N 1
ATOM 6095 C CA . THR B 1 384 ? -4.043 40.812 -1.658 1 98 384 THR B CA 1
ATOM 6096 C C . THR B 1 384 ? -4.434 39.469 -2.256 1 98 384 THR B C 1
ATOM 6098 O O . THR B 1 384 ? -5.133 39.438 -3.27 1 98 384 THR B O 1
ATOM 6101 N N . PHE B 1 385 ? -4.031 38.406 -1.622 1 98.44 385 PHE B N 1
ATOM 6102 C CA . PHE B 1 385 ? -4.34 37.094 -2.105 1 98.44 385 PHE B CA 1
ATOM 6103 C C . PHE B 1 385 ? -5.605 36.531 -1.445 1 98.44 385 PHE B C 1
ATOM 6105 O O . PHE B 1 385 ? -6.289 35.688 -2.008 1 98.44 385 PHE B O 1
ATOM 6112 N N . PHE B 1 386 ? -5.848 37.031 -0.279 1 98 386 PHE B N 1
ATOM 6113 C CA . PHE B 1 386 ? -7.039 36.656 0.473 1 98 386 PHE B CA 1
ATOM 6114 C C . PHE B 1 386 ? -7.781 37.906 0.957 1 98 386 PHE B C 1
ATOM 6116 O O . PHE B 1 386 ? -7.906 38.125 2.162 1 98 386 PHE B O 1
ATOM 6123 N N . PRO B 1 387 ? -8.406 38.594 0.122 1 96 387 PRO B N 1
ATOM 6124 C CA . PRO B 1 387 ? -9.039 39.844 0.49 1 96 387 PRO B CA 1
ATOM 6125 C C . PRO B 1 387 ? -10.242 39.656 1.407 1 96 387 PRO B C 1
ATOM 6127 O O . PRO B 1 387 ? -10.609 40.562 2.154 1 96 387 PRO B O 1
ATOM 6130 N N . SER B 1 388 ? -10.867 38.5 1.456 1 93.81 388 SER B N 1
ATOM 6131 C CA . SER B 1 388 ? -12.062 38.25 2.256 1 93.81 388 SER B CA 1
ATOM 6132 C C . SER B 1 388 ? -11.703 37.781 3.66 1 93.81 388 SER B C 1
ATOM 6134 O O . SER B 1 388 ? -12.562 37.719 4.539 1 93.81 388 SER B O 1
ATOM 6136 N N . GLY B 1 389 ? -10.445 37.469 3.85 1 95.12 389 GLY B N 1
ATOM 6137 C CA . GLY B 1 389 ? -10 37 5.152 1 95.12 389 GLY B CA 1
ATOM 6138 C C . GLY B 1 389 ? -10.641 35.688 5.57 1 95.12 389 GLY B C 1
ATOM 6139 O O . GLY B 1 389 ? -10.961 35.5 6.746 1 95.12 389 GLY B O 1
ATOM 6140 N N . ILE B 1 390 ? -10.781 34.781 4.68 1 92.88 390 ILE B N 1
ATOM 6141 C CA . ILE B 1 390 ? -11.617 33.625 4.906 1 92.88 390 ILE B CA 1
ATOM 6142 C C . ILE B 1 390 ? -10.773 32.5 5.516 1 92.88 390 ILE B C 1
ATOM 6144 O O . ILE B 1 390 ? -11.148 31.922 6.539 1 92.88 390 ILE B O 1
ATOM 6148 N N . PRO B 1 391 ? -9.578 32.125 5.012 1 98.06 391 PRO B N 1
ATOM 6149 C CA . PRO B 1 391 ? -8.891 30.938 5.52 1 98.06 391 PRO B CA 1
ATOM 6150 C C . PRO B 1 391 ? -8.492 31.078 6.988 1 98.06 391 PRO B C 1
ATOM 6152 O O . PRO B 1 391 ? -8.109 32.156 7.434 1 98.06 391 PRO B O 1
ATOM 6155 N N . ALA B 1 392 ? -8.688 30.016 7.707 1 98.5 392 ALA B N 1
ATOM 6156 C CA . ALA B 1 392 ? -8.047 29.953 9.016 1 98.5 392 ALA B CA 1
ATOM 6157 C C . ALA B 1 392 ? -6.531 30.047 8.898 1 98.5 392 ALA B C 1
ATOM 6159 O O . ALA B 1 392 ? -5.969 29.734 7.84 1 98.5 392 ALA B O 1
ATOM 6160 N N . ARG B 1 393 ? -5.879 30.484 10 1 98.5 393 ARG B N 1
ATOM 6161 C CA . ARG B 1 393 ? -4.461 30.781 9.828 1 98.5 393 ARG B CA 1
ATOM 6162 C C . ARG B 1 393 ? -3.676 30.422 11.094 1 98.5 393 ARG B C 1
ATOM 6164 O O . ARG B 1 393 ? -4.188 30.562 12.203 1 98.5 393 ARG B O 1
ATOM 6171 N N . ARG B 1 394 ? -2.504 29.938 10.875 1 98.31 394 ARG B N 1
ATOM 6172 C CA . ARG B 1 394 ? -1.477 29.766 11.898 1 98.31 394 ARG B CA 1
ATOM 6173 C C . ARG B 1 394 ? -0.193 30.5 11.508 1 98.31 394 ARG B C 1
ATOM 6175 O O . ARG B 1 394 ? 0.238 30.422 10.359 1 98.31 394 ARG B O 1
ATOM 6182 N N . THR B 1 395 ? 0.401 31.234 12.43 1 98.56 395 THR B N 1
ATOM 6183 C CA . THR B 1 395 ? 1.705 31.859 12.227 1 98.56 395 THR B CA 1
ATOM 6184 C C . THR B 1 395 ? 2.658 31.5 13.367 1 98.56 395 THR B C 1
ATOM 6186 O O . THR B 1 395 ? 2.318 31.656 14.539 1 98.56 395 THR B O 1
ATOM 6189 N N . VAL B 1 396 ? 3.83 31.031 13 1 98.69 396 VAL B N 1
ATOM 6190 C CA . VAL B 1 396 ? 4.855 30.75 14 1 98.69 396 VAL B CA 1
ATOM 6191 C C . VAL B 1 396 ? 6.207 31.281 13.516 1 98.69 396 VAL B C 1
ATOM 6193 O O . VAL B 1 396 ? 6.438 31.406 12.312 1 98.69 396 VAL B O 1
ATOM 6196 N N . GLY B 1 397 ? 7.059 31.641 14.492 1 98.75 397 GLY B N 1
ATOM 6197 C CA . GLY B 1 397 ? 8.453 31.938 14.211 1 98.75 397 GLY B CA 1
ATOM 6198 C C . GLY B 1 397 ? 9.367 30.734 14.375 1 98.75 397 GLY B C 1
ATOM 6199 O O . GLY B 1 397 ? 9.266 30 15.359 1 98.75 397 GLY B O 1
ATOM 6200 N N . VAL B 1 398 ? 10.219 30.484 13.414 1 98.5 398 VAL B N 1
ATOM 6201 C CA . VAL B 1 398 ? 11.164 29.375 13.461 1 98.5 398 VAL B CA 1
ATOM 6202 C C . VAL B 1 398 ? 12.594 29.922 13.344 1 98.5 398 VAL B C 1
ATOM 6204 O O . VAL B 1 398 ? 12.812 31.016 12.844 1 98.5 398 VAL B O 1
ATOM 6207 N N . SER B 1 399 ? 13.555 29.172 13.812 1 96.44 399 SER B N 1
ATOM 6208 C CA . SER B 1 399 ? 14.93 29.656 13.875 1 96.44 399 SER B CA 1
ATOM 6209 C C . SER B 1 399 ? 15.594 29.625 12.508 1 96.44 399 SER B C 1
ATOM 6211 O O . SER B 1 399 ? 16.562 30.344 12.258 1 96.44 399 SER B O 1
ATOM 6213 N N . ALA B 1 400 ? 15.117 28.719 11.711 1 97.62 400 ALA B N 1
ATOM 6214 C CA . ALA B 1 400 ? 15.68 28.562 10.375 1 97.62 400 ALA B CA 1
ATOM 6215 C C . ALA B 1 400 ? 14.648 28 9.398 1 97.62 400 ALA B C 1
ATOM 6217 O O . ALA B 1 400 ? 13.656 27.391 9.812 1 97.62 400 ALA B O 1
ATOM 6218 N N . LEU B 1 401 ? 14.844 28.281 8.133 1 97.75 401 LEU B N 1
ATOM 6219 C CA . LEU B 1 401 ? 14.07 27.703 7.039 1 97.75 401 LEU B CA 1
ATOM 6220 C C . LEU B 1 401 ? 14.992 27.156 5.953 1 97.75 401 LEU B C 1
ATOM 6222 O O . LEU B 1 401 ? 16.141 27.594 5.832 1 97.75 401 LEU B O 1
ATOM 6226 N N . PRO B 1 402 ? 14.531 26.125 5.242 1 95.31 402 PRO B N 1
ATOM 6227 C CA . PRO B 1 402 ? 15.375 25.594 4.172 1 95.31 402 PRO B CA 1
ATOM 6228 C C . PRO B 1 402 ? 15.875 26.672 3.215 1 95.31 402 PRO B C 1
ATOM 6230 O O . PRO B 1 402 ? 15.141 27.594 2.887 1 95.31 402 PRO B O 1
ATOM 6233 N N . GLN B 1 403 ? 17.188 26.578 2.803 1 94 403 GLN B N 1
ATOM 6234 C CA . GLN B 1 403 ? 17.844 27.453 1.852 1 94 403 GLN B CA 1
ATOM 6235 C C . GLN B 1 403 ? 17.906 28.891 2.381 1 94 403 GLN B C 1
ATOM 6237 O O . GLN B 1 403 ? 17.922 29.844 1.604 1 94 403 GLN B O 1
ATOM 6242 N N . ASP B 1 404 ? 17.688 29.031 3.676 1 95.56 404 ASP B N 1
ATOM 6243 C CA . ASP B 1 404 ? 17.766 30.297 4.402 1 95.56 404 ASP B CA 1
ATOM 6244 C C . ASP B 1 404 ? 16.656 31.25 3.973 1 95.56 404 ASP B C 1
ATOM 6246 O O . ASP B 1 404 ? 16.859 32.469 3.883 1 95.56 404 ASP B O 1
ATOM 6250 N N . ALA B 1 405 ? 15.578 30.734 3.584 1 98.44 405 ALA B N 1
ATOM 6251 C CA . ALA B 1 405 ? 14.398 31.531 3.262 1 98.44 405 ALA B CA 1
ATOM 6252 C C . ALA B 1 405 ? 13.938 32.344 4.469 1 98.44 405 ALA B C 1
ATOM 6254 O O . ALA B 1 405 ? 14.305 32.031 5.605 1 98.44 405 ALA B O 1
ATOM 6255 N N . LEU B 1 406 ? 13.125 33.344 4.195 1 98.75 406 LEU B N 1
ATOM 6256 C CA . LEU B 1 406 ? 12.578 34.188 5.266 1 98.75 406 LEU B CA 1
ATOM 6257 C C . LEU B 1 406 ? 11.18 33.719 5.652 1 98.75 406 LEU B C 1
ATOM 6259 O O . LEU B 1 406 ? 10.688 34.031 6.742 1 98.75 406 LEU B O 1
ATOM 6263 N N . ILE B 1 407 ? 10.586 33 4.734 1 98.81 407 ILE B N 1
ATOM 6264 C CA . ILE B 1 407 ? 9.195 32.594 4.945 1 98.81 407 ILE B CA 1
ATOM 6265 C C . ILE B 1 407 ? 8.914 31.281 4.215 1 98.81 407 ILE B C 1
ATOM 6267 O O . ILE B 1 407 ? 9.547 30.984 3.193 1 98.81 407 ILE B O 1
ATOM 6271 N N . GLN B 1 408 ? 8.102 30.422 4.777 1 98.81 408 GLN B N 1
ATOM 6272 C CA . GLN B 1 408 ? 7.508 29.219 4.211 1 98.81 408 GLN B CA 1
ATOM 6273 C C . GLN B 1 408 ? 6.008 29.172 4.477 1 98.81 408 GLN B C 1
ATOM 6275 O O . GLN B 1 408 ? 5.555 29.531 5.566 1 98.81 408 GLN B O 1
ATOM 6280 N N . ILE B 1 409 ? 5.188 28.75 3.477 1 98.94 409 ILE B N 1
ATOM 6281 C CA . ILE B 1 409 ? 3.738 28.734 3.643 1 98.94 409 ILE B CA 1
ATOM 6282 C C . ILE B 1 409 ? 3.176 27.422 3.092 1 98.94 409 ILE B C 1
ATOM 6284 O O . ILE B 1 409 ? 3.568 26.984 2.01 1 98.94 409 ILE B O 1
ATOM 6288 N N . ASP B 1 410 ? 2.32 26.703 3.791 1 98.12 410 ASP B N 1
ATOM 6289 C CA . ASP B 1 410 ? 1.516 25.625 3.203 1 98.12 410 ASP B CA 1
ATOM 6290 C C . ASP B 1 410 ? 0.026 25.875 3.43 1 98.12 410 ASP B C 1
ATOM 6292 O O . ASP B 1 410 ? -0.356 26.875 4.059 1 98.12 410 ASP B O 1
ATOM 6296 N N . ALA B 1 411 ? -0.827 25.094 2.789 1 98.81 411 ALA B N 1
ATOM 6297 C CA . ALA B 1 411 ? -2.264 25.375 2.807 1 98.81 411 ALA B CA 1
ATOM 6298 C C . ALA B 1 411 ? -3.064 24.078 2.67 1 98.81 411 ALA B C 1
ATOM 6300 O O . ALA B 1 411 ? -2.523 23.047 2.268 1 98.81 411 ALA B O 1
ATOM 6301 N N . VAL B 1 412 ? -4.25 24.109 3.117 1 98.81 412 VAL B N 1
ATOM 6302 C CA . VAL B 1 412 ? -5.277 23.094 2.867 1 98.81 412 VAL B CA 1
ATOM 6303 C C . VAL B 1 412 ? -6.398 23.703 2.025 1 98.81 412 VAL B C 1
ATOM 6305 O O . VAL B 1 412 ? -6.867 24.812 2.307 1 98.81 412 VAL B O 1
ATOM 6308 N N . VAL B 1 413 ? -6.84 23.016 0.997 1 98.44 413 VAL B N 1
ATOM 6309 C CA . VAL B 1 413 ? -7.777 23.562 0.019 1 98.44 413 VAL B CA 1
ATOM 6310 C C . VAL B 1 413 ? -9.008 22.656 -0.068 1 98.44 413 VAL B C 1
ATOM 6312 O O . VAL B 1 413 ? -8.883 21.422 -0.071 1 98.44 413 VAL B O 1
ATOM 6315 N N . ALA B 1 414 ? -10.133 23.297 -0.114 1 97.06 414 ALA B N 1
ATOM 6316 C CA . ALA B 1 414 ? -11.391 22.578 -0.303 1 97.06 414 ALA B CA 1
ATOM 6317 C C . ALA B 1 414 ? -11.453 21.938 -1.687 1 97.06 414 ALA B C 1
ATOM 6319 O O . ALA B 1 414 ? -11 22.531 -2.672 1 97.06 414 ALA B O 1
ATOM 6320 N N . ASN B 1 415 ? -12.016 20.781 -1.693 1 94 415 ASN B N 1
ATOM 6321 C CA . ASN B 1 415 ? -12.195 20.016 -2.922 1 94 415 ASN B CA 1
ATOM 6322 C C . ASN B 1 415 ? -13.641 19.562 -3.092 1 94 415 ASN B C 1
ATOM 6324 O O . ASN B 1 415 ? -13.977 18.422 -2.764 1 94 415 ASN B O 1
ATOM 6328 N N . ALA B 1 416 ? -14.484 20.266 -3.77 1 88.94 416 ALA B N 1
ATOM 6329 C CA . ALA B 1 416 ? -15.93 20.078 -3.785 1 88.94 416 ALA B CA 1
ATOM 6330 C C . ALA B 1 416 ? -16.312 18.859 -4.629 1 88.94 416 ALA B C 1
ATOM 6332 O O . ALA B 1 416 ? -17.281 18.156 -4.312 1 88.94 416 ALA B O 1
ATOM 6333 N N . GLU B 1 417 ? -15.609 18.609 -5.594 1 85.06 417 GLU B N 1
ATOM 6334 C CA . GLU B 1 417 ? -15.992 17.594 -6.57 1 85.06 417 GLU B CA 1
ATOM 6335 C C . GLU B 1 417 ? -15.641 16.188 -6.074 1 85.06 417 GLU B C 1
ATOM 6337 O O . GLU B 1 417 ? -16.047 15.195 -6.676 1 85.06 417 GLU B O 1
ATOM 6342 N N . GLY B 1 418 ? -14.938 16.141 -4.93 1 90.25 418 GLY B N 1
ATOM 6343 C CA . GLY B 1 418 ? -14.43 14.852 -4.512 1 90.25 418 GLY B CA 1
ATOM 6344 C C . GLY B 1 418 ? -13.297 14.344 -5.379 1 90.25 418 GLY B C 1
ATOM 6345 O O . GLY B 1 418 ? -12.609 15.133 -6.027 1 90.25 418 GLY B O 1
ATOM 6346 N N . THR B 1 419 ? -12.922 13.039 -5.234 1 93.44 419 THR B N 1
ATOM 6347 C CA . THR B 1 419 ? -11.82 12.469 -6.008 1 93.44 419 THR B CA 1
ATOM 6348 C C . THR B 1 419 ? -12.227 11.133 -6.621 1 93.44 419 THR B C 1
ATOM 6350 O O . THR B 1 419 ? -11.656 10.094 -6.293 1 93.44 419 THR B O 1
ATOM 6353 N N . PRO B 1 420 ? -13.188 11.172 -7.48 1 92.5 420 PRO B N 1
ATOM 6354 C CA . PRO B 1 420 ? -13.555 9.938 -8.172 1 92.5 420 PRO B CA 1
ATOM 6355 C C . PRO B 1 420 ? -12.422 9.383 -9.031 1 92.5 420 PRO B C 1
ATOM 6357 O O . PRO B 1 420 ? -11.555 10.141 -9.484 1 92.5 420 PRO B O 1
ATOM 6360 N N . PRO B 1 421 ? -12.406 8.016 -9.195 1 88.56 421 PRO B N 1
ATOM 6361 C CA . PRO B 1 421 ? -11.414 7.477 -10.133 1 88.56 421 PRO B CA 1
ATOM 6362 C C . PRO B 1 421 ? -11.531 8.07 -11.531 1 88.56 421 PRO B C 1
ATOM 6364 O O . PRO B 1 421 ? -12.633 8.422 -11.969 1 88.56 421 PRO B O 1
ATOM 6367 N N . LYS B 1 422 ? -10.43 8.203 -12.156 1 81.19 422 LYS B N 1
ATOM 6368 C CA . LYS B 1 422 ? -10.453 8.719 -13.523 1 81.19 422 LYS B CA 1
ATOM 6369 C C . LYS B 1 422 ? -10.961 7.66 -14.5 1 81.19 422 LYS B C 1
ATOM 6371 O O . LYS B 1 422 ? -10.633 6.48 -14.375 1 81.19 422 LYS B O 1
ATOM 6376 N N . ALA B 1 423 ? -12.047 7.984 -15.242 1 65.38 423 ALA B N 1
ATOM 6377 C CA . ALA B 1 423 ? -12.625 7.082 -16.234 1 65.38 423 ALA B CA 1
ATOM 6378 C C . ALA B 1 423 ? -11.555 6.574 -17.203 1 65.38 423 ALA B C 1
ATOM 6380 O O . ALA B 1 423 ? -10.609 7.293 -17.516 1 65.38 423 ALA B O 1
#

pLDDT: mean 95.94, std 6.22, range [37.66, 98.94]

Solvent-accessible surface area (backbone atoms only — not comparable to full-atom values): 42085 Å² total; per-residue (Å²): 124,70,96,41,47,40,80,45,62,45,76,57,82,69,23,64,67,48,84,58,64,20,18,41,27,15,31,43,41,57,33,30,36,36,22,46,27,52,25,40,37,45,90,77,68,38,69,55,76,80,54,63,52,51,30,40,45,35,18,52,50,31,51,48,39,51,38,44,70,70,76,44,55,72,82,40,37,36,34,39,38,42,39,25,50,50,66,83,49,49,64,52,38,46,60,52,49,44,74,72,37,77,88,55,49,34,7,37,36,68,41,11,24,60,37,38,67,96,70,40,58,45,38,39,30,45,34,29,61,28,51,45,46,32,33,66,97,46,92,42,85,40,68,59,40,75,46,77,49,78,52,79,72,20,67,79,56,96,76,30,28,48,29,26,33,45,51,53,34,33,35,38,24,42,26,54,23,38,36,40,89,77,69,39,68,53,77,77,56,59,47,50,25,42,46,35,16,52,49,32,52,46,39,49,30,56,71,69,74,41,55,77,63,22,39,34,33,38,40,39,35,22,51,51,69,87,48,48,66,52,39,47,59,48,47,55,70,54,48,42,62,30,32,53,37,40,40,69,65,44,44,32,7,38,37,78,40,35,22,68,34,38,73,95,70,41,55,42,37,39,28,43,34,28,55,29,58,42,41,29,48,82,51,52,59,75,56,23,75,52,37,13,44,49,73,48,76,54,78,70,24,70,80,56,98,80,31,25,47,30,25,29,46,43,56,33,27,33,35,23,48,27,54,24,39,37,39,87,79,68,41,70,54,78,76,58,61,53,51,30,44,46,36,21,51,50,31,50,48,40,49,39,45,70,72,78,44,56,71,82,39,36,33,32,37,41,39,40,21,46,51,57,83,48,52,64,56,37,47,64,50,49,39,76,71,37,70,78,8,45,29,6,41,36,69,38,11,20,79,51,44,80,95,71,38,57,46,38,37,31,39,34,29,59,28,68,83,44,23,55,51,74,130,122,70,94,41,47,40,81,43,62,45,75,59,83,69,23,65,68,47,84,58,65,20,19,41,27,15,31,44,39,56,33,30,36,36,23,46,28,53,23,38,38,43,92,78,67,38,68,54,78,80,54,62,53,52,29,41,45,36,19,52,49,32,49,49,41,51,40,45,71,71,77,43,55,72,83,41,37,36,34,36,38,40,39,25,51,50,65,83,50,50,64,50,38,46,60,51,50,44,72,74,36,77,88,54,50,34,8,37,38,68,41,11,24,61,37,38,69,96,70,41,56,45,37,39,29,46,34,30,62,25,52,47,46,31,32,66,97,47,90,42,86,40,69,58,39,76,46,76,50,80,53,79,72,20,66,80,54,96,75,33,28,49,29,26,33,47,53,52,33,32,35,36,23,42,27,55,21,38,36,41,90,78,70,38,69,53,78,78,57,57,44,49,25,43,45,35,16,52,50,30,52,46,40,50,31,56,73,70,74,41,55,73,62,22,40,32,32,37,39,39,37,22,48,52,68,87,48,48,64,52,39,48,58,50,48,55,70,54,47,42,60,31,33,52,36,40,39,69,66,44,44,32,6,36,37,80,42,35,23,68,34,40,73,95,71,41,56,41,37,40,30,45,35,27,56,29,60,41,41,28,48,82,51,52,58,74,56,22,74,52,37,13,44,47,74,46,76,55,79,68,23,70,81,56,98,78,31,25,48,30,25,30,46,44,55,35,27,34,35,24,48,28,54,22,38,37,39,87,80,69,41,68,54,76,77,57,61,52,52,30,44,46,35,20,50,48,30,50,48,40,50,40,45,69,72,78,44,56,71,82,36,38,33,33,39,41,40,40,20,47,52,56,83,48,52,63,55,39,47,64,51,49,40,74,72,37,72,78,9,45,29,6,40,38,69,39,10,19,78,52,43,80,96,71,39,58,45,38,38,30,40,33,28,59,28,67,83,44,23,58,50,74,130

InterPro domains:
  IPR006056 RidA family [TIGR00004] (11-128)
  IPR006056 RidA family [TIGR00004] (297-414)
  IPR006175 YjgF/YER057c/UK114 family [PF01042] (13-128)
  IPR006175 YjgF/YER057c/UK114 family [PF01042] (167-274)
  IPR006175 YjgF/YER057c/UK114 family [PF01042] (310-414)
  IPR006175 YjgF/YER057c/UK114 family [PTHR11803] (11-127)
  IPR035959 RutC-like superfamily [G3DSA:3.30.1330.40] (8-135)
  IPR035959 RutC-like superfamily [G3DSA:3.30.1330.40] (142-278)
  IPR035959 RutC-like superfamily [G3DSA:3.30.1330.40] (295-418)
  IPR035959 RutC-like superfamily [SSF55298] (9-135)
  IPR035959 RutC-like superfamily [SSF55298] (146-282)
  IPR035959 RutC-like superfamily [SSF55298] (297-419)

Radius of gyration: 30.26 Å; Cα contacts (8 Å, |Δi|>4): 2247; chains: 2; bounding box: 59×93×67 Å

Foldseek 3Di:
DPPWWDKDADADLQAAAPVQQAGQWIDAFWKIWGFKGWCAGSVVRAHDDDDDLSRLLSRVSRVQVVQVVVPHGLLQWAEKEKEFQDPVCVVSSLVSLCVRAVPDAHAYHYFYFNADPVRGGMIMTTMGTHLQGGDPPDGGPSPFDKDFDDDLQAADDPRYTQWIAAFFKIWGHKGWCARSVVRAHDDDDPLSGLLSRLSRVCVRCVVVVHDPLQWAEKEKEFQDCVCVVSSLVSLVPPPPPDPVNVVVLDAHAYEYAHTVAGPPRTGMIMITMGTHLCTGPPGHNVNSQFWDKDFDDDLQAADDSRYTQWIDTFWKIWGHKGWCAGSVVGDHDDDDDLSRLLSRLSRVQVRQVVVPHGLSQWAEKEKEFQDSVCVVSSSVNSCVRVVSNYHHYHYGYHNADPVRTGMMMITMGTHTVGHGDDD/DPPWWDKDADADLQAAAPVQQAGQWIDAFWKIWGFKGWLAGSVVRAHDDDDDLSRLLSRVSRVQVVQVVVPHGLLQWAEKEKEFQDPVCVVSSLVSLCVRAVPDAHAYHYFYFNADPVRGGMIMTTMGTHLQGGDPPDGGPSPFDKDFDDDLQAADDPRYTQWIAAFFKIWGHKGWCAGSVVRAHDDDDPLSGLLSRLSRVCVRCVVVPHDPLQWAEKEKEFQDCVCVVSSLVSLVPPPPPDPVNVVVLDAHAYEYAHTVAGPPRTGMIMTTMGTHLCTGPPGHNVNSQFWDKDFDDDLQAADDSRYTQWIDTFWKIWGHKGWCAGSPVGAHDDDDDLSRLLSRLSRVQVRQVVVPHGLSQWAEKEKEFQDSVCVVSSSVNSCVRVVSNYHHYHYGYHNADPPRTGMIMITMGTHTVGHGDDD

=== Feature glossary ===
Reading guide. The protein is described through the following features:

Foldseek 3Di. A 3Di character summarizes, for each residue, the relative orientation of the Cα frame of its nearest spatial neighbor. Because it encodes fold topology rather than chemistry, 3Di alignments detect remote structural similarity that sequence alignment misses.

Contact-map, Ramachandran, and PAE plots. Plot images: a contact map (which residues are close in 3D, as an N×N binary image), a Ramachandran scatter (backbone torsion angles, revealing secondary-structure composition at a glance), and — for AlphaFold structures — a PAE heatmap (pairwise prediction confidence).

Radius of gyration, Cα contacts, bounding box. Radius of gyration (Rg) is the root-mean-square distance of Cα atoms from their centroid — a single number for overall size and compactness. A globular domain of N residues has Rg ≈ 2.2·N^0.38 Å; an extended or disordered chain has a much larger Rg. The Cα contact count is the number of residue pairs whose Cα atoms are within 8 Å and are more than four positions apart in sequence — a standard proxy for tertiary packing density. The bounding box is the smallest axis-aligned box enclosing all Cα atoms.

Secondary structure (8-state, DSSP). Eight-state secondary structure (DSSP): H is the canonical α-helix, G the tighter 3₁₀-helix, I the wider π-helix; E/B are β-structure, T and S are turns and bends, and '-' is everything else. DSSP derives these from the pattern of main-chain N–H···O=C hydrogen bonds, not from the sequence.

B-factor. B-factor (Debye–Waller factor) reflects atomic displacement in the crystal lattice. It is an experimental observable (units Å²), not a prediction; low values mean the atom is pinned down, high values mean it moves or is heterogeneous across the crystal.

pLDDT. pLDDT is the predicted lDDT-Cα score: AlphaFold's confidence that the local environment of each residue (all inter-atomic distances within 15 Å) is correctly placed. It is a per-residue number between 0 and 100, with higher meaning more reliable.

Nearest PDB structures. Nearest PDB neighbors are the top structural matches found by Foldseek when searching this structure against the entire Protein Data Bank. Each hit reports a TM-score (0 to 1; >0.5 almost always implies the same fold) and an E-value. These are *structural* homologs — they may share no detectable sequence similarity.

Solvent-accessible surface area. Accessible surface area quantifies burial. A residue with SASA near zero is packed into the hydrophobic core; one with SASA >100 Å² sits on the surface. Computed here via the Shrake–Rupley numerical algorithm with a 1.4 Å probe.

Rendered structure images. Structure images are PyMOL renders from six orthogonal camera directions. Cartoon representation draws helices as coils and strands as arrows; sticks shows the backbone as bonds; surface shows the solvent-excluded envelope. Rainbow coloring maps sequence position to hue (blue→red, N→C); chain coloring assigns a distinct color per polypeptide.

Backbone torsions (φ/ψ). φ (phi) and ψ (psi) are the two rotatable backbone dihedrals per residue: φ is the C(i-1)–N–Cα–C torsion, ψ is the N–Cα–C–N(i+1) torsion, both in degrees on (−180°, 180°]. α-helical residues cluster near (−60°, −45°); β-strand residues near (−120°, +130°). A Ramachandran plot is simply a scatter of (φ, ψ) for every residue.

Predicted aligned error. Predicted Aligned Error (PAE) is an AlphaFold confidence matrix: entry (i, j) is the expected error in the position of residue j, in ångströms, when the prediction is superimposed on the true structure at residue i. Low PAE within a block of residues means that block is internally rigid and well-predicted; high PAE between two blocks means their relative placement is uncertain even if each block individually is confident.

mmCIF coordinates. Structure coordinates are given as an mmCIF _atom_site loop: one row per atom with element, residue name, chain id, sequence number, and x/y/z position in Å. Only the four main-chain atoms per residue are included here; side chains are omitted to keep the record compact.

InterPro / GO / CATH / organism. Database cross-references. InterPro integrates a dozen domain/family signature databases into unified entries with residue-range hits. GO terms attach function/process/location labels with evidence codes. CATH codes position the fold in a four-level structural taxonomy. Organism is the NCBI-taxonomy species name.

Secondary structure (3-state, P-SEA). SS3 is a coarse helix/strand/coil call (letters a/b/c) made by the P-SEA algorithm from inter-Cα distances and dihedrals. It is less detailed than DSSP but needs only Cα positions.

Sequence. Sequence gives the chain of amino acids in standard one-letter code (A=alanine, C=cysteine, …, Y=tyrosine), read N→C. It is the only feature that is directly encoded by the gene; all structural features are derived from the folded form of this sequence.